Protein AF-A0A2M6R843-F1 (afdb_monomer)

Organism: NCBI:txid1974515

InterPro domains:
  IPR003961 Fibronectin type III [PS50853] (514-624)
  IPR011050 Pectin lyase fold/virulence factor [SSF51126] (32-382)
  IPR012334 Pectin lyase fold [G3DSA:2.160.20.10] (43-457)
  IPR013783 Immunoglobulin-like fold [G3DSA:2.60.40.10] (522-625)
  IPR013783 Immunoglobulin-like fold [G3DSA:2.60.40.10] (627-706)
  IPR013783 Immunoglobulin-like fold [G3DSA:2.60.40.10] (821-898)
  IPR022038 Ig-like domain, bacterial type [PF12245] (737-819)
  IPR035986 PKD domain superfamily [SSF49299] (623-701)
  IPR036116 Fibronectin type III superfamily [SSF49265] (529-624)
  IPR041498 Bacterial Ig domain [PF17936] (832-904)

pLDDT: mean 85.32, std 16.09, range [24.16, 98.75]

Foldseek 3Di:
DDDDDDDDDDDDDDDDDDDDDDDDDDDDDDDDDDDPPPDDAAEFEEECPADLVPAPRDPVHHHDAQQSSLVPGDAAHEYEYEFDEHADAHENQHAYEYEYPAQVGAEQEHPAPEERYEYNEANYEYERYEQEYEYPDQDEHESYEYFQYEQYEYARHEFEYEDEAYERYEYDAVVNVTHAYENYEYFNYEFEYHYQYEHYYYDAYVQAYEHYEAHPDLNREYEFEDAHYESEAAERYAHYENENYEFHEEEEEHYEHEYAPYAHENYEYYQYEQDEYQYEPEEYEYNPPHVDDDTYAYAYYEAANYEDPEYNAEPYHYYQRYYNAAAAHYAPQAYPHHAPYEYNNPPAAYEHELYHQNALQWADDPQSPSHPGGHYDPSYHHFQYANDRNSPDTPPDAKEKAKWKDWPPDDIHRAAAEAEQQIKIKIKIFIPAFWDPPDAWWKDKDDPDDDTDHWDDPDRGMTMDIDNDHHDWFQKIFIFIDFIGHSRGHTHPDTHPRGIYIYDPDAWAAKAKDKDFPDDPDPAQAAEDFGKIKIFTDATDDDHQAFWWKWKKKFFAAPVGHTPDIDGTDTPTPDRMDIDGPPPPDHQDDWGKMKMWMWIAGRNGHIHPGTNIDPIGTYDHDAKDWFQAEAEEAQDKDKTAIDIDDQPQAWDWKAKDWDDWDFDWDWQDRTDRMTIIDTPDFDKTKMKMKTAHSNGHIDMDIYIYGHDPDAKDKAWDDAEEAEQVRDPFKTKIFIDDDTQTWPWKFKWKAAPVGFTDQLDATHHPHPGDIFDDTGITIRGDHNVRNVRSDFFKIKMWMKIAGPNGHIDDIYIYMYGYDHDAWDEKDWDDDDAQDADQKDKTKTFIHAQWKKWKDQAPDIWIDGHHPGMDITIGGHDAQDKGWMKMKTAHPNGHIHIYHTDIHGYDDPDDDDDDD

Mean predicted aligned error: 19.73 Å

Structure (mmCIF, N/CA/C/O backbone):
data_AF-A0A2M6R843-F1
#
_entry.id   AF-A0A2M6R843-F1
#
loop_
_atom_site.group_PDB
_atom_site.id
_atom_site.type_symbol
_atom_site.label_atom_id
_atom_site.label_alt_id
_atom_site.label_comp_id
_atom_site.label_asym_id
_atom_site.label_entity_id
_atom_site.label_seq_id
_atom_site.pdbx_PDB_ins_code
_atom_site.Cartn_x
_atom_site.Cartn_y
_atom_site.Cartn_z
_atom_site.occupancy
_atom_site.B_iso_or_equiv
_atom_site.auth_seq_id
_atom_site.auth_comp_id
_atom_site.auth_asym_id
_atom_site.auth_atom_id
_atom_site.pdbx_PDB_model_num
ATOM 1 N N . MET A 1 1 ? -23.085 -28.351 -4.927 1.00 37.22 1 MET A N 1
ATOM 2 C CA . MET A 1 1 ? -23.001 -29.405 -5.959 1.00 37.22 1 MET A CA 1
ATOM 3 C C . MET A 1 1 ? -21.591 -29.369 -6.534 1.00 37.22 1 MET A C 1
ATOM 5 O O . MET A 1 1 ? -21.244 -28.424 -7.224 1.00 37.22 1 MET A O 1
ATOM 9 N N . GLN A 1 2 ? -20.747 -30.306 -6.096 1.00 32.47 2 GLN A N 1
ATOM 10 C CA . GLN A 1 2 ? -19.385 -30.533 -6.591 1.00 32.47 2 GLN A CA 1
ATOM 11 C C . GLN A 1 2 ? -19.439 -31.268 -7.939 1.00 32.47 2 GLN A C 1
ATOM 13 O O . GLN A 1 2 ? -20.278 -32.154 -8.073 1.00 32.47 2 GLN A O 1
ATOM 18 N N . LEU A 1 3 ? -18.491 -31.014 -8.850 1.00 25.17 3 LEU A N 1
ATOM 19 C CA . LEU A 1 3 ? -17.598 -32.080 -9.327 1.00 25.17 3 LEU A CA 1
ATOM 20 C C . LEU A 1 3 ? -16.352 -31.513 -10.031 1.00 25.17 3 LEU A C 1
ATOM 22 O O . LEU A 1 3 ? -16.427 -30.793 -11.021 1.00 25.17 3 LEU A O 1
ATOM 26 N N . THR A 1 4 ? -15.205 -31.891 -9.480 1.00 30.61 4 THR A N 1
ATOM 27 C CA . THR A 1 4 ? -13.830 -31.707 -9.955 1.00 30.61 4 THR A CA 1
ATOM 28 C C . THR A 1 4 ? -13.468 -32.782 -10.979 1.00 30.61 4 THR A C 1
ATOM 30 O O . THR A 1 4 ? -13.761 -33.943 -10.711 1.00 30.61 4 THR A O 1
ATOM 33 N N . ILE A 1 5 ? -12.691 -32.467 -12.029 1.00 29.41 5 ILE A N 1
ATOM 34 C CA . ILE A 1 5 ? -11.745 -33.431 -12.633 1.00 29.41 5 ILE A CA 1
ATOM 35 C C . ILE A 1 5 ? -10.405 -32.737 -12.950 1.00 29.41 5 ILE A C 1
ATOM 37 O O . ILE A 1 5 ? -10.347 -31.739 -13.661 1.00 29.41 5 ILE A O 1
ATOM 41 N N . LYS A 1 6 ? -9.325 -33.296 -12.384 1.00 33.28 6 LYS A N 1
ATOM 42 C CA . LYS A 1 6 ? -7.897 -33.008 -12.623 1.00 33.28 6 LYS A CA 1
ATOM 43 C C . LYS A 1 6 ? -7.332 -33.912 -13.732 1.00 33.28 6 LYS A C 1
ATOM 45 O O . LYS A 1 6 ? -7.694 -35.082 -13.758 1.00 33.28 6 LYS A O 1
ATOM 50 N N . ASN A 1 7 ? -6.339 -33.409 -14.483 1.00 25.94 7 ASN A N 1
ATOM 51 C CA . ASN A 1 7 ? -5.009 -34.004 -14.808 1.00 25.94 7 ASN A CA 1
ATOM 52 C C . ASN A 1 7 ? -4.525 -33.526 -16.195 1.00 25.94 7 ASN A C 1
ATOM 54 O O . ASN A 1 7 ? -5.241 -33.667 -17.172 1.00 25.94 7 ASN A O 1
ATOM 58 N N . ARG A 1 8 ? -3.434 -32.750 -16.304 1.00 30.11 8 ARG A N 1
ATOM 59 C CA . ARG A 1 8 ? -1.980 -33.073 -16.270 1.00 30.11 8 ARG A CA 1
ATOM 60 C C . ARG A 1 8 ? -1.401 -33.638 -17.589 1.00 30.11 8 ARG A C 1
ATOM 62 O O . ARG A 1 8 ? -1.610 -34.799 -17.896 1.00 30.11 8 ARG A O 1
ATOM 69 N N . LYS A 1 9 ? -0.546 -32.791 -18.200 1.00 28.92 9 LYS A N 1
ATOM 70 C CA . LYS A 1 9 ? 0.705 -33.013 -18.972 1.00 28.92 9 LYS A CA 1
ATOM 71 C C . LYS A 1 9 ? 0.697 -33.971 -20.174 1.00 28.92 9 LYS A C 1
ATOM 73 O O . LYS A 1 9 ? 0.591 -35.161 -19.955 1.00 28.92 9 LYS A O 1
ATOM 78 N N . TYR A 1 10 ? 1.068 -33.463 -21.360 1.00 27.81 10 TYR A N 1
ATOM 79 C CA . TYR A 1 10 ? 2.076 -34.070 -22.253 1.00 27.81 10 TYR A CA 1
ATOM 80 C C . TYR A 1 10 ? 2.754 -33.004 -23.134 1.00 27.81 10 TYR A C 1
ATOM 82 O O . TYR A 1 10 ? 2.195 -31.951 -23.427 1.00 27.81 10 TYR A O 1
ATOM 90 N N . THR A 1 11 ? 4.002 -33.298 -23.474 1.00 28.75 11 THR A N 1
ATOM 91 C CA . THR A 1 11 ? 5.069 -32.435 -23.985 1.00 28.75 11 THR A CA 1
ATOM 92 C C . THR A 1 11 ? 5.324 -32.760 -25.469 1.00 28.75 11 THR A C 1
ATOM 94 O O . THR A 1 11 ? 5.350 -33.936 -25.803 1.00 28.75 11 THR A O 1
ATOM 97 N N . HIS A 1 12 ? 5.619 -31.740 -26.292 1.00 27.06 12 HIS A N 1
ATOM 98 C CA . HIS A 1 12 ? 6.557 -31.754 -27.440 1.00 27.06 12 HIS A CA 1
ATOM 99 C C . HIS A 1 12 ? 6.310 -32.670 -28.682 1.00 27.06 12 HIS A C 1
ATOM 101 O O . HIS A 1 12 ? 6.455 -33.882 -28.589 1.00 27.06 12 HIS A O 1
ATOM 107 N N . TRP A 1 13 ? 6.089 -32.057 -29.868 1.00 24.16 13 TRP A N 1
ATOM 108 C CA . TRP A 1 13 ? 6.821 -32.200 -31.167 1.00 24.16 13 TRP A CA 1
ATOM 109 C C . TRP A 1 13 ? 5.950 -31.899 -32.418 1.00 24.16 13 TRP A C 1
ATOM 111 O O . TRP A 1 13 ? 4.919 -32.521 -32.627 1.00 24.16 13 TRP A O 1
ATOM 121 N N . ILE A 1 14 ? 6.460 -30.971 -33.250 1.00 27.72 14 ILE A N 1
ATOM 122 C CA . ILE A 1 14 ? 6.353 -30.792 -34.721 1.00 27.72 14 ILE A CA 1
ATOM 123 C C . ILE A 1 14 ? 4.977 -30.892 -35.406 1.00 27.72 14 ILE A C 1
ATOM 125 O O . ILE A 1 14 ? 4.425 -31.978 -35.516 1.00 27.72 14 ILE A O 1
ATOM 129 N N . GLN A 1 15 ? 4.570 -29.819 -36.110 1.00 24.97 15 GLN A N 1
ATOM 130 C CA . GLN A 1 15 ? 4.068 -29.944 -37.490 1.00 24.97 15 GLN A CA 1
ATOM 131 C C . GLN A 1 15 ? 4.076 -28.630 -38.292 1.00 24.97 15 GLN A C 1
ATOM 133 O O . GLN A 1 15 ? 3.675 -27.570 -37.823 1.00 24.97 15 GLN A O 1
ATOM 138 N N . LYS A 1 16 ? 4.554 -28.772 -39.535 1.00 27.94 16 LYS A N 1
ATOM 139 C CA . LYS A 1 16 ? 4.475 -27.839 -40.663 1.00 27.94 16 LYS A CA 1
ATOM 140 C C . LYS A 1 16 ? 3.026 -27.416 -40.917 1.00 27.94 16 LYS A C 1
ATOM 142 O O . LYS A 1 16 ? 2.154 -28.278 -40.981 1.00 27.94 16 LYS A O 1
ATOM 147 N N . THR A 1 17 ? 2.794 -26.140 -41.204 1.00 28.48 17 THR A N 1
ATOM 148 C CA . THR A 1 17 ? 1.533 -25.667 -41.784 1.00 28.48 17 THR A CA 1
ATOM 149 C C . THR A 1 17 ? 1.761 -25.214 -43.223 1.00 28.48 17 THR A C 1
ATOM 151 O O . THR A 1 17 ? 2.364 -24.185 -43.499 1.00 28.48 17 THR A O 1
ATOM 154 N N . ALA A 1 18 ? 1.264 -26.026 -44.154 1.00 26.70 18 ALA A N 1
ATOM 155 C CA . ALA A 1 18 ? 0.793 -25.565 -45.448 1.00 26.70 18 ALA A CA 1
ATOM 156 C C . ALA A 1 18 ? -0.735 -25.512 -45.353 1.00 26.70 18 ALA A C 1
ATOM 158 O O . ALA A 1 18 ? -1.350 -26.465 -44.870 1.00 26.70 18 ALA A O 1
ATOM 159 N N . THR A 1 19 ? -1.368 -24.432 -45.799 1.00 26.95 19 THR A N 1
ATOM 160 C CA . THR A 1 19 ? -2.806 -24.460 -46.086 1.00 26.95 19 THR A CA 1
ATOM 161 C C . THR A 1 19 ? -3.127 -23.566 -47.269 1.00 26.95 19 THR A C 1
ATOM 163 O O . THR A 1 19 ? -2.550 -22.501 -47.458 1.00 26.95 19 THR A O 1
ATOM 166 N N . TRP A 1 20 ? -3.997 -24.116 -48.103 1.00 26.67 20 TRP A N 1
ATOM 167 C CA . TRP A 1 20 ? -4.343 -23.710 -49.451 1.00 26.67 20 TRP A CA 1
ATOM 168 C C . TRP A 1 20 ? -5.241 -22.470 -49.480 1.00 26.67 20 TRP A C 1
ATOM 170 O O . TRP A 1 20 ? -6.106 -22.314 -48.620 1.00 26.67 20 TRP A O 1
ATOM 180 N N . LEU A 1 21 ? -5.089 -21.651 -50.526 1.00 27.98 21 LEU A N 1
ATOM 181 C CA . LEU A 1 21 ? -6.009 -20.571 -50.882 1.00 27.98 21 LEU A CA 1
ATOM 182 C C . LEU A 1 21 ? -6.851 -20.970 -52.101 1.00 27.98 21 LEU A C 1
ATOM 184 O O . LEU A 1 21 ? -6.370 -21.608 -53.037 1.00 27.98 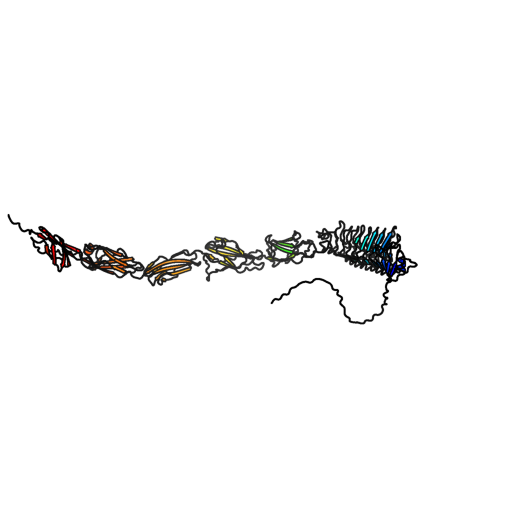21 LEU A O 1
ATOM 188 N N . ALA A 1 22 ? -8.130 -20.615 -52.023 1.00 29.06 22 ALA A N 1
ATOM 189 C CA . ALA A 1 22 ? -9.203 -21.012 -52.917 1.00 29.06 22 ALA A CA 1
ATOM 190 C C . ALA A 1 22 ? -9.186 -20.298 -54.280 1.00 29.06 22 ALA A C 1
ATOM 192 O O . ALA A 1 22 ? -8.751 -19.158 -54.422 1.00 29.06 22 ALA A O 1
ATOM 193 N N . ILE A 1 23 ? -9.741 -21.006 -55.263 1.00 32.09 23 ILE A N 1
ATOM 194 C CA . ILE A 1 23 ? -10.008 -20.603 -56.645 1.00 32.09 23 ILE A CA 1
ATOM 195 C C . ILE A 1 23 ? -11.228 -19.671 -56.693 1.00 32.09 23 ILE A C 1
ATOM 197 O O . ILE A 1 23 ? -12.324 -20.109 -56.355 1.00 32.09 23 ILE A O 1
ATOM 201 N N . ILE A 1 24 ? -11.067 -18.451 -57.218 1.00 32.25 24 ILE A N 1
ATOM 202 C CA . ILE A 1 24 ? -12.103 -17.727 -57.978 1.00 32.25 24 ILE A CA 1
ATOM 203 C C . ILE A 1 24 ? -11.408 -17.063 -59.169 1.00 32.25 24 ILE A C 1
ATOM 205 O O . ILE A 1 24 ? -10.473 -16.283 -59.008 1.00 32.25 24 ILE A O 1
ATOM 209 N N . GLY A 1 25 ? -11.857 -17.424 -60.371 1.00 31.05 25 GLY A N 1
ATOM 210 C CA . GLY A 1 25 ? -11.368 -16.874 -61.625 1.00 31.05 25 GLY A CA 1
ATOM 211 C C . GLY A 1 25 ? -11.874 -15.457 -61.875 1.00 31.05 25 GLY A C 1
ATOM 212 O O . GLY A 1 25 ? -13.056 -15.166 -61.706 1.00 31.05 25 GLY A O 1
ATOM 213 N N . LEU A 1 26 ? -10.979 -14.607 -62.372 1.00 29.91 26 LEU A N 1
ATOM 214 C CA . LEU A 1 26 ? -11.343 -13.440 -63.159 1.00 29.91 26 LEU A CA 1
ATOM 215 C C . LEU A 1 26 ? -10.354 -13.318 -64.322 1.00 29.91 26 LEU A C 1
ATOM 217 O O . LEU A 1 26 ? -9.142 -13.247 -64.136 1.00 29.91 26 LEU A O 1
ATOM 221 N N . VAL A 1 27 ? -10.905 -13.369 -65.528 1.00 34.25 27 VAL A N 1
ATOM 222 C CA . VAL A 1 27 ? -10.211 -13.300 -66.813 1.00 34.25 27 VAL A CA 1
ATOM 223 C C . VAL A 1 27 ? -9.855 -11.842 -67.108 1.00 34.25 27 VAL A C 1
ATOM 225 O O . VAL A 1 27 ? -10.752 -11.009 -67.208 1.00 34.25 27 VAL A O 1
ATOM 228 N N . ILE A 1 28 ? -8.569 -11.541 -67.301 1.00 33.56 28 ILE A N 1
ATOM 229 C CA . ILE A 1 28 ? -8.083 -10.308 -67.945 1.00 33.56 28 ILE A CA 1
ATOM 230 C C . ILE A 1 28 ? -6.987 -10.734 -68.944 1.00 33.56 28 ILE A C 1
ATOM 232 O O . ILE A 1 28 ? -6.122 -11.528 -68.566 1.00 33.56 28 ILE A O 1
ATOM 236 N N . PRO A 1 29 ? -7.017 -10.300 -70.219 1.00 37.12 29 PRO A N 1
ATOM 237 C CA . PRO A 1 29 ? -6.108 -10.813 -71.239 1.00 37.12 29 PRO A CA 1
ATOM 238 C C . PRO A 1 29 ? -4.693 -10.245 -71.065 1.00 37.12 29 PRO A C 1
ATOM 240 O O . PRO A 1 29 ? -4.477 -9.035 -71.089 1.00 37.12 29 PRO A O 1
ATOM 243 N N . LEU A 1 30 ? -3.732 -11.156 -70.913 1.00 28.28 30 LEU A N 1
ATOM 244 C CA . LEU A 1 30 ? -2.297 -10.899 -70.868 1.00 28.28 30 LEU A CA 1
ATOM 245 C C . LEU A 1 30 ? -1.783 -10.723 -72.308 1.00 28.28 30 LEU A C 1
ATOM 247 O O . LEU A 1 30 ? -1.703 -11.693 -73.060 1.00 28.28 30 LEU A O 1
ATOM 251 N N . ASN A 1 31 ? -1.451 -9.493 -72.704 1.00 32.69 31 ASN A N 1
ATOM 252 C CA . ASN A 1 31 ? -0.726 -9.227 -73.946 1.00 32.69 31 ASN A CA 1
ATOM 253 C C . ASN A 1 31 ? 0.784 -9.173 -73.670 1.00 32.69 31 ASN A C 1
ATOM 255 O O . ASN A 1 31 ? 1.237 -8.376 -72.857 1.00 32.69 31 ASN A O 1
ATOM 259 N N . LEU A 1 32 ? 1.511 -10.028 -74.397 1.00 37.00 32 LEU A N 1
ATOM 260 C CA . LEU A 1 32 ? 2.934 -9.980 -74.761 1.00 37.00 32 LEU A CA 1
ATOM 261 C C . LEU A 1 32 ? 3.950 -9.564 -73.677 1.00 37.00 32 LEU A C 1
ATOM 263 O O . LEU A 1 32 ? 4.367 -8.413 -73.595 1.00 37.00 32 LEU A O 1
ATOM 267 N N . PHE A 1 33 ? 4.515 -10.567 -73.005 1.00 31.77 33 PHE A N 1
ATOM 268 C CA . PHE A 1 33 ? 5.943 -10.571 -72.674 1.00 31.77 33 PHE A CA 1
ATOM 269 C C . PHE A 1 33 ? 6.575 -11.780 -73.379 1.00 31.77 33 PHE A C 1
ATOM 271 O O . PHE A 1 33 ? 5.988 -12.865 -73.325 1.00 31.77 33 PHE A O 1
ATOM 278 N N . PRO A 1 34 ? 7.715 -11.642 -74.079 1.00 38.22 34 PRO A N 1
ATOM 279 C CA . PRO A 1 34 ? 8.384 -12.800 -74.652 1.00 38.22 34 PRO A CA 1
ATOM 280 C C . PRO A 1 34 ? 8.857 -13.708 -73.509 1.00 38.22 34 PRO A C 1
ATOM 282 O O . PRO A 1 34 ? 9.546 -13.263 -72.594 1.00 38.22 34 PRO A O 1
ATOM 285 N N . GLN A 1 35 ? 8.468 -14.984 -73.551 1.00 35.09 35 GLN A N 1
ATOM 286 C CA . GLN A 1 35 ? 9.078 -16.016 -72.720 1.00 35.09 35 GLN A CA 1
ATOM 287 C C . GLN A 1 35 ? 10.547 -16.150 -73.125 1.00 35.09 35 GLN A C 1
ATOM 289 O O . GLN A 1 35 ? 10.861 -16.730 -74.164 1.00 35.09 35 GLN A O 1
ATOM 294 N N . SER A 1 36 ? 11.454 -15.649 -72.291 1.00 40.22 36 SER A N 1
ATOM 295 C CA . SER A 1 36 ? 12.807 -16.189 -72.240 1.00 40.22 36 SER A CA 1
ATOM 296 C C . SER A 1 36 ? 12.680 -17.633 -71.765 1.00 40.22 36 SER A C 1
ATOM 298 O O . SER A 1 36 ? 12.276 -17.886 -70.629 1.00 40.22 36 SER A O 1
ATOM 300 N N . ALA A 1 37 ? 12.946 -18.587 -72.654 1.00 40.59 37 ALA A N 1
ATOM 301 C CA . ALA A 1 37 ? 13.071 -19.986 -72.284 1.00 40.59 37 ALA A CA 1
ATOM 302 C C . ALA A 1 37 ? 14.081 -20.107 -71.129 1.00 40.59 37 ALA A C 1
ATOM 304 O O . ALA A 1 37 ? 15.183 -19.567 -71.216 1.00 40.59 37 ALA A O 1
ATOM 305 N N . LEU A 1 38 ? 13.705 -20.799 -70.051 1.00 40.53 38 LEU A N 1
ATOM 306 C CA . LEU A 1 38 ? 14.638 -21.250 -69.019 1.00 40.53 38 LEU A CA 1
ATOM 307 C C . LEU A 1 38 ? 15.682 -22.149 -69.698 1.00 40.53 38 LEU A C 1
ATOM 309 O O . LEU A 1 38 ? 15.415 -23.319 -69.971 1.00 40.53 38 LEU A O 1
ATOM 313 N N . ALA A 1 39 ? 16.843 -21.584 -70.027 1.00 47.53 39 ALA A N 1
ATOM 314 C CA . ALA A 1 39 ? 17.997 -22.352 -70.460 1.00 47.53 39 ALA A CA 1
ATOM 315 C C . ALA A 1 39 ? 18.452 -23.232 -69.288 1.00 47.53 39 ALA A C 1
ATOM 317 O O . ALA A 1 39 ? 18.615 -22.752 -68.166 1.00 47.53 39 ALA A O 1
ATOM 318 N N . VAL A 1 40 ? 18.634 -24.529 -69.533 1.00 52.59 40 VAL A N 1
ATOM 319 C CA . VAL A 1 40 ? 19.345 -25.399 -68.592 1.00 52.59 40 VAL A CA 1
ATOM 320 C C . VAL A 1 40 ? 20.797 -24.920 -68.574 1.00 52.59 40 VAL A C 1
ATOM 322 O O . VAL A 1 40 ? 21.467 -25.006 -69.599 1.00 52.59 40 VAL A O 1
ATOM 325 N N . SER A 1 41 ? 21.245 -24.378 -67.440 1.00 68.88 41 SER A N 1
ATOM 326 C CA . SER A 1 41 ? 22.633 -23.948 -67.217 1.00 68.88 41 SER A CA 1
ATOM 327 C C . SER A 1 41 ? 23.595 -25.118 -67.460 1.00 68.88 41 SER A C 1
ATOM 329 O O . SER A 1 41 ? 23.439 -26.188 -66.865 1.00 68.88 41 SER A O 1
ATOM 331 N N . GLY A 1 42 ? 24.552 -24.939 -68.371 1.00 89.38 42 GLY A N 1
ATOM 332 C CA . GLY A 1 42 ? 25.624 -25.891 -68.657 1.00 89.38 42 GLY A CA 1
ATOM 333 C C . GLY A 1 42 ? 26.773 -25.786 -67.651 1.00 89.38 42 GLY A C 1
ATOM 334 O O . GLY A 1 42 ? 26.863 -24.838 -66.875 1.00 89.38 42 GLY A O 1
ATOM 335 N N . THR A 1 43 ? 27.678 -26.769 -67.638 1.00 96.56 43 THR A N 1
ATOM 336 C CA . THR A 1 43 ? 28.891 -26.730 -66.800 1.00 96.56 43 THR A CA 1
ATOM 337 C C . THR A 1 43 ? 30.142 -26.909 -67.649 1.00 96.56 43 THR A C 1
ATOM 339 O O . THR A 1 43 ? 30.266 -27.905 -68.362 1.00 96.56 43 THR A O 1
ATOM 342 N N . GLN A 1 44 ? 31.087 -25.976 -67.526 1.00 97.69 44 GLN A N 1
ATOM 343 C CA . GLN A 1 44 ? 32.419 -26.055 -68.114 1.00 97.69 44 GLN A CA 1
ATOM 344 C C . GLN A 1 44 ? 33.460 -26.373 -67.036 1.00 97.69 44 GLN A C 1
ATOM 346 O O . GLN A 1 44 ? 33.576 -25.654 -66.047 1.00 97.69 44 GLN A O 1
ATOM 351 N N . TYR A 1 45 ? 34.232 -27.439 -67.235 1.00 98.25 45 TYR A N 1
ATOM 352 C CA . TYR A 1 45 ? 35.253 -27.892 -66.287 1.00 98.25 45 TYR A CA 1
ATOM 353 C C . TYR A 1 45 ? 36.649 -27.366 -66.644 1.00 98.25 45 TYR A C 1
ATOM 355 O O . TYR A 1 45 ? 37.052 -27.408 -67.811 1.00 98.25 45 TYR A O 1
ATOM 363 N N . VAL A 1 46 ? 37.391 -26.928 -65.623 1.00 98.50 46 VAL A N 1
ATOM 364 C CA . VAL A 1 46 ? 38.768 -26.412 -65.702 1.00 98.50 46 VAL A CA 1
ATOM 365 C C . VAL A 1 46 ? 39.674 -27.214 -64.766 1.00 98.50 46 VAL A C 1
ATOM 367 O O . VAL A 1 46 ? 39.302 -27.474 -63.621 1.00 98.50 46 VAL A O 1
ATOM 370 N N . ALA A 1 47 ? 40.860 -27.608 -65.235 1.00 97.94 47 ALA A N 1
ATOM 371 C CA . ALA A 1 47 ? 41.872 -28.279 -64.419 1.00 97.94 47 ALA A CA 1
ATOM 372 C C . ALA A 1 47 ? 43.292 -27.915 -64.873 1.00 97.94 47 ALA A C 1
ATOM 374 O O . ALA A 1 47 ? 43.543 -27.759 -66.064 1.00 97.94 47 ALA A O 1
ATOM 375 N N . THR A 1 48 ? 44.258 -27.898 -63.949 1.00 96.69 48 THR A N 1
ATOM 376 C CA . THR A 1 48 ? 45.688 -27.664 -64.259 1.00 96.69 48 THR A CA 1
ATOM 377 C C . THR A 1 48 ? 46.308 -28.723 -65.184 1.00 96.69 48 THR A C 1
ATOM 379 O O . THR A 1 48 ? 47.374 -28.503 -65.752 1.00 96.69 48 THR A O 1
ATOM 382 N N . THR A 1 49 ? 45.643 -29.869 -65.353 1.00 96.38 49 THR A N 1
ATOM 383 C CA . THR A 1 49 ? 45.996 -30.947 -66.291 1.00 96.38 49 THR A CA 1
ATOM 384 C C . THR A 1 49 ? 45.210 -30.898 -67.609 1.00 96.38 49 THR A C 1
ATOM 386 O O . THR A 1 49 ? 45.375 -31.789 -68.443 1.00 96.38 49 THR A O 1
ATOM 389 N N . GLY A 1 50 ? 44.332 -29.904 -67.791 1.00 96.38 50 GLY A N 1
ATOM 390 C CA . GLY A 1 50 ? 43.486 -29.737 -68.972 1.00 96.38 50 GLY A CA 1
ATOM 391 C C . GLY A 1 50 ? 44.240 -29.269 -70.220 1.00 96.38 50 GLY A C 1
ATOM 392 O O . GLY A 1 50 ? 45.468 -29.157 -70.237 1.00 96.38 50 GLY A O 1
ATOM 393 N N . ASN A 1 51 ? 43.501 -28.984 -71.297 1.00 97.06 51 ASN A N 1
ATOM 394 C CA . ASN A 1 51 ? 44.078 -28.495 -72.554 1.00 97.06 51 ASN A CA 1
ATOM 395 C C . ASN A 1 51 ? 43.129 -27.524 -73.278 1.00 97.06 51 ASN A C 1
ATOM 397 O O . ASN A 1 51 ? 42.008 -27.891 -73.606 1.00 97.06 51 ASN A O 1
ATOM 401 N N . ASP A 1 52 ? 43.576 -26.311 -73.605 1.00 97.50 52 ASP A N 1
ATOM 402 C CA . ASP A 1 52 ? 42.715 -25.305 -74.260 1.00 97.50 52 ASP A CA 1
ATOM 403 C C . ASP A 1 52 ? 42.527 -25.508 -75.772 1.00 97.50 52 ASP A C 1
ATOM 405 O O . ASP A 1 52 ? 41.648 -24.891 -76.378 1.00 97.50 52 ASP A O 1
ATOM 409 N N . THR A 1 53 ? 43.344 -26.366 -76.390 1.00 96.00 53 THR A N 1
ATOM 410 C CA . THR A 1 53 ? 43.261 -26.708 -77.819 1.00 96.00 53 THR A CA 1
ATOM 411 C C . THR A 1 53 ? 42.386 -27.937 -78.058 1.00 96.00 53 THR A C 1
ATOM 413 O O . THR A 1 53 ? 41.610 -27.955 -79.010 1.00 96.00 53 THR A O 1
ATOM 416 N N . THR A 1 54 ? 42.508 -28.970 -77.216 1.00 94.12 54 THR A N 1
ATOM 417 C CA . THR A 1 54 ? 41.807 -30.259 -77.391 1.00 94.12 54 THR A CA 1
ATOM 418 C C . THR A 1 54 ? 40.769 -30.566 -76.311 1.00 94.12 54 THR A C 1
ATOM 420 O O . THR A 1 54 ? 40.007 -31.524 -76.460 1.00 94.12 54 THR A O 1
ATOM 423 N N . GLY A 1 55 ? 40.734 -29.798 -75.221 1.00 93.44 55 GLY A N 1
ATOM 424 C CA . GLY A 1 55 ? 39.698 -29.882 -74.194 1.00 93.44 55 GLY A CA 1
ATOM 425 C C . GLY A 1 55 ? 38.335 -29.500 -74.760 1.00 93.44 55 GLY A C 1
ATOM 426 O O . GLY A 1 55 ? 38.234 -28.635 -75.628 1.00 93.44 55 GLY A O 1
ATOM 427 N N . ASN A 1 56 ? 37.278 -30.152 -74.279 1.00 93.56 56 ASN A N 1
ATOM 428 C CA . ASN A 1 56 ? 35.894 -29.826 -74.649 1.00 93.56 56 ASN A CA 1
ATOM 429 C C . ASN A 1 56 ? 35.071 -29.312 -73.457 1.00 93.56 56 ASN A C 1
ATOM 431 O O . ASN A 1 56 ? 33.864 -29.113 -73.576 1.00 93.56 56 ASN A O 1
ATOM 435 N N . GLY A 1 57 ? 35.719 -29.110 -72.306 1.00 93.12 57 GLY A N 1
ATOM 436 C CA . GLY A 1 57 ? 35.107 -28.552 -71.109 1.00 93.12 57 GLY A CA 1
ATOM 437 C C . GLY A 1 57 ? 34.190 -29.509 -70.356 1.00 93.12 57 GLY A C 1
ATOM 438 O O . GLY A 1 57 ? 33.443 -29.046 -69.504 1.00 93.12 57 GLY A O 1
ATOM 439 N N . THR A 1 58 ? 34.243 -30.815 -70.638 1.00 95.25 58 THR A N 1
ATOM 440 C CA . THR A 1 58 ? 33.615 -31.858 -69.805 1.00 95.25 58 THR A CA 1
ATOM 441 C C . THR A 1 58 ? 34.545 -32.272 -68.663 1.00 95.25 58 THR A C 1
ATOM 443 O O . THR A 1 58 ? 35.755 -32.074 -68.745 1.00 95.25 58 THR A O 1
ATOM 446 N N . SER A 1 59 ? 34.018 -32.909 -67.614 1.00 94.00 59 SER A N 1
ATOM 447 C CA . SER A 1 59 ? 34.832 -33.356 -66.470 1.00 94.00 59 SER A CA 1
ATOM 448 C C . SER A 1 59 ? 35.938 -34.350 -66.851 1.00 94.00 59 SER A C 1
ATOM 450 O O . SER A 1 59 ? 36.978 -34.385 -66.201 1.00 94.00 59 SER A O 1
ATOM 452 N N . GLY A 1 60 ? 35.739 -35.138 -67.915 1.00 94.19 60 GLY A N 1
ATOM 453 C CA . GLY A 1 60 ? 36.736 -36.075 -68.442 1.00 94.19 60 GLY A CA 1
ATOM 454 C C . GLY A 1 60 ? 37.752 -35.457 -69.411 1.00 94.19 60 GLY A C 1
ATOM 455 O O . GLY A 1 60 ? 38.760 -36.095 -69.701 1.00 94.19 60 GLY A O 1
ATOM 456 N N . ASN A 1 61 ? 37.502 -34.248 -69.923 1.00 96.00 61 ASN A N 1
ATOM 457 C CA . ASN A 1 61 ? 38.400 -33.535 -70.838 1.00 96.00 61 ASN A CA 1
ATOM 458 C C . ASN A 1 61 ? 38.287 -32.002 -70.635 1.00 96.00 61 ASN A C 1
ATOM 460 O O . ASN A 1 61 ? 37.718 -31.300 -71.487 1.00 96.00 61 ASN A O 1
ATOM 464 N N . PRO A 1 62 ? 38.766 -31.493 -69.482 1.00 97.81 62 PRO A N 1
ATOM 465 C CA . PRO A 1 62 ? 38.592 -30.102 -69.070 1.00 97.81 62 PRO A CA 1
ATOM 466 C C . PRO A 1 62 ? 39.487 -29.130 -69.855 1.00 97.81 62 PRO A C 1
ATOM 468 O O . PRO A 1 62 ? 40.494 -29.519 -70.455 1.00 97.81 62 PRO A O 1
ATOM 471 N N . TYR A 1 63 ? 39.138 -27.843 -69.814 1.00 98.50 63 TYR A N 1
ATOM 472 C CA . TYR A 1 63 ? 40.023 -26.766 -70.272 1.00 98.50 63 TYR A CA 1
ATOM 473 C C . TYR A 1 63 ? 41.191 -26.560 -69.296 1.00 98.50 63 TYR A C 1
ATOM 475 O O . TYR A 1 63 ? 41.096 -26.923 -68.121 1.00 98.50 63 TYR A O 1
ATOM 483 N N . LEU A 1 64 ? 42.301 -26.008 -69.792 1.00 97.94 64 LEU A N 1
ATOM 484 C CA . LEU A 1 64 ? 43.487 -25.696 -68.991 1.00 97.94 64 LEU A CA 1
ATOM 485 C C . LEU A 1 64 ? 43.325 -24.368 -68.241 1.00 97.94 64 LEU A C 1
ATOM 487 O O . LEU A 1 64 ? 43.720 -24.279 -67.081 1.00 97.94 64 LEU A O 1
ATOM 491 N N . THR A 1 65 ? 42.757 -23.351 -68.895 1.00 98.19 65 THR A N 1
ATOM 492 C CA . THR A 1 65 ? 42.593 -22.002 -68.325 1.00 98.19 65 THR A CA 1
ATOM 493 C C . THR A 1 65 ? 41.140 -21.692 -67.978 1.00 98.19 65 THR A C 1
ATOM 495 O O . THR A 1 65 ? 40.205 -22.137 -68.656 1.00 98.19 65 THR A O 1
ATOM 498 N N . ILE A 1 66 ? 40.933 -20.887 -66.930 1.00 98.44 66 ILE A N 1
ATOM 499 C CA . ILE A 1 66 ? 39.608 -20.379 -66.556 1.00 98.44 66 ILE A CA 1
ATOM 500 C C . ILE A 1 66 ? 39.072 -19.471 -67.667 1.00 98.44 66 ILE A C 1
ATOM 502 O O . ILE A 1 66 ? 37.896 -19.578 -68.023 1.00 98.44 66 ILE A O 1
ATOM 506 N N . GLN A 1 67 ? 39.923 -18.634 -68.277 1.00 98.12 67 GLN A N 1
ATOM 507 C CA . GLN A 1 67 ? 39.491 -17.752 -69.369 1.00 98.12 67 GLN A CA 1
ATOM 508 C C . GLN A 1 67 ? 38.905 -18.532 -70.552 1.00 98.12 67 GLN A C 1
ATOM 510 O O . GLN A 1 67 ? 37.844 -18.166 -71.058 1.00 98.12 67 GLN A O 1
ATOM 515 N N . LYS A 1 68 ? 39.533 -19.644 -70.961 1.00 97.94 68 LYS A N 1
ATOM 516 C CA . LYS A 1 68 ? 39.009 -20.462 -72.059 1.00 97.94 68 LYS A CA 1
ATOM 517 C C . LYS A 1 68 ? 37.606 -20.984 -71.758 1.00 97.94 68 LYS A C 1
ATOM 519 O O . LYS A 1 68 ? 36.752 -20.977 -72.646 1.00 97.94 68 LYS A O 1
ATOM 524 N N . ALA A 1 69 ? 37.361 -21.419 -70.522 1.00 97.81 69 ALA A N 1
ATOM 525 C CA . ALA A 1 69 ? 36.049 -21.890 -70.094 1.00 97.81 69 ALA A CA 1
ATOM 526 C C . ALA A 1 69 ? 35.002 -20.766 -70.086 1.00 97.81 69 ALA A C 1
ATOM 528 O O . ALA A 1 69 ? 33.885 -20.986 -70.551 1.00 97.81 69 ALA A O 1
ATOM 529 N N . ILE A 1 70 ? 35.368 -19.560 -69.639 1.00 98.00 70 ILE A N 1
ATOM 530 C CA . ILE A 1 70 ? 34.502 -18.371 -69.700 1.00 98.00 70 ILE A CA 1
ATOM 531 C C . ILE A 1 70 ? 34.136 -18.035 -71.152 1.00 98.00 70 ILE A C 1
ATOM 533 O O . ILE A 1 70 ? 32.966 -17.783 -71.452 1.00 98.00 70 ILE A O 1
ATOM 537 N N . ASP A 1 71 ? 35.109 -18.050 -72.066 1.00 97.44 71 ASP A N 1
ATOM 538 C CA . ASP A 1 71 ? 34.897 -17.679 -73.467 1.00 97.44 71 ASP A CA 1
ATOM 539 C C . ASP A 1 71 ? 33.866 -18.589 -74.144 1.00 97.44 71 ASP A C 1
ATOM 541 O O . ASP A 1 71 ? 32.980 -18.093 -74.846 1.00 97.44 71 ASP A O 1
ATOM 545 N N . VAL A 1 72 ? 33.939 -19.903 -73.893 1.00 95.62 72 VAL A N 1
ATOM 546 C CA . VAL A 1 72 ? 33.042 -20.893 -74.513 1.00 95.62 72 VAL A CA 1
ATOM 547 C C . VAL A 1 72 ? 31.689 -21.044 -73.818 1.00 95.62 72 VAL A C 1
ATOM 549 O O . VAL A 1 72 ? 30.740 -21.489 -74.457 1.00 95.62 72 VAL A O 1
ATOM 552 N N . ALA A 1 73 ? 31.596 -20.701 -72.532 1.00 96.25 73 ALA A N 1
ATOM 553 C CA . ALA A 1 73 ? 30.378 -20.865 -71.747 1.00 96.25 73 ALA A CA 1
ATOM 554 C C . ALA A 1 73 ? 29.230 -19.995 -72.279 1.00 96.25 73 ALA A C 1
ATOM 556 O O . ALA A 1 73 ? 29.446 -18.905 -72.820 1.00 96.25 73 ALA A O 1
ATOM 557 N N . SER A 1 74 ? 27.999 -20.457 -72.090 1.00 95.44 74 SER A N 1
ATOM 558 C CA . SER A 1 74 ? 26.785 -19.674 -72.316 1.00 95.44 74 SER A CA 1
ATOM 559 C C . SER A 1 74 ? 26.440 -18.828 -71.089 1.00 95.44 74 SER A C 1
ATOM 561 O O . SER A 1 74 ? 26.882 -19.090 -69.974 1.00 95.44 74 SER A O 1
ATOM 563 N N . SER A 1 75 ? 25.637 -17.782 -71.289 1.00 94.94 75 SER A N 1
ATOM 564 C CA . SER A 1 75 ? 25.098 -16.995 -70.176 1.00 94.94 75 SER A CA 1
ATOM 565 C C . SER A 1 75 ? 24.273 -17.888 -69.242 1.00 94.94 75 SER A C 1
ATOM 567 O O . SER A 1 75 ? 23.348 -18.559 -69.692 1.00 94.94 75 SER A O 1
ATOM 569 N N . GLY A 1 76 ? 24.568 -17.832 -67.948 1.00 93.75 76 GLY A N 1
ATOM 570 C CA . GLY A 1 76 ? 23.955 -18.636 -66.895 1.00 93.75 76 GLY A CA 1
ATOM 571 C C . GLY A 1 76 ? 24.707 -19.928 -66.572 1.00 93.75 76 GLY A C 1
ATOM 572 O O . GLY A 1 76 ? 24.311 -20.606 -65.629 1.00 93.75 76 GLY A O 1
ATOM 573 N N . ASP A 1 77 ? 25.765 -20.278 -67.309 1.00 97.00 77 ASP A N 1
ATOM 574 C CA . ASP A 1 77 ? 26.538 -21.504 -67.086 1.00 97.00 77 ASP A CA 1
ATOM 575 C C . ASP A 1 77 ? 27.403 -21.453 -65.815 1.00 97.00 77 ASP A C 1
ATOM 577 O O . ASP A 1 77 ? 27.722 -20.395 -65.266 1.00 97.00 77 ASP A O 1
ATOM 581 N N . THR A 1 78 ? 27.824 -22.637 -65.370 1.00 97.81 78 THR A N 1
ATOM 582 C CA . THR A 1 78 ? 28.790 -22.823 -64.285 1.00 97.81 78 THR A CA 1
ATOM 583 C C . THR A 1 78 ? 30.188 -23.129 -64.831 1.00 97.81 78 THR A C 1
ATOM 585 O O . THR A 1 78 ? 30.363 -24.048 -65.626 1.00 97.81 78 THR A O 1
ATOM 588 N N . ILE A 1 79 ? 31.210 -22.424 -64.353 1.00 98.44 79 ILE A N 1
ATOM 589 C CA . ILE A 1 79 ? 32.625 -22.757 -64.518 1.00 98.44 79 ILE A CA 1
ATOM 590 C C . ILE A 1 79 ? 33.090 -23.486 -63.254 1.00 98.44 79 ILE A C 1
ATOM 592 O O . ILE A 1 79 ? 33.193 -22.877 -62.191 1.00 98.44 79 ILE A O 1
ATOM 596 N N . SER A 1 80 ? 33.356 -24.788 -63.356 1.00 98.06 80 SER A N 1
ATOM 597 C CA . SER A 1 80 ? 33.813 -25.628 -62.243 1.00 98.06 80 SER A CA 1
ATOM 598 C C . SER A 1 80 ? 35.326 -25.834 -62.312 1.00 98.06 80 SER A C 1
ATOM 600 O O . SER A 1 80 ? 35.835 -26.454 -63.247 1.00 98.06 80 SER A O 1
ATOM 602 N N . ILE A 1 81 ? 36.045 -25.303 -61.324 1.00 98.56 81 ILE A N 1
ATOM 603 C CA . ILE A 1 81 ? 37.507 -25.244 -61.292 1.00 98.56 81 ILE A CA 1
ATOM 604 C C . ILE A 1 81 ? 38.035 -26.278 -60.294 1.00 98.56 81 ILE A C 1
ATOM 606 O O . ILE A 1 81 ? 37.754 -26.220 -59.095 1.00 98.56 81 ILE A O 1
ATOM 610 N N . ALA A 1 82 ? 38.815 -27.238 -60.789 1.00 98.19 82 ALA A N 1
ATOM 611 C CA . ALA A 1 82 ? 39.452 -28.250 -59.958 1.00 98.19 82 ALA A CA 1
ATOM 612 C C . ALA A 1 82 ? 40.542 -27.645 -59.056 1.00 98.19 82 ALA A C 1
ATOM 614 O O . ALA A 1 82 ? 41.108 -26.594 -59.361 1.00 98.19 82 ALA A O 1
ATOM 615 N N . ALA A 1 83 ? 40.885 -28.352 -57.976 1.00 98.12 83 ALA A N 1
ATOM 616 C CA . ALA A 1 83 ? 41.962 -27.957 -57.074 1.00 98.12 83 ALA A CA 1
ATOM 617 C C . ALA A 1 83 ? 43.284 -27.722 -57.831 1.00 98.12 83 ALA A C 1
ATOM 619 O O . ALA A 1 83 ? 43.677 -28.509 -58.695 1.00 98.12 83 ALA A O 1
ATOM 620 N N . GLY A 1 84 ? 43.979 -26.641 -57.490 1.00 97.50 84 GLY A N 1
ATOM 621 C CA . GLY A 1 84 ? 45.206 -26.220 -58.152 1.00 97.50 84 GLY A CA 1
ATOM 622 C C . GLY A 1 84 ? 45.464 -24.723 -58.025 1.00 97.50 84 GLY A C 1
ATOM 623 O O . GLY A 1 84 ? 44.637 -23.971 -57.506 1.00 97.50 84 GLY A O 1
ATOM 624 N N . THR A 1 85 ? 46.626 -24.304 -58.520 1.00 97.62 85 THR A N 1
ATOM 625 C CA . THR A 1 85 ? 46.994 -22.892 -58.655 1.00 97.62 85 THR A CA 1
ATOM 626 C C . THR A 1 85 ? 46.964 -22.511 -60.126 1.00 97.62 85 THR A C 1
ATOM 628 O O . THR A 1 85 ? 47.656 -23.124 -60.938 1.00 97.62 85 THR A O 1
ATOM 631 N N . TYR A 1 86 ? 46.191 -21.484 -60.444 1.00 97.75 86 TYR A N 1
ATOM 632 C CA . TYR A 1 86 ? 45.977 -20.972 -61.786 1.00 97.75 86 TYR A CA 1
ATOM 633 C C . TYR A 1 86 ? 46.631 -19.598 -61.893 1.00 97.75 86 TYR A C 1
ATOM 635 O O . TYR A 1 86 ? 46.239 -18.656 -61.202 1.00 97.75 86 TYR A O 1
ATOM 643 N N . VAL A 1 87 ? 47.674 -19.507 -62.722 1.00 96.25 87 VAL A N 1
ATOM 644 C CA . VAL A 1 87 ? 48.414 -18.261 -62.956 1.00 96.25 87 VAL A CA 1
ATOM 645 C C . VAL A 1 87 ? 47.778 -17.521 -64.122 1.00 96.25 87 VAL A C 1
ATOM 647 O O . VAL A 1 87 ? 48.224 -17.620 -65.261 1.00 96.25 87 VAL A O 1
ATOM 650 N N . GLU A 1 88 ? 46.688 -16.822 -63.834 1.00 95.38 88 GLU A N 1
ATOM 651 C CA . GLU A 1 88 ? 45.890 -16.102 -64.823 1.00 95.38 88 GLU A CA 1
ATOM 652 C C . GLU A 1 88 ? 45.137 -14.930 -64.190 1.00 95.38 88 GLU A C 1
ATOM 654 O O . GLU A 1 88 ? 44.985 -14.876 -62.968 1.00 95.38 88 GLU A O 1
ATOM 659 N N . SER A 1 89 ? 44.651 -14.023 -65.042 1.00 95.31 89 SER A N 1
ATOM 660 C CA . SER A 1 89 ? 43.778 -12.903 -64.674 1.00 95.31 89 SER A CA 1
ATOM 661 C C . SER A 1 89 ? 42.439 -13.008 -65.421 1.00 95.31 89 SER A C 1
ATOM 663 O O . SER A 1 89 ? 42.282 -12.369 -66.466 1.00 95.31 89 SER A O 1
ATOM 665 N N . PRO A 1 90 ? 41.488 -13.849 -64.967 1.00 97.81 90 PRO A N 1
ATOM 666 C CA . PRO A 1 90 ? 40.258 -14.106 -65.709 1.00 97.81 90 PRO A CA 1
ATOM 667 C C . PRO A 1 90 ? 39.378 -12.859 -65.833 1.00 97.81 90 PRO A C 1
ATOM 669 O O . PRO A 1 90 ? 39.237 -12.078 -64.889 1.00 97.81 90 PRO A O 1
ATOM 672 N N . ASN A 1 91 ? 38.735 -12.710 -66.988 1.00 97.81 91 ASN A N 1
ATOM 673 C CA . ASN A 1 91 ? 37.758 -11.673 -67.289 1.00 97.81 91 ASN A CA 1
ATOM 674 C C . ASN A 1 91 ? 36.376 -12.294 -67.548 1.00 97.81 91 ASN A C 1
ATOM 676 O O . ASN A 1 91 ? 36.128 -12.870 -68.611 1.00 97.81 91 ASN A O 1
ATOM 680 N N . VAL A 1 92 ? 35.468 -12.151 -66.583 1.00 98.06 92 VAL A N 1
ATOM 681 C CA . VAL A 1 92 ? 34.088 -12.643 -66.641 1.00 98.06 92 VAL A CA 1
ATOM 682 C C . VAL A 1 92 ? 33.220 -11.646 -67.411 1.00 98.06 92 VAL A C 1
ATOM 684 O O . VAL A 1 92 ? 32.861 -10.589 -66.898 1.00 98.06 92 VAL A O 1
ATOM 687 N N . THR A 1 93 ? 32.879 -11.979 -68.656 1.00 96.75 93 THR A N 1
ATOM 688 C CA . THR A 1 93 ? 32.188 -11.080 -69.606 1.00 96.75 93 THR A CA 1
ATOM 689 C C . THR A 1 93 ? 30.708 -11.399 -69.823 1.00 96.75 93 THR A C 1
ATOM 691 O O . THR A 1 93 ? 30.050 -10.746 -70.630 1.00 96.75 93 THR A O 1
ATOM 694 N N . LYS A 1 94 ? 30.173 -12.407 -69.128 1.00 95.06 94 LYS A N 1
ATOM 695 C CA . LYS A 1 94 ? 28.773 -12.844 -69.224 1.00 95.06 94 LYS A CA 1
ATOM 696 C C . LYS A 1 94 ? 28.281 -13.393 -67.871 1.00 95.06 94 LYS A C 1
ATOM 698 O O . LYS A 1 94 ? 29.130 -13.740 -67.047 1.00 95.06 94 LYS A O 1
ATOM 703 N N . PRO A 1 95 ? 26.957 -13.480 -67.625 1.00 97.50 95 PRO A N 1
ATOM 704 C CA . PRO A 1 95 ? 26.414 -14.023 -66.379 1.00 97.50 95 PRO A CA 1
ATOM 705 C C . PRO A 1 95 ? 26.889 -15.459 -66.169 1.00 97.50 95 PRO A C 1
ATOM 707 O O . PRO A 1 95 ? 26.667 -16.289 -67.049 1.00 97.50 95 PRO A O 1
ATOM 710 N N . LEU A 1 96 ? 27.561 -15.753 -65.055 1.00 97.25 96 LEU A N 1
ATOM 711 C CA . LEU A 1 96 ? 28.179 -17.060 -64.795 1.00 97.25 96 LEU A CA 1
ATOM 712 C C . LEU A 1 96 ? 28.261 -17.362 -63.295 1.00 97.25 96 LEU A C 1
ATOM 714 O O . LEU A 1 96 ? 28.426 -16.461 -62.474 1.00 97.25 96 LEU A O 1
ATOM 718 N N . THR A 1 97 ? 28.259 -18.648 -62.950 1.00 98.19 97 THR A N 1
ATOM 719 C CA . THR A 1 97 ? 28.721 -19.132 -61.642 1.00 98.19 97 THR A CA 1
ATOM 720 C C . THR A 1 97 ? 30.137 -19.684 -61.783 1.00 98.19 97 THR A C 1
ATOM 722 O O . THR A 1 97 ? 30.344 -20.661 -62.484 1.00 98.19 97 THR A O 1
ATOM 725 N N . VAL A 1 98 ? 31.127 -19.097 -61.122 1.00 98.25 98 VAL A N 1
ATOM 726 C CA . VAL A 1 98 ? 32.521 -19.554 -61.095 1.00 98.25 98 VAL A CA 1
ATOM 727 C C . VAL A 1 98 ? 32.798 -20.178 -59.730 1.00 98.25 98 VAL A C 1
ATOM 729 O O . VAL A 1 98 ? 32.793 -19.489 -58.715 1.00 98.25 98 VAL A O 1
ATOM 732 N N . THR A 1 99 ? 33.015 -21.491 -59.688 1.00 98.19 99 THR A N 1
ATOM 733 C CA . THR A 1 99 ? 33.147 -22.251 -58.437 1.00 98.19 99 THR A CA 1
ATOM 734 C C . THR A 1 99 ? 34.444 -23.047 -58.391 1.00 98.19 99 THR A C 1
ATOM 736 O O . THR A 1 99 ? 34.772 -23.775 -59.331 1.00 98.19 99 THR A O 1
ATOM 739 N N . GLY A 1 100 ? 35.196 -22.902 -57.300 1.00 97.94 100 GLY A N 1
ATOM 740 C CA . GLY A 1 100 ? 36.380 -23.708 -57.015 1.00 97.94 100 GLY A CA 1
ATOM 741 C C . GLY A 1 100 ? 36.067 -24.982 -56.230 1.00 97.94 100 GLY A C 1
ATOM 742 O O . GLY A 1 100 ? 35.005 -25.145 -55.641 1.00 97.94 100 GLY A O 1
ATOM 743 N N . ALA A 1 101 ? 37.043 -25.884 -56.137 1.00 96.31 101 ALA A N 1
ATOM 744 C CA . ALA A 1 101 ? 36.979 -27.060 -55.263 1.00 96.31 101 ALA A CA 1
ATOM 745 C C . ALA A 1 101 ? 37.052 -26.724 -53.751 1.00 96.31 101 ALA A C 1
ATOM 747 O O . ALA A 1 101 ? 37.021 -27.630 -52.916 1.00 96.31 101 ALA A O 1
ATOM 748 N N . GLY A 1 102 ? 37.212 -25.447 -53.380 1.00 94.56 102 GLY A N 1
ATOM 749 C CA . GLY A 1 102 ? 37.348 -24.976 -52.001 1.00 94.56 102 GLY A CA 1
ATOM 750 C C . GLY A 1 102 ? 38.388 -23.864 -51.854 1.00 94.56 102 GLY A C 1
ATOM 751 O O . GLY A 1 102 ? 39.445 -23.908 -52.490 1.00 94.56 102 GLY A O 1
ATOM 752 N N . GLN A 1 103 ? 38.149 -22.930 -50.928 1.00 91.25 103 GLN A N 1
ATOM 753 C CA . GLN A 1 103 ? 39.004 -21.758 -50.662 1.00 91.25 103 GLN A CA 1
ATOM 754 C C . GLN A 1 103 ? 40.450 -22.068 -50.218 1.00 91.25 103 GLN A C 1
ATOM 756 O O . GLN A 1 103 ? 41.299 -21.187 -50.187 1.00 91.25 103 GLN A O 1
ATOM 761 N N . SER A 1 104 ? 40.765 -23.310 -49.843 1.00 93.12 104 SER A N 1
ATOM 762 C CA . SER A 1 104 ? 42.145 -23.749 -49.548 1.00 93.12 104 SER A CA 1
ATOM 763 C C . SER A 1 104 ? 42.729 -24.656 -50.633 1.00 93.12 104 SER A C 1
ATOM 765 O O . SER A 1 104 ? 43.870 -25.093 -50.518 1.00 93.12 104 SER A O 1
ATOM 767 N N . GLN A 1 105 ? 41.943 -24.962 -51.667 1.00 96.62 105 GLN A N 1
ATOM 768 C CA . GLN A 1 105 ? 42.262 -25.942 -52.705 1.00 96.62 105 GLN A CA 1
ATOM 769 C C . GLN A 1 105 ? 42.405 -25.306 -54.088 1.00 96.62 105 GLN A C 1
ATOM 771 O O . GLN A 1 105 ? 43.195 -25.791 -54.892 1.00 96.62 105 GLN A O 1
ATOM 776 N N . THR A 1 106 ? 41.667 -24.232 -54.371 1.00 98.19 106 THR A N 1
ATOM 777 C CA . THR A 1 106 ? 41.662 -23.564 -55.680 1.00 98.19 106 THR A CA 1
ATOM 778 C C . THR A 1 106 ? 42.189 -22.152 -55.526 1.00 98.19 106 THR A C 1
ATOM 780 O O . THR A 1 106 ? 41.562 -21.344 -54.852 1.00 98.19 106 THR A O 1
ATOM 783 N N . THR A 1 107 ? 43.342 -21.856 -56.122 1.00 98.06 107 THR A N 1
ATOM 784 C CA . THR A 1 107 ? 43.973 -20.534 -56.045 1.00 98.06 107 THR A CA 1
ATOM 785 C C . THR A 1 107 ? 44.075 -19.901 -57.426 1.00 98.06 107 THR A C 1
ATOM 787 O O . THR A 1 107 ? 44.721 -20.461 -58.304 1.00 98.06 107 THR A O 1
ATOM 790 N N . ILE A 1 108 ? 43.501 -18.714 -57.599 1.00 97.94 108 ILE A N 1
ATOM 791 C CA . ILE A 1 108 ? 43.773 -17.810 -58.720 1.00 97.94 108 ILE A CA 1
ATOM 792 C C . ILE A 1 108 ? 44.882 -16.863 -58.258 1.00 97.94 108 ILE A C 1
ATOM 794 O O . ILE A 1 108 ? 44.695 -16.099 -57.308 1.00 97.94 108 ILE A O 1
ATOM 798 N N . ALA A 1 109 ? 46.053 -16.965 -58.882 1.00 95.06 109 ALA A N 1
ATOM 799 C CA . ALA A 1 109 ? 47.253 -16.222 -58.514 1.00 95.06 109 ALA A CA 1
ATOM 800 C C . ALA A 1 109 ? 47.910 -15.631 -59.766 1.00 95.06 109 ALA A C 1
ATOM 802 O O . ALA A 1 109 ? 48.809 -16.263 -60.329 1.00 95.06 109 ALA A O 1
ATOM 803 N N . PRO A 1 110 ? 47.473 -14.450 -60.234 1.00 93.19 110 PRO A N 1
ATOM 804 C CA . PRO A 1 110 ? 48.060 -13.834 -61.415 1.00 93.19 110 PRO A CA 1
ATOM 805 C C . PRO A 1 110 ? 49.535 -13.479 -61.185 1.00 93.19 110 PRO A C 1
ATOM 807 O O . PRO A 1 110 ? 50.044 -13.472 -60.059 1.00 93.19 110 PRO A O 1
ATOM 810 N N . THR A 1 111 ? 50.238 -13.142 -62.266 1.00 90.25 111 THR A N 1
ATOM 811 C CA . THR A 1 111 ? 51.587 -12.576 -62.163 1.00 90.25 111 THR A CA 1
ATOM 812 C C . THR A 1 111 ? 51.589 -11.307 -61.311 1.00 90.25 111 THR A C 1
ATOM 814 O O . THR A 1 111 ? 50.610 -10.561 -61.292 1.00 90.25 111 THR A O 1
ATOM 817 N N . ALA A 1 112 ? 52.700 -11.040 -60.619 1.00 87.12 112 ALA A N 1
ATOM 818 C CA . ALA A 1 112 ? 52.830 -9.850 -59.781 1.00 87.12 112 ALA A CA 1
ATOM 819 C C . ALA A 1 112 ? 52.457 -8.566 -60.547 1.00 87.12 112 ALA A C 1
ATOM 821 O O . ALA A 1 112 ? 52.772 -8.423 -61.732 1.00 87.12 112 ALA A O 1
ATOM 822 N N . ASN A 1 113 ? 51.829 -7.621 -59.846 1.00 85.75 113 ASN A N 1
ATOM 823 C CA . ASN A 1 113 ? 51.326 -6.350 -60.384 1.00 85.75 113 ASN A CA 1
ATOM 824 C C . ASN A 1 113 ? 50.171 -6.496 -61.398 1.00 85.75 113 ASN A C 1
ATOM 826 O O . ASN A 1 113 ? 49.976 -5.620 -62.237 1.00 85.75 113 ASN A O 1
ATOM 830 N N . SER A 1 114 ? 49.425 -7.602 -61.350 1.00 88.69 114 SER A N 1
ATOM 831 C CA . SER A 1 114 ? 48.218 -7.820 -62.161 1.00 88.69 114 SER A CA 1
ATOM 832 C C . SER A 1 114 ? 46.981 -7.969 -61.272 1.00 88.69 114 SER A C 1
ATOM 834 O O . SER A 1 114 ? 47.079 -8.437 -60.132 1.00 88.69 114 SER A O 1
ATOM 836 N N . ASP A 1 115 ? 45.820 -7.587 -61.807 1.00 92.06 115 ASP A N 1
ATOM 837 C CA . ASP A 1 115 ? 44.525 -7.822 -61.164 1.00 92.06 115 ASP A CA 1
ATOM 838 C C . ASP A 1 115 ? 44.215 -9.333 -61.124 1.00 92.06 115 ASP A C 1
ATOM 840 O O . ASP A 1 115 ? 44.650 -10.093 -61.994 1.00 92.06 115 ASP A O 1
ATOM 844 N N . GLY A 1 116 ? 43.476 -9.778 -60.106 1.00 94.81 116 GLY A N 1
ATOM 845 C CA . GLY A 1 116 ? 43.095 -11.179 -59.910 1.00 94.81 116 GLY A CA 1
ATOM 846 C C . GLY A 1 116 ? 41.987 -11.600 -60.864 1.00 94.81 116 GLY A C 1
ATOM 847 O O . GLY A 1 116 ? 42.248 -12.221 -61.885 1.00 94.81 116 GLY A O 1
ATOM 848 N N . VAL A 1 117 ? 40.743 -11.254 -60.546 1.00 97.50 117 VAL A N 1
ATOM 849 C CA . VAL A 1 117 ? 39.585 -11.509 -61.411 1.00 97.50 117 VAL A CA 1
ATOM 850 C C . VAL A 1 117 ? 38.923 -10.188 -61.770 1.00 97.50 117 VAL A C 1
ATOM 852 O O . VAL A 1 117 ? 38.663 -9.371 -60.890 1.00 97.50 117 VAL A O 1
ATOM 855 N N . THR A 1 118 ? 38.619 -9.986 -63.052 1.00 97.69 118 THR A N 1
ATOM 856 C CA . THR A 1 118 ? 37.806 -8.860 -63.527 1.00 97.69 118 THR A CA 1
ATOM 857 C C . THR A 1 118 ? 36.401 -9.334 -63.879 1.00 97.69 118 THR A C 1
ATOM 859 O O . THR A 1 118 ? 36.236 -10.303 -64.615 1.00 97.69 118 THR A O 1
ATOM 862 N N . ILE A 1 119 ? 35.382 -8.635 -63.386 1.00 98.44 119 ILE A N 1
ATOM 863 C CA . ILE A 1 119 ? 33.967 -8.894 -63.649 1.00 98.44 119 ILE A CA 1
ATOM 864 C C . ILE A 1 119 ? 33.404 -7.728 -64.463 1.00 98.44 119 ILE A C 1
ATOM 866 O O . ILE A 1 119 ? 33.387 -6.585 -64.007 1.00 98.44 119 ILE A O 1
ATOM 870 N N . ASN A 1 120 ? 32.965 -8.035 -65.682 1.00 97.12 120 ASN A N 1
ATOM 871 C CA . ASN A 1 120 ? 32.373 -7.121 -66.662 1.00 97.12 120 ASN A CA 1
ATOM 872 C C . ASN A 1 120 ? 30.937 -7.538 -67.031 1.00 97.12 120 ASN A C 1
ATOM 874 O O . ASN A 1 120 ? 30.471 -7.259 -68.134 1.00 97.12 120 ASN A O 1
ATOM 878 N N . SER A 1 121 ? 30.256 -8.268 -66.147 1.00 96.06 121 SER A N 1
ATOM 879 C CA . SER A 1 121 ? 28.893 -8.735 -66.369 1.00 96.06 121 SER A CA 1
ATOM 880 C C . SER A 1 121 ? 28.105 -8.811 -65.075 1.00 96.06 121 SER A C 1
ATOM 882 O O . SER A 1 121 ? 28.601 -9.290 -64.057 1.00 96.06 121 SER A O 1
ATOM 884 N N . SER A 1 122 ? 26.830 -8.444 -65.166 1.00 96.81 122 SER A N 1
ATOM 885 C CA . SER A 1 122 ? 25.843 -8.671 -64.117 1.00 96.81 122 SER A CA 1
ATOM 886 C C . SER A 1 122 ? 25.566 -10.165 -63.896 1.00 96.81 122 SER A C 1
ATOM 888 O O . SER A 1 122 ? 25.787 -10.992 -64.784 1.00 96.81 122 SER A O 1
ATOM 890 N N . THR A 1 123 ? 25.032 -10.488 -62.717 1.00 96.25 123 THR A N 1
ATOM 891 C CA . THR A 1 123 ? 24.595 -11.823 -62.285 1.00 96.25 123 THR A CA 1
ATOM 892 C C . THR A 1 123 ? 25.735 -12.839 -62.334 1.00 96.25 123 THR A C 1
ATOM 894 O O . THR A 1 123 ? 25.661 -13.873 -62.998 1.00 96.25 123 THR A O 1
ATOM 897 N N . VAL A 1 124 ? 26.819 -12.510 -61.631 1.00 98.38 124 VAL A N 1
ATOM 898 C CA . VAL A 1 124 ? 28.004 -13.362 -61.496 1.00 98.38 124 VAL A CA 1
ATOM 899 C C . VAL A 1 124 ? 28.107 -13.863 -60.066 1.00 98.38 124 VAL A C 1
ATOM 901 O O . VAL A 1 124 ? 28.073 -13.076 -59.126 1.00 98.38 124 VAL A O 1
ATOM 904 N N . THR A 1 125 ? 28.261 -15.169 -59.884 1.00 98.50 125 THR A N 1
ATOM 905 C CA . THR A 1 125 ? 28.582 -15.765 -58.583 1.00 98.50 125 THR A CA 1
ATOM 906 C C . THR A 1 125 ? 30.005 -16.287 -58.620 1.00 98.50 125 THR A C 1
ATOM 908 O O . THR A 1 125 ? 30.336 -17.055 -59.512 1.00 98.50 125 THR A O 1
ATOM 911 N N . MET A 1 126 ? 30.834 -15.906 -57.658 1.00 98.19 126 MET A N 1
ATOM 912 C CA . MET A 1 126 ? 32.117 -16.535 -57.381 1.00 98.19 126 MET A CA 1
ATOM 913 C C . MET A 1 126 ? 32.041 -17.211 -56.021 1.00 98.19 126 MET A C 1
ATOM 915 O O . MET A 1 126 ? 31.484 -16.641 -55.080 1.00 98.19 126 MET A O 1
ATOM 919 N N . GLN A 1 127 ? 32.516 -18.451 -55.950 1.00 98.25 127 GLN A N 1
ATOM 920 C CA . GLN A 1 127 ? 32.486 -19.197 -54.703 1.00 98.25 127 GLN A CA 1
ATOM 921 C C . GLN A 1 127 ? 33.603 -20.220 -54.579 1.00 98.25 127 GLN A C 1
ATOM 923 O O . GLN A 1 127 ? 34.012 -20.834 -55.567 1.00 98.25 127 GLN A O 1
ATOM 928 N N . ASP A 1 128 ? 34.003 -20.493 -53.339 1.00 98.31 128 ASP A N 1
ATOM 929 C CA . ASP A 1 128 ? 34.948 -21.554 -52.995 1.00 98.31 128 ASP A CA 1
ATOM 930 C C . ASP A 1 128 ? 36.346 -21.352 -53.618 1.00 98.31 128 ASP A C 1
ATOM 932 O O . ASP A 1 128 ? 37.032 -22.321 -53.967 1.00 98.31 128 ASP A O 1
ATOM 936 N N . LEU A 1 129 ? 36.784 -20.095 -53.755 1.00 98.19 129 LEU A N 1
ATOM 937 C CA . LEU A 1 129 ? 38.052 -19.712 -54.380 1.00 98.19 129 LEU A CA 1
ATOM 938 C C . LEU A 1 129 ? 39.001 -19.028 -53.394 1.00 98.19 129 LEU A C 1
ATOM 940 O O . LEU A 1 129 ? 38.598 -18.309 -52.485 1.00 98.19 129 LEU A O 1
ATOM 944 N N . LYS A 1 130 ? 40.305 -19.197 -53.620 1.00 98.38 130 LYS A N 1
ATOM 945 C CA . LYS A 1 130 ? 41.331 -18.285 -53.120 1.00 98.38 130 LYS A CA 1
ATOM 946 C C . LYS A 1 130 ? 41.769 -17.367 -54.246 1.00 98.38 130 LYS A C 1
ATOM 948 O O . LYS A 1 130 ? 42.256 -17.849 -55.263 1.00 98.38 130 LYS A O 1
ATOM 953 N N . ILE A 1 131 ? 41.662 -16.060 -54.060 1.00 97.50 131 ILE A N 1
ATOM 954 C CA . ILE A 1 131 ? 42.134 -15.071 -55.029 1.00 97.50 131 ILE A CA 1
ATOM 955 C C . ILE A 1 131 ? 43.289 -14.332 -54.376 1.00 97.50 131 ILE A C 1
ATOM 957 O O . ILE A 1 131 ? 43.095 -13.601 -53.406 1.00 97.50 131 ILE A O 1
ATOM 961 N N . GLN A 1 132 ? 44.502 -14.594 -54.858 1.00 94.00 132 GLN A N 1
ATOM 962 C CA . GLN A 1 132 ? 45.726 -14.108 -54.241 1.00 94.00 132 GLN A CA 1
ATOM 963 C C . GLN A 1 132 ? 46.525 -13.255 -55.220 1.00 94.00 132 GLN A C 1
ATOM 965 O O . GLN A 1 132 ? 47.142 -13.781 -56.141 1.00 94.00 132 GLN A O 1
ATOM 970 N N . THR A 1 133 ? 46.579 -11.949 -54.981 1.00 91.94 133 THR A N 1
ATOM 971 C CA . THR A 1 133 ? 47.388 -11.021 -55.778 1.00 91.94 133 THR A CA 1
ATOM 972 C C . THR A 1 133 ? 48.582 -10.511 -54.978 1.00 91.94 133 THR A C 1
ATOM 974 O O . THR A 1 133 ? 48.603 -10.546 -53.746 1.00 91.94 133 THR A O 1
ATOM 977 N N . SER A 1 134 ? 49.626 -10.070 -55.675 1.00 87.62 134 SER A N 1
ATOM 978 C CA . SER A 1 134 ? 50.802 -9.470 -55.048 1.00 87.62 134 SER A CA 1
ATOM 979 C C . SER A 1 134 ? 51.318 -8.300 -55.875 1.00 87.62 134 SER A C 1
ATOM 981 O O . SER A 1 134 ? 51.293 -8.330 -57.108 1.00 87.62 134 SER A O 1
ATOM 983 N N . ASN A 1 135 ? 51.773 -7.259 -55.185 1.00 73.62 135 ASN A N 1
ATOM 984 C CA . ASN A 1 135 ? 52.266 -6.031 -55.783 1.00 73.62 135 ASN A CA 1
ATOM 985 C C . ASN A 1 135 ? 53.652 -5.670 -55.241 1.00 73.62 135 ASN A C 1
ATOM 987 O O . ASN A 1 135 ? 53.902 -5.736 -54.037 1.00 73.62 135 ASN A O 1
ATOM 991 N N . ALA A 1 136 ? 54.539 -5.283 -56.154 1.00 67.38 136 ALA A N 1
ATOM 992 C CA . ALA A 1 136 ? 55.879 -4.773 -55.877 1.00 67.38 136 ALA A CA 1
ATOM 993 C C . ALA A 1 136 ? 56.074 -3.323 -56.375 1.00 67.38 136 ALA A C 1
ATOM 995 O O . ALA A 1 136 ? 57.167 -2.775 -56.233 1.00 67.38 136 ALA A O 1
ATOM 996 N N . LEU A 1 137 ? 55.047 -2.710 -56.978 1.00 63.50 137 LEU A N 1
ATOM 997 C CA . LEU A 1 137 ? 55.063 -1.390 -57.618 1.00 63.50 137 LEU A CA 1
ATOM 998 C C . LEU A 1 137 ? 54.045 -0.430 -56.968 1.00 63.50 137 LEU A C 1
ATOM 1000 O O . LEU A 1 137 ? 53.161 -0.837 -56.228 1.00 63.50 137 LEU A O 1
ATOM 1004 N N . ALA A 1 138 ? 54.141 0.870 -57.266 1.00 62.97 138 ALA A N 1
ATOM 1005 C CA . ALA A 1 138 ? 53.261 1.906 -56.698 1.00 62.97 138 ALA A CA 1
ATOM 1006 C C . ALA A 1 138 ? 51.851 1.998 -57.338 1.00 62.97 138 ALA A C 1
ATOM 1008 O O . ALA A 1 138 ? 51.093 2.928 -57.049 1.00 62.97 138 ALA A O 1
ATOM 1009 N N . THR A 1 139 ? 51.514 1.091 -58.259 1.00 66.00 139 THR A N 1
ATOM 1010 C CA . THR A 1 139 ? 50.212 1.012 -58.946 1.00 66.00 139 THR A CA 1
ATOM 1011 C C . THR A 1 139 ? 49.264 0.071 -58.198 1.00 66.00 139 THR A C 1
ATOM 1013 O O . THR A 1 139 ? 49.724 -0.997 -57.802 1.00 66.00 139 THR A O 1
ATOM 1016 N N . PRO A 1 140 ? 47.969 0.401 -58.030 1.00 70.56 140 PRO A N 1
ATOM 1017 C CA . PRO A 1 140 ? 47.027 -0.448 -57.299 1.00 70.56 140 PRO A CA 1
ATOM 1018 C C . PRO A 1 140 ? 46.815 -1.793 -58.008 1.00 70.56 140 PRO A C 1
ATOM 1020 O O . PRO A 1 140 ? 46.623 -1.825 -59.223 1.00 70.56 140 PRO A O 1
ATOM 1023 N N . ASN A 1 141 ? 46.830 -2.892 -57.251 1.00 80.38 141 ASN A N 1
ATOM 1024 C CA . ASN A 1 141 ? 46.429 -4.222 -57.709 1.00 80.38 141 ASN A CA 1
ATOM 1025 C C . ASN A 1 141 ? 45.128 -4.640 -57.016 1.00 80.38 141 ASN A C 1
ATOM 1027 O O . ASN A 1 141 ? 45.003 -4.561 -55.791 1.00 80.38 141 ASN A O 1
ATOM 1031 N N . ILE A 1 142 ? 44.171 -5.122 -57.799 1.00 91.88 142 ILE A N 1
ATOM 1032 C CA . ILE A 1 142 ? 42.841 -5.470 -57.311 1.00 91.88 142 ILE A CA 1
ATOM 1033 C C . ILE A 1 142 ? 42.684 -6.989 -57.366 1.00 91.88 142 ILE A C 1
ATOM 1035 O O . ILE A 1 142 ? 42.821 -7.588 -58.431 1.00 91.88 142 ILE A O 1
ATOM 1039 N N . ALA A 1 143 ? 42.387 -7.644 -56.241 1.00 95.12 143 ALA A N 1
ATOM 1040 C CA . ALA A 1 143 ? 42.135 -9.086 -56.261 1.00 95.12 143 ALA A CA 1
ATOM 1041 C C . ALA A 1 143 ? 40.813 -9.421 -56.971 1.00 95.12 143 ALA A C 1
ATOM 1043 O O . ALA A 1 143 ? 40.802 -10.273 -57.856 1.00 95.12 143 ALA A O 1
ATOM 1044 N N . VAL A 1 144 ? 39.727 -8.709 -56.672 1.00 97.75 144 VAL A N 1
ATOM 1045 C CA . VAL A 1 144 ? 38.451 -8.812 -57.395 1.00 97.75 144 VAL A CA 1
ATOM 1046 C C . VAL A 1 144 ? 38.010 -7.438 -57.871 1.00 97.75 144 VAL A C 1
ATOM 1048 O O . VAL A 1 144 ? 37.652 -6.577 -57.070 1.00 97.75 144 VAL A O 1
ATOM 1051 N N . LYS A 1 145 ? 38.039 -7.236 -59.185 1.00 96.81 145 LYS A N 1
ATOM 1052 C CA . LYS A 1 145 ? 37.664 -5.990 -59.845 1.00 96.81 145 LYS A CA 1
ATOM 1053 C C . LYS A 1 145 ? 36.270 -6.110 -60.429 1.00 96.81 145 LYS A C 1
ATOM 1055 O O . LYS A 1 145 ? 36.058 -6.875 -61.364 1.00 96.81 145 LYS A O 1
ATOM 1060 N N . ILE A 1 146 ? 35.336 -5.333 -59.905 1.00 97.88 146 ILE A N 1
ATOM 1061 C CA . ILE A 1 146 ? 33.949 -5.294 -60.355 1.00 97.88 146 ILE A CA 1
ATOM 1062 C C . ILE A 1 146 ? 33.747 -3.991 -61.127 1.00 97.88 146 ILE A C 1
ATOM 1064 O O . ILE A 1 146 ? 33.713 -2.908 -60.547 1.00 97.88 146 ILE A O 1
ATOM 1068 N N . ASN A 1 147 ? 33.639 -4.096 -62.450 1.00 94.19 147 ASN A N 1
ATOM 1069 C CA . ASN A 1 147 ? 33.158 -2.998 -63.291 1.00 94.19 147 ASN A CA 1
ATOM 1070 C C . ASN A 1 147 ? 31.619 -3.032 -63.324 1.00 94.19 147 ASN A C 1
ATOM 1072 O O . ASN A 1 147 ? 31.037 -3.865 -62.644 1.00 94.19 147 ASN A O 1
ATOM 1076 N N . ALA A 1 148 ? 30.966 -2.181 -64.124 1.00 86.44 148 ALA A N 1
ATOM 1077 C CA . ALA A 1 148 ? 29.505 -2.011 -64.225 1.00 86.44 148 ALA A CA 1
ATOM 1078 C C . ALA A 1 148 ? 28.697 -3.334 -64.267 1.00 86.44 148 ALA A C 1
ATOM 1080 O O . ALA A 1 148 ? 28.362 -3.827 -65.344 1.00 86.44 148 ALA A O 1
ATOM 1081 N N . SER A 1 149 ? 28.407 -3.912 -63.095 1.00 94.00 149 SER A N 1
ATOM 1082 C CA . SER A 1 149 ? 27.913 -5.285 -62.942 1.00 94.00 149 SER A CA 1
ATOM 1083 C C . SER A 1 149 ? 26.989 -5.383 -61.733 1.00 94.00 149 SER A C 1
ATOM 1085 O O . SER A 1 149 ? 27.423 -5.284 -60.587 1.00 94.00 149 SER A O 1
ATOM 1087 N N . ASP A 1 150 ? 25.711 -5.646 -61.982 1.00 96.56 150 ASP A N 1
ATOM 1088 C CA . ASP A 1 150 ? 24.708 -5.811 -60.930 1.00 96.56 150 ASP A CA 1
ATOM 1089 C C . ASP A 1 150 ? 24.590 -7.271 -60.482 1.00 96.56 150 ASP A C 1
ATOM 1091 O O . ASP A 1 150 ? 24.734 -8.189 -61.282 1.00 96.56 150 ASP A O 1
ATOM 1095 N N . GLY A 1 151 ? 24.247 -7.528 -59.222 1.00 97.06 151 GLY A N 1
ATOM 1096 C CA . GLY A 1 151 ? 23.962 -8.880 -58.734 1.00 97.06 151 GLY A CA 1
ATOM 1097 C C . GLY A 1 151 ? 25.195 -9.782 -58.670 1.00 97.06 151 GLY A C 1
ATOM 1098 O O . GLY A 1 151 ? 25.092 -10.983 -58.922 1.00 97.06 151 GLY A O 1
ATOM 1099 N N . VAL A 1 152 ? 26.366 -9.210 -58.381 1.00 98.62 152 VAL A N 1
ATOM 1100 C CA . VAL A 1 152 ? 27.590 -9.980 -58.132 1.00 98.62 152 VAL A CA 1
ATOM 1101 C C . VAL A 1 152 ? 27.527 -10.602 -56.737 1.00 98.62 152 VAL A C 1
ATOM 1103 O O . VAL A 1 152 ? 27.204 -9.928 -55.766 1.00 98.62 152 VAL A O 1
ATOM 1106 N N . THR A 1 153 ? 27.849 -11.887 -56.619 1.00 98.69 153 THR A N 1
ATOM 1107 C CA . THR A 1 153 ? 27.928 -12.615 -55.346 1.00 98.69 153 THR A CA 1
ATOM 1108 C C . THR A 1 153 ? 29.322 -13.202 -55.176 1.00 98.69 153 THR A C 1
ATOM 1110 O O . THR A 1 153 ? 29.755 -13.958 -56.036 1.00 98.69 153 THR A O 1
ATOM 1113 N N . LEU A 1 154 ? 30.001 -12.889 -54.076 1.00 98.62 154 LEU A N 1
ATOM 1114 C CA . LEU A 1 154 ? 31.250 -13.517 -53.637 1.00 98.62 154 LEU A CA 1
ATOM 1115 C C . LEU A 1 154 ? 30.945 -14.302 -52.363 1.00 98.62 154 LEU A C 1
ATOM 1117 O O . LEU A 1 154 ? 30.436 -13.727 -51.393 1.00 98.62 154 LEU A O 1
ATOM 1121 N N . THR A 1 155 ? 31.180 -15.610 -52.346 1.00 98.38 155 THR A N 1
ATOM 1122 C CA . THR A 1 155 ? 30.812 -16.415 -51.181 1.00 98.38 155 THR A CA 1
ATOM 1123 C C . THR A 1 155 ? 31.779 -17.537 -50.868 1.00 98.38 155 THR A C 1
ATOM 1125 O O . THR A 1 155 ? 32.104 -18.357 -51.714 1.00 98.38 155 THR A O 1
ATOM 1128 N N . ASN A 1 156 ? 32.139 -17.656 -49.589 1.00 98.00 156 ASN A N 1
ATOM 1129 C CA . ASN A 1 156 ? 33.094 -18.662 -49.124 1.00 98.00 156 ASN A CA 1
ATOM 1130 C C . ASN A 1 156 ? 34.446 -18.556 -49.854 1.00 98.00 156 ASN A C 1
ATOM 1132 O O . ASN A 1 156 ? 35.049 -19.567 -50.215 1.00 98.00 156 ASN A O 1
ATOM 1136 N N . ASP A 1 157 ? 34.885 -17.319 -50.099 1.00 98.50 157 ASP A N 1
ATOM 1137 C CA . ASP A 1 157 ? 36.135 -17.016 -50.783 1.00 98.50 157 ASP A CA 1
ATOM 1138 C C . ASP A 1 157 ? 37.206 -16.532 -49.797 1.00 98.50 157 ASP A C 1
ATOM 1140 O O . ASP A 1 157 ? 36.932 -15.857 -48.801 1.00 98.50 157 ASP A O 1
ATOM 1144 N N . THR A 1 158 ? 38.468 -16.831 -50.099 1.00 98.44 158 THR A N 1
ATOM 1145 C CA . THR A 1 158 ? 39.634 -16.232 -49.442 1.00 98.44 158 THR A CA 1
ATOM 1146 C C . THR A 1 158 ? 40.298 -15.240 -50.392 1.00 98.44 158 THR A C 1
ATOM 1148 O O . THR A 1 158 ? 40.974 -15.631 -51.340 1.00 98.44 158 THR A O 1
ATOM 1151 N N . ILE A 1 159 ? 40.142 -13.947 -50.131 1.00 97.44 159 ILE A N 1
ATOM 1152 C CA . ILE A 1 159 ? 40.722 -12.871 -50.937 1.00 97.44 159 ILE A CA 1
ATOM 1153 C C . ILE A 1 159 ? 41.938 -12.324 -50.196 1.00 97.44 159 ILE A C 1
ATOM 1155 O O . ILE A 1 159 ? 41.827 -11.833 -49.074 1.00 97.44 159 ILE A O 1
ATOM 1159 N N . ALA A 1 160 ? 43.111 -12.421 -50.810 1.00 93.31 160 ALA A N 1
ATOM 1160 C CA . ALA A 1 160 ? 44.361 -11.983 -50.213 1.00 93.31 160 ALA A CA 1
ATOM 1161 C C . ALA A 1 160 ? 45.137 -11.092 -51.180 1.00 93.31 160 ALA A C 1
ATOM 1163 O O . ALA A 1 160 ? 45.370 -11.470 -52.326 1.00 93.31 160 ALA A O 1
ATOM 1164 N N . THR A 1 161 ? 45.590 -9.934 -50.712 1.00 89.25 161 THR A N 1
ATOM 1165 C CA . THR A 1 161 ? 46.474 -9.073 -51.505 1.00 89.25 161 THR A CA 1
ATOM 1166 C C . THR A 1 161 ? 47.571 -8.450 -50.650 1.00 89.25 161 THR A C 1
ATOM 1168 O O . THR A 1 161 ? 47.407 -8.252 -49.442 1.00 89.25 161 THR A O 1
ATOM 1171 N N . THR A 1 162 ? 48.719 -8.188 -51.273 1.00 87.19 162 THR A N 1
ATOM 1172 C CA . THR A 1 162 ? 49.894 -7.594 -50.629 1.00 87.19 162 THR A CA 1
ATOM 1173 C C . THR A 1 162 ? 50.426 -6.412 -51.433 1.00 87.19 162 THR A C 1
ATOM 1175 O O . THR A 1 162 ? 50.563 -6.545 -52.650 1.00 87.19 162 THR A O 1
ATOM 1178 N N . GLY A 1 163 ? 50.835 -5.332 -50.765 1.00 80.88 163 GLY A N 1
ATOM 1179 C CA . GLY A 1 163 ? 51.511 -4.174 -51.366 1.00 80.88 163 GLY A CA 1
ATOM 1180 C C . GLY A 1 163 ? 50.828 -2.835 -51.070 1.00 80.88 163 GLY A C 1
ATOM 1181 O O . GLY A 1 163 ? 49.802 -2.784 -50.397 1.00 80.88 163 GLY A O 1
ATOM 1182 N N . ASP A 1 164 ? 51.433 -1.744 -51.544 1.00 80.06 164 ASP A N 1
ATOM 1183 C CA . ASP A 1 164 ? 50.886 -0.386 -51.410 1.00 80.06 164 ASP A CA 1
ATOM 1184 C C . ASP A 1 164 ? 49.697 -0.185 -52.365 1.00 80.06 164 ASP A C 1
ATOM 1186 O O . ASP A 1 164 ? 49.734 -0.639 -53.512 1.00 80.06 164 ASP A O 1
ATOM 1190 N N . LYS A 1 165 ? 48.635 0.474 -51.887 1.00 79.19 165 LYS A N 1
ATOM 1191 C CA . LYS A 1 165 ? 47.363 0.724 -52.598 1.00 79.19 165 LYS A CA 1
ATOM 1192 C C . LYS A 1 165 ? 46.658 -0.532 -53.117 1.00 79.19 165 LYS A C 1
ATOM 1194 O O . LYS A 1 165 ? 45.881 -0.468 -54.069 1.00 79.19 165 LYS A O 1
ATOM 1199 N N . ALA A 1 166 ? 46.946 -1.679 -52.516 1.00 85.25 166 ALA A N 1
ATOM 1200 C CA . ALA A 1 166 ? 46.277 -2.926 -52.838 1.00 85.25 166 ALA A CA 1
ATOM 1201 C C . ALA A 1 166 ? 44.780 -2.864 -52.485 1.00 85.25 166 ALA A C 1
ATOM 1203 O O . ALA A 1 166 ? 44.370 -2.167 -51.557 1.00 85.25 166 ALA A O 1
ATOM 1204 N N . MET A 1 167 ? 43.952 -3.609 -53.214 1.00 91.00 167 MET A N 1
ATOM 1205 C CA . MET A 1 167 ? 42.527 -3.729 -52.910 1.00 91.00 167 MET A CA 1
ATOM 1206 C C . MET A 1 167 ? 42.083 -5.181 -52.962 1.00 91.00 167 MET A C 1
ATOM 1208 O O . MET A 1 167 ? 42.423 -5.911 -53.895 1.00 91.00 167 MET A O 1
ATOM 1212 N N . GLY A 1 168 ? 41.324 -5.614 -51.956 1.00 94.69 168 GLY A N 1
ATOM 1213 C CA . GLY A 1 168 ? 40.713 -6.941 -51.963 1.00 94.69 168 GLY A CA 1
ATOM 1214 C C . GLY A 1 168 ? 39.610 -6.999 -53.012 1.00 94.69 168 GLY A C 1
ATOM 1215 O O . GLY A 1 168 ? 39.747 -7.649 -54.045 1.00 94.69 168 GLY A O 1
ATOM 1216 N N . VAL A 1 169 ? 38.532 -6.266 -52.767 1.00 97.38 169 VAL A N 1
ATOM 1217 C CA . VAL A 1 169 ? 37.431 -6.087 -53.712 1.00 97.38 169 VAL A CA 1
ATOM 1218 C C . VAL A 1 169 ? 37.339 -4.612 -54.055 1.00 97.38 169 VAL A C 1
ATOM 1220 O O . VAL A 1 169 ? 37.216 -3.781 -53.160 1.00 97.38 169 VAL A O 1
ATOM 1223 N N . TRP A 1 170 ? 37.380 -4.289 -55.339 1.00 96.69 170 TRP A N 1
ATOM 1224 C CA . TRP A 1 170 ? 37.142 -2.940 -55.832 1.00 96.69 170 TRP A CA 1
ATOM 1225 C C . TRP A 1 170 ? 35.909 -2.931 -56.719 1.00 96.69 170 TRP A C 1
ATOM 1227 O O . TRP A 1 170 ? 35.775 -3.779 -57.605 1.00 96.69 170 TRP A O 1
ATOM 1237 N N . VAL A 1 171 ? 35.039 -1.954 -56.500 1.00 97.81 171 VAL A N 1
ATOM 1238 C CA . VAL A 1 171 ? 33.855 -1.712 -57.318 1.00 97.81 171 VAL A CA 1
ATOM 1239 C C . VAL A 1 171 ? 33.969 -0.335 -57.951 1.00 97.81 171 VAL A C 1
ATOM 1241 O O . VAL A 1 171 ? 34.100 0.667 -57.249 1.00 97.81 171 VAL A O 1
ATOM 1244 N N . GLY A 1 172 ? 33.943 -0.300 -59.281 1.00 95.56 172 GLY A N 1
ATOM 1245 C CA . GLY A 1 172 ? 34.058 0.935 -60.046 1.00 95.56 172 GLY A CA 1
ATOM 1246 C C . GLY A 1 172 ? 32.776 1.760 -60.019 1.00 95.56 172 GLY A C 1
ATOM 1247 O O . GLY A 1 172 ? 31.679 1.206 -60.092 1.00 95.56 172 GLY A O 1
ATOM 1248 N N . GLY A 1 173 ? 32.937 3.080 -59.975 1.00 95.00 173 GLY A N 1
ATOM 1249 C CA . GLY A 1 173 ? 31.860 4.068 -59.924 1.00 95.00 173 GLY A CA 1
ATOM 1250 C C . GLY A 1 173 ? 31.980 5.109 -61.036 1.00 95.00 173 GLY A C 1
ATOM 1251 O O . GLY A 1 173 ? 32.906 5.074 -61.861 1.00 95.00 173 GLY A O 1
ATOM 1252 N N . SER A 1 174 ? 31.042 6.061 -61.080 1.00 93.25 174 SER A N 1
ATOM 1253 C CA . SER A 1 174 ? 31.011 7.069 -62.148 1.00 93.25 174 SER A CA 1
ATOM 1254 C C . SER A 1 174 ? 32.261 7.951 -62.175 1.00 93.25 174 SER A C 1
ATOM 1256 O O . SER A 1 174 ? 32.623 8.434 -63.249 1.00 93.25 174 SER A O 1
ATOM 1258 N N . SER A 1 175 ? 32.951 8.134 -61.039 1.00 91.69 175 SER A N 1
ATOM 1259 C CA . SER A 1 175 ? 34.236 8.850 -60.976 1.00 91.69 175 SER A CA 1
ATOM 1260 C C . SER A 1 175 ? 35.329 8.177 -61.818 1.00 91.69 175 SER A C 1
ATOM 1262 O O . SER A 1 175 ? 36.261 8.833 -62.282 1.00 91.69 175 SER A O 1
ATOM 1264 N N . ASN A 1 176 ? 35.182 6.880 -62.098 1.00 93.19 176 ASN A N 1
ATOM 1265 C CA . ASN A 1 176 ? 36.067 6.108 -62.968 1.00 93.19 176 ASN A CA 1
ATOM 1266 C C . ASN A 1 176 ? 35.515 5.932 -64.394 1.00 93.19 176 ASN A C 1
ATOM 1268 O O . ASN A 1 176 ? 36.093 5.184 -65.181 1.00 93.19 176 ASN A O 1
ATOM 1272 N N . GLY A 1 177 ? 34.394 6.576 -64.735 1.00 95.00 177 GLY A N 1
ATOM 1273 C CA . GLY A 1 177 ? 33.688 6.354 -66.000 1.00 95.00 177 GLY A CA 1
ATOM 1274 C C . GLY A 1 177 ? 32.948 5.012 -66.070 1.00 95.00 177 GLY A C 1
ATOM 1275 O O . GLY A 1 177 ? 32.670 4.529 -67.166 1.00 95.00 177 GLY A O 1
ATOM 1276 N N . ILE A 1 178 ? 32.643 4.401 -64.920 1.00 95.81 178 ILE A N 1
ATOM 1277 C CA . ILE A 1 178 ? 31.974 3.099 -64.804 1.00 95.81 178 ILE A CA 1
ATOM 1278 C C . ILE A 1 178 ? 30.572 3.304 -64.215 1.00 95.81 178 ILE A C 1
ATOM 1280 O O . ILE A 1 178 ? 30.387 4.101 -63.303 1.00 95.81 178 ILE A O 1
ATOM 1284 N N . SER A 1 179 ? 29.553 2.617 -64.740 1.00 94.25 179 SER A N 1
ATOM 1285 C CA . SER A 1 179 ? 28.199 2.691 -64.169 1.00 94.25 179 SER A CA 1
ATOM 1286 C C . SER A 1 179 ? 28.143 2.054 -62.771 1.00 94.25 179 SER A C 1
ATOM 1288 O O . SER A 1 179 ? 28.807 1.037 -62.553 1.00 94.25 179 SER A O 1
ATOM 1290 N N . PRO A 1 180 ? 27.339 2.597 -61.836 1.00 95.75 180 PRO A N 1
ATOM 1291 C CA . PRO A 1 180 ? 27.211 2.038 -60.495 1.00 95.75 180 PRO A CA 1
ATOM 1292 C C . PRO A 1 180 ? 26.714 0.597 -60.530 1.00 95.75 180 PRO A C 1
ATOM 1294 O O . PRO A 1 180 ? 25.831 0.247 -61.307 1.00 95.75 180 PRO A O 1
ATOM 1297 N N . SER A 1 181 ? 27.260 -0.211 -59.629 1.00 96.50 181 SER A N 1
ATOM 1298 C CA . SER A 1 181 ? 26.832 -1.591 -59.394 1.00 96.50 181 SER A CA 1
ATOM 1299 C C . SER A 1 181 ? 25.811 -1.691 -58.259 1.00 96.50 181 SER A C 1
ATOM 1301 O O . SER A 1 181 ? 25.977 -1.074 -57.199 1.00 96.50 181 SER A O 1
ATOM 1303 N N . SER A 1 182 ? 24.790 -2.519 -58.456 1.00 97.50 182 SER A N 1
ATOM 1304 C CA . SER A 1 182 ? 23.737 -2.816 -57.487 1.00 97.50 182 SER A CA 1
ATOM 1305 C C . SER A 1 182 ? 23.737 -4.285 -57.057 1.00 97.50 182 SER A C 1
ATOM 1307 O O . SER A 1 182 ? 24.210 -5.154 -57.780 1.00 97.50 182 SER A O 1
ATOM 1309 N N . ASN A 1 183 ? 23.163 -4.597 -55.895 1.00 97.56 183 ASN A N 1
ATOM 1310 C CA . ASN A 1 183 ? 22.966 -5.965 -55.398 1.00 97.56 183 ASN A CA 1
ATOM 1311 C C . ASN A 1 183 ? 24.260 -6.794 -55.228 1.00 97.56 183 ASN A C 1
ATOM 1313 O O . ASN A 1 183 ? 24.246 -8.008 -55.441 1.00 97.56 183 ASN A O 1
ATOM 1317 N N . LEU A 1 184 ? 25.379 -6.165 -54.843 1.00 98.50 184 LEU A N 1
ATOM 1318 C CA . LEU A 1 184 ? 26.601 -6.887 -54.469 1.00 98.50 184 LEU A CA 1
ATOM 1319 C C . LEU A 1 184 ? 26.382 -7.667 -53.168 1.00 98.50 184 LEU A C 1
ATOM 1321 O O . LEU A 1 184 ? 25.990 -7.096 -52.155 1.00 98.50 184 LEU A O 1
ATOM 1325 N N . THR A 1 185 ? 26.694 -8.957 -53.169 1.00 98.69 185 THR A N 1
ATOM 1326 C CA . THR A 1 185 ? 26.637 -9.818 -51.984 1.00 98.69 185 THR A CA 1
ATOM 1327 C C . THR A 1 185 ? 28.019 -10.385 -51.687 1.00 98.69 185 THR A C 1
ATOM 1329 O O . THR A 1 185 ? 28.624 -10.999 -52.558 1.00 98.69 185 THR A O 1
ATOM 1332 N N . ILE A 1 186 ? 28.525 -10.206 -50.465 1.00 98.69 186 ILE A N 1
ATOM 1333 C CA . ILE A 1 186 ? 29.787 -10.808 -50.006 1.00 98.69 186 ILE A CA 1
ATOM 1334 C C . ILE A 1 186 ? 29.522 -11.549 -48.701 1.00 98.69 186 ILE A C 1
ATOM 1336 O O . ILE A 1 186 ? 29.185 -10.917 -47.700 1.00 98.69 186 ILE A O 1
ATOM 1340 N N . THR A 1 187 ? 29.663 -12.875 -48.689 1.00 98.50 187 THR A N 1
ATOM 1341 C CA . THR A 1 187 ? 29.324 -13.709 -47.521 1.00 98.50 187 THR A CA 1
ATOM 1342 C C . THR A 1 187 ? 30.352 -14.791 -47.237 1.00 98.50 187 THR A C 1
ATOM 1344 O O . THR A 1 187 ? 30.985 -15.303 -48.155 1.00 98.50 187 THR A O 1
ATOM 1347 N N . LYS A 1 188 ? 30.495 -15.202 -45.972 1.00 97.88 188 LYS A N 1
ATOM 1348 C CA . LYS A 1 188 ? 31.373 -16.315 -45.545 1.00 97.88 188 LYS A CA 1
ATOM 1349 C C . LYS A 1 188 ? 32.836 -16.174 -45.981 1.00 97.88 188 LYS A C 1
ATOM 1351 O O . LYS A 1 188 ? 33.560 -17.161 -46.018 1.00 97.88 188 LYS A O 1
ATOM 1356 N N . SER A 1 189 ? 33.258 -14.974 -46.360 1.00 98.25 189 SER A N 1
ATO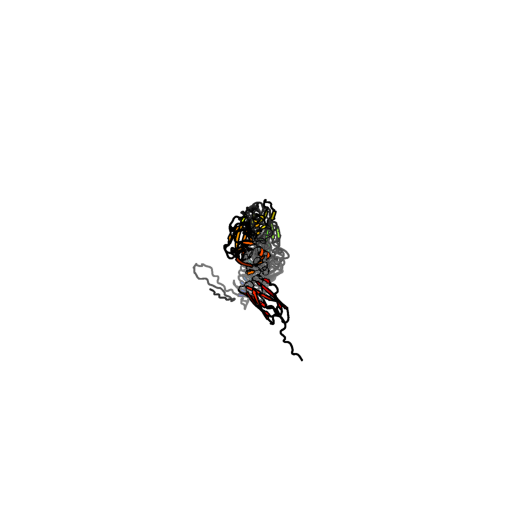M 1357 C CA . SER A 1 189 ? 34.537 -14.751 -47.020 1.00 98.25 189 SER A CA 1
ATOM 1358 C C . SER A 1 189 ? 35.563 -14.188 -46.045 1.00 98.25 189 SER A C 1
ATOM 1360 O O . SER A 1 189 ? 35.233 -13.490 -45.082 1.00 98.25 189 SER A O 1
ATOM 1362 N N . THR A 1 190 ? 36.830 -14.500 -46.295 1.00 98.38 190 THR A N 1
ATOM 1363 C CA . THR A 1 190 ? 37.967 -13.947 -45.556 1.00 98.38 190 THR A CA 1
ATOM 1364 C C . THR A 1 190 ? 38.756 -13.038 -46.484 1.00 98.38 190 THR A C 1
ATOM 1366 O O . THR A 1 190 ? 39.310 -13.504 -47.475 1.00 98.38 190 THR A O 1
ATOM 1369 N N . ILE A 1 191 ? 38.822 -11.747 -46.164 1.00 97.50 191 ILE A N 1
ATOM 1370 C CA . ILE A 1 191 ? 39.539 -10.739 -46.948 1.00 97.50 191 ILE A CA 1
ATOM 1371 C C . ILE A 1 191 ? 40.716 -10.249 -46.111 1.00 97.50 191 ILE A C 1
ATOM 1373 O O . ILE A 1 191 ? 40.527 -9.699 -45.029 1.00 97.50 191 ILE A O 1
ATOM 1377 N N . THR A 1 192 ? 41.939 -10.484 -46.575 1.00 94.19 192 THR A N 1
ATOM 1378 C CA . THR A 1 192 ? 43.162 -10.105 -45.857 1.00 94.19 192 THR A CA 1
ATOM 1379 C C . THR A 1 192 ? 44.063 -9.263 -46.736 1.00 94.19 192 THR A C 1
ATOM 1381 O O . THR A 1 192 ? 44.476 -9.681 -47.816 1.00 94.19 192 THR A O 1
ATOM 1384 N N . ILE A 1 193 ? 44.406 -8.087 -46.230 1.00 89.69 193 ILE A N 1
ATOM 1385 C CA . ILE A 1 193 ? 45.187 -7.089 -46.941 1.00 89.69 193 ILE A CA 1
ATOM 1386 C C . ILE A 1 193 ? 46.453 -6.786 -46.142 1.00 89.69 193 ILE A C 1
ATOM 1388 O O . ILE A 1 193 ? 46.372 -6.380 -44.979 1.00 89.69 193 ILE A O 1
ATOM 1392 N N . ALA A 1 194 ? 47.617 -6.988 -46.764 1.00 84.25 194 ALA A N 1
ATOM 1393 C CA . ALA A 1 194 ? 48.921 -6.734 -46.155 1.00 84.25 194 ALA A CA 1
ATOM 1394 C C . ALA A 1 194 ? 49.665 -5.590 -46.872 1.00 84.25 194 ALA A C 1
ATOM 1396 O O . ALA A 1 194 ? 50.163 -5.762 -47.982 1.00 84.25 194 ALA A O 1
ATOM 1397 N N . GLY A 1 195 ? 49.763 -4.425 -46.232 1.00 78.44 195 GLY A N 1
ATOM 1398 C CA . GLY A 1 195 ? 50.271 -3.175 -46.828 1.00 78.44 195 GLY A CA 1
ATOM 1399 C C . GLY A 1 195 ? 49.308 -2.018 -46.561 1.00 78.44 195 GLY A C 1
ATOM 1400 O O . GLY A 1 195 ? 48.343 -2.243 -45.844 1.00 78.44 195 GLY A O 1
ATOM 1401 N N . VAL A 1 196 ? 49.576 -0.814 -47.088 1.00 77.94 196 VAL A N 1
ATOM 1402 C CA . VAL A 1 196 ? 48.684 0.368 -46.994 1.00 77.94 196 VAL A CA 1
ATOM 1403 C C . VAL A 1 196 ? 47.580 0.223 -48.037 1.00 77.94 196 VAL A C 1
ATOM 1405 O O . VAL A 1 196 ? 47.842 0.417 -49.223 1.00 77.94 196 VAL A O 1
ATOM 1408 N N . ALA A 1 197 ? 46.384 -0.203 -47.634 1.00 81.69 197 ALA A N 1
ATOM 1409 C CA . ALA A 1 197 ? 45.423 -0.741 -48.595 1.00 81.69 197 ALA A CA 1
ATOM 1410 C C . ALA A 1 197 ? 43.998 -0.917 -48.027 1.00 81.69 197 ALA A C 1
ATOM 1412 O O . ALA A 1 197 ? 43.787 -0.814 -46.816 1.00 81.69 197 ALA A O 1
ATOM 1413 N N . THR A 1 198 ? 43.034 -1.219 -48.909 1.00 91.44 198 THR A N 1
ATOM 1414 C CA . THR A 1 198 ? 41.603 -1.336 -48.566 1.00 91.44 198 THR A CA 1
ATOM 1415 C C . THR A 1 198 ? 41.078 -2.758 -48.785 1.00 91.44 198 THR A C 1
ATOM 1417 O O . THR A 1 198 ? 41.352 -3.389 -49.808 1.00 91.44 198 THR A O 1
ATOM 1420 N N . GLY A 1 199 ? 40.294 -3.291 -47.845 1.00 94.88 199 GLY A N 1
ATOM 1421 C CA . GLY A 1 199 ? 39.660 -4.609 -47.991 1.00 94.88 199 GLY A CA 1
ATOM 1422 C C . GLY A 1 199 ? 38.587 -4.622 -49.072 1.00 94.88 199 GLY A C 1
ATOM 1423 O O . GLY A 1 199 ? 38.733 -5.309 -50.083 1.00 94.88 199 GLY A O 1
ATOM 1424 N N . ILE A 1 200 ? 37.526 -3.848 -48.864 1.00 97.44 200 ILE A N 1
ATOM 1425 C CA . ILE A 1 200 ? 36.455 -3.632 -49.839 1.00 97.44 200 ILE A CA 1
ATOM 1426 C C . ILE A 1 200 ? 36.354 -2.134 -50.102 1.00 97.44 200 ILE A C 1
ATOM 1428 O O . ILE A 1 200 ? 36.155 -1.361 -49.168 1.00 97.44 200 ILE A O 1
ATOM 1432 N N . TYR A 1 201 ? 36.469 -1.749 -51.366 1.00 95.81 201 TYR A N 1
ATOM 1433 C CA . TYR A 1 201 ? 36.401 -0.369 -51.811 1.00 95.81 201 TYR A CA 1
ATOM 1434 C C . TYR A 1 201 ? 35.289 -0.180 -52.841 1.00 95.81 201 TYR A C 1
ATOM 1436 O O . TYR A 1 201 ? 35.227 -0.915 -53.831 1.00 95.81 201 TYR A O 1
ATOM 1444 N N . ALA A 1 202 ? 34.449 0.829 -52.634 1.00 96.44 202 ALA A N 1
ATOM 1445 C CA . ALA A 1 202 ? 33.495 1.320 -53.625 1.00 96.44 202 ALA A CA 1
ATOM 1446 C C . ALA A 1 202 ? 33.912 2.721 -54.059 1.00 96.44 202 ALA A C 1
ATOM 1448 O O . ALA A 1 202 ? 34.043 3.581 -53.197 1.00 96.44 202 ALA A O 1
ATOM 1449 N N . ALA A 1 203 ? 34.128 2.942 -55.353 1.00 94.50 203 ALA A N 1
ATOM 1450 C CA . ALA A 1 203 ? 34.456 4.267 -55.864 1.00 94.50 203 ALA A CA 1
ATOM 1451 C C . ALA A 1 203 ? 33.244 5.210 -55.849 1.00 94.50 203 ALA A C 1
ATOM 1453 O O . ALA A 1 203 ? 32.096 4.772 -55.821 1.00 94.50 203 ALA A O 1
ATOM 1454 N N . GLU A 1 204 ? 33.506 6.512 -55.921 1.00 93.94 204 GLU A N 1
ATOM 1455 C CA . GLU A 1 204 ? 32.460 7.530 -55.930 1.00 93.94 204 GLU A CA 1
ATOM 1456 C C . GLU A 1 204 ? 31.576 7.393 -57.179 1.00 93.94 204 GLU A C 1
ATOM 1458 O O . GLU A 1 204 ? 32.049 7.183 -58.307 1.00 93.94 204 GLU A O 1
ATOM 1463 N N . SER A 1 205 ? 30.265 7.532 -57.002 1.00 93.81 205 SER A N 1
ATOM 1464 C CA . SER A 1 205 ? 29.305 7.286 -58.067 1.00 93.81 205 SER A CA 1
ATOM 1465 C C . SER A 1 205 ? 28.054 8.158 -58.002 1.00 93.81 205 SER A C 1
ATOM 1467 O O . SER A 1 205 ? 27.428 8.337 -56.959 1.00 93.81 205 SER A O 1
ATOM 1469 N N . THR A 1 206 ? 27.629 8.636 -59.172 1.00 92.81 206 THR A N 1
ATOM 1470 C CA . THR A 1 206 ? 26.328 9.255 -59.422 1.00 92.81 206 THR A CA 1
ATOM 1471 C C . THR A 1 206 ? 25.654 8.623 -60.651 1.00 92.81 206 THR A C 1
ATOM 1473 O O . THR A 1 206 ? 26.169 8.735 -61.767 1.00 92.81 206 THR A O 1
ATOM 1476 N N . PRO A 1 207 ? 24.521 7.904 -60.486 1.00 94.75 207 PRO A N 1
ATOM 1477 C CA . PRO A 1 207 ? 23.840 7.609 -59.219 1.00 94.75 207 PRO A CA 1
ATOM 1478 C C . PRO A 1 207 ? 24.655 6.681 -58.292 1.00 94.75 207 PRO A C 1
ATOM 1480 O O . PRO A 1 207 ? 25.631 6.062 -58.717 1.00 94.75 207 PRO A O 1
ATOM 1483 N N . ALA A 1 208 ? 24.250 6.605 -57.021 1.00 96.69 208 ALA A N 1
ATOM 1484 C CA . ALA A 1 208 ? 24.867 5.761 -55.998 1.00 96.69 208 ALA A CA 1
ATOM 1485 C C . ALA A 1 208 ? 24.809 4.261 -56.344 1.00 96.69 208 ALA A C 1
ATOM 1487 O O . ALA A 1 208 ? 23.844 3.779 -56.944 1.00 96.69 208 ALA A O 1
ATOM 1488 N N . HIS A 1 209 ? 25.804 3.511 -55.873 1.00 97.94 209 HIS A N 1
ATOM 1489 C CA . HIS A 1 209 ? 25.731 2.060 -55.709 1.00 97.94 209 HIS A CA 1
ATOM 1490 C C . HIS A 1 209 ? 24.575 1.683 -54.781 1.00 97.94 209 HIS A C 1
ATOM 1492 O O . HIS A 1 209 ? 24.280 2.428 -53.848 1.00 97.94 209 HIS A O 1
ATOM 1498 N N . SER A 1 210 ? 23.916 0.536 -54.987 1.00 97.88 210 SER A N 1
ATOM 1499 C CA . SER A 1 210 ? 22.720 0.220 -54.190 1.00 97.88 210 SER A CA 1
ATOM 1500 C C . SER A 1 210 ? 22.495 -1.256 -53.862 1.00 97.88 210 SER A C 1
ATOM 1502 O O . SER A 1 210 ? 22.892 -2.136 -54.616 1.00 97.88 210 SER A O 1
ATOM 1504 N N . GLY A 1 211 ? 21.822 -1.558 -52.749 1.00 97.69 211 GLY A N 1
ATOM 1505 C CA . GLY A 1 211 ? 21.334 -2.915 -52.457 1.00 97.69 211 GLY A CA 1
ATOM 1506 C C . GLY A 1 211 ? 22.403 -3.924 -52.025 1.00 97.69 211 GLY A C 1
ATOM 1507 O O . GLY A 1 211 ? 22.228 -5.123 -52.226 1.00 97.69 211 GLY A O 1
ATOM 1508 N N . TRP A 1 212 ? 23.537 -3.480 -51.486 1.00 98.50 212 TRP A N 1
ATOM 1509 C CA . TRP A 1 212 ? 24.642 -4.368 -51.129 1.00 98.50 212 TRP A CA 1
ATOM 1510 C C . TRP A 1 212 ? 24.407 -5.086 -49.800 1.00 98.50 212 TRP A C 1
ATOM 1512 O O . TRP A 1 212 ? 23.900 -4.509 -48.838 1.00 98.50 212 TRP A O 1
ATOM 1522 N N . THR A 1 213 ? 24.845 -6.342 -49.728 1.00 98.56 213 THR A N 1
ATOM 1523 C CA . THR A 1 213 ? 24.840 -7.174 -48.523 1.00 98.56 213 THR A CA 1
ATOM 1524 C C . THR A 1 213 ? 26.244 -7.688 -48.238 1.00 98.56 213 THR A C 1
ATOM 1526 O O . THR A 1 213 ? 26.710 -8.651 -48.846 1.00 98.56 213 THR A O 1
ATOM 1529 N N . ILE A 1 214 ? 26.915 -7.074 -47.268 1.00 98.62 214 ILE A N 1
ATOM 1530 C CA . ILE A 1 214 ? 28.210 -7.537 -46.767 1.00 98.62 214 ILE A CA 1
ATOM 1531 C C . ILE A 1 214 ? 27.963 -8.305 -45.472 1.00 98.62 214 ILE A C 1
ATOM 1533 O O . ILE A 1 214 ? 27.726 -7.719 -44.412 1.00 98.62 214 ILE A O 1
ATOM 1537 N N . GLY A 1 215 ? 27.957 -9.629 -45.591 1.00 96.75 215 GLY A N 1
ATOM 1538 C CA . GLY A 1 215 ? 27.663 -10.602 -44.545 1.00 96.75 215 GLY A CA 1
ATOM 1539 C C . GLY A 1 215 ? 26.177 -10.953 -44.502 1.00 96.75 215 GLY A C 1
ATOM 1540 O O . GLY A 1 215 ? 25.717 -11.884 -45.158 1.00 96.75 215 GLY A O 1
ATOM 1541 N N . GLY A 1 216 ? 25.390 -10.222 -43.721 1.00 94.62 216 GLY A N 1
ATOM 1542 C CA . GLY A 1 216 ? 23.925 -10.346 -43.723 1.00 94.62 216 GLY A CA 1
ATOM 1543 C C . GLY A 1 216 ? 23.338 -11.230 -42.626 1.00 94.62 216 GLY A C 1
ATOM 1544 O O . GLY A 1 216 ? 22.206 -11.014 -42.201 1.00 94.62 216 GLY A O 1
ATOM 1545 N N . SER A 1 217 ? 24.100 -12.199 -42.123 1.00 96.56 217 SER A N 1
ATOM 1546 C CA . SER A 1 217 ? 23.719 -13.026 -40.972 1.00 96.56 217 SER A CA 1
ATOM 1547 C C . SER A 1 217 ? 24.954 -13.621 -40.298 1.00 96.56 217 SER A C 1
ATOM 1549 O O . SER A 1 217 ? 26.015 -13.701 -40.914 1.00 96.56 217 SER A O 1
ATOM 1551 N N . ALA A 1 218 ? 24.813 -14.110 -39.063 1.00 94.19 218 ALA A N 1
ATOM 1552 C CA . ALA A 1 218 ? 25.916 -14.736 -38.330 1.00 94.19 218 ALA A CA 1
ATOM 1553 C C . ALA A 1 218 ? 26.535 -15.942 -39.068 1.00 94.19 218 ALA A C 1
ATOM 1555 O O . ALA A 1 218 ? 27.744 -16.136 -39.025 1.00 94.19 218 ALA A O 1
ATOM 1556 N N . ILE A 1 219 ? 25.731 -16.732 -39.795 1.00 95.44 219 ILE A N 1
ATOM 1557 C CA . ILE A 1 219 ? 26.233 -17.863 -40.602 1.00 95.44 219 ILE A CA 1
ATOM 1558 C C . ILE A 1 219 ? 26.927 -17.419 -41.895 1.00 95.44 219 ILE A C 1
ATOM 1560 O O . ILE A 1 219 ? 27.617 -18.218 -42.524 1.00 95.44 219 ILE A O 1
ATOM 1564 N N . ASN A 1 220 ? 26.715 -16.167 -42.301 1.00 96.75 220 ASN A N 1
ATOM 1565 C CA . ASN A 1 220 ? 27.280 -15.552 -43.497 1.00 96.75 220 ASN A CA 1
ATOM 1566 C C . ASN A 1 220 ? 28.400 -14.557 -43.163 1.00 96.75 220 ASN A C 1
ATOM 1568 O O . ASN A 1 220 ? 28.825 -13.809 -44.043 1.00 96.75 220 ASN A O 1
ATOM 1572 N N . ALA A 1 221 ? 28.865 -14.545 -41.914 1.00 96.75 221 ALA A N 1
ATOM 1573 C CA . ALA A 1 221 ? 29.863 -13.616 -41.413 1.00 96.75 221 ALA A CA 1
ATOM 1574 C C . ALA A 1 221 ? 31.134 -13.607 -42.273 1.00 96.75 221 ALA A C 1
ATOM 1576 O O . ALA A 1 221 ? 31.658 -14.665 -42.627 1.00 96.75 221 ALA A O 1
ATOM 1577 N N . ASN A 1 222 ? 31.644 -12.412 -42.573 1.00 98.56 222 ASN A N 1
ATOM 1578 C CA . ASN A 1 222 ? 32.964 -12.250 -43.175 1.00 98.56 222 ASN A CA 1
ATOM 1579 C C . ASN A 1 222 ? 33.996 -11.884 -42.108 1.00 98.56 222 ASN A C 1
ATOM 1581 O O . ASN A 1 222 ? 33.667 -11.289 -41.080 1.00 98.56 222 ASN A O 1
ATOM 1585 N N . THR A 1 223 ? 35.261 -12.183 -42.387 1.00 98.31 223 THR A N 1
ATOM 1586 C CA . THR A 1 223 ? 36.399 -11.623 -41.647 1.00 98.31 223 THR A CA 1
ATOM 1587 C C . THR A 1 223 ? 37.200 -10.744 -42.591 1.00 98.31 223 THR A C 1
ATOM 1589 O O . THR A 1 223 ? 37.695 -11.231 -43.605 1.00 98.31 223 THR A O 1
ATOM 1592 N N . ILE A 1 224 ? 37.318 -9.456 -42.276 1.00 97.88 224 ILE A N 1
ATOM 1593 C CA . ILE A 1 224 ? 38.004 -8.476 -43.121 1.00 97.88 224 ILE 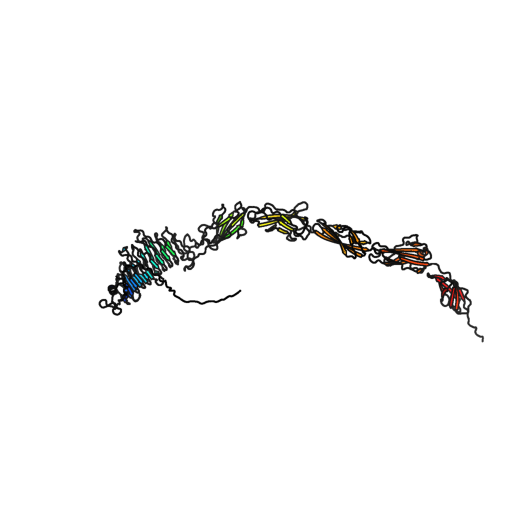A CA 1
ATOM 1594 C C . ILE A 1 224 ? 39.103 -7.828 -42.291 1.00 97.88 224 ILE A C 1
ATOM 1596 O O . ILE A 1 224 ? 38.844 -7.197 -41.265 1.00 97.88 224 ILE A O 1
ATOM 1600 N N . THR A 1 225 ? 40.338 -8.011 -42.735 1.00 95.00 225 THR A N 1
ATOM 1601 C CA . THR A 1 225 ? 41.535 -7.587 -42.016 1.00 95.00 225 THR A CA 1
ATOM 1602 C C . THR A 1 225 ? 42.391 -6.714 -42.917 1.00 95.00 225 THR A C 1
ATOM 1604 O O . THR A 1 225 ? 42.849 -7.174 -43.965 1.00 95.00 225 THR A O 1
ATOM 1607 N N . ALA A 1 226 ? 42.652 -5.483 -42.479 1.00 90.94 226 ALA A N 1
ATOM 1608 C CA . ALA A 1 226 ? 43.608 -4.578 -43.106 1.00 90.94 226 ALA A CA 1
ATOM 1609 C C . ALA A 1 226 ? 44.710 -4.237 -42.097 1.00 90.94 226 ALA A C 1
ATOM 1611 O O . ALA A 1 226 ? 44.454 -3.623 -41.062 1.00 90.94 226 ALA A O 1
ATOM 1612 N N . SER A 1 227 ? 45.944 -4.675 -42.372 1.00 84.06 227 SER A N 1
ATOM 1613 C CA . SER A 1 227 ? 47.067 -4.473 -41.445 1.00 84.06 227 SER A CA 1
ATOM 1614 C C . SER A 1 227 ? 47.603 -3.043 -41.434 1.00 84.06 227 SER A C 1
ATOM 1616 O O . SER A 1 227 ? 48.288 -2.678 -40.483 1.00 84.06 227 SER A O 1
ATOM 1618 N N . VAL A 1 228 ? 47.365 -2.280 -42.506 1.00 84.25 228 VAL A N 1
ATOM 1619 C CA . VAL A 1 228 ? 47.572 -0.831 -42.619 1.00 84.25 228 VAL A CA 1
ATOM 1620 C C . VAL A 1 228 ? 46.504 -0.312 -43.597 1.00 84.25 228 VAL A C 1
ATOM 1622 O O . VAL A 1 228 ? 46.371 -0.838 -44.695 1.00 84.25 228 VAL A O 1
ATOM 1625 N N . GLY A 1 229 ? 45.706 0.681 -43.213 1.00 86.88 229 GLY A N 1
ATOM 1626 C CA . GLY A 1 229 ? 44.543 1.120 -44.004 1.00 86.88 229 GLY A CA 1
ATOM 1627 C C . GLY A 1 229 ? 43.210 0.570 -43.486 1.00 86.88 229 GLY A C 1
ATOM 1628 O O . GLY A 1 229 ? 43.087 0.241 -42.303 1.00 86.88 229 GLY A O 1
ATOM 1629 N N . ASN A 1 230 ? 42.203 0.516 -44.358 1.00 91.69 230 ASN A N 1
ATOM 1630 C CA . ASN A 1 230 ? 40.802 0.355 -43.974 1.00 91.69 230 ASN A CA 1
ATOM 1631 C C . ASN A 1 230 ? 40.233 -1.004 -44.429 1.00 91.69 230 ASN A C 1
ATOM 1633 O O . ASN A 1 230 ? 40.284 -1.341 -45.611 1.00 91.69 230 ASN A O 1
ATOM 1637 N N . PRO A 1 231 ? 39.620 -1.801 -43.539 1.00 96.06 231 PRO A N 1
ATOM 1638 C CA . PRO A 1 231 ? 38.865 -2.986 -43.937 1.00 96.06 231 PRO A CA 1
ATOM 1639 C C . PRO A 1 231 ? 37.774 -2.676 -44.974 1.00 96.06 231 PRO A C 1
ATOM 1641 O O . PRO A 1 231 ? 37.646 -3.409 -45.954 1.00 96.06 231 PRO A O 1
ATOM 1644 N N . ILE A 1 232 ? 37.008 -1.597 -44.791 1.00 97.38 232 ILE A N 1
ATOM 1645 C CA . ILE A 1 232 ? 35.963 -1.183 -45.735 1.00 97.38 232 ILE A CA 1
ATOM 1646 C C . ILE A 1 232 ? 35.984 0.336 -45.936 1.00 97.38 232 ILE A C 1
ATOM 1648 O O . ILE A 1 232 ? 35.959 1.092 -44.962 1.00 97.38 232 ILE A O 1
ATOM 1652 N N . GLU A 1 233 ? 35.940 0.759 -47.198 1.00 95.56 233 GLU A N 1
ATOM 1653 C CA . GLU A 1 233 ? 35.682 2.138 -47.617 1.00 95.56 233 GLU A CA 1
ATOM 1654 C C . GLU A 1 233 ? 34.590 2.167 -48.682 1.00 95.56 233 GLU A C 1
ATOM 1656 O O . GLU A 1 233 ? 34.769 1.682 -49.799 1.00 95.56 233 GLU A O 1
ATOM 1661 N N . PHE A 1 234 ? 33.448 2.744 -48.333 1.00 97.44 234 PHE A N 1
ATOM 1662 C CA . PHE A 1 234 ? 32.314 2.900 -49.227 1.00 97.44 234 PHE A CA 1
ATOM 1663 C C . PHE A 1 234 ? 32.075 4.364 -49.534 1.00 97.44 234 PHE A C 1
ATOM 1665 O O . PHE A 1 234 ? 31.709 5.119 -48.637 1.00 97.44 234 PHE A O 1
ATOM 1672 N N . TYR A 1 235 ? 32.211 4.723 -50.808 1.00 95.44 235 TYR A N 1
ATOM 1673 C CA . TYR A 1 235 ? 31.762 5.997 -51.345 1.00 95.44 235 TYR A CA 1
ATOM 1674 C C . TYR A 1 235 ? 30.482 5.774 -52.160 1.00 95.44 235 TYR A C 1
ATOM 1676 O O . TYR A 1 235 ? 30.398 4.855 -52.972 1.00 95.44 235 TYR A O 1
ATOM 1684 N N . ASP A 1 236 ? 29.452 6.578 -51.893 1.00 95.75 236 ASP A N 1
ATOM 1685 C CA . ASP A 1 236 ? 28.171 6.569 -52.611 1.00 95.75 236 ASP A CA 1
ATOM 1686 C C . ASP A 1 236 ? 27.458 5.204 -52.652 1.00 95.75 236 ASP A C 1
ATOM 1688 O O . ASP A 1 236 ? 26.938 4.787 -53.686 1.00 95.75 236 ASP A O 1
ATOM 1692 N N . VAL A 1 237 ? 27.391 4.501 -51.517 1.00 98.00 237 VAL A N 1
ATOM 1693 C CA . VAL A 1 237 ? 26.639 3.239 -51.379 1.00 98.00 237 VAL A CA 1
ATOM 1694 C C . VAL A 1 237 ? 25.361 3.465 -50.564 1.00 98.00 237 VAL A C 1
ATOM 1696 O O . VAL A 1 237 ? 25.425 3.796 -49.383 1.00 98.00 237 VAL A O 1
ATOM 1699 N N . THR A 1 238 ? 24.191 3.264 -51.175 1.00 98.44 238 THR A N 1
ATOM 1700 C CA . THR A 1 238 ? 22.855 3.483 -50.586 1.00 98.44 238 THR A CA 1
ATOM 1701 C C . THR A 1 238 ? 22.075 2.173 -50.418 1.00 98.44 238 THR A C 1
ATOM 1703 O O . THR A 1 238 ? 22.389 1.167 -51.050 1.00 98.44 238 THR A O 1
ATOM 1706 N N . GLY A 1 239 ? 21.051 2.143 -49.563 1.00 98.31 239 GLY A N 1
ATOM 1707 C CA . GLY A 1 239 ? 20.138 1.001 -49.406 1.00 98.31 239 GLY A CA 1
ATOM 1708 C C . GLY A 1 239 ? 20.840 -0.327 -49.140 1.00 98.31 239 GLY A C 1
ATOM 1709 O O . GLY A 1 239 ? 20.481 -1.334 -49.741 1.00 98.31 239 GLY A O 1
ATOM 1710 N N . SER A 1 240 ? 21.889 -0.308 -48.319 1.00 98.62 240 SER A N 1
ATOM 1711 C CA . SER A 1 240 ? 22.834 -1.419 -48.182 1.00 98.62 240 SER A CA 1
ATOM 1712 C C . SER A 1 240 ? 23.109 -1.757 -46.718 1.00 98.62 240 SER A C 1
ATOM 1714 O O . SER A 1 240 ? 22.879 -0.948 -45.814 1.00 98.62 240 SER A O 1
ATOM 1716 N N . GLN A 1 241 ? 23.633 -2.96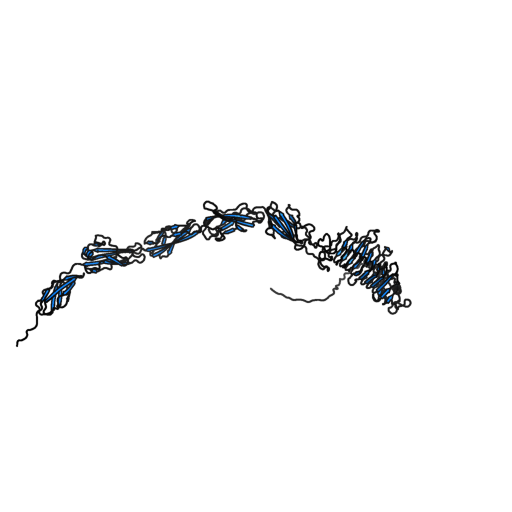1 -46.481 1.00 98.38 241 GLN A N 1
ATOM 1717 C CA . GLN A 1 241 ? 23.976 -3.451 -45.151 1.00 98.38 241 GLN A CA 1
ATOM 1718 C C . GLN A 1 241 ? 25.409 -3.982 -45.054 1.00 98.38 241 GLN A C 1
ATOM 1720 O O . GLN A 1 241 ? 25.852 -4.798 -45.862 1.00 98.38 241 GLN A O 1
ATOM 1725 N N . VAL A 1 242 ? 26.096 -3.587 -43.983 1.00 98.75 242 VAL A N 1
ATOM 1726 C CA . VAL A 1 242 ? 27.328 -4.208 -43.490 1.00 98.75 242 VAL A CA 1
ATOM 1727 C C . VAL A 1 242 ? 26.983 -4.874 -42.174 1.00 98.75 242 VAL A C 1
ATOM 1729 O O . VAL A 1 242 ? 26.742 -4.207 -41.171 1.00 98.75 242 VAL A O 1
ATOM 1732 N N . SER A 1 243 ? 26.877 -6.198 -42.164 1.00 98.19 243 SER A N 1
ATOM 1733 C CA . SER A 1 243 ? 26.367 -6.898 -40.988 1.00 98.19 243 SER A CA 1
ATOM 1734 C C . SER A 1 243 ? 27.016 -8.243 -40.717 1.00 98.19 243 SER A C 1
ATOM 1736 O O . SER A 1 243 ? 27.293 -8.998 -41.644 1.00 98.19 243 SER A O 1
ATOM 1738 N N . TYR A 1 244 ? 27.196 -8.550 -39.432 1.00 98.19 244 TYR A N 1
ATOM 1739 C CA . TYR A 1 244 ? 27.821 -9.773 -38.927 1.00 98.19 244 TYR A CA 1
ATOM 1740 C C . TYR A 1 244 ? 29.271 -9.976 -39.382 1.00 98.19 244 TYR A C 1
ATOM 1742 O O . TYR A 1 244 ? 29.742 -11.105 -39.468 1.00 98.19 244 TYR A O 1
ATOM 1750 N N . ASN A 1 245 ? 29.999 -8.899 -39.675 1.00 98.62 245 ASN A N 1
ATOM 1751 C CA . ASN A 1 245 ? 31.405 -8.978 -40.058 1.00 98.62 245 ASN A CA 1
ATOM 1752 C C . ASN A 1 245 ? 32.313 -8.839 -38.836 1.00 98.62 245 ASN A C 1
ATOM 1754 O O . ASN A 1 245 ? 32.003 -8.105 -37.899 1.00 98.62 245 ASN A O 1
ATOM 1758 N N . THR A 1 246 ? 33.464 -9.501 -38.874 1.00 98.38 246 THR A N 1
ATOM 1759 C CA . THR A 1 246 ? 34.588 -9.203 -37.982 1.00 98.38 246 THR A CA 1
ATOM 1760 C C . THR A 1 246 ? 35.561 -8.299 -38.723 1.00 98.38 246 THR A C 1
ATOM 1762 O O . THR A 1 246 ? 36.132 -8.714 -39.734 1.00 98.38 246 THR A O 1
ATOM 1765 N N . LEU A 1 247 ? 35.729 -7.071 -38.237 1.00 97.75 247 LEU A N 1
ATOM 1766 C CA . LEU A 1 247 ? 36.593 -6.057 -38.832 1.00 97.75 247 LEU A CA 1
ATOM 1767 C C . LEU A 1 247 ? 37.824 -5.857 -37.950 1.00 97.75 247 LEU A C 1
ATOM 1769 O O . LEU A 1 247 ? 37.715 -5.508 -36.771 1.00 97.75 247 LEU A O 1
ATOM 1773 N N . ASN A 1 248 ? 38.994 -6.101 -38.535 1.00 94.50 248 ASN A N 1
ATOM 1774 C CA . ASN A 1 248 ? 40.284 -5.943 -37.878 1.00 94.50 248 ASN A CA 1
ATOM 1775 C C . ASN A 1 248 ? 41.078 -4.847 -38.590 1.00 94.50 248 ASN A C 1
ATOM 1777 O O . ASN A 1 248 ? 41.531 -5.049 -39.721 1.00 94.50 248 ASN A O 1
ATOM 1781 N N . ALA A 1 249 ? 41.263 -3.717 -37.916 1.00 90.62 249 ALA A N 1
ATOM 1782 C CA . ALA A 1 249 ? 42.144 -2.642 -38.344 1.00 90.62 249 ALA A CA 1
ATOM 1783 C C . ALA A 1 249 ? 43.259 -2.440 -37.306 1.00 90.62 249 ALA A C 1
ATOM 1785 O O . ALA A 1 249 ? 43.261 -3.025 -36.225 1.00 90.62 249 ALA A O 1
ATOM 1786 N N . THR A 1 250 ? 44.258 -1.637 -37.647 1.00 82.19 250 THR A N 1
ATOM 1787 C CA . THR A 1 250 ? 45.393 -1.343 -36.752 1.00 82.19 250 THR A CA 1
ATOM 1788 C C . THR A 1 250 ? 45.723 0.145 -36.731 1.00 82.19 250 THR A C 1
ATOM 1790 O O . THR A 1 250 ? 46.000 0.682 -35.663 1.00 82.19 250 THR A O 1
ATOM 1793 N N . THR A 1 251 ? 45.681 0.822 -37.886 1.00 82.44 251 THR A N 1
ATOM 1794 C CA . THR A 1 251 ? 46.153 2.210 -38.033 1.00 82.44 251 THR A CA 1
ATOM 1795 C C . THR A 1 251 ? 45.066 3.203 -38.437 1.00 82.44 251 THR A C 1
ATOM 1797 O O . THR A 1 251 ? 45.044 4.300 -37.896 1.00 82.44 251 THR A O 1
ATOM 1800 N N . GLU A 1 252 ? 44.159 2.835 -39.343 1.00 88.69 252 GLU A N 1
ATOM 1801 C CA . GLU A 1 252 ? 43.108 3.731 -39.858 1.00 88.69 252 GLU A CA 1
ATOM 1802 C C . GLU A 1 252 ? 41.740 3.377 -39.266 1.00 88.69 252 GLU A C 1
ATOM 1804 O O . GLU A 1 252 ? 41.695 2.858 -38.159 1.00 88.69 252 GLU A O 1
ATOM 1809 N N . SER A 1 253 ? 40.636 3.703 -39.943 1.00 92.44 253 SER A N 1
ATOM 1810 C CA . SER A 1 253 ? 39.265 3.398 -39.505 1.00 92.44 253 SER A CA 1
ATOM 1811 C C . SER A 1 253 ? 38.810 2.009 -39.974 1.00 92.44 253 SER A C 1
ATOM 1813 O O . SER A 1 253 ? 39.169 1.591 -41.075 1.00 92.44 253 SER A O 1
ATOM 1815 N N . SER A 1 254 ? 37.988 1.299 -39.197 1.00 95.44 254 SER A N 1
ATOM 1816 C CA . SER A 1 254 ? 37.545 -0.059 -39.573 1.00 95.44 254 SER A CA 1
ATOM 1817 C C . SER A 1 254 ? 36.506 -0.057 -40.710 1.00 95.44 254 SER A C 1
ATOM 1819 O O . SER A 1 254 ? 36.569 -0.890 -41.615 1.00 95.44 254 SER A O 1
ATOM 1821 N N . LEU A 1 255 ? 35.570 0.893 -40.698 1.00 97.56 255 LEU A N 1
ATOM 1822 C CA . LEU A 1 255 ? 34.579 1.109 -41.755 1.00 97.56 255 LEU A CA 1
ATOM 1823 C C . LEU A 1 255 ? 34.382 2.610 -41.986 1.00 97.56 255 LEU A C 1
ATOM 1825 O O . LEU A 1 255 ? 33.947 3.326 -41.081 1.00 97.56 255 LEU A O 1
ATOM 1829 N N . ILE A 1 256 ? 34.659 3.064 -43.207 1.00 96.12 256 ILE A N 1
ATOM 1830 C CA . ILE A 1 256 ? 34.278 4.391 -43.698 1.00 96.12 256 ILE A CA 1
ATOM 1831 C C . ILE A 1 256 ? 33.106 4.219 -44.656 1.00 96.12 256 ILE A C 1
ATOM 1833 O O . ILE A 1 256 ? 33.182 3.436 -45.600 1.00 96.12 256 ILE A O 1
ATOM 1837 N N . TRP A 1 257 ? 32.029 4.957 -44.413 1.00 97.75 257 TRP A N 1
ATOM 1838 C CA . TRP A 1 257 ? 30.861 4.988 -45.279 1.00 97.75 257 TRP A CA 1
ATOM 1839 C C . TRP A 1 257 ? 30.483 6.442 -45.539 1.00 97.75 257 TRP A C 1
ATOM 1841 O O . TRP A 1 257 ? 29.901 7.109 -44.682 1.00 97.75 257 TRP A O 1
ATOM 1851 N N . SER A 1 258 ? 30.876 6.937 -46.707 1.00 95.25 258 SER A N 1
ATOM 1852 C CA . SER A 1 258 ? 30.748 8.335 -47.092 1.00 95.25 258 SER A CA 1
ATOM 1853 C C . SER A 1 258 ? 29.858 8.520 -48.316 1.00 95.25 258 SER A C 1
ATOM 1855 O O . SER A 1 258 ? 29.701 7.639 -49.163 1.00 95.25 258 SER A O 1
ATOM 1857 N N . SER A 1 259 ? 29.262 9.698 -48.373 1.00 94.12 259 SER A N 1
ATOM 1858 C CA . SER A 1 259 ? 28.496 10.244 -49.486 1.00 94.12 259 SER A CA 1
ATOM 1859 C C . SER A 1 259 ? 29.370 11.276 -50.194 1.00 94.12 259 SER A C 1
ATOM 1861 O O . SER A 1 259 ? 29.828 12.179 -49.510 1.00 94.12 259 SER A O 1
ATOM 1863 N N . GLU A 1 260 ? 29.599 11.174 -51.506 1.00 91.00 260 GLU A N 1
ATOM 1864 C CA . GLU A 1 260 ? 30.495 12.078 -52.260 1.00 91.00 260 GLU A CA 1
ATOM 1865 C C . GLU A 1 260 ? 29.812 12.708 -53.477 1.00 91.00 260 GLU A C 1
ATOM 1867 O O . GLU A 1 260 ? 29.760 13.928 -53.611 1.00 91.00 260 GLU A O 1
ATOM 1872 N N . LEU A 1 261 ? 29.277 11.890 -54.388 1.00 91.44 261 LEU A N 1
ATOM 1873 C CA . LEU A 1 261 ? 28.618 12.348 -55.616 1.00 91.44 261 LEU A CA 1
ATOM 1874 C C . LEU A 1 261 ? 27.101 12.135 -55.590 1.00 91.44 261 LEU A C 1
ATOM 1876 O O . LEU A 1 261 ? 26.385 12.661 -56.450 1.00 91.44 261 LEU A O 1
ATOM 1880 N N . SER A 1 262 ? 26.595 11.367 -54.623 1.00 92.38 262 SER A N 1
ATOM 1881 C CA . SER A 1 262 ? 25.181 11.033 -54.488 1.00 92.38 262 SER A CA 1
ATOM 1882 C C . SER A 1 262 ? 24.711 11.125 -53.049 1.00 92.38 262 SER A C 1
ATOM 1884 O O . SER A 1 262 ? 25.360 10.616 -52.152 1.00 92.38 262 SER A O 1
ATOM 1886 N N . ASN A 1 263 ? 23.501 11.645 -52.834 1.00 94.38 263 ASN A N 1
ATOM 1887 C CA . ASN A 1 263 ? 22.824 11.455 -51.550 1.00 94.38 263 ASN A CA 1
ATOM 1888 C C . ASN A 1 263 ? 22.584 9.961 -51.301 1.00 94.38 263 ASN A C 1
ATOM 1890 O O . ASN A 1 263 ? 21.998 9.276 -52.147 1.00 94.38 263 ASN A O 1
ATOM 1894 N N . ILE A 1 264 ? 22.964 9.477 -50.121 1.00 97.38 264 ILE A N 1
ATOM 1895 C CA . ILE A 1 264 ? 22.772 8.078 -49.724 1.00 97.38 264 ILE A CA 1
ATOM 1896 C C . ILE A 1 264 ? 21.835 7.965 -48.525 1.00 97.38 264 ILE A C 1
ATOM 1898 O O . ILE A 1 264 ? 21.691 8.871 -47.701 1.00 97.38 264 ILE A O 1
ATOM 1902 N N . SER A 1 265 ? 21.145 6.832 -48.435 1.00 98.06 265 SER A N 1
ATOM 1903 C CA . SER A 1 265 ? 20.229 6.569 -47.335 1.00 98.06 265 SER A CA 1
ATOM 1904 C C . SER A 1 265 ? 20.047 5.087 -47.053 1.00 98.06 265 SER A C 1
ATOM 1906 O O . SER A 1 265 ? 20.478 4.253 -47.843 1.00 98.06 265 SER A O 1
ATOM 1908 N N . ASN A 1 266 ? 19.365 4.754 -45.957 1.00 97.81 266 ASN A N 1
ATOM 1909 C CA . ASN A 1 266 ? 19.036 3.375 -45.578 1.00 97.81 266 ASN A CA 1
ATOM 1910 C C . ASN A 1 266 ? 20.294 2.515 -45.386 1.00 97.81 266 ASN A C 1
ATOM 1912 O O . ASN A 1 266 ? 20.424 1.429 -45.954 1.00 97.81 266 ASN A O 1
ATOM 1916 N N . LEU A 1 267 ? 21.235 3.033 -44.595 1.00 98.44 267 LEU A N 1
ATOM 1917 C CA . LEU A 1 267 ? 22.495 2.361 -44.289 1.00 98.44 267 LEU A CA 1
ATOM 1918 C C . LEU A 1 267 ? 22.315 1.525 -43.026 1.00 98.44 267 LEU A C 1
ATOM 1920 O O . LEU A 1 267 ? 21.887 2.047 -41.996 1.00 98.44 267 LEU A O 1
ATOM 1924 N N . THR A 1 268 ? 22.649 0.239 -43.082 1.00 98.50 268 THR A N 1
ATOM 1925 C CA . THR A 1 268 ? 22.557 -0.645 -41.913 1.00 98.50 268 THR A CA 1
ATOM 1926 C C . THR A 1 268 ? 23.928 -1.186 -41.539 1.00 98.50 268 THR A C 1
ATOM 1928 O O . THR A 1 268 ? 24.564 -1.873 -42.334 1.00 98.50 268 THR A O 1
ATOM 1931 N N . VAL A 1 269 ? 24.365 -0.933 -40.306 1.00 98.62 269 VAL A N 1
ATOM 1932 C CA . VAL A 1 269 ? 25.565 -1.541 -39.721 1.00 98.62 269 VAL A CA 1
ATOM 1933 C C . VAL A 1 269 ? 25.126 -2.363 -38.518 1.00 98.62 269 VAL A C 1
ATOM 1935 O O . VAL A 1 269 ? 24.767 -1.802 -37.482 1.00 98.62 269 VAL A O 1
ATOM 1938 N N . SER A 1 270 ? 25.093 -3.688 -38.662 1.00 97.94 270 SER A N 1
ATOM 1939 C CA . SER A 1 270 ? 24.441 -4.558 -37.676 1.00 97.94 270 SER A CA 1
ATOM 1940 C C . SER A 1 270 ? 25.252 -5.779 -37.268 1.00 97.94 270 SER A C 1
ATOM 1942 O O . SER A 1 270 ? 25.718 -6.518 -38.125 1.00 97.94 270 SER A O 1
ATOM 1944 N N . GLY A 1 271 ? 25.375 -6.070 -35.974 1.00 97.44 271 GLY A N 1
ATOM 1945 C CA . GLY A 1 271 ? 25.960 -7.341 -35.528 1.00 97.44 271 GLY A CA 1
ATOM 1946 C C . GLY A 1 271 ? 27.455 -7.497 -35.824 1.00 97.44 271 GLY A C 1
ATOM 1947 O O . GLY A 1 271 ? 27.969 -8.612 -35.761 1.00 97.44 271 GLY A O 1
ATOM 1948 N N . ASN A 1 272 ? 28.156 -6.424 -36.203 1.00 98.62 272 ASN A N 1
ATOM 1949 C CA . ASN A 1 272 ? 29.581 -6.490 -36.517 1.00 98.62 272 ASN A CA 1
ATOM 1950 C C . ASN A 1 272 ? 30.420 -6.477 -35.238 1.00 98.62 272 ASN A C 1
ATOM 1952 O O . ASN A 1 272 ? 30.033 -5.889 -34.229 1.00 98.62 272 ASN A O 1
ATOM 1956 N N . THR A 1 273 ? 31.597 -7.090 -35.304 1.00 97.88 273 THR A N 1
ATOM 1957 C CA . THR A 1 273 ? 32.620 -7.015 -34.260 1.00 97.88 273 THR A CA 1
ATOM 1958 C C . THR A 1 273 ? 33.782 -6.166 -34.759 1.00 97.88 273 THR A C 1
ATOM 1960 O O . THR A 1 273 ? 34.443 -6.530 -35.731 1.00 97.88 273 THR A O 1
ATOM 1963 N N . PHE A 1 274 ? 34.023 -5.045 -34.086 1.00 96.75 274 PHE A N 1
ATOM 1964 C CA . PHE A 1 274 ? 35.116 -4.114 -34.341 1.00 96.75 274 PHE A CA 1
ATOM 1965 C C . PHE A 1 274 ? 36.218 -4.342 -33.303 1.00 96.75 274 PHE A C 1
ATOM 1967 O O . PHE A 1 274 ? 35.992 -4.173 -32.100 1.00 96.75 274 PHE A O 1
ATOM 1974 N N . ASN A 1 275 ? 37.398 -4.768 -33.757 1.00 92.81 275 ASN A N 1
ATOM 1975 C CA . ASN A 1 275 ? 38.481 -5.228 -32.881 1.00 92.81 275 ASN A CA 1
ATOM 1976 C C . ASN A 1 275 ? 39.536 -4.169 -32.538 1.00 92.81 275 ASN A C 1
ATOM 1978 O O . ASN A 1 275 ? 40.509 -4.492 -31.856 1.00 92.81 275 ASN A O 1
ATOM 1982 N N . GLY A 1 276 ? 39.328 -2.920 -32.945 1.00 84.00 276 GLY A N 1
ATOM 1983 C CA . GLY A 1 276 ? 40.269 -1.833 -32.717 1.00 84.00 276 GLY A CA 1
ATOM 1984 C C . GLY A 1 276 ? 40.876 -1.323 -34.015 1.00 84.00 276 GLY A C 1
ATOM 1985 O O . GLY A 1 276 ? 40.995 -2.047 -35.000 1.00 84.00 276 GLY A O 1
ATOM 1986 N N . SER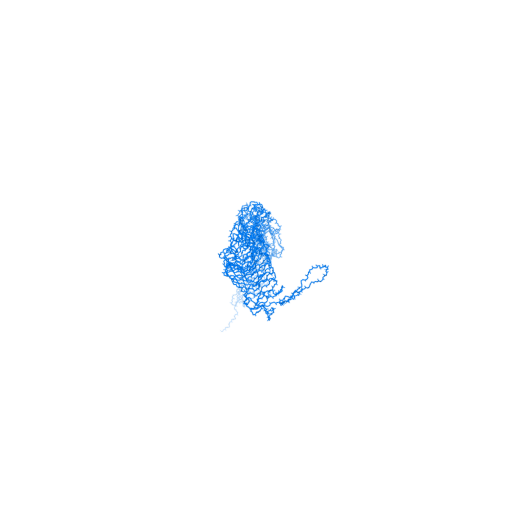 A 1 277 ? 41.240 -0.048 -33.990 1.00 86.44 277 SER A N 1
ATOM 1987 C CA . SER A 1 277 ? 41.695 0.748 -35.120 1.00 86.44 277 SER A CA 1
ATOM 1988 C C . SER A 1 277 ? 42.429 1.981 -34.567 1.00 86.44 277 SER A C 1
ATOM 1990 O O . SER A 1 277 ? 42.218 2.361 -33.409 1.00 86.44 277 SER A O 1
ATOM 1992 N N . GLY A 1 278 ? 43.307 2.613 -35.349 1.00 84.25 278 GLY A N 1
ATOM 1993 C CA . GLY A 1 278 ? 43.937 3.878 -34.936 1.00 84.25 278 GLY A CA 1
ATOM 1994 C C . GLY A 1 278 ? 43.021 5.090 -35.157 1.00 84.25 278 GLY A C 1
ATOM 1995 O O . GLY A 1 278 ? 43.152 6.106 -34.471 1.00 84.25 278 GLY A O 1
ATOM 1996 N N . GLY A 1 279 ? 42.058 4.960 -36.077 1.00 87.62 279 GLY A N 1
ATOM 1997 C CA . GLY A 1 279 ? 41.059 5.960 -36.437 1.00 87.62 279 GLY A CA 1
ATOM 1998 C C . GLY A 1 279 ? 39.742 5.801 -35.676 1.00 87.62 279 GLY A C 1
ATOM 1999 O O . GLY A 1 279 ? 39.722 5.717 -34.445 1.00 87.62 279 GLY A O 1
ATOM 2000 N N . SER A 1 280 ? 38.618 5.907 -36.389 1.00 93.25 280 SER A N 1
ATOM 2001 C CA . SER A 1 280 ? 37.290 5.593 -35.844 1.00 93.25 280 SER A CA 1
ATOM 2002 C C . SER A 1 280 ? 36.914 4.165 -36.233 1.00 93.25 280 SER A C 1
ATOM 2004 O O . SER A 1 280 ? 37.150 3.781 -37.372 1.00 93.25 280 SER A O 1
ATOM 2006 N N . GLU A 1 281 ? 36.297 3.370 -35.358 1.00 96.00 281 GLU A N 1
ATOM 2007 C CA . GLU A 1 281 ? 35.857 2.029 -35.791 1.00 96.00 281 GLU A CA 1
ATOM 2008 C C . GLU A 1 281 ? 34.815 2.139 -36.905 1.00 96.00 281 GLU A C 1
ATOM 2010 O O . GLU A 1 281 ? 34.899 1.474 -37.934 1.00 96.00 281 GLU A O 1
ATOM 2015 N N . LEU A 1 282 ? 33.870 3.055 -36.733 1.00 97.56 282 LEU A N 1
ATOM 2016 C CA . LEU A 1 282 ? 32.864 3.374 -37.724 1.00 97.56 282 LEU A CA 1
ATOM 2017 C C . LEU A 1 282 ? 32.824 4.879 -37.967 1.00 97.56 282 LEU A C 1
ATOM 2019 O O . LEU A 1 282 ? 32.596 5.652 -37.037 1.00 97.56 282 LEU A O 1
ATOM 2023 N N . ALA A 1 283 ? 32.976 5.292 -39.221 1.00 97.00 283 ALA A N 1
ATOM 2024 C CA . ALA A 1 283 ? 32.762 6.664 -39.655 1.00 97.00 283 ALA A CA 1
ATOM 2025 C C . ALA A 1 283 ? 31.679 6.712 -40.738 1.00 97.00 283 ALA A C 1
ATOM 2027 O O . ALA A 1 283 ? 31.864 6.169 -41.825 1.00 97.00 283 ALA A O 1
ATOM 2028 N N . ILE A 1 284 ? 30.565 7.381 -40.438 1.00 97.50 284 ILE A N 1
ATOM 2029 C CA . ILE A 1 284 ? 29.526 7.717 -41.417 1.00 97.50 284 ILE A CA 1
ATOM 2030 C C . ILE A 1 284 ? 29.680 9.194 -41.756 1.00 97.50 284 ILE A C 1
ATOM 2032 O O . ILE A 1 284 ? 29.544 10.039 -40.867 1.00 97.50 284 ILE A O 1
ATOM 2036 N N . LEU A 1 285 ? 30.005 9.503 -43.006 1.00 94.75 285 LEU A N 1
ATOM 2037 C CA . LEU A 1 285 ? 30.466 10.826 -43.426 1.00 94.75 285 LEU A CA 1
ATOM 2038 C C . LEU A 1 285 ? 29.724 11.324 -44.672 1.00 94.75 285 LEU A C 1
ATOM 2040 O O . LEU A 1 285 ? 28.994 10.587 -45.329 1.00 94.75 285 LEU A O 1
ATOM 2044 N N . ASN A 1 286 ? 29.917 12.602 -44.968 1.00 90.69 286 ASN A N 1
ATOM 2045 C CA . ASN A 1 286 ? 29.536 13.242 -46.217 1.00 90.69 286 ASN A CA 1
ATOM 2046 C C . ASN A 1 286 ? 30.709 14.115 -46.685 1.00 90.69 286 ASN A C 1
ATOM 2048 O O . ASN A 1 286 ? 31.374 14.731 -45.847 1.00 90.69 286 ASN A O 1
ATOM 2052 N N . ASP A 1 287 ? 30.923 14.170 -47.995 1.00 81.38 287 ASP A N 1
ATOM 2053 C CA . ASP A 1 287 ? 31.913 14.976 -48.713 1.00 81.38 287 ASP A CA 1
ATOM 2054 C C . ASP A 1 287 ? 33.362 14.783 -48.189 1.00 81.38 287 ASP A C 1
ATOM 2056 O O . ASP A 1 287 ? 34.110 15.741 -47.971 1.00 81.38 287 ASP A O 1
ATOM 2060 N N . PHE A 1 288 ? 33.753 13.532 -47.920 1.00 78.81 288 PHE A N 1
ATOM 2061 C CA . PHE A 1 288 ? 35.046 13.113 -47.376 1.00 78.81 288 PHE A CA 1
ATOM 2062 C C . PHE A 1 288 ? 35.805 12.162 -48.330 1.00 78.81 288 PHE A C 1
ATOM 2064 O O . PHE A 1 288 ? 35.337 11.058 -48.580 1.00 78.81 288 PHE A O 1
ATOM 2071 N N . PRO A 1 289 ? 37.058 12.461 -48.737 1.00 65.00 289 PRO A N 1
ATOM 2072 C CA . PRO A 1 289 ? 37.968 13.434 -48.128 1.00 65.00 289 PRO A CA 1
ATOM 2073 C C . PRO A 1 289 ? 37.980 14.825 -48.788 1.00 65.00 289 PRO A C 1
ATOM 2075 O O . PRO A 1 289 ? 38.702 15.704 -48.309 1.00 65.00 289 PRO A O 1
ATOM 2078 N N . THR A 1 290 ? 37.242 15.046 -49.882 1.00 62.22 290 THR A N 1
ATOM 2079 C CA . THR A 1 290 ? 37.308 16.292 -50.665 1.00 62.22 290 THR A CA 1
ATOM 2080 C C . THR A 1 290 ? 36.007 17.092 -50.620 1.00 62.22 290 THR A C 1
ATOM 2082 O O . THR A 1 290 ? 35.015 16.703 -51.217 1.00 62.22 290 THR A O 1
ATOM 2085 N N . ASN A 1 291 ? 36.063 18.294 -50.032 1.00 57.53 291 ASN A N 1
ATOM 2086 C CA . ASN A 1 291 ? 34.951 19.256 -49.926 1.00 57.53 291 ASN A CA 1
ATOM 2087 C C . ASN A 1 291 ? 34.568 19.938 -51.265 1.00 57.53 291 ASN A C 1
ATOM 2089 O O . ASN A 1 291 ? 34.232 21.128 -51.290 1.00 57.53 291 ASN A O 1
ATOM 2093 N N . THR A 1 292 ? 34.696 19.261 -52.405 1.00 57.25 292 THR A N 1
ATOM 2094 C CA . THR A 1 292 ? 34.315 19.827 -53.705 1.00 57.25 292 THR A CA 1
ATOM 2095 C C . THR A 1 292 ? 32.879 19.442 -54.038 1.00 57.25 292 THR A C 1
ATOM 2097 O O . THR A 1 292 ? 32.570 18.269 -54.172 1.00 57.25 292 THR A O 1
ATOM 2100 N N . ALA A 1 293 ? 32.031 20.465 -54.164 1.00 59.16 293 ALA A N 1
ATOM 2101 C CA . ALA A 1 293 ? 30.599 20.420 -54.462 1.00 59.16 293 ALA A CA 1
ATOM 2102 C C . ALA A 1 293 ? 30.181 19.430 -55.579 1.00 59.16 293 ALA A C 1
ATOM 2104 O O . ALA A 1 293 ? 30.952 19.226 -56.522 1.00 59.16 293 ALA A O 1
ATOM 2105 N N . PRO A 1 294 ? 28.917 18.947 -55.576 1.00 63.59 294 PRO A N 1
ATOM 2106 C CA . PRO A 1 294 ? 27.786 19.385 -54.739 1.00 63.59 294 PRO A CA 1
ATOM 2107 C C . PRO A 1 294 ? 27.772 18.774 -53.332 1.00 63.59 294 PRO A C 1
ATOM 2109 O O . PRO A 1 294 ? 28.143 17.627 -53.164 1.00 63.59 294 PRO A O 1
ATOM 2112 N N . ALA A 1 295 ? 27.306 19.541 -52.337 1.00 77.12 295 ALA A N 1
ATOM 2113 C CA . ALA A 1 295 ? 27.141 19.049 -50.968 1.00 77.12 295 ALA A CA 1
ATOM 2114 C C . ALA A 1 295 ? 26.132 17.896 -50.933 1.00 77.12 295 ALA A C 1
ATOM 2116 O O . ALA A 1 295 ? 24.995 18.052 -51.398 1.00 77.12 295 ALA A O 1
ATOM 2117 N N . THR A 1 296 ? 26.543 16.765 -50.373 1.00 90.56 296 THR A N 1
ATOM 2118 C CA . THR A 1 296 ? 25.713 15.568 -50.285 1.00 90.56 296 THR A CA 1
ATOM 2119 C C . THR A 1 296 ? 25.227 15.307 -48.859 1.00 90.56 296 THR A C 1
ATOM 2121 O O . THR A 1 296 ? 25.630 15.956 -47.890 1.00 90.56 296 THR A O 1
ATOM 2124 N N . THR A 1 297 ? 24.272 14.389 -48.718 1.00 91.88 297 THR A N 1
ATOM 2125 C CA . THR A 1 297 ? 23.628 14.066 -47.442 1.00 91.88 297 THR A CA 1
ATOM 2126 C C . THR A 1 297 ? 23.546 12.565 -47.222 1.00 91.88 297 THR A C 1
ATOM 2128 O O . THR A 1 297 ? 23.356 11.785 -48.158 1.00 91.88 297 THR A O 1
ATOM 2131 N N . VAL A 1 298 ? 23.613 12.182 -45.947 1.00 96.12 298 VAL A N 1
ATOM 2132 C CA . VAL A 1 298 ? 23.336 10.821 -45.487 1.00 96.12 298 VAL A CA 1
ATOM 2133 C C . VAL A 1 298 ? 22.105 10.850 -44.591 1.00 96.12 298 VAL A C 1
ATOM 2135 O O . VAL A 1 298 ? 22.061 11.600 -43.613 1.00 96.12 298 VAL A O 1
ATOM 2138 N N . THR A 1 299 ? 21.103 10.028 -44.902 1.00 95.81 299 THR A N 1
ATOM 2139 C CA . THR A 1 299 ? 19.863 9.941 -44.110 1.00 95.81 299 THR A CA 1
ATOM 2140 C C . THR A 1 299 ? 19.500 8.497 -43.774 1.00 95.81 299 THR A C 1
ATOM 2142 O O . THR A 1 299 ? 19.768 7.591 -44.549 1.00 95.81 299 THR A O 1
ATOM 2145 N N . THR A 1 300 ? 18.830 8.252 -42.648 1.00 96.50 300 THR A N 1
ATOM 2146 C CA . THR A 1 300 ? 18.374 6.901 -42.253 1.00 96.50 300 THR A CA 1
ATOM 2147 C C . THR A 1 300 ? 19.540 5.918 -42.093 1.00 96.50 300 THR A C 1
ATOM 2149 O O . THR A 1 300 ? 19.838 5.107 -42.973 1.00 96.50 300 THR A O 1
ATOM 2152 N N . VAL A 1 301 ? 20.209 6.000 -40.945 1.00 98.06 301 VAL A N 1
ATOM 2153 C CA . VAL A 1 301 ? 21.362 5.164 -40.593 1.00 98.06 301 VAL A CA 1
ATOM 2154 C C . VAL A 1 301 ? 21.011 4.343 -39.360 1.00 98.06 301 VAL A C 1
ATOM 2156 O O . VAL A 1 301 ? 20.701 4.901 -38.310 1.00 98.06 301 VAL A O 1
ATOM 2159 N N . ASN A 1 302 ? 21.077 3.020 -39.473 1.00 97.88 302 ASN A N 1
ATOM 2160 C CA . ASN A 1 302 ? 20.731 2.091 -38.403 1.00 97.88 302 ASN A CA 1
ATOM 2161 C C . ASN A 1 302 ? 21.977 1.339 -37.939 1.00 97.88 302 ASN A C 1
ATOM 2163 O O . ASN A 1 302 ? 22.512 0.500 -38.667 1.00 97.88 302 ASN A O 1
ATOM 2167 N N . LEU A 1 303 ? 22.430 1.628 -36.721 1.00 98.12 303 LEU A N 1
ATOM 2168 C CA . LEU A 1 303 ? 23.599 1.012 -36.102 1.00 98.12 303 LEU A CA 1
ATOM 2169 C C . LEU A 1 303 ? 23.138 0.156 -34.923 1.00 98.12 303 LEU A C 1
ATOM 2171 O O . LEU A 1 303 ? 22.788 0.687 -33.868 1.00 98.12 303 LEU A O 1
ATOM 2175 N N . ASN A 1 304 ? 23.109 -1.168 -35.067 1.00 96.06 304 ASN A N 1
ATOM 2176 C CA . ASN A 1 304 ? 22.591 -2.011 -33.992 1.00 96.06 304 ASN A CA 1
ATOM 2177 C C . ASN A 1 304 ? 23.357 -3.302 -33.732 1.00 96.06 304 ASN A C 1
ATOM 2179 O O . ASN A 1 304 ? 23.968 -3.889 -34.615 1.00 96.06 304 ASN A O 1
ATOM 2183 N N . SER A 1 305 ? 23.324 -3.764 -32.485 1.00 95.38 305 SER A N 1
ATOM 2184 C CA . SER A 1 305 ? 23.932 -5.041 -32.086 1.00 95.38 305 SER A CA 1
ATOM 2185 C C . SER A 1 305 ? 25.431 -5.168 -32.405 1.00 95.38 305 SER A C 1
ATOM 2187 O O . SER A 1 305 ? 25.945 -6.282 -32.461 1.00 95.38 305 SER A O 1
ATOM 2189 N N . ASN A 1 306 ? 26.145 -4.062 -32.637 1.00 97.81 306 ASN A N 1
ATOM 2190 C CA . ASN A 1 306 ? 27.580 -4.101 -32.907 1.00 97.81 306 ASN A CA 1
ATOM 2191 C C . ASN A 1 306 ? 28.369 -4.182 -31.599 1.00 97.81 306 ASN A C 1
ATOM 2193 O O . ASN A 1 306 ? 27.970 -3.620 -30.577 1.00 97.81 306 ASN A O 1
ATOM 2197 N N . ILE A 1 307 ? 29.520 -4.842 -31.652 1.00 97.06 307 ILE A N 1
ATOM 2198 C CA . ILE A 1 307 ? 30.464 -4.946 -30.544 1.00 97.06 307 ILE A CA 1
ATOM 2199 C C . ILE A 1 307 ? 31.695 -4.121 -30.901 1.00 97.06 307 ILE A C 1
ATOM 2201 O O . ILE A 1 307 ? 32.401 -4.433 -31.858 1.00 97.06 307 ILE A O 1
ATOM 2205 N N . PHE A 1 308 ? 31.957 -3.080 -30.117 1.00 96.56 308 PHE A N 1
ATOM 2206 C CA . PHE A 1 308 ? 33.155 -2.254 -30.201 1.00 96.56 308 PHE A CA 1
ATOM 2207 C C . PHE A 1 308 ? 34.083 -2.640 -29.048 1.00 96.56 308 PHE A C 1
ATOM 2209 O O . PHE A 1 308 ? 33.887 -2.214 -27.904 1.00 96.56 308 PHE A O 1
ATOM 2216 N N . ASN A 1 309 ? 35.071 -3.491 -29.341 1.00 93.38 309 ASN A N 1
ATOM 2217 C CA . ASN A 1 309 ? 35.977 -4.030 -28.324 1.00 93.38 309 ASN A CA 1
ATOM 2218 C C . ASN A 1 309 ? 36.937 -2.960 -27.793 1.00 93.38 309 ASN A C 1
ATOM 2220 O O . ASN A 1 309 ? 37.157 -2.867 -26.587 1.00 93.38 309 ASN A O 1
ATOM 2224 N N . THR A 1 310 ? 37.486 -2.145 -28.690 1.00 90.38 310 THR A N 1
ATOM 2225 C CA . THR A 1 310 ? 38.345 -0.995 -28.392 1.00 90.38 310 THR A CA 1
ATOM 2226 C C . THR A 1 310 ? 38.336 -0.036 -29.588 1.00 90.38 310 THR A C 1
ATOM 2228 O O . THR A 1 310 ? 37.816 -0.401 -30.641 1.00 90.38 310 THR A O 1
ATOM 2231 N N . TRP A 1 311 ? 38.863 1.181 -29.431 1.00 91.56 311 TRP A N 1
ATOM 2232 C CA . TRP A 1 311 ? 38.989 2.165 -30.513 1.00 91.56 311 TRP A CA 1
ATOM 2233 C C . TRP A 1 311 ? 40.100 3.174 -30.236 1.00 91.56 311 TRP A C 1
ATOM 2235 O O . TRP A 1 311 ? 40.388 3.478 -29.080 1.00 91.56 311 TRP A O 1
ATOM 2245 N N . GLY A 1 312 ? 40.698 3.722 -31.295 1.00 86.31 312 GLY A N 1
ATOM 2246 C CA . GLY A 1 312 ? 41.731 4.753 -31.192 1.00 86.31 312 GLY A CA 1
ATOM 2247 C C . GLY A 1 312 ? 41.155 6.136 -30.893 1.00 86.31 312 GLY A C 1
ATOM 2248 O O . GLY A 1 312 ? 41.369 6.695 -29.820 1.00 86.31 312 GLY A O 1
ATOM 2249 N N . SER A 1 313 ? 40.415 6.706 -31.848 1.00 88.06 313 SER A N 1
ATOM 2250 C CA . SER A 1 313 ? 39.868 8.069 -31.730 1.00 88.06 313 SER A CA 1
ATOM 2251 C C . SER A 1 313 ? 38.399 8.103 -31.318 1.00 88.06 313 SER A C 1
ATOM 2253 O O . SER A 1 313 ? 38.043 8.877 -30.433 1.00 88.06 313 SER A O 1
ATOM 2255 N N . ARG A 1 314 ? 37.548 7.287 -31.954 1.00 93.94 314 ARG A N 1
ATOM 2256 C CA . ARG A 1 314 ? 36.126 7.125 -31.620 1.00 93.94 314 ARG A CA 1
ATOM 2257 C C . ARG A 1 314 ? 35.655 5.710 -31.926 1.00 93.94 314 ARG A C 1
ATOM 2259 O O . ARG A 1 314 ? 36.150 5.111 -32.879 1.00 93.94 314 ARG A O 1
ATOM 2266 N N . ALA A 1 315 ? 34.643 5.213 -31.221 1.00 96.50 315 ALA A N 1
ATOM 2267 C CA . ALA A 1 315 ? 33.950 4.012 -31.692 1.00 96.50 315 ALA A CA 1
ATOM 2268 C C . ALA A 1 315 ? 33.080 4.357 -32.914 1.00 96.50 315 ALA A C 1
ATOM 2270 O O . ALA A 1 315 ? 33.224 3.762 -33.977 1.00 96.50 315 ALA A O 1
ATOM 2271 N N . VAL A 1 316 ? 32.231 5.380 -32.794 1.00 97.81 316 VAL A N 1
ATOM 2272 C CA . VAL A 1 316 ? 31.367 5.858 -33.878 1.00 97.81 316 VAL A CA 1
ATOM 2273 C C . VAL A 1 316 ? 31.554 7.356 -34.091 1.00 97.81 316 VAL A C 1
ATOM 2275 O O . VAL A 1 316 ? 31.432 8.151 -33.158 1.00 97.81 316 VAL A O 1
ATOM 2278 N N . ARG A 1 317 ? 31.801 7.745 -35.342 1.00 96.50 317 ARG A N 1
ATOM 2279 C CA . ARG A 1 317 ? 31.851 9.129 -35.816 1.00 96.50 317 ARG A CA 1
ATOM 2280 C C . ARG A 1 317 ? 30.727 9.372 -36.821 1.00 96.50 317 ARG A C 1
ATOM 2282 O O . ARG A 1 317 ? 30.640 8.673 -37.827 1.00 96.50 317 ARG A O 1
ATOM 2289 N N . ILE A 1 318 ? 29.910 10.385 -36.558 1.00 97.00 318 ILE A N 1
ATOM 2290 C CA . ILE A 1 318 ? 28.818 10.836 -37.426 1.00 97.00 318 ILE A CA 1
ATOM 2291 C C . ILE A 1 318 ? 29.163 12.228 -37.962 1.00 97.00 318 ILE A C 1
ATOM 2293 O O . ILE A 1 318 ? 29.417 13.137 -37.173 1.00 97.00 318 ILE A O 1
ATOM 2297 N N . GLY A 1 319 ? 29.206 12.375 -39.288 1.00 93.62 319 GLY A N 1
ATOM 2298 C CA . GLY A 1 319 ? 29.547 13.621 -39.980 1.00 93.62 319 GLY A CA 1
ATOM 2299 C C . GLY A 1 319 ? 28.483 14.720 -39.867 1.00 93.62 319 GLY A C 1
ATOM 2300 O O . GLY A 1 319 ? 27.331 14.471 -39.512 1.00 93.62 319 GLY A O 1
ATOM 2301 N N . GLY A 1 320 ? 28.874 15.955 -40.191 1.00 90.25 320 GLY A N 1
ATOM 2302 C CA . GLY A 1 320 ? 28.069 17.162 -39.966 1.00 90.25 320 GLY A CA 1
ATOM 2303 C C . GLY A 1 320 ? 26.747 17.247 -40.742 1.00 90.25 320 GLY A C 1
ATOM 2304 O O . GLY A 1 320 ? 25.813 17.867 -40.240 1.00 90.25 320 GLY A O 1
ATOM 2305 N N . SER A 1 321 ? 26.631 16.604 -41.910 1.00 89.12 321 SER A N 1
ATOM 2306 C CA . SER A 1 321 ? 25.389 16.569 -42.710 1.00 89.12 321 SER A CA 1
ATOM 2307 C C . SER A 1 321 ? 24.693 15.202 -42.676 1.00 89.12 321 SER A C 1
ATOM 2309 O O . SER A 1 321 ? 23.854 14.897 -43.527 1.00 89.12 321 SER A O 1
ATOM 2311 N N . VAL A 1 322 ? 25.036 14.359 -41.699 1.00 94.00 322 VAL A N 1
ATOM 2312 C CA . VAL A 1 322 ? 24.416 13.045 -41.493 1.00 94.00 322 VAL A CA 1
ATOM 2313 C C . VAL A 1 322 ? 23.228 13.186 -40.540 1.00 94.00 322 VAL A C 1
ATOM 2315 O O . VAL A 1 322 ? 23.329 13.832 -39.498 1.00 94.00 322 VAL A O 1
ATOM 2318 N N . SER A 1 323 ? 22.083 12.591 -40.880 1.00 93.38 323 SER A N 1
ATOM 2319 C CA . SER A 1 323 ? 20.853 12.677 -40.079 1.00 93.38 323 SER A CA 1
ATOM 2320 C C . SER A 1 323 ? 20.053 11.369 -40.067 1.00 93.38 323 SER A C 1
ATOM 2322 O O . SER A 1 323 ? 20.335 10.433 -40.814 1.00 93.38 323 SER A O 1
ATOM 2324 N N . GLY A 1 324 ? 19.053 11.277 -39.182 1.00 94.25 324 GLY A N 1
ATOM 2325 C CA . GLY A 1 324 ? 18.246 10.060 -39.025 1.00 94.25 324 GLY A CA 1
ATOM 2326 C C . GLY A 1 324 ? 19.064 8.859 -38.540 1.00 94.25 324 GLY A C 1
ATOM 2327 O O . GLY A 1 324 ? 18.843 7.743 -39.002 1.00 94.25 324 GLY A O 1
ATOM 2328 N N . VAL A 1 325 ? 20.044 9.100 -37.662 1.00 97.31 325 VAL A N 1
ATOM 2329 C CA . VAL A 1 325 ? 20.922 8.060 -37.112 1.00 97.31 325 VAL A CA 1
ATOM 2330 C C . VAL A 1 325 ? 20.310 7.474 -35.845 1.00 97.31 325 VAL A C 1
ATOM 2332 O O . VAL A 1 325 ? 20.019 8.200 -34.890 1.00 97.31 325 VAL A O 1
ATOM 2335 N N . THR A 1 326 ? 20.169 6.153 -35.825 1.00 96.69 326 THR A N 1
ATOM 2336 C CA . THR A 1 326 ? 19.777 5.384 -34.646 1.00 96.69 326 THR A CA 1
ATOM 2337 C C . THR A 1 326 ? 20.893 4.424 -34.246 1.00 96.69 326 THR A C 1
ATOM 2339 O O . THR A 1 326 ? 21.471 3.728 -35.080 1.00 96.69 326 THR A O 1
ATOM 2342 N N . LEU A 1 327 ? 21.215 4.406 -32.955 1.00 95.88 327 LEU A N 1
ATOM 2343 C CA . LEU A 1 327 ? 22.147 3.484 -32.328 1.00 95.88 327 LEU A CA 1
ATOM 2344 C C . LEU A 1 327 ? 21.417 2.762 -31.202 1.00 95.88 327 LEU A C 1
ATOM 2346 O O . LEU A 1 327 ? 20.997 3.394 -30.234 1.00 95.88 327 LEU A O 1
ATOM 2350 N N . SER A 1 328 ? 21.296 1.444 -31.287 1.00 93.56 328 SER A N 1
ATOM 2351 C CA . SER A 1 328 ? 20.673 0.635 -30.235 1.00 93.56 328 SER A CA 1
ATOM 2352 C C . SER A 1 328 ? 21.348 -0.715 -30.100 1.00 93.56 328 SER A C 1
ATOM 2354 O O . SER A 1 328 ? 21.900 -1.216 -31.068 1.00 93.56 328 SER A O 1
ATOM 2356 N N . THR A 1 329 ? 21.277 -1.331 -28.924 1.00 93.38 329 THR A N 1
ATOM 2357 C CA . THR A 1 329 ? 21.807 -2.676 -28.637 1.00 93.38 329 THR A CA 1
ATOM 2358 C C . THR A 1 329 ? 23.304 -2.858 -28.910 1.00 93.38 329 THR A C 1
ATOM 2360 O O . THR A 1 329 ? 23.786 -3.988 -28.941 1.00 93.38 329 THR A O 1
ATOM 2363 N N . ASN A 1 330 ? 24.069 -1.775 -29.079 1.00 96.31 330 ASN A N 1
ATOM 2364 C CA . ASN A 1 330 ? 25.515 -1.845 -29.280 1.00 96.31 330 ASN A CA 1
ATOM 2365 C C . ASN A 1 330 ? 26.252 -1.991 -27.940 1.00 96.31 330 ASN A C 1
ATOM 2367 O O . ASN A 1 330 ? 25.797 -1.506 -26.898 1.00 96.31 330 ASN A O 1
ATOM 2371 N N . GLN A 1 331 ? 27.422 -2.628 -27.984 1.00 95.81 331 GLN A N 1
ATOM 2372 C CA . GLN A 1 331 ? 28.301 -2.830 -26.837 1.00 95.81 331 GLN A CA 1
ATOM 2373 C C . GLN A 1 331 ? 29.599 -2.038 -27.004 1.00 95.81 331 GLN A C 1
ATOM 2375 O O . GLN A 1 331 ? 30.462 -2.412 -27.793 1.00 95.81 331 GLN A O 1
ATOM 2380 N N . PHE A 1 332 ? 29.759 -0.971 -26.222 1.00 95.56 332 PHE A N 1
ATOM 2381 C CA . PHE A 1 332 ? 30.991 -0.188 -26.126 1.00 95.56 332 PHE A CA 1
ATOM 2382 C C . PHE A 1 332 ? 31.780 -0.661 -24.899 1.00 95.56 332 PHE A C 1
ATOM 2384 O O . PHE A 1 332 ? 31.555 -0.175 -23.791 1.00 95.56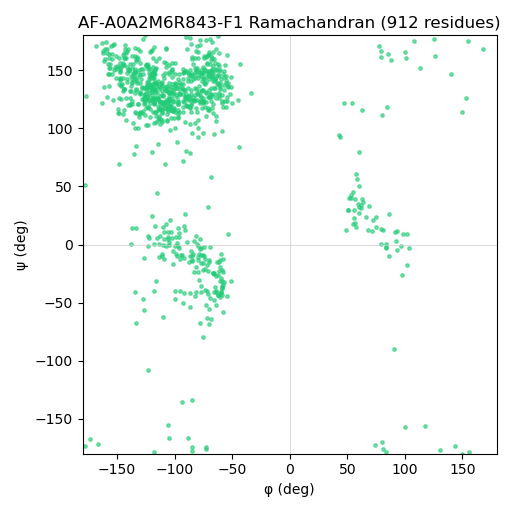 332 PHE A O 1
ATOM 2391 N N . LEU A 1 333 ? 32.644 -1.673 -25.053 1.00 91.12 333 LEU A N 1
ATOM 2392 C CA . LEU A 1 333 ? 33.126 -2.450 -23.903 1.00 91.12 333 LEU A CA 1
ATOM 2393 C C . LEU A 1 333 ? 34.065 -1.671 -22.974 1.00 91.12 333 LEU A C 1
ATOM 2395 O O . LEU A 1 333 ? 33.745 -1.583 -21.791 1.00 91.12 333 LEU A O 1
ATOM 2399 N N . LYS A 1 334 ? 35.167 -1.086 -23.464 1.00 72.75 334 LYS A N 1
ATOM 2400 C CA . LYS A 1 334 ? 35.957 -0.048 -22.764 1.00 72.75 334 LYS A CA 1
ATOM 2401 C C . LYS A 1 334 ? 37.103 0.427 -23.657 1.00 72.75 334 LYS A C 1
ATOM 2403 O O . LYS A 1 334 ? 37.915 -0.396 -24.070 1.00 72.75 334 LYS A O 1
ATOM 2408 N N . SER A 1 335 ? 37.235 1.734 -23.872 1.00 75.25 335 SER A N 1
ATOM 2409 C CA . SER A 1 335 ? 38.454 2.310 -24.453 1.00 75.25 335 SER A CA 1
ATOM 2410 C C . SER A 1 335 ? 39.147 3.246 -23.459 1.00 75.25 335 SER A C 1
ATOM 2412 O O . SER A 1 335 ? 38.464 3.991 -22.756 1.00 75.25 335 SER A O 1
ATOM 2414 N N . PRO A 1 336 ? 40.490 3.225 -23.354 1.00 67.56 336 PRO A N 1
ATOM 2415 C CA . PRO A 1 336 ? 41.228 4.188 -22.538 1.00 67.56 336 PRO A CA 1
ATOM 2416 C C . PRO A 1 336 ? 41.321 5.581 -23.188 1.00 67.56 336 PRO A C 1
ATOM 2418 O O . PRO A 1 336 ? 41.800 6.511 -22.542 1.00 67.56 336 PRO A O 1
ATOM 2421 N N . VAL A 1 337 ? 40.908 5.726 -24.452 1.00 77.00 337 VAL A N 1
ATOM 2422 C CA . VAL A 1 337 ? 41.056 6.944 -25.259 1.00 77.00 337 VAL A CA 1
ATOM 2423 C C . VAL A 1 337 ? 39.817 7.187 -26.131 1.00 77.00 337 VAL A C 1
ATOM 2425 O O . VAL A 1 337 ? 39.180 6.247 -26.602 1.00 77.00 337 VAL A O 1
ATOM 2428 N N . GLY A 1 338 ? 39.488 8.460 -26.368 1.00 82.62 338 GLY A N 1
ATOM 2429 C CA . GLY A 1 338 ? 38.449 8.855 -27.325 1.00 82.62 338 GLY A CA 1
ATOM 2430 C C . GLY A 1 338 ? 36.996 8.693 -26.855 1.00 82.62 338 GLY A C 1
ATOM 2431 O O . GLY A 1 338 ? 36.710 8.103 -25.815 1.00 82.62 338 GLY A O 1
ATOM 2432 N N . GLU A 1 339 ? 36.060 9.231 -27.640 1.00 92.38 339 GLU A N 1
ATOM 2433 C CA . GLU A 1 339 ? 34.615 9.156 -27.371 1.00 92.38 339 GLU A CA 1
ATOM 2434 C C . GLU A 1 339 ? 34.013 7.850 -27.921 1.00 92.38 339 GLU A C 1
ATOM 2436 O O . GLU A 1 339 ? 34.404 7.376 -28.986 1.00 92.38 339 GLU A O 1
ATOM 2441 N N . ALA A 1 340 ? 33.012 7.271 -27.254 1.00 95.81 340 ALA A N 1
ATOM 2442 C CA . ALA A 1 340 ? 32.245 6.173 -27.847 1.00 95.81 340 ALA A CA 1
ATOM 2443 C C . ALA A 1 340 ? 31.447 6.666 -29.058 1.00 95.81 340 ALA A C 1
ATOM 2445 O O . ALA A 1 340 ? 31.497 6.062 -30.125 1.00 95.81 340 ALA A O 1
ATOM 2446 N N . VAL A 1 341 ? 30.736 7.784 -28.913 1.00 97.12 341 VAL A N 1
ATOM 2447 C CA . VAL A 1 341 ? 29.936 8.357 -29.998 1.00 97.12 341 VAL A CA 1
ATOM 2448 C C . VAL A 1 341 ? 30.229 9.842 -30.112 1.00 97.12 341 VAL A C 1
ATOM 2450 O O . VAL A 1 341 ? 29.999 10.602 -29.170 1.00 97.12 341 VAL A O 1
ATOM 2453 N N . LYS A 1 342 ? 30.704 10.240 -31.292 1.00 95.94 342 LYS A N 1
ATOM 2454 C CA . LYS A 1 342 ? 30.897 11.632 -31.678 1.00 95.94 342 LYS A CA 1
ATOM 2455 C C . LYS A 1 342 ? 29.902 12.010 -32.765 1.00 95.94 342 LYS A C 1
ATOM 2457 O O . LYS A 1 342 ? 30.003 11.521 -33.892 1.00 95.94 342 LYS A O 1
ATOM 2462 N N . ASN A 1 343 ? 28.980 12.903 -32.422 1.00 96.31 343 ASN A N 1
ATOM 2463 C CA . ASN A 1 343 ? 28.079 13.538 -33.373 1.00 96.31 343 ASN A CA 1
ATOM 2464 C C . ASN A 1 343 ? 28.631 14.914 -33.773 1.00 96.31 343 ASN A C 1
ATOM 2466 O O . ASN A 1 343 ? 28.709 15.819 -32.947 1.00 96.31 343 ASN A O 1
ATOM 2470 N N . GLU A 1 344 ? 29.039 15.069 -35.033 1.00 95.00 344 GLU A N 1
ATOM 2471 C CA . GLU A 1 344 ? 29.517 16.350 -35.573 1.00 95.00 344 GLU A CA 1
ATOM 2472 C C . GLU A 1 344 ? 28.361 17.220 -36.103 1.00 95.00 344 GLU A C 1
ATOM 2474 O O . GLU A 1 344 ? 28.564 18.403 -36.376 1.00 95.00 344 GLU A O 1
ATOM 2479 N N . ASN A 1 345 ? 27.143 16.671 -36.214 1.00 92.06 345 ASN A N 1
ATOM 2480 C CA . ASN A 1 345 ? 25.950 17.414 -36.608 1.00 92.06 345 ASN A CA 1
ATOM 2481 C C . ASN A 1 345 ? 25.305 18.100 -35.395 1.00 92.06 345 ASN A C 1
ATOM 2483 O O . ASN A 1 345 ? 24.486 17.523 -34.682 1.00 92.06 345 ASN A O 1
ATOM 2487 N N . THR A 1 346 ? 25.634 19.372 -35.189 1.00 88.88 346 THR A N 1
ATOM 2488 C CA . THR A 1 346 ? 25.084 20.188 -34.093 1.00 88.88 346 THR A CA 1
ATOM 2489 C C . THR A 1 346 ? 23.657 20.685 -34.342 1.00 88.88 346 THR A C 1
ATOM 2491 O O . THR A 1 346 ? 23.073 21.335 -33.479 1.00 88.88 346 THR A O 1
ATOM 2494 N N . SER A 1 347 ? 23.080 20.400 -35.514 1.00 87.88 347 SER A N 1
ATOM 2495 C CA . SER A 1 347 ? 21.701 20.769 -35.865 1.00 87.88 347 SER A CA 1
ATOM 2496 C C . SER A 1 347 ? 20.707 19.617 -35.685 1.00 87.88 347 SER A C 1
ATOM 2498 O O . SER A 1 347 ? 19.501 19.836 -35.803 1.00 87.88 347 SER A O 1
ATOM 2500 N N . ALA A 1 348 ? 21.179 18.397 -35.404 1.00 88.00 348 ALA A N 1
ATOM 2501 C CA . ALA A 1 348 ? 20.330 17.225 -35.227 1.00 88.00 348 ALA A CA 1
ATOM 2502 C C . ALA A 1 348 ? 20.843 16.310 -34.109 1.00 88.00 348 ALA A C 1
ATOM 2504 O O . ALA A 1 348 ? 21.978 15.838 -34.134 1.00 88.00 348 ALA A O 1
ATOM 2505 N N . THR A 1 349 ? 19.964 16.000 -33.157 1.00 91.94 349 THR A N 1
ATOM 2506 C CA . THR A 1 349 ? 20.235 15.012 -32.110 1.00 91.94 349 THR A CA 1
ATOM 2507 C C . THR A 1 349 ? 20.055 13.598 -32.650 1.00 91.94 349 THR A C 1
ATOM 2509 O O . THR A 1 349 ? 19.026 13.293 -33.256 1.00 91.94 349 THR A O 1
ATOM 2512 N N . ILE A 1 350 ? 21.025 12.718 -32.399 1.00 93.88 350 ILE A N 1
ATOM 2513 C CA . ILE A 1 350 ? 20.932 11.297 -32.762 1.00 93.88 350 ILE A CA 1
ATOM 2514 C C . ILE A 1 350 ? 20.381 10.462 -31.605 1.00 93.88 350 ILE A C 1
ATOM 2516 O O . ILE A 1 350 ? 20.636 10.742 -30.431 1.00 93.88 350 ILE A O 1
ATOM 2520 N N . THR A 1 351 ? 19.646 9.400 -31.929 1.00 93.62 351 THR A N 1
ATOM 2521 C CA . THR A 1 351 ? 19.057 8.500 -30.932 1.00 93.62 351 THR A CA 1
ATOM 2522 C C . THR A 1 351 ? 20.024 7.359 -30.641 1.00 93.62 351 THR A C 1
ATOM 2524 O O . THR A 1 351 ? 20.155 6.452 -31.450 1.00 93.62 351 THR A O 1
ATOM 2527 N N . ALA A 1 352 ? 20.686 7.378 -29.487 1.00 93.94 352 ALA A N 1
ATOM 2528 C CA . ALA A 1 352 ? 21.639 6.365 -29.032 1.00 93.94 352 ALA A CA 1
ATOM 2529 C C . ALA A 1 352 ? 21.161 5.622 -27.772 1.00 93.94 352 ALA A C 1
ATOM 2531 O O . ALA A 1 352 ? 21.915 5.393 -26.824 1.00 93.94 352 ALA A O 1
ATOM 2532 N N . THR A 1 353 ? 19.892 5.234 -27.742 1.00 89.38 353 THR A N 1
ATOM 2533 C CA . THR A 1 353 ? 19.272 4.572 -26.586 1.00 89.38 353 THR A CA 1
ATOM 2534 C C . THR A 1 353 ? 19.530 3.066 -26.586 1.00 89.38 353 THR A C 1
ATOM 2536 O O . THR A 1 353 ? 19.690 2.465 -27.643 1.00 89.38 353 THR A O 1
ATOM 2539 N N . GLN A 1 354 ? 19.477 2.431 -25.419 1.00 90.44 354 GLN A N 1
ATOM 2540 C CA . GLN A 1 354 ? 19.625 0.984 -25.231 1.00 90.44 354 GLN A CA 1
ATOM 2541 C C . GLN A 1 354 ? 21.001 0.463 -25.664 1.00 90.44 354 GLN A C 1
ATOM 2543 O O . GLN A 1 354 ? 21.106 -0.604 -26.256 1.00 90.44 354 GLN A O 1
ATOM 2548 N N . ASN A 1 355 ? 22.064 1.219 -25.395 1.00 93.75 355 ASN A N 1
ATOM 2549 C CA . ASN A 1 355 ? 23.440 0.773 -25.619 1.00 93.75 355 ASN A CA 1
ATOM 2550 C C . ASN A 1 355 ? 24.129 0.486 -24.282 1.00 93.75 355 ASN A C 1
ATOM 2552 O O . ASN A 1 355 ? 23.783 1.072 -23.252 1.00 93.75 355 ASN A O 1
ATOM 2556 N N . TRP A 1 356 ? 25.108 -0.416 -24.295 1.00 94.19 356 TRP A N 1
ATOM 2557 C CA . TRP A 1 356 ? 26.020 -0.613 -23.173 1.00 94.19 356 TRP A CA 1
ATOM 2558 C C . TRP A 1 356 ? 27.221 0.315 -23.326 1.00 94.19 356 TRP A C 1
ATOM 2560 O O . TRP A 1 356 ? 27.983 0.191 -24.282 1.00 94.19 356 TRP A O 1
ATOM 2570 N N . TRP A 1 357 ? 27.415 1.212 -22.361 1.00 93.44 357 TRP A N 1
ATOM 2571 C CA . TRP A 1 357 ? 28.435 2.262 -22.421 1.00 93.44 357 TRP A CA 1
ATOM 2572 C C . TRP A 1 357 ? 29.734 1.911 -21.691 1.00 93.44 357 TRP A C 1
ATOM 2574 O O . TRP A 1 357 ? 30.541 2.796 -21.428 1.00 93.44 357 TRP A O 1
ATOM 2584 N N . GLY A 1 358 ? 29.957 0.647 -21.329 1.00 91.12 358 GLY A N 1
ATOM 2585 C CA . GLY A 1 358 ? 31.142 0.224 -20.568 1.00 91.12 358 GLY A CA 1
ATOM 2586 C C . GLY A 1 358 ? 31.013 0.400 -19.052 1.00 91.12 358 GLY A C 1
ATOM 2587 O O . GLY A 1 358 ? 31.909 -0.002 -18.311 1.00 91.12 358 GLY A O 1
ATOM 2588 N N . SER A 1 359 ? 29.900 0.967 -18.582 1.00 89.12 359 SER A N 1
ATOM 2589 C CA . SER A 1 359 ? 29.565 1.131 -17.167 1.00 89.12 359 SER A CA 1
ATOM 2590 C C . SER A 1 359 ? 28.057 1.034 -16.962 1.00 89.12 359 SER A C 1
ATOM 2592 O O . SER A 1 359 ? 27.276 1.448 -17.821 1.00 89.12 359 SER A O 1
ATOM 2594 N N . THR A 1 360 ? 27.651 0.529 -15.797 1.00 87.06 360 THR A N 1
ATOM 2595 C CA . THR A 1 360 ? 26.242 0.470 -15.390 1.00 87.06 360 THR A CA 1
ATOM 2596 C C . THR A 1 360 ? 25.650 1.859 -15.160 1.00 87.06 360 THR A C 1
ATOM 2598 O O . THR A 1 360 ? 24.447 2.027 -15.338 1.00 87.06 360 THR A O 1
ATOM 2601 N N . SER A 1 361 ? 26.477 2.867 -14.847 1.00 85.44 361 SER A N 1
ATOM 2602 C CA . SER A 1 361 ? 26.030 4.259 -14.693 1.00 85.44 361 SER A CA 1
ATOM 2603 C C . SER A 1 361 ? 25.880 5.020 -16.016 1.00 85.44 361 SER A C 1
ATOM 2605 O O . SER A 1 361 ? 25.629 6.221 -16.011 1.00 85.44 361 SER A O 1
ATOM 2607 N N . GLY A 1 362 ? 26.011 4.340 -17.161 1.00 88.12 362 GLY A N 1
ATOM 2608 C CA . GLY A 1 362 ? 25.830 4.950 -18.477 1.00 88.12 362 GLY A CA 1
ATOM 2609 C C . GLY A 1 362 ? 27.058 5.733 -18.955 1.00 88.12 362 GLY A C 1
ATOM 2610 O O . GLY A 1 362 ? 28.138 5.612 -18.367 1.00 88.12 362 GLY A O 1
ATOM 2611 N N . PRO A 1 363 ? 26.933 6.500 -20.050 1.00 92.38 363 PRO A N 1
ATOM 2612 C CA . PRO A 1 363 ? 28.057 7.206 -20.648 1.00 92.38 363 PRO A CA 1
ATOM 2613 C C . PRO A 1 363 ? 28.442 8.422 -19.810 1.00 92.38 363 PRO A C 1
ATOM 2615 O O . PRO A 1 363 ? 27.590 9.034 -19.164 1.00 92.38 363 PRO A O 1
ATOM 2618 N N . ASN A 1 364 ? 29.715 8.803 -19.853 1.00 91.25 364 ASN A N 1
ATOM 2619 C CA . ASN A 1 364 ? 30.160 10.072 -19.291 1.00 91.25 364 ASN A CA 1
ATOM 2620 C C . ASN A 1 364 ? 29.657 11.234 -20.171 1.00 91.25 364 ASN A C 1
ATOM 2622 O O . ASN A 1 364 ? 29.996 11.316 -21.354 1.00 91.25 364 ASN A O 1
ATOM 2626 N N . HIS A 1 365 ? 28.818 12.101 -19.601 1.00 91.19 365 HIS A N 1
ATOM 2627 C CA . HIS A 1 365 ? 28.255 13.275 -20.266 1.00 91.19 365 HIS A CA 1
ATOM 2628 C C . HIS A 1 365 ? 27.835 14.334 -19.236 1.00 91.19 365 HIS A C 1
ATOM 2630 O O . HIS A 1 365 ? 27.498 13.999 -18.102 1.00 91.19 365 HIS A O 1
ATOM 2636 N N . SER A 1 366 ? 27.780 15.609 -19.631 1.00 84.19 366 SER A N 1
ATOM 2637 C CA . SER A 1 366 ? 27.365 16.723 -18.756 1.00 84.19 366 SER A CA 1
ATOM 2638 C C . SER A 1 366 ? 25.943 16.556 -18.194 1.00 84.19 366 SER A C 1
ATOM 2640 O O . SER A 1 366 ? 25.675 16.948 -17.064 1.00 84.19 366 SER A O 1
ATOM 2642 N N . THR A 1 367 ? 25.050 15.912 -18.953 1.00 81.75 367 THR A N 1
ATOM 2643 C CA . THR A 1 367 ? 23.678 15.548 -18.542 1.00 81.75 367 THR A CA 1
ATOM 2644 C C . THR A 1 367 ? 23.575 14.151 -17.912 1.00 81.75 367 THR A C 1
ATOM 2646 O O . THR A 1 367 ? 22.484 13.606 -17.775 1.00 81.75 367 THR A O 1
ATOM 2649 N N . ASN A 1 368 ? 24.700 13.522 -17.565 1.00 80.62 368 ASN A N 1
ATOM 2650 C CA . ASN A 1 368 ? 24.756 12.294 -16.774 1.00 80.62 368 ASN A CA 1
ATOM 2651 C C . ASN A 1 368 ? 25.852 12.418 -15.707 1.00 80.62 368 ASN A C 1
ATOM 2653 O O . ASN A 1 368 ? 26.947 11.874 -15.845 1.00 80.62 368 ASN A O 1
ATOM 2657 N N . LEU A 1 369 ? 25.545 13.137 -14.625 1.00 78.19 369 LEU A N 1
ATOM 2658 C CA . LEU A 1 369 ? 26.513 13.525 -13.588 1.00 78.19 369 LEU A CA 1
ATOM 2659 C C . LEU A 1 369 ? 27.180 12.343 -12.862 1.00 78.19 369 LEU A C 1
ATOM 2661 O O . LEU A 1 369 ? 28.228 12.512 -12.244 1.00 78.19 369 LEU A O 1
ATOM 2665 N N . THR A 1 370 ? 26.582 11.151 -12.924 1.00 80.19 370 THR A N 1
ATOM 2666 C CA . THR A 1 370 ? 27.119 9.921 -12.311 1.00 80.19 370 THR A CA 1
ATOM 2667 C C . THR A 1 370 ? 27.721 8.954 -13.340 1.00 80.19 370 THR A C 1
ATOM 2669 O O . THR A 1 370 ? 28.232 7.884 -12.987 1.00 80.19 370 THR A O 1
ATOM 2672 N N . GLY A 1 371 ? 27.682 9.321 -14.622 1.00 85.25 371 GLY A N 1
ATOM 2673 C CA . GLY A 1 371 ? 28.147 8.514 -15.738 1.00 85.25 371 GLY A CA 1
ATOM 2674 C C . GLY A 1 371 ? 29.655 8.320 -15.727 1.00 85.25 371 GLY A C 1
ATOM 2675 O O . GLY A 1 371 ? 30.420 9.270 -15.863 1.00 85.25 371 GLY A O 1
ATOM 2676 N N . THR A 1 372 ? 30.092 7.069 -15.598 1.00 89.31 372 THR A N 1
ATOM 2677 C CA . THR A 1 372 ? 31.517 6.687 -15.617 1.00 89.31 372 THR A CA 1
ATOM 2678 C C . THR A 1 372 ? 31.888 5.838 -16.833 1.00 89.31 372 THR A C 1
ATOM 2680 O O . THR A 1 372 ? 33.035 5.412 -16.964 1.00 89.31 372 THR A O 1
ATOM 2683 N N . GLY A 1 373 ? 30.924 5.559 -17.714 1.00 91.62 373 GLY A N 1
ATOM 2684 C CA . GLY A 1 373 ? 31.151 4.861 -18.973 1.00 91.62 373 GLY A CA 1
ATOM 2685 C C . GLY A 1 373 ? 31.870 5.724 -20.007 1.00 91.62 373 GLY A C 1
ATOM 2686 O O . GLY A 1 373 ? 32.273 6.856 -19.748 1.00 91.62 373 GLY A O 1
ATOM 2687 N N . ASN A 1 374 ? 32.023 5.173 -21.206 1.00 93.94 374 ASN A N 1
ATOM 2688 C CA . ASN A 1 374 ? 32.672 5.853 -22.320 1.00 93.94 374 ASN A CA 1
ATOM 2689 C C . ASN A 1 374 ? 31.919 7.143 -22.683 1.00 93.94 374 ASN A C 1
ATOM 2691 O O . ASN A 1 374 ? 30.687 7.166 -22.697 1.00 93.94 374 ASN A O 1
ATOM 2695 N N . SER A 1 375 ? 32.666 8.207 -22.973 1.00 93.88 375 SER A N 1
ATOM 2696 C CA . SER A 1 375 ? 32.090 9.531 -23.204 1.00 93.88 375 SER A CA 1
ATOM 2697 C C . SER A 1 375 ? 31.304 9.615 -24.510 1.00 93.88 375 SER A C 1
ATOM 2699 O O . SER A 1 375 ? 31.648 8.962 -25.498 1.00 93.88 375 SER A O 1
ATOM 2701 N N . VAL A 1 376 ? 30.284 10.468 -24.526 1.00 94.88 376 VAL A N 1
ATOM 2702 C CA . VAL A 1 376 ? 29.543 10.869 -25.732 1.00 94.88 376 VAL A CA 1
ATOM 2703 C C . VAL A 1 376 ? 29.572 12.389 -25.866 1.00 94.88 376 VAL A C 1
ATOM 2705 O O . VAL A 1 376 ? 29.760 13.085 -24.872 1.00 94.88 376 VAL A O 1
ATOM 2708 N N . THR A 1 377 ? 29.418 12.912 -27.080 1.00 94.19 377 THR A N 1
ATOM 2709 C CA . THR A 1 377 ? 29.282 14.362 -27.297 1.00 94.19 377 THR A CA 1
ATOM 2710 C C . THR A 1 377 ? 27.861 14.856 -27.027 1.00 94.19 377 THR A C 1
ATOM 2712 O O . THR A 1 377 ? 26.926 14.057 -26.928 1.00 94.19 377 THR A O 1
ATOM 2715 N N . ASP A 1 378 ? 27.689 16.181 -27.015 1.00 92.38 378 ASP A N 1
ATOM 2716 C CA . ASP A 1 378 ? 26.371 16.811 -27.116 1.00 92.38 378 ASP A CA 1
ATOM 2717 C C . ASP A 1 378 ? 25.613 16.319 -28.368 1.00 92.38 378 ASP A C 1
ATOM 2719 O O . ASP A 1 378 ? 26.196 15.765 -29.309 1.00 92.38 378 ASP A O 1
ATOM 2723 N N . PHE A 1 379 ? 24.293 16.536 -28.384 1.00 93.44 379 PHE A N 1
ATOM 2724 C CA . PHE A 1 379 ? 23.389 16.094 -29.458 1.00 93.44 379 PHE A CA 1
ATOM 2725 C C . PHE A 1 379 ? 23.345 14.563 -29.638 1.00 93.44 379 PHE A C 1
ATOM 2727 O O . PHE A 1 379 ? 23.111 14.057 -30.737 1.00 93.44 379 PHE A O 1
ATOM 2734 N N . VAL A 1 380 ? 23.523 13.815 -28.544 1.00 94.12 380 VAL A N 1
ATOM 2735 C CA . VAL A 1 380 ? 23.347 12.357 -28.476 1.00 94.12 380 VAL A CA 1
ATOM 2736 C C . VAL A 1 380 ? 22.346 12.016 -27.369 1.00 94.12 380 VAL A C 1
ATOM 2738 O O . VAL A 1 380 ? 22.596 12.269 -26.193 1.00 94.12 380 VAL A O 1
ATOM 2741 N N . THR A 1 381 ? 21.210 11.406 -27.712 1.00 91.19 381 THR A N 1
ATOM 2742 C CA . THR A 1 381 ? 20.247 10.901 -26.719 1.00 91.19 381 THR A CA 1
ATOM 2743 C C . THR A 1 381 ? 20.628 9.487 -26.306 1.00 91.19 381 THR A C 1
ATOM 2745 O O . THR A 1 381 ? 20.374 8.541 -27.040 1.00 91.19 381 THR A O 1
ATOM 2748 N N . PHE A 1 382 ? 21.210 9.319 -25.123 1.00 89.12 382 PHE A N 1
ATOM 2749 C CA . PHE A 1 382 ? 21.730 8.026 -24.656 1.00 89.12 382 PHE A CA 1
ATOM 2750 C C . PHE A 1 382 ? 20.835 7.299 -23.636 1.00 89.12 382 PHE A C 1
ATOM 2752 O O . PHE A 1 382 ? 21.240 6.267 -23.099 1.00 89.12 382 PHE A O 1
ATOM 2759 N N . ARG A 1 383 ? 19.635 7.827 -23.356 1.00 84.00 383 ARG A N 1
ATOM 2760 C CA . ARG A 1 383 ? 18.691 7.301 -22.355 1.00 84.00 383 ARG A CA 1
ATOM 2761 C C . ARG A 1 383 ? 17.437 6.687 -22.990 1.00 84.00 383 ARG A C 1
ATOM 2763 O O . ARG A 1 383 ? 16.915 7.301 -23.918 1.00 84.00 383 ARG A O 1
ATOM 2770 N N . PRO A 1 384 ? 16.920 5.549 -22.488 1.00 81.25 384 PRO A N 1
ATOM 2771 C CA . PRO A 1 384 ? 17.521 4.697 -21.450 1.00 81.25 384 PRO A CA 1
ATOM 2772 C C . PRO A 1 384 ? 18.794 4.008 -21.970 1.00 81.25 384 PRO A C 1
ATOM 2774 O O . PRO A 1 384 ? 18.987 3.918 -23.182 1.00 81.25 384 PRO A O 1
ATOM 2777 N N . TRP A 1 385 ? 19.658 3.502 -21.086 1.00 87.81 385 TRP A N 1
ATOM 2778 C CA . TRP A 1 385 ? 20.824 2.684 -21.455 1.00 87.81 385 TRP A CA 1
ATOM 2779 C C . TRP A 1 385 ? 20.767 1.287 -20.829 1.00 87.81 385 TRP A C 1
ATOM 2781 O O . TRP A 1 385 ? 19.947 1.005 -19.958 1.00 87.81 385 TRP A O 1
ATOM 2791 N N . CYS A 1 386 ? 21.634 0.388 -21.295 1.00 86.94 386 CYS A N 1
ATOM 2792 C CA . CYS A 1 386 ? 21.722 -0.968 -20.761 1.00 86.94 386 CYS A CA 1
ATOM 2793 C C . CYS A 1 386 ? 22.576 -1.010 -19.492 1.00 86.94 386 CYS A C 1
ATOM 2795 O O . CYS A 1 386 ? 23.672 -0.458 -19.456 1.00 86.94 386 CYS A O 1
ATOM 2797 N N . ASN A 1 387 ? 22.100 -1.709 -18.460 1.00 83.31 387 ASN A N 1
ATOM 2798 C CA . ASN A 1 387 ? 22.806 -1.869 -17.181 1.00 83.31 387 ASN A CA 1
ATOM 2799 C C . ASN A 1 387 ? 23.741 -3.094 -17.148 1.00 83.31 387 ASN A C 1
ATOM 2801 O O . ASN A 1 387 ? 24.371 -3.373 -16.132 1.00 83.31 387 ASN A O 1
ATOM 2805 N N . SER A 1 388 ? 23.848 -3.829 -18.255 1.00 86.75 388 SER A N 1
ATOM 2806 C CA . SER A 1 388 ? 24.793 -4.929 -18.439 1.00 86.75 388 SER A CA 1
ATOM 2807 C C . SER A 1 388 ? 25.300 -4.966 -19.878 1.00 86.75 388 SER A C 1
ATOM 2809 O O . SER A 1 388 ? 24.602 -4.540 -20.802 1.00 86.75 388 SER A O 1
ATOM 2811 N N . SER A 1 389 ? 26.501 -5.516 -20.083 1.00 83.56 389 SER A N 1
ATOM 2812 C CA . SER A 1 389 ? 27.102 -5.658 -21.417 1.00 83.56 389 SER A CA 1
ATOM 2813 C C . SER A 1 389 ? 26.271 -6.518 -22.361 1.00 83.56 389 SER A C 1
ATOM 2815 O O . SER A 1 389 ? 26.218 -6.236 -23.550 1.00 83.56 389 SER A O 1
ATOM 2817 N N . ALA A 1 390 ? 25.554 -7.512 -21.836 1.00 80.56 390 ALA A N 1
ATOM 2818 C CA . ALA A 1 390 ? 24.648 -8.339 -22.625 1.00 80.56 390 ALA A CA 1
ATOM 2819 C C . ALA A 1 390 ? 23.393 -7.583 -23.099 1.00 80.56 390 ALA A C 1
ATOM 2821 O O . ALA A 1 390 ? 22.681 -8.095 -23.958 1.00 80.56 390 ALA A O 1
ATOM 2822 N N . CYS A 1 391 ? 23.115 -6.396 -22.543 1.00 77.62 391 CYS A N 1
ATOM 2823 C CA . CYS A 1 391 ? 21.964 -5.561 -22.885 1.00 77.62 391 CYS A CA 1
ATOM 2824 C C . CYS A 1 391 ? 20.635 -6.343 -22.822 1.00 77.62 391 CYS A C 1
ATOM 2826 O O . CYS A 1 391 ? 19.762 -6.212 -23.674 1.00 77.62 391 CYS A O 1
ATOM 2828 N N . THR A 1 392 ? 20.511 -7.209 -21.808 1.00 71.69 392 THR A N 1
ATOM 2829 C CA . THR A 1 392 ? 19.346 -8.087 -21.580 1.00 71.69 392 THR A CA 1
ATOM 2830 C C . THR A 1 392 ? 18.287 -7.459 -20.674 1.00 71.69 392 THR A C 1
ATOM 2832 O O . THR A 1 392 ? 17.171 -7.967 -20.595 1.00 71.69 392 THR A O 1
ATOM 2835 N N . SER A 1 393 ? 18.621 -6.350 -20.013 1.00 63.22 393 SER A N 1
ATOM 2836 C CA . SER A 1 393 ? 17.734 -5.568 -19.154 1.00 63.22 393 SER A CA 1
ATOM 2837 C C . SER A 1 393 ? 18.047 -4.078 -19.286 1.00 63.22 393 SER A C 1
ATOM 2839 O O . SER A 1 393 ? 19.213 -3.673 -19.240 1.00 63.22 393 SER A O 1
ATOM 2841 N N . ASN A 1 394 ? 17.000 -3.268 -19.437 1.00 67.50 394 ASN A N 1
ATOM 2842 C CA . ASN A 1 394 ? 17.025 -1.826 -19.221 1.00 67.50 394 ASN A CA 1
ATOM 2843 C C . ASN A 1 394 ? 16.265 -1.509 -17.926 1.00 67.50 394 ASN A C 1
ATOM 2845 O O . ASN A 1 394 ? 15.435 -2.297 -17.469 1.00 67.50 394 ASN A O 1
ATOM 2849 N N . ASP A 1 395 ? 16.576 -0.372 -17.320 1.00 66.31 395 ASP A N 1
ATOM 2850 C CA . ASP A 1 395 ? 15.731 0.183 -16.273 1.00 66.31 395 ASP A CA 1
ATOM 2851 C C . ASP A 1 395 ? 14.559 0.919 -16.937 1.00 66.31 395 ASP A C 1
ATOM 2853 O O . ASP A 1 395 ? 14.753 1.880 -17.682 1.00 66.31 395 ASP A O 1
ATOM 2857 N N . SER A 1 396 ? 13.356 0.392 -16.732 1.00 69.38 396 SER A N 1
ATOM 2858 C CA . SER A 1 396 ? 12.096 0.906 -17.284 1.00 69.38 396 SER A CA 1
ATOM 2859 C C . SER A 1 396 ? 11.079 1.220 -16.188 1.00 69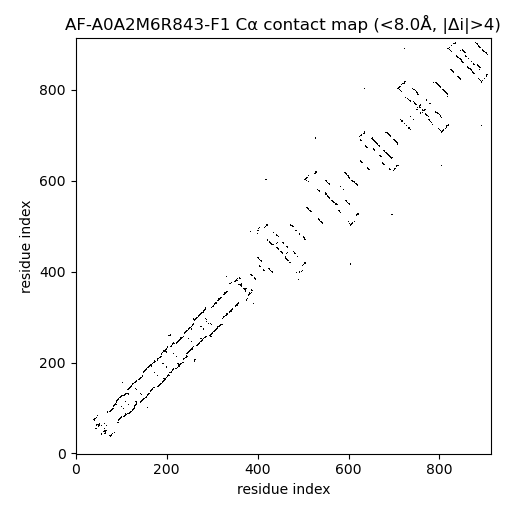.38 396 SER A C 1
ATOM 2861 O O . SER A 1 396 ? 9.911 1.488 -16.481 1.00 69.38 396 SER A O 1
ATOM 2863 N N . THR A 1 397 ? 11.490 1.136 -14.920 1.00 76.25 397 THR A N 1
ATOM 2864 C CA . THR A 1 397 ? 10.605 1.400 -13.792 1.00 76.25 397 THR A CA 1
ATOM 2865 C C . THR A 1 397 ? 10.595 2.885 -13.501 1.00 76.25 397 THR A C 1
ATOM 2867 O O . THR A 1 397 ? 11.623 3.471 -13.221 1.00 76.25 397 THR A O 1
ATOM 2870 N N . ALA A 1 398 ? 9.417 3.497 -13.573 1.00 81.00 398 ALA A N 1
ATOM 2871 C CA . ALA A 1 398 ? 9.230 4.868 -13.129 1.00 81.00 398 ALA A CA 1
ATOM 2872 C C . ALA A 1 398 ? 9.416 4.981 -11.605 1.00 81.00 398 ALA A C 1
ATOM 2874 O O . ALA A 1 398 ? 8.871 4.137 -10.879 1.00 81.00 398 ALA A O 1
ATOM 2875 N N . PRO A 1 399 ? 10.061 6.051 -11.103 1.00 87.12 399 PRO A N 1
ATOM 2876 C CA . PRO A 1 399 ? 10.143 6.285 -9.674 1.00 87.12 399 PRO A CA 1
ATOM 2877 C C . PRO A 1 399 ? 8.747 6.550 -9.099 1.00 87.12 399 PRO A C 1
ATOM 2879 O O . PRO A 1 399 ? 7.820 7.005 -9.776 1.00 87.12 399 PRO A O 1
ATOM 2882 N N . THR A 1 400 ? 8.597 6.294 -7.808 1.00 89.50 400 THR A N 1
ATOM 2883 C CA . THR A 1 400 ? 7.408 6.558 -6.994 1.00 89.50 400 THR A CA 1
ATOM 2884 C C . THR A 1 400 ? 7.791 7.446 -5.818 1.00 89.50 400 THR A C 1
ATOM 2886 O O . THR A 1 400 ? 8.929 7.415 -5.349 1.00 89.50 400 THR A O 1
ATOM 2889 N N . ALA A 1 401 ? 6.843 8.250 -5.338 1.00 89.12 401 ALA A N 1
ATOM 2890 C CA . ALA A 1 401 ? 7.067 9.184 -4.243 1.00 89.12 401 ALA A CA 1
ATOM 2891 C C . ALA A 1 401 ? 5.993 9.050 -3.161 1.00 89.12 401 ALA A C 1
ATOM 2893 O O . ALA A 1 401 ? 4.816 8.828 -3.452 1.00 89.12 401 ALA A O 1
ATOM 2894 N N . THR A 1 402 ? 6.395 9.262 -1.911 1.00 90.75 402 THR A N 1
ATOM 2895 C CA . THR A 1 402 ? 5.489 9.438 -0.768 1.00 90.75 402 THR A CA 1
ATOM 2896 C C . THR A 1 402 ? 5.727 10.791 -0.115 1.00 90.75 402 THR A C 1
ATOM 2898 O O . THR A 1 402 ? 6.885 11.164 0.105 1.00 90.75 402 THR A O 1
ATOM 2901 N N . LEU A 1 403 ? 4.642 11.490 0.232 1.00 90.06 403 LEU A N 1
ATOM 2902 C CA . LEU A 1 403 ? 4.682 12.720 1.019 1.00 90.06 403 LEU A CA 1
ATOM 2903 C C . LEU A 1 403 ? 4.342 12.441 2.484 1.00 90.06 403 LEU A C 1
ATOM 2905 O O . LEU A 1 403 ? 3.439 11.667 2.798 1.00 90.06 403 LEU A O 1
ATOM 2909 N N . THR A 1 404 ? 5.073 13.097 3.378 1.00 91.50 404 THR A N 1
ATOM 2910 C CA . THR A 1 404 ? 4.768 13.141 4.812 1.00 91.50 404 THR A CA 1
ATOM 2911 C C . THR A 1 404 ? 4.884 14.563 5.325 1.00 91.50 404 THR A C 1
ATOM 2913 O O . THR A 1 404 ? 5.710 15.334 4.827 1.00 91.50 404 THR A O 1
ATOM 2916 N N . TYR A 1 405 ? 4.108 14.874 6.357 1.00 90.56 405 TYR A N 1
ATOM 2917 C CA . TYR A 1 405 ? 4.036 16.202 6.953 1.00 90.56 405 TYR A CA 1
ATOM 2918 C C . TYR A 1 405 ? 4.475 16.172 8.416 1.00 90.56 405 TYR A C 1
ATOM 2920 O O . TYR A 1 405 ? 4.229 15.188 9.106 1.00 90.56 405 TYR A O 1
ATOM 2928 N N . SER A 1 406 ? 5.079 17.239 8.929 1.00 89.94 406 SER A N 1
ATOM 2929 C CA . SER A 1 406 ? 5.282 17.402 10.375 1.00 89.94 406 SER A CA 1
ATOM 2930 C C . SER A 1 406 ? 5.143 18.861 10.783 1.00 89.94 406 SER A C 1
ATOM 2932 O O . SER A 1 406 ? 5.740 19.730 10.148 1.00 89.94 406 SER A O 1
ATOM 2934 N N . LYS A 1 407 ? 4.395 19.109 11.856 1.00 88.00 407 LYS A N 1
ATOM 2935 C CA . LYS A 1 407 ? 4.171 20.434 12.446 1.00 88.00 407 LYS A CA 1
ATOM 2936 C C . LYS A 1 407 ? 5.242 20.725 13.499 1.00 88.00 407 LYS A C 1
ATOM 2938 O O . LYS A 1 407 ? 5.481 19.880 14.360 1.00 88.00 407 LYS A O 1
ATOM 2943 N N . ASP A 1 408 ? 5.924 21.863 13.380 1.00 84.06 408 ASP A N 1
ATOM 2944 C CA . ASP A 1 408 ? 6.960 22.367 14.301 1.00 84.06 408 ASP A CA 1
ATOM 2945 C C . ASP A 1 408 ? 8.074 21.355 14.636 1.00 84.06 408 ASP A C 1
ATOM 2947 O O . ASP A 1 408 ? 8.651 21.350 15.722 1.00 84.06 408 ASP A O 1
ATOM 2951 N N . GLY A 1 409 ? 8.375 20.453 13.694 1.00 76.69 409 GLY A N 1
ATOM 2952 C CA . GLY A 1 409 ? 9.362 19.382 13.879 1.00 76.69 409 GLY A CA 1
ATOM 2953 C C . GLY A 1 409 ? 8.932 18.252 14.827 1.00 76.69 409 GLY A C 1
ATOM 2954 O O . GLY A 1 409 ? 9.773 17.436 15.200 1.00 76.69 409 GLY A O 1
ATOM 2955 N N . GLY A 1 410 ? 7.652 18.199 15.210 1.00 80.19 410 GLY A N 1
ATOM 2956 C CA . GLY A 1 410 ? 7.068 17.170 16.067 1.00 80.19 410 GLY A CA 1
ATOM 2957 C C . GLY A 1 410 ? 6.619 15.915 15.308 1.00 80.19 410 GLY A C 1
ATOM 2958 O O . GLY A 1 410 ? 7.342 15.358 14.481 1.00 80.19 410 GLY A O 1
ATOM 2959 N N . THR A 1 411 ? 5.410 15.438 15.616 1.00 83.69 411 THR A N 1
ATOM 2960 C CA . THR A 1 411 ? 4.843 14.198 15.062 1.00 83.69 411 THR A CA 1
ATOM 2961 C C . THR A 1 411 ? 4.793 14.220 13.532 1.00 83.69 411 THR A C 1
ATOM 2963 O O . THR A 1 411 ? 4.425 15.222 12.918 1.00 83.69 411 THR A O 1
ATOM 2966 N N . THR A 1 412 ? 5.160 13.094 12.914 1.00 86.38 412 THR A N 1
ATOM 2967 C CA . THR A 1 412 ? 5.064 12.894 11.463 1.00 86.38 412 THR A CA 1
ATOM 2968 C C . THR A 1 412 ? 3.704 12.310 11.092 1.00 86.38 412 THR A C 1
ATOM 2970 O O . THR A 1 412 ? 3.296 11.285 11.636 1.00 86.38 412 THR A O 1
ATOM 2973 N N . TYR A 1 413 ? 3.040 12.931 10.125 1.00 84.31 413 TYR A N 1
ATOM 2974 C CA . TYR A 1 413 ? 1.743 12.549 9.590 1.00 84.31 413 TYR A CA 1
ATOM 2975 C C . TYR A 1 413 ? 1.901 11.945 8.197 1.00 84.31 413 TYR A C 1
ATOM 2977 O O . TYR A 1 413 ? 2.587 12.489 7.327 1.00 84.31 413 TYR A O 1
ATOM 2985 N N . THR A 1 414 ? 1.245 10.806 7.999 1.00 81.56 414 THR A N 1
ATOM 2986 C CA . THR A 1 414 ? 1.200 10.061 6.735 1.00 81.56 414 THR A CA 1
ATOM 2987 C C . THR A 1 414 ? -0.144 10.210 6.018 1.00 81.56 414 THR A C 1
ATOM 2989 O O . THR A 1 414 ? -0.345 9.576 4.992 1.00 81.56 414 THR A O 1
ATOM 2992 N N . SER A 1 415 ? -1.048 11.047 6.537 1.00 77.56 415 SER A N 1
ATOM 2993 C CA . SER A 1 415 ? -2.345 11.437 5.965 1.00 77.56 415 SER A CA 1
ATOM 2994 C C . SER A 1 415 ? -2.465 12.968 5.922 1.00 77.56 415 SER A C 1
ATOM 2996 O O . SER A 1 415 ? -1.572 13.661 6.413 1.00 77.56 415 SER A O 1
ATOM 2998 N N . SER A 1 416 ? -3.566 13.498 5.370 1.00 76.69 416 SER A N 1
ATOM 2999 C CA . SER A 1 416 ? -3.861 14.942 5.416 1.00 76.69 416 SER A CA 1
ATOM 3000 C C . SER A 1 416 ? -3.761 15.478 6.848 1.00 76.69 416 SER A C 1
ATOM 3002 O O . SER A 1 416 ? -4.260 14.843 7.779 1.00 76.69 416 SER A O 1
ATOM 3004 N N . VAL A 1 417 ? -3.119 16.636 7.009 1.00 85.81 417 VAL A N 1
ATOM 3005 C CA . VAL A 1 417 ? -2.903 17.322 8.293 1.00 85.81 417 VAL A CA 1
ATOM 3006 C C . VAL A 1 417 ? -3.566 18.698 8.268 1.00 85.81 417 VAL A C 1
ATOM 3008 O O . VAL A 1 417 ? -3.637 19.321 7.209 1.00 85.81 417 VAL A O 1
ATOM 3011 N N . ALA A 1 418 ? -4.042 19.168 9.419 1.00 88.06 418 ALA A N 1
ATOM 3012 C CA . ALA A 1 418 ? -4.525 20.531 9.602 1.00 88.06 418 ALA A CA 1
ATOM 3013 C C . ALA A 1 418 ? -3.471 21.364 10.348 1.00 88.06 418 ALA A C 1
ATOM 3015 O O . ALA A 1 418 ? -2.878 20.887 11.317 1.00 88.06 418 ALA A O 1
ATOM 3016 N N . ALA A 1 419 ? -3.220 22.589 9.892 1.00 87.62 419 ALA A N 1
ATOM 3017 C CA . ALA A 1 419 ? -2.267 23.514 10.505 1.00 87.62 419 ALA A CA 1
ATOM 3018 C C . ALA A 1 419 ? -2.869 24.920 10.655 1.00 87.62 419 ALA A C 1
ATOM 3020 O O . ALA A 1 419 ? -3.822 25.265 9.960 1.00 87.62 419 ALA A O 1
ATOM 3021 N N . LYS A 1 420 ? -2.297 25.733 11.541 1.00 88.31 420 LYS A N 1
ATOM 3022 C CA . LYS A 1 420 ? -2.664 27.132 11.800 1.00 88.31 420 LYS A CA 1
ATOM 3023 C C . LYS A 1 420 ? -1.472 28.062 11.573 1.00 88.31 420 LYS A C 1
ATOM 3025 O O . LYS A 1 420 ? -0.338 27.611 11.472 1.00 88.31 420 LYS A O 1
ATOM 3030 N N . ASP A 1 421 ? -1.726 29.357 11.489 1.00 84.88 421 ASP A N 1
ATOM 3031 C CA . ASP A 1 421 ? -0.781 30.418 11.119 1.00 84.88 421 ASP A CA 1
ATOM 3032 C C . ASP A 1 421 ? 0.463 30.543 12.020 1.00 84.88 421 ASP A C 1
ATOM 3034 O O . ASP A 1 421 ? 1.498 31.052 11.593 1.00 84.88 421 ASP A O 1
ATOM 3038 N N . ALA A 1 422 ? 0.394 30.052 13.256 1.00 82.94 422 ALA A N 1
ATOM 3039 C CA . ALA A 1 422 ? 1.532 29.986 14.171 1.00 82.94 422 ALA A CA 1
ATOM 3040 C C . ALA A 1 422 ? 2.499 28.817 13.888 1.00 82.94 422 ALA A C 1
ATOM 3042 O O . ALA A 1 422 ? 3.563 28.754 14.506 1.00 82.94 422 ALA A O 1
ATOM 3043 N N . ASP A 1 423 ? 2.140 27.899 12.989 1.00 88.25 423 ASP A N 1
ATOM 3044 C CA . ASP A 1 423 ? 2.875 26.660 12.759 1.00 88.25 423 ASP A CA 1
ATOM 3045 C C . ASP A 1 423 ? 3.913 26.782 11.632 1.00 88.25 423 ASP A C 1
ATOM 3047 O O . ASP A 1 423 ? 3.728 27.478 10.628 1.00 88.25 423 ASP A O 1
ATOM 3051 N N . THR A 1 424 ? 4.977 25.984 11.736 1.00 89.81 424 THR A N 1
ATOM 3052 C CA . THR A 1 424 ? 5.841 25.622 10.606 1.00 89.81 424 THR A CA 1
ATOM 3053 C C . THR A 1 424 ? 5.520 24.201 10.144 1.00 89.81 424 THR A C 1
ATOM 3055 O O . THR A 1 424 ? 5.735 23.228 10.872 1.00 89.81 424 THR A O 1
ATOM 3058 N N . LEU A 1 425 ? 5.030 24.056 8.912 1.00 88.88 425 LEU A N 1
ATOM 3059 C CA . LEU A 1 425 ? 4.702 22.769 8.305 1.00 88.88 425 LEU A CA 1
ATOM 3060 C C . LEU A 1 425 ? 5.853 22.271 7.423 1.00 88.88 425 LEU A C 1
ATOM 3062 O O . LEU A 1 425 ? 6.079 22.771 6.323 1.00 88.88 425 LEU A O 1
ATOM 3066 N N . ARG A 1 426 ? 6.556 21.229 7.868 1.00 90.38 426 ARG A N 1
ATOM 3067 C CA . ARG A 1 426 ? 7.579 20.553 7.061 1.00 90.38 426 ARG A CA 1
ATOM 3068 C C . ARG A 1 426 ? 6.944 19.523 6.135 1.00 90.38 426 ARG A C 1
ATOM 3070 O O . ARG A 1 426 ? 6.303 18.582 6.599 1.00 90.38 426 ARG A O 1
ATOM 3077 N N . ILE A 1 427 ? 7.191 19.669 4.839 1.00 90.12 427 ILE A N 1
ATOM 3078 C CA . ILE A 1 427 ? 6.811 18.746 3.769 1.00 90.12 427 ILE A CA 1
ATOM 3079 C C . ILE A 1 427 ? 8.043 17.921 3.397 1.00 90.12 427 ILE A C 1
ATOM 3081 O O . ILE A 1 427 ? 9.078 18.473 3.022 1.00 90.12 427 ILE A O 1
ATOM 3085 N N . LYS A 1 428 ? 7.947 16.594 3.474 1.00 91.12 428 LYS A N 1
ATOM 3086 C CA . LYS A 1 428 ? 9.027 15.671 3.101 1.00 91.12 428 LYS A CA 1
ATOM 3087 C C . LYS A 1 428 ? 8.580 14.758 1.966 1.00 91.12 428 LYS A C 1
ATOM 3089 O O . LYS A 1 428 ? 7.594 14.043 2.116 1.00 91.12 428 LYS A O 1
ATOM 3094 N N . ALA A 1 429 ? 9.349 14.738 0.881 1.00 90.38 429 ALA A N 1
ATOM 3095 C CA . ALA A 1 429 ? 9.211 13.798 -0.224 1.00 90.38 429 ALA A CA 1
ATOM 3096 C C . ALA A 1 429 ? 10.272 12.697 -0.109 1.00 90.38 429 ALA A C 1
ATOM 3098 O O . ALA A 1 429 ? 11.457 12.983 0.078 1.00 90.38 429 ALA A O 1
ATOM 3099 N N . THR A 1 430 ? 9.841 11.439 -0.195 1.00 91.56 430 THR A N 1
ATOM 3100 C CA . THR A 1 430 ? 10.726 10.264 -0.211 1.00 91.56 430 THR A CA 1
ATOM 3101 C C . THR A 1 430 ? 10.459 9.447 -1.467 1.00 91.56 430 THR A C 1
ATOM 3103 O O . THR A 1 430 ? 9.305 9.107 -1.727 1.00 91.56 430 THR A O 1
ATOM 3106 N N . PHE A 1 431 ? 11.514 9.142 -2.218 1.00 89.62 431 PHE A N 1
ATOM 3107 C CA . PHE A 1 431 ? 11.472 8.351 -3.444 1.00 89.62 431 PHE A CA 1
ATOM 3108 C C . PHE A 1 431 ? 11.947 6.915 -3.179 1.00 89.62 431 PHE A C 1
ATOM 3110 O O . PHE A 1 431 ? 12.795 6.688 -2.313 1.00 89.62 431 PHE A O 1
ATOM 3117 N N . ASN A 1 432 ? 11.406 5.936 -3.910 1.00 87.88 432 ASN A N 1
ATOM 3118 C CA . ASN A 1 432 ? 11.834 4.527 -3.823 1.00 87.88 432 ASN A CA 1
ATOM 3119 C C . ASN A 1 432 ? 13.233 4.278 -4.414 1.00 87.88 432 ASN A C 1
ATOM 3121 O O . ASN A 1 432 ? 13.814 3.221 -4.175 1.00 87.88 432 ASN A O 1
ATOM 3125 N N . GLU A 1 433 ? 13.754 5.230 -5.183 1.00 82.75 433 GLU A N 1
ATOM 3126 C CA . GLU A 1 433 ? 15.035 5.163 -5.878 1.00 82.75 433 GLU A CA 1
ATOM 3127 C C . GLU A 1 433 ? 15.625 6.561 -6.093 1.00 82.75 433 GLU A C 1
ATOM 3129 O O . GLU A 1 433 ? 14.993 7.573 -5.774 1.00 82.75 433 GLU A O 1
ATOM 3134 N N . ASN A 1 434 ? 16.864 6.618 -6.587 1.00 81.38 434 ASN A N 1
ATOM 3135 C CA . ASN A 1 434 ? 17.563 7.873 -6.834 1.00 81.38 434 ASN A CA 1
ATOM 3136 C C . ASN A 1 434 ? 16.917 8.644 -7.989 1.00 81.38 434 ASN A C 1
ATOM 3138 O O . ASN A 1 434 ? 16.768 8.117 -9.090 1.00 81.38 434 ASN A O 1
ATOM 3142 N N . VAL A 1 435 ? 16.619 9.920 -7.753 1.00 80.75 435 VAL A N 1
ATOM 3143 C CA . VAL A 1 435 ? 16.068 10.816 -8.775 1.00 80.75 435 VAL A CA 1
ATOM 3144 C C . VAL A 1 435 ? 17.115 11.800 -9.287 1.00 80.75 435 VAL A C 1
ATOM 3146 O O . VAL A 1 435 ? 18.031 12.199 -8.566 1.00 80.75 435 VAL A O 1
ATOM 3149 N N . GLU A 1 436 ? 17.011 12.153 -10.565 1.00 70.88 436 GLU A N 1
ATOM 3150 C CA . GLU A 1 436 ? 17.900 13.096 -11.225 1.00 70.88 436 GLU A CA 1
ATOM 3151 C C . GLU A 1 436 ? 17.478 14.538 -10.922 1.00 70.88 436 GLU A C 1
ATOM 3153 O O . GLU A 1 436 ? 16.400 14.993 -11.305 1.00 70.88 436 GLU A O 1
ATOM 3158 N N . ASP A 1 437 ? 18.363 15.281 -10.260 1.00 61.94 437 ASP A N 1
ATOM 3159 C CA . ASP A 1 437 ? 18.126 16.676 -9.902 1.00 61.94 437 ASP A CA 1
ATOM 3160 C C . ASP A 1 437 ? 18.664 17.639 -10.973 1.00 61.94 437 ASP A C 1
ATOM 3162 O O . ASP A 1 437 ? 19.693 18.289 -10.795 1.00 61.94 437 ASP A O 1
ATOM 3166 N N . THR A 1 438 ? 18.003 17.701 -12.131 1.00 51.22 438 THR A N 1
ATOM 3167 C CA . THR A 1 438 ? 18.404 18.627 -13.213 1.00 51.22 438 THR A CA 1
ATOM 3168 C C . THR A 1 438 ? 17.781 20.020 -13.090 1.00 51.22 438 THR A C 1
ATOM 3170 O O . THR A 1 438 ? 18.277 20.955 -13.718 1.00 51.22 438 THR A O 1
ATOM 3173 N N . THR A 1 439 ? 16.737 20.200 -12.267 1.00 53.09 439 THR A N 1
ATOM 3174 C CA . THR A 1 439 ? 16.027 21.490 -12.104 1.00 53.09 439 THR A CA 1
ATOM 3175 C C . THR A 1 439 ? 15.655 21.857 -10.660 1.00 53.09 439 THR A C 1
ATOM 3177 O O . THR A 1 439 ? 15.029 22.896 -10.455 1.00 53.09 439 THR A O 1
ATOM 3180 N N . GLY A 1 440 ? 15.991 21.039 -9.659 1.00 62.75 440 GLY A N 1
ATOM 3181 C CA . GLY A 1 440 ? 15.422 21.116 -8.313 1.00 62.75 440 GLY A CA 1
ATOM 3182 C C . GLY A 1 440 ? 14.098 20.355 -8.239 1.00 62.75 440 GLY A C 1
ATOM 3183 O O . GLY A 1 440 ? 13.126 20.733 -8.906 1.00 62.75 440 GLY A O 1
ATOM 3184 N N . VAL A 1 441 ? 14.010 19.312 -7.401 1.00 66.75 441 VAL A N 1
ATOM 3185 C CA . VAL A 1 441 ? 12.698 18.814 -6.946 1.00 66.75 441 VAL A CA 1
ATOM 3186 C C . VAL A 1 441 ? 12.012 19.989 -6.263 1.00 66.75 441 VAL A C 1
ATOM 3188 O O . VAL A 1 441 ? 12.529 20.546 -5.295 1.00 66.75 441 VAL A O 1
ATOM 3191 N N . SER A 1 442 ? 10.875 20.412 -6.799 1.00 73.19 442 SER A N 1
ATOM 3192 C CA . SER A 1 442 ? 10.143 21.560 -6.282 1.00 73.19 442 SER A CA 1
ATOM 3193 C C . SER A 1 442 ? 8.718 21.188 -5.941 1.00 73.19 442 SER A C 1
ATOM 3195 O O . SER A 1 442 ? 8.154 20.229 -6.470 1.00 73.19 442 SER A O 1
ATOM 3197 N N . VAL A 1 443 ? 8.162 21.955 -5.014 1.00 74.19 443 VAL A N 1
ATOM 3198 C CA . VAL A 1 443 ? 6.795 21.806 -4.548 1.00 74.19 443 VAL A CA 1
ATOM 3199 C C . VAL A 1 443 ? 5.964 22.985 -5.041 1.00 74.19 443 VAL A C 1
ATOM 3201 O O . VAL A 1 443 ? 6.414 24.133 -4.996 1.00 74.19 443 VAL A O 1
ATOM 3204 N N . ALA A 1 444 ? 4.759 22.704 -5.526 1.00 72.94 444 ALA A N 1
ATOM 3205 C CA . ALA A 1 444 ? 3.725 23.710 -5.733 1.00 72.94 444 ALA A CA 1
ATOM 3206 C C . ALA A 1 444 ? 2.558 23.431 -4.786 1.00 72.94 444 ALA A C 1
ATOM 3208 O O . ALA A 1 444 ? 2.220 22.272 -4.539 1.00 72.94 444 ALA A O 1
ATOM 3209 N N . ILE A 1 445 ? 1.988 24.504 -4.239 1.00 72.88 445 ILE A N 1
ATOM 3210 C CA . ILE A 1 445 ? 0.884 24.453 -3.283 1.00 72.88 445 ILE A CA 1
ATOM 3211 C C . ILE A 1 445 ? -0.261 25.272 -3.872 1.00 72.88 445 ILE A C 1
ATOM 3213 O O . ILE A 1 445 ? -0.204 26.502 -3.888 1.00 72.88 445 ILE A O 1
ATOM 3217 N N . ASP A 1 446 ? -1.273 24.597 -4.410 1.00 68.12 446 ASP A N 1
ATOM 3218 C CA . ASP A 1 446 ? -2.359 25.271 -5.122 1.00 68.12 446 ASP A CA 1
ATOM 3219 C C . ASP A 1 446 ? -3.460 25.741 -4.156 1.00 68.12 446 ASP A C 1
ATOM 3221 O O . ASP A 1 446 ? -4.095 24.906 -3.508 1.00 68.12 446 ASP A O 1
ATOM 3225 N N . ASN A 1 447 ? -3.604 27.075 -4.042 1.00 58.19 447 ASN A N 1
ATOM 3226 C CA . ASN A 1 447 ? -4.820 27.858 -3.740 1.00 58.19 447 ASN A CA 1
ATOM 3227 C C . ASN A 1 447 ? -4.513 29.387 -3.753 1.00 58.19 447 ASN A C 1
ATOM 3229 O O . ASN A 1 447 ? -4.813 30.114 -2.807 1.00 58.19 447 ASN A O 1
ATOM 3233 N N . SER A 1 448 ? -3.885 29.884 -4.831 1.00 51.78 448 SER A N 1
ATOM 3234 C CA . SER A 1 448 ? -3.552 31.303 -5.131 1.00 51.78 448 SER A CA 1
ATOM 3235 C C . SER A 1 448 ? -2.334 32.004 -4.480 1.00 51.78 448 SER A C 1
ATOM 3237 O O . SER A 1 448 ? -2.099 33.157 -4.838 1.00 51.78 448 SER A O 1
ATOM 3239 N N . VAL A 1 449 ? -1.507 31.382 -3.615 1.00 51.12 449 VAL A N 1
ATOM 3240 C CA . VAL A 1 449 ? -0.441 32.145 -2.895 1.00 51.12 449 VAL A CA 1
ATOM 3241 C C . VAL A 1 449 ? 1.006 31.623 -2.992 1.00 51.12 449 VAL A C 1
ATOM 3243 O O . VAL A 1 449 ? 1.914 32.380 -2.665 1.00 51.12 449 VAL A O 1
ATOM 3246 N N . LEU A 1 450 ? 1.318 30.424 -3.495 1.00 54.78 450 LEU A N 1
ATOM 3247 C CA . LEU A 1 450 ? 2.713 29.940 -3.457 1.00 54.78 450 LEU A CA 1
ATOM 3248 C C . LEU A 1 450 ? 3.192 29.413 -4.814 1.00 54.78 450 LEU A C 1
ATOM 3250 O O . LEU A 1 450 ? 2.724 28.395 -5.317 1.00 54.78 450 LEU A O 1
ATOM 3254 N N . SER A 1 451 ? 4.140 30.142 -5.410 1.00 59.66 451 SER A N 1
ATOM 3255 C CA . SER A 1 451 ? 4.877 29.745 -6.614 1.00 59.66 451 SER A CA 1
ATOM 3256 C C . SER A 1 451 ? 5.684 28.465 -6.380 1.00 59.66 451 SER A C 1
ATOM 3258 O O . SER A 1 451 ? 5.948 28.099 -5.239 1.00 59.66 451 SER A O 1
ATOM 3260 N N . THR A 1 452 ? 6.151 27.823 -7.449 1.00 65.44 452 THR A N 1
ATOM 3261 C CA . THR A 1 452 ? 7.099 26.701 -7.389 1.00 65.44 452 THR A CA 1
ATOM 3262 C C . THR A 1 452 ? 8.314 27.039 -6.514 1.00 65.44 452 THR A C 1
ATOM 3264 O O . THR A 1 452 ? 9.016 28.013 -6.785 1.00 65.44 452 THR A O 1
ATOM 3267 N N . MET A 1 453 ? 8.567 26.245 -5.469 1.00 77.38 453 MET A N 1
ATOM 3268 C CA . MET A 1 453 ? 9.690 26.437 -4.538 1.00 77.38 453 MET A CA 1
ATOM 3269 C C . MET A 1 453 ? 10.601 25.216 -4.524 1.00 77.38 453 MET A C 1
ATOM 3271 O O . MET A 1 453 ? 10.121 24.085 -4.468 1.00 77.38 453 MET A O 1
ATOM 3275 N N . GLY A 1 454 ? 11.916 25.439 -4.569 1.00 80.94 454 GLY A N 1
ATOM 3276 C CA . GLY A 1 454 ? 12.904 24.364 -4.484 1.00 80.94 454 GLY A CA 1
ATOM 3277 C C . GLY A 1 454 ? 12.883 23.684 -3.115 1.00 80.94 454 GLY A C 1
ATOM 3278 O O . GLY A 1 454 ? 12.843 24.358 -2.086 1.00 80.94 454 GLY A O 1
ATOM 3279 N N . MET A 1 455 ? 12.914 22.352 -3.103 1.00 86.69 455 MET A N 1
ATOM 3280 C CA . MET A 1 455 ? 13.096 21.564 -1.885 1.00 86.69 455 MET A CA 1
ATOM 3281 C C . MET A 1 455 ? 14.591 21.408 -1.570 1.00 86.69 455 MET A C 1
ATOM 3283 O O . MET A 1 455 ? 15.426 21.296 -2.466 1.00 86.69 455 MET A O 1
ATOM 3287 N N . THR A 1 456 ? 14.935 21.351 -0.286 1.00 87.44 456 THR A N 1
ATOM 3288 C CA . THR A 1 456 ? 16.296 21.079 0.190 1.00 87.44 456 THR A CA 1
ATOM 3289 C C . THR A 1 456 ? 16.616 19.591 0.059 1.00 87.44 456 THR A C 1
ATOM 3291 O O . THR A 1 456 ? 15.838 18.742 0.504 1.00 87.44 456 THR A O 1
ATOM 3294 N N . ILE A 1 457 ? 17.781 19.271 -0.507 1.00 86.06 457 ILE A N 1
ATOM 3295 C CA . ILE A 1 457 ? 18.267 17.896 -0.668 1.00 86.06 457 ILE A CA 1
ATOM 3296 C C . ILE A 1 457 ? 18.807 17.383 0.667 1.00 86.06 457 ILE A C 1
ATOM 3298 O O . ILE A 1 457 ? 19.726 17.969 1.238 1.00 86.06 457 ILE A O 1
ATOM 3302 N N . VAL A 1 458 ? 18.272 16.259 1.142 1.00 85.88 458 VAL A N 1
ATOM 3303 C CA . VAL A 1 458 ? 18.816 15.528 2.298 1.00 85.88 458 VAL A CA 1
ATOM 3304 C C . VAL A 1 458 ? 19.653 14.340 1.821 1.00 85.88 458 VAL A C 1
ATOM 3306 O O . VAL A 1 458 ? 20.711 14.052 2.376 1.00 85.88 458 VAL A O 1
ATOM 3309 N N . SER A 1 459 ? 19.190 13.650 0.775 1.00 81.31 459 SER A N 1
ATOM 3310 C CA . SER A 1 459 ? 19.911 12.588 0.062 1.00 81.31 459 SER A CA 1
ATOM 3311 C C . SER A 1 459 ? 19.312 12.400 -1.339 1.00 81.31 459 SER A C 1
ATOM 3313 O O . SER A 1 459 ? 18.263 12.970 -1.624 1.00 81.31 459 SER A O 1
ATOM 3315 N N . GLY A 1 460 ? 19.912 11.558 -2.190 1.00 75.94 460 GLY A N 1
ATOM 3316 C CA . GLY A 1 460 ? 19.394 11.273 -3.542 1.00 75.94 460 GLY A CA 1
ATOM 3317 C C . GLY A 1 460 ? 17.976 10.679 -3.603 1.00 75.94 460 GLY A C 1
ATOM 3318 O O . GLY A 1 460 ? 17.418 10.572 -4.689 1.00 75.94 460 GLY A O 1
ATOM 3319 N N . THR A 1 461 ? 17.388 10.307 -2.460 1.00 85.81 461 THR A N 1
ATOM 3320 C CA . THR A 1 461 ? 16.021 9.774 -2.347 1.00 85.81 461 THR A CA 1
ATOM 3321 C C . THR A 1 461 ? 15.125 10.577 -1.394 1.00 85.81 461 THR A C 1
ATOM 3323 O O . THR A 1 461 ? 13.957 10.231 -1.227 1.00 85.81 461 THR A O 1
ATOM 3326 N N . VAL A 1 462 ? 15.626 11.643 -0.748 1.00 88.69 462 VAL A N 1
ATOM 3327 C CA . VAL A 1 462 ? 14.887 12.387 0.295 1.00 88.69 462 VAL A CA 1
ATOM 3328 C C . VAL A 1 462 ? 15.068 13.895 0.152 1.00 88.69 462 VAL A C 1
ATOM 3330 O O . VAL A 1 462 ? 16.193 14.398 0.202 1.00 88.69 462 VAL A O 1
ATOM 3333 N N . TYR A 1 463 ? 13.942 14.609 0.083 1.00 90.81 463 TYR A N 1
ATOM 3334 C CA . TYR A 1 463 ? 13.863 16.060 -0.101 1.00 90.81 463 TYR A CA 1
ATOM 3335 C C . TYR A 1 463 ? 12.878 16.680 0.900 1.00 90.81 463 TYR A C 1
ATOM 3337 O O . TYR A 1 463 ? 11.850 16.076 1.217 1.00 90.81 463 TYR A O 1
ATOM 3345 N N . THR A 1 464 ? 13.167 17.883 1.402 1.00 90.75 464 THR A N 1
ATOM 3346 C CA . THR A 1 464 ? 12.334 18.565 2.416 1.00 90.75 464 THR A CA 1
ATOM 3347 C C . THR A 1 464 ? 12.093 20.040 2.107 1.00 90.75 464 THR A C 1
ATOM 3349 O O . THR A 1 464 ? 12.983 20.710 1.592 1.00 90.75 464 THR A O 1
ATOM 3352 N N . TYR A 1 465 ? 10.929 20.564 2.490 1.00 89.88 465 TYR A N 1
ATOM 3353 C CA . TYR A 1 465 ? 10.582 21.985 2.418 1.00 89.88 465 TYR A CA 1
ATOM 3354 C C . TYR A 1 465 ? 9.817 22.415 3.680 1.00 89.88 465 TYR A C 1
ATOM 3356 O O . TYR A 1 465 ? 8.873 21.733 4.070 1.00 89.88 465 TYR A O 1
ATOM 3364 N N . ASP A 1 466 ? 10.207 23.531 4.298 1.00 89.12 466 ASP A N 1
ATOM 3365 C CA . ASP A 1 466 ? 9.540 24.089 5.481 1.00 89.12 466 ASP A CA 1
ATOM 3366 C C . ASP A 1 466 ? 8.636 25.256 5.066 1.00 89.12 466 ASP A C 1
ATOM 3368 O O . ASP A 1 466 ? 9.114 26.280 4.577 1.00 89.12 466 ASP A O 1
ATOM 3372 N N . LEU A 1 467 ? 7.325 25.087 5.253 1.00 87.19 467 LEU A N 1
ATOM 3373 C CA . LEU A 1 467 ? 6.307 26.095 4.984 1.00 87.19 467 LEU A CA 1
ATOM 3374 C C . LEU A 1 467 ? 5.941 26.835 6.274 1.00 87.19 467 LEU A C 1
ATOM 3376 O O . LEU A 1 467 ? 5.404 26.228 7.198 1.00 87.19 467 LEU A O 1
ATOM 3380 N N . ASN A 1 468 ? 6.124 28.154 6.301 1.00 86.88 468 ASN A N 1
ATOM 3381 C CA . ASN A 1 468 ? 5.491 28.998 7.316 1.00 86.88 468 ASN A CA 1
ATOM 3382 C C . ASN A 1 468 ? 4.015 29.170 6.949 1.00 86.88 468 ASN A C 1
ATOM 3384 O O . ASN A 1 468 ? 3.709 29.688 5.870 1.00 86.88 468 ASN A O 1
ATOM 3388 N N . VAL A 1 469 ? 3.109 28.700 7.806 1.00 85.06 469 VAL A N 1
ATOM 3389 C CA . VAL A 1 469 ? 1.679 28.665 7.489 1.00 85.06 469 VAL A CA 1
ATOM 3390 C C . VAL A 1 469 ? 1.117 30.097 7.457 1.00 85.06 469 VAL A C 1
ATOM 3392 O O . VAL A 1 469 ? 1.325 30.860 8.396 1.00 85.06 469 VAL A O 1
ATOM 3395 N N . PRO A 1 470 ? 0.442 30.518 6.372 1.00 81.62 470 PRO A N 1
ATOM 3396 C CA . PRO A 1 470 ? -0.084 31.875 6.262 1.00 81.62 470 PRO A CA 1
ATOM 3397 C C . PRO A 1 470 ? -1.329 32.104 7.131 1.00 81.62 470 PRO A C 1
ATOM 3399 O O . PRO A 1 470 ? -2.055 31.173 7.480 1.00 81.62 470 PRO A O 1
ATOM 3402 N N . VAL A 1 471 ? -1.616 33.382 7.403 1.00 79.00 471 VAL A N 1
ATOM 3403 C CA . VAL A 1 471 ? -2.878 33.823 8.017 1.00 79.00 471 VAL A CA 1
ATOM 3404 C C . VAL A 1 471 ? -4.077 33.543 7.095 1.00 79.00 471 VAL A C 1
ATOM 3406 O O . VAL A 1 471 ? -3.991 33.736 5.881 1.00 79.00 471 VAL A O 1
ATOM 3409 N N . GLY A 1 472 ? -5.216 33.152 7.678 1.00 80.44 472 GLY A N 1
ATOM 3410 C CA . GLY A 1 472 ? -6.471 32.872 6.960 1.00 80.44 472 GLY A CA 1
ATOM 3411 C C . GLY A 1 472 ? -6.747 31.380 6.731 1.00 80.44 472 GLY A C 1
ATOM 3412 O O . GLY A 1 472 ? -5.853 30.549 6.826 1.00 80.44 472 GLY A O 1
ATOM 3413 N N . ASN A 1 473 ? -8.006 31.022 6.468 1.00 80.44 473 ASN A N 1
ATOM 3414 C CA . ASN A 1 473 ? -8.418 29.620 6.323 1.00 80.44 473 ASN A CA 1
ATOM 3415 C C . ASN A 1 473 ? -8.267 29.120 4.885 1.00 80.44 473 ASN A C 1
ATOM 3417 O O . ASN A 1 473 ? -8.636 29.811 3.934 1.00 80.44 473 ASN A O 1
ATOM 3421 N N . ILE A 1 474 ? -7.815 27.877 4.736 1.00 76.12 474 ILE A N 1
ATOM 3422 C CA . ILE A 1 474 ? -7.768 27.139 3.477 1.00 76.12 474 ILE A CA 1
ATOM 3423 C C . ILE A 1 474 ? -8.384 25.757 3.689 1.00 76.12 474 ILE A C 1
ATOM 3425 O O . ILE A 1 474 ? -7.788 24.885 4.321 1.00 76.12 474 ILE A O 1
ATOM 3429 N N . ALA A 1 475 ? -9.562 25.552 3.094 1.00 71.88 475 ALA A N 1
ATOM 3430 C CA . ALA A 1 475 ? -10.316 24.306 3.215 1.00 71.88 475 ALA A CA 1
ATOM 3431 C C . ALA A 1 475 ? -9.528 23.081 2.725 1.00 71.88 475 ALA A C 1
ATOM 3433 O O . ALA A 1 475 ? -9.629 22.013 3.316 1.00 71.88 475 ALA A O 1
ATOM 3434 N N . THR A 1 476 ? -8.743 23.209 1.650 1.00 79.94 476 THR A N 1
ATOM 3435 C CA . THR A 1 476 ? -7.807 22.175 1.181 1.00 79.94 476 THR A CA 1
ATOM 3436 C C . THR A 1 476 ? -6.731 22.823 0.313 1.00 79.94 476 THR A C 1
ATOM 3438 O O . THR A 1 476 ? -7.052 23.521 -0.644 1.00 79.94 476 THR A O 1
ATOM 3441 N N . ALA A 1 477 ? -5.463 22.590 0.639 1.00 80.31 477 ALA A N 1
ATOM 3442 C CA . ALA A 1 477 ? -4.305 22.932 -0.177 1.00 80.31 477 ALA A CA 1
ATOM 3443 C C . ALA A 1 477 ? -3.714 21.646 -0.760 1.00 80.31 477 ALA A C 1
ATOM 3445 O O . ALA A 1 477 ? -3.564 20.660 -0.038 1.00 80.31 477 ALA A O 1
ATOM 3446 N N . THR A 1 478 ? -3.374 21.652 -2.051 1.00 82.31 478 THR A N 1
ATOM 3447 C CA . THR A 1 478 ? -2.794 20.482 -2.733 1.00 82.31 478 THR A CA 1
ATOM 3448 C C . THR A 1 478 ? -1.315 20.700 -3.013 1.00 82.31 478 THR A C 1
ATOM 3450 O O . THR A 1 478 ? -0.930 21.740 -3.532 1.00 82.31 478 THR A O 1
ATOM 3453 N N . VAL A 1 479 ? -0.502 19.703 -2.693 1.00 83.69 479 VAL A N 1
ATOM 3454 C CA . VAL A 1 479 ? 0.947 19.638 -2.844 1.00 83.69 479 VAL A CA 1
ATOM 3455 C C . VAL A 1 479 ? 1.274 18.822 -4.090 1.00 83.69 479 VAL A C 1
ATOM 3457 O O . VAL A 1 479 ? 0.985 17.633 -4.157 1.00 83.69 479 VAL A O 1
ATOM 3460 N N . SER A 1 480 ? 1.915 19.420 -5.084 1.00 82.12 480 SER A N 1
ATOM 3461 C CA . SER A 1 480 ? 2.418 18.686 -6.251 1.00 82.12 480 SER A CA 1
ATOM 3462 C C . SER A 1 480 ? 3.933 18.781 -6.339 1.00 82.12 480 SER A C 1
ATOM 3464 O O . SER A 1 480 ? 4.495 19.853 -6.113 1.00 82.12 480 SER A O 1
ATOM 3466 N N . LEU A 1 481 ? 4.580 17.672 -6.701 1.00 83.44 481 LEU A N 1
ATOM 3467 C CA . LEU A 1 481 ? 5.992 17.660 -7.077 1.00 83.44 481 LEU A CA 1
ATOM 3468 C C . LEU A 1 481 ? 6.146 18.103 -8.540 1.00 83.44 481 LEU A C 1
ATOM 3470 O O . LEU A 1 481 ? 5.252 17.868 -9.356 1.00 83.44 481 LEU A O 1
ATOM 3474 N N . SER A 1 482 ? 7.275 18.730 -8.870 1.00 75.44 482 SER A N 1
ATOM 3475 C CA . SER A 1 482 ? 7.667 19.031 -10.252 1.00 75.44 482 SER A CA 1
ATOM 3476 C C . SER A 1 482 ? 7.869 17.764 -11.100 1.00 75.44 482 SER A C 1
ATOM 3478 O O . SER A 1 482 ? 7.703 16.641 -10.626 1.00 75.44 482 SER A O 1
ATOM 3480 N N . SER A 1 483 ? 8.218 17.921 -12.382 1.00 76.12 483 SER A N 1
ATOM 3481 C CA . SER A 1 483 ? 8.577 16.788 -13.244 1.00 76.12 483 SER A CA 1
ATOM 3482 C C . SER A 1 483 ? 9.870 16.133 -12.749 1.00 76.12 483 SER A C 1
ATOM 3484 O O . SER A 1 483 ? 10.964 16.592 -13.064 1.00 76.12 483 SER A O 1
ATOM 3486 N N . VAL A 1 484 ? 9.727 15.078 -11.947 1.00 79.44 484 VAL A N 1
ATOM 3487 C CA . VAL A 1 484 ? 10.836 14.282 -11.414 1.00 79.44 484 VAL A CA 1
ATOM 3488 C C . VAL A 1 484 ? 11.096 13.093 -12.333 1.00 79.44 484 VAL A C 1
ATOM 3490 O O . VAL A 1 484 ? 10.155 12.405 -12.735 1.00 79.44 484 VAL A O 1
ATOM 3493 N N . TYR A 1 485 ? 12.370 12.851 -12.632 1.00 80.50 485 TYR A N 1
ATOM 3494 C CA . TYR A 1 485 ? 12.841 11.710 -13.412 1.00 80.50 485 TYR A CA 1
ATOM 3495 C C . TYR A 1 485 ? 13.844 10.910 -12.584 1.00 80.50 485 TYR A C 1
ATOM 3497 O O . TYR A 1 485 ? 14.571 11.489 -11.775 1.00 80.50 485 TYR A O 1
ATOM 3505 N N . ASP A 1 486 ? 13.893 9.594 -12.759 1.00 78.12 486 ASP A N 1
ATOM 3506 C CA . ASP A 1 486 ? 14.991 8.794 -12.212 1.00 78.12 486 ASP A CA 1
ATOM 3507 C C . ASP A 1 486 ? 16.295 9.015 -13.002 1.00 78.12 486 ASP A C 1
ATOM 3509 O O . ASP A 1 486 ? 16.341 9.691 -14.037 1.00 78.12 486 ASP A O 1
ATOM 3513 N N . THR A 1 487 ? 17.382 8.403 -12.533 1.00 69.06 487 THR A N 1
ATOM 3514 C CA . THR A 1 487 ? 18.668 8.424 -13.244 1.00 69.06 487 THR A CA 1
ATOM 3515 C C . THR A 1 487 ? 18.626 7.751 -14.617 1.00 69.06 487 THR A C 1
ATOM 3517 O O . THR A 1 487 ? 19.527 7.962 -15.418 1.00 69.06 487 THR A O 1
ATOM 3520 N N . SER A 1 488 ? 17.598 6.967 -14.922 1.00 70.50 488 SER A N 1
ATOM 3521 C CA . SER A 1 488 ? 17.409 6.258 -16.190 1.00 70.50 488 SER A CA 1
ATOM 3522 C C . SER A 1 488 ? 16.538 7.046 -17.186 1.00 70.50 488 SER A C 1
ATOM 3524 O O . SER A 1 488 ? 16.506 6.719 -18.375 1.00 70.50 488 SER A O 1
ATOM 3526 N N . GLY A 1 489 ? 15.927 8.152 -16.743 1.00 69.94 489 GLY A N 1
ATOM 3527 C CA . GLY A 1 489 ? 15.050 9.029 -17.517 1.00 69.94 489 GLY A CA 1
ATOM 3528 C C . GLY A 1 489 ? 13.560 8.669 -17.454 1.00 69.94 489 GLY A C 1
ATOM 3529 O O . GLY A 1 489 ? 12.785 9.230 -18.231 1.00 69.94 489 GLY A O 1
ATOM 3530 N N . ASN A 1 490 ? 13.132 7.766 -16.567 1.00 76.50 490 ASN A N 1
ATOM 3531 C CA . ASN A 1 490 ? 11.716 7.459 -16.384 1.00 76.50 490 ASN A CA 1
ATOM 3532 C C . ASN A 1 490 ? 11.056 8.544 -15.519 1.00 76.50 490 ASN A C 1
ATOM 3534 O O . ASN A 1 490 ? 11.557 8.899 -14.452 1.00 76.50 490 ASN A O 1
ATOM 3538 N N . ALA A 1 491 ? 9.927 9.087 -15.979 1.00 82.06 491 ALA A N 1
ATOM 3539 C CA . ALA A 1 491 ? 9.163 10.092 -15.240 1.00 82.06 491 ALA A CA 1
ATOM 3540 C C . ALA A 1 491 ? 8.445 9.469 -14.036 1.00 82.06 491 ALA A C 1
ATOM 3542 O O . ALA A 1 491 ? 8.015 8.321 -14.116 1.00 82.06 491 ALA A O 1
ATOM 3543 N N . LEU A 1 492 ? 8.250 10.241 -12.962 1.00 84.88 492 LEU A N 1
ATOM 3544 C CA . LEU A 1 492 ? 7.468 9.844 -11.785 1.00 84.88 492 LEU A CA 1
ATOM 3545 C C . LEU A 1 492 ? 6.135 9.184 -12.184 1.00 84.88 492 LEU A C 1
ATOM 3547 O O . LEU A 1 492 ? 5.328 9.780 -12.898 1.00 84.88 492 LEU A O 1
ATOM 3551 N N . ALA A 1 493 ? 5.902 7.964 -11.694 1.00 82.44 493 ALA A N 1
ATOM 3552 C CA . ALA A 1 493 ? 4.818 7.092 -12.150 1.00 82.44 493 ALA A CA 1
ATOM 3553 C C . ALA A 1 493 ? 3.420 7.711 -11.975 1.00 82.44 493 ALA A C 1
ATOM 3555 O O . ALA A 1 493 ? 2.529 7.510 -12.801 1.00 82.44 493 ALA A O 1
ATOM 3556 N N . SER A 1 494 ? 3.220 8.448 -10.881 1.00 79.62 494 SER A N 1
ATOM 3557 C CA . SER A 1 494 ? 1.973 9.133 -10.547 1.00 79.62 494 SER A CA 1
ATOM 3558 C C . SER A 1 494 ? 2.210 10.206 -9.486 1.00 79.62 494 SER A C 1
ATOM 3560 O O . SER A 1 494 ? 3.233 10.200 -8.799 1.00 79.62 494 SER A O 1
ATOM 3562 N N . ALA A 1 495 ? 1.230 11.094 -9.291 1.00 74.81 495 ALA A N 1
ATOM 3563 C CA . ALA A 1 495 ? 1.235 11.990 -8.139 1.00 74.81 495 ALA A CA 1
ATOM 3564 C C . ALA A 1 495 ? 1.338 11.181 -6.824 1.00 74.81 495 ALA A C 1
ATOM 3566 O O . ALA A 1 495 ? 0.736 10.104 -6.727 1.00 74.81 495 ALA A O 1
ATOM 3567 N N . PRO A 1 496 ? 2.094 11.670 -5.825 1.00 81.62 496 PRO A N 1
ATOM 3568 C CA . PRO A 1 496 ? 2.194 11.009 -4.532 1.00 81.62 496 PRO A CA 1
ATOM 3569 C C . PRO A 1 496 ? 0.826 10.928 -3.844 1.00 81.62 496 PRO A C 1
ATOM 3571 O O . PRO A 1 496 ? 0.011 11.846 -3.940 1.00 81.62 496 PRO A O 1
ATOM 3574 N N . ALA A 1 497 ? 0.591 9.841 -3.111 1.00 69.56 497 ALA A N 1
ATOM 3575 C CA . ALA A 1 497 ? -0.540 9.753 -2.191 1.00 69.56 497 ALA A CA 1
ATOM 3576 C C . ALA A 1 497 ? -0.364 10.742 -1.020 1.00 69.56 497 ALA A C 1
ATOM 3578 O O . ALA A 1 497 ? 0.767 11.062 -0.652 1.00 69.56 497 ALA A O 1
ATOM 3579 N N . ASN A 1 498 ? -1.478 11.180 -0.417 1.00 76.69 498 ASN A N 1
ATOM 3580 C CA . ASN A 1 498 ? -1.512 12.150 0.691 1.00 76.69 498 ASN A CA 1
ATOM 3581 C C . ASN A 1 498 ? -0.836 13.469 0.328 1.00 76.69 498 ASN A C 1
ATOM 3583 O O . ASN A 1 498 ? 0.148 13.883 0.929 1.00 76.69 498 ASN A O 1
ATOM 3587 N N . ASN A 1 499 ? -1.383 14.108 -0.696 1.00 80.56 499 ASN A N 1
ATOM 3588 C CA . ASN A 1 499 ? -0.871 15.337 -1.263 1.00 80.56 499 ASN A CA 1
ATOM 3589 C C . ASN A 1 499 ? -1.695 16.557 -0.845 1.00 80.56 499 ASN A C 1
ATOM 3591 O O . ASN A 1 499 ? -1.670 17.564 -1.538 1.00 80.56 499 ASN A O 1
ATOM 3595 N N . THR A 1 500 ? -2.451 16.480 0.246 1.00 85.31 500 THR A N 1
ATOM 3596 C CA . THR A 1 500 ? -3.279 17.590 0.713 1.00 85.31 500 THR A CA 1
ATOM 3597 C C . THR A 1 500 ? -3.040 17.886 2.180 1.00 85.31 500 THR A C 1
ATOM 3599 O O . THR A 1 500 ? -2.731 16.993 2.965 1.00 85.31 500 THR A O 1
ATOM 3602 N N . PHE A 1 501 ? -3.235 19.143 2.552 1.00 86.50 501 PHE A N 1
ATOM 3603 C CA . PHE A 1 501 ? -3.337 19.587 3.937 1.00 86.50 501 PHE A CA 1
ATOM 3604 C C . PHE A 1 501 ? -4.372 20.713 4.023 1.00 86.50 501 PHE A C 1
ATOM 3606 O O . PHE A 1 501 ? -4.771 21.276 3.002 1.00 86.50 501 PHE A O 1
ATOM 3613 N N . THR A 1 502 ? -4.830 21.040 5.223 1.00 86.00 502 THR A N 1
ATOM 3614 C CA . THR A 1 502 ? -5.788 22.127 5.455 1.00 86.00 502 THR A CA 1
ATOM 3615 C C . THR A 1 502 ? -5.149 23.195 6.327 1.00 86.00 502 THR A C 1
ATOM 3617 O O . THR A 1 502 ? -4.325 22.886 7.188 1.00 86.00 502 THR A O 1
ATOM 3620 N N . ILE A 1 503 ? -5.518 24.455 6.108 1.00 86.38 503 ILE A N 1
ATOM 3621 C CA . ILE A 1 503 ? -5.159 25.542 7.020 1.00 86.38 503 ILE A CA 1
ATOM 3622 C C . ILE A 1 503 ? -6.432 25.994 7.705 1.00 86.38 503 ILE A C 1
ATOM 3624 O O . ILE A 1 503 ? -7.379 26.417 7.044 1.00 86.38 503 ILE A O 1
ATOM 3628 N N . ASP A 1 504 ? -6.458 25.887 9.020 1.00 88.62 504 ASP A N 1
ATOM 3629 C CA . ASP A 1 504 ? -7.605 26.260 9.823 1.00 88.62 504 ASP A CA 1
ATOM 3630 C C . ASP A 1 504 ? -7.149 27.079 11.022 1.00 88.62 504 ASP A C 1
ATOM 3632 O O . ASP A 1 504 ? -6.431 26.607 11.899 1.00 88.62 504 ASP A O 1
ATOM 3636 N N . ASN A 1 505 ? -7.566 28.335 11.020 1.00 85.81 505 ASN A N 1
ATOM 3637 C CA . ASN A 1 505 ? -7.324 29.326 12.057 1.00 85.81 505 ASN A CA 1
ATOM 3638 C C . ASN A 1 505 ? -8.619 29.646 12.826 1.00 85.81 505 ASN A C 1
ATOM 3640 O O . ASN A 1 505 ? -8.688 30.642 13.550 1.00 85.81 505 ASN A O 1
ATOM 3644 N N . THR A 1 506 ? -9.682 28.860 12.627 1.00 87.00 506 THR A N 1
ATOM 3645 C CA . THR A 1 506 ? -10.987 29.093 13.248 1.00 87.00 506 THR A CA 1
ATOM 3646 C C . THR A 1 506 ? -11.032 28.438 14.614 1.00 87.00 506 THR A C 1
ATOM 3648 O O . THR A 1 506 ? -10.847 27.238 14.741 1.00 87.00 506 THR A O 1
ATOM 3651 N N . ASN A 1 507 ? -11.357 29.197 15.658 1.00 87.56 507 ASN A N 1
ATOM 3652 C CA . ASN A 1 507 ? -11.626 28.577 16.951 1.00 87.56 507 ASN A CA 1
ATOM 3653 C C . ASN A 1 507 ? -12.958 27.802 16.899 1.00 87.56 507 ASN A C 1
ATOM 3655 O O . ASN A 1 507 ? -13.968 28.386 16.489 1.00 87.56 507 ASN A O 1
ATOM 3659 N N . PRO A 1 508 ? -13.016 26.552 17.390 1.00 88.81 508 PRO A N 1
ATOM 3660 C CA . PRO A 1 508 ? -14.271 25.815 17.491 1.00 88.81 508 PRO A CA 1
ATOM 3661 C C . PRO A 1 508 ? -15.278 26.502 18.429 1.00 88.81 508 PRO A C 1
ATOM 3663 O O . PRO A 1 508 ? -14.915 27.110 19.443 1.00 88.81 508 PRO A O 1
ATOM 3666 N N . GLY A 1 509 ? -16.567 26.389 18.101 1.00 82.81 509 GLY A N 1
ATOM 3667 C CA . GLY A 1 509 ? -17.673 27.000 18.840 1.00 82.81 509 GLY A CA 1
ATOM 3668 C C . GLY A 1 509 ? -17.892 26.416 20.240 1.00 82.81 509 GLY A C 1
ATOM 3669 O O . GLY A 1 509 ? -17.454 25.308 20.558 1.00 82.81 509 GLY A O 1
ATOM 3670 N N . LEU A 1 510 ? -18.596 27.173 21.087 1.00 73.38 510 LEU A N 1
ATOM 3671 C CA . LEU A 1 510 ? -18.912 26.770 22.461 1.00 73.38 510 LEU A CA 1
ATOM 3672 C C . LEU A 1 510 ? -19.985 25.672 22.467 1.00 73.38 510 LEU A C 1
ATOM 3674 O O . LEU A 1 510 ? -21.086 25.880 21.959 1.00 73.38 510 LEU A O 1
ATOM 3678 N N . ALA A 1 511 ? -19.668 24.523 23.062 1.00 72.25 511 ALA A N 1
ATOM 3679 C CA . ALA A 1 511 ? -20.651 23.486 23.363 1.00 72.25 511 ALA A CA 1
ATOM 3680 C C . ALA A 1 511 ? -21.530 23.904 24.554 1.00 72.25 511 ALA A C 1
ATOM 3682 O O . ALA A 1 511 ? -21.071 24.604 25.455 1.00 72.25 511 ALA A O 1
ATOM 3683 N N . THR A 1 512 ? -22.783 23.452 24.591 1.00 76.88 512 THR A N 1
ATOM 3684 C CA . THR A 1 512 ? -23.616 23.531 25.802 1.00 76.88 512 THR A CA 1
ATOM 3685 C C . THR A 1 512 ? -23.347 22.292 26.647 1.00 76.88 512 THR A C 1
ATOM 3687 O O . THR A 1 512 ? -23.584 21.183 26.167 1.00 76.88 512 THR A O 1
ATOM 3690 N N . LEU A 1 513 ? -22.842 22.483 27.867 1.00 80.38 513 LEU A N 1
ATOM 3691 C CA . LEU A 1 513 ? -22.582 21.413 28.828 1.00 80.38 513 LEU A CA 1
ATOM 3692 C C . LEU A 1 513 ? -23.834 21.162 29.674 1.00 80.38 513 LEU A C 1
ATOM 3694 O O . LEU A 1 513 ? -24.387 22.098 30.244 1.00 80.38 513 LEU A O 1
ATOM 3698 N N . ILE A 1 514 ? -24.260 19.906 29.747 1.00 75.19 514 ILE A N 1
ATOM 3699 C CA . ILE A 1 514 ? -25.418 19.437 30.505 1.00 75.19 514 ILE A CA 1
ATOM 3700 C C . ILE A 1 514 ? -24.926 18.389 31.509 1.00 75.19 514 ILE A C 1
ATOM 3702 O O . ILE A 1 514 ? -24.085 17.545 31.186 1.00 75.19 514 ILE A O 1
ATOM 3706 N N . ILE A 1 515 ? -25.439 18.453 32.737 1.00 69.75 515 ILE A N 1
ATOM 3707 C CA . ILE A 1 515 ? -25.264 17.394 33.733 1.00 69.75 515 ILE A CA 1
ATOM 3708 C C . ILE A 1 515 ? -26.515 16.519 33.682 1.00 69.75 515 ILE A C 1
ATOM 3710 O O . ILE A 1 515 ? -27.624 17.018 33.844 1.00 69.75 515 ILE A O 1
ATOM 3714 N N . GLU A 1 516 ? -26.338 15.224 33.444 1.00 65.25 516 GLU A N 1
ATOM 3715 C CA . GLU A 1 516 ? -27.405 14.234 33.571 1.00 65.25 516 GLU A CA 1
ATOM 3716 C C . GLU A 1 516 ? -27.149 13.408 34.837 1.00 65.25 516 GLU A C 1
ATOM 3718 O O . GLU A 1 516 ? -26.149 12.681 34.916 1.00 65.25 516 GLU A O 1
ATOM 3723 N N . ASP A 1 517 ? -28.055 13.490 35.818 1.00 57.91 517 ASP A N 1
ATOM 3724 C CA . ASP A 1 517 ? -28.143 12.461 36.855 1.00 57.91 517 ASP A CA 1
ATOM 3725 C C . ASP A 1 517 ? -28.700 11.191 36.205 1.00 57.91 517 ASP A C 1
ATOM 3727 O O . ASP A 1 517 ? -29.828 11.149 35.717 1.00 57.91 517 ASP A O 1
ATOM 3731 N N . LEU A 1 518 ? -27.893 10.134 36.171 1.00 52.81 518 LEU A N 1
ATOM 3732 C CA . LEU A 1 518 ? -28.300 8.860 35.586 1.00 52.81 518 LEU A CA 1
ATOM 3733 C C . LEU A 1 518 ? -29.280 8.070 36.474 1.00 52.81 518 LEU A C 1
ATOM 3735 O O . LEU A 1 518 ? -29.710 6.996 36.053 1.00 52.81 518 LEU A O 1
ATOM 3739 N N . ASN A 1 519 ? -29.630 8.558 37.674 1.00 49.97 519 ASN A N 1
ATOM 3740 C CA . ASN A 1 519 ? -30.349 7.781 38.688 1.00 49.97 519 ASN A CA 1
ATOM 3741 C C . ASN A 1 519 ? -31.554 8.472 39.375 1.00 49.97 519 ASN A C 1
ATOM 3743 O O . ASN A 1 519 ? -32.020 7.925 40.380 1.00 49.97 519 ASN A O 1
ATOM 3747 N N . SER A 1 520 ? -32.110 9.591 38.890 1.00 44.81 520 SER A N 1
ATOM 3748 C CA . SER A 1 520 ? -33.350 10.159 39.464 1.00 44.81 520 SER A CA 1
ATOM 3749 C C . SER A 1 520 ? -34.370 10.644 38.418 1.00 44.81 520 SER A C 1
ATOM 3751 O O . SER A 1 520 ? -34.034 11.238 37.400 1.00 44.81 520 SER A O 1
ATOM 3753 N N . ASP A 1 521 ? -35.651 10.354 38.682 1.00 42.53 521 ASP A N 1
ATOM 3754 C CA . ASP A 1 521 ? -36.837 10.861 37.958 1.00 42.53 521 ASP A CA 1
ATOM 3755 C C . ASP A 1 521 ? -37.359 12.164 38.604 1.00 42.53 521 ASP A C 1
ATOM 3757 O O . ASP A 1 521 ? -38.545 12.488 38.567 1.00 42.53 521 ASP A O 1
ATOM 3761 N N . SER A 1 522 ? -36.487 12.916 39.278 1.00 42.91 522 SER A N 1
ATOM 3762 C CA . SER A 1 522 ? -36.857 14.165 39.940 1.00 42.91 522 SER A CA 1
ATOM 3763 C C . SER A 1 522 ? -35.705 15.154 39.895 1.00 42.91 522 SER A C 1
ATOM 3765 O O . SER A 1 522 ? -34.566 14.786 40.136 1.00 42.91 522 SER A O 1
ATOM 3767 N N . ALA A 1 523 ? -36.038 16.404 39.585 1.00 40.56 523 ALA A N 1
ATOM 3768 C CA . ALA A 1 523 ? -35.140 17.544 39.422 1.00 40.56 523 ALA A CA 1
ATOM 3769 C C . ALA A 1 523 ? -34.477 18.006 40.741 1.00 40.56 523 ALA A C 1
ATOM 3771 O O . ALA A 1 523 ? -34.689 19.144 41.154 1.00 40.56 523 ALA A O 1
ATOM 3772 N N . ASP A 1 524 ? -33.747 17.117 41.414 1.00 48.62 524 ASP A N 1
ATOM 3773 C CA . ASP A 1 524 ? -33.038 17.391 42.667 1.00 48.62 524 ASP A CA 1
ATOM 3774 C C . ASP A 1 524 ? -31.516 17.265 42.467 1.00 48.62 524 ASP A C 1
ATOM 3776 O O . ASP A 1 524 ? -31.047 16.285 41.888 1.00 48.62 524 ASP A O 1
ATOM 3780 N N . ASP A 1 525 ? -30.760 18.275 42.905 1.00 49.19 525 ASP A N 1
ATOM 3781 C CA . ASP A 1 525 ? -29.354 18.540 42.530 1.00 49.19 525 ASP A CA 1
ATOM 3782 C C . ASP A 1 525 ? -28.306 17.898 43.487 1.00 49.19 525 ASP A C 1
ATOM 3784 O O . ASP A 1 525 ? -27.117 18.244 43.441 1.00 49.19 525 ASP A O 1
ATOM 3788 N N . ASP A 1 526 ? -28.708 16.938 44.335 1.00 53.81 526 ASP A N 1
ATOM 3789 C CA . ASP A 1 526 ? -27.876 16.374 45.417 1.00 53.81 526 ASP A CA 1
ATOM 3790 C C . ASP A 1 526 ? -27.638 14.839 45.282 1.00 53.81 526 ASP A C 1
ATOM 3792 O O . ASP A 1 526 ? -28.556 14.064 45.005 1.00 53.81 526 ASP A O 1
ATOM 3796 N N . MET A 1 527 ? -26.392 14.354 45.477 1.00 55.44 527 MET A N 1
ATOM 3797 C CA . MET A 1 527 ? -26.003 12.939 45.245 1.00 55.44 527 MET A CA 1
ATOM 3798 C C . MET A 1 527 ? -25.346 12.201 46.433 1.00 55.44 527 MET A C 1
ATOM 3800 O O . MET A 1 527 ? -24.354 12.674 46.984 1.00 55.44 527 MET A O 1
ATOM 3804 N N . ALA A 1 528 ? -25.795 10.960 46.707 1.00 50.84 528 ALA A N 1
ATOM 3805 C CA . ALA A 1 528 ? -25.173 9.982 47.625 1.00 50.84 528 ALA A CA 1
ATOM 3806 C C . ALA A 1 528 ? -23.963 9.190 47.067 1.00 50.84 528 ALA A C 1
ATOM 3808 O O . ALA A 1 528 ? -23.801 8.995 45.858 1.00 50.84 528 ALA A O 1
ATOM 3809 N N . SER A 1 529 ? -23.177 8.624 48.000 1.00 46.00 529 SER A N 1
ATOM 3810 C CA . SER A 1 529 ? -21.840 7.980 47.904 1.00 46.00 529 SER A CA 1
ATOM 3811 C C . SER A 1 529 ? -21.583 6.840 46.898 1.00 46.00 529 SER A C 1
ATOM 3813 O O . SER A 1 529 ? -20.510 6.235 46.925 1.00 46.00 529 SER A O 1
ATOM 3815 N N . SER A 1 530 ? -22.499 6.528 45.980 1.00 49.94 530 SER A N 1
ATOM 3816 C CA . SER A 1 530 ? -22.309 5.444 44.995 1.00 49.94 530 SER A CA 1
ATOM 3817 C C . SER A 1 530 ? -22.744 5.776 43.565 1.00 49.94 530 SER A C 1
ATOM 3819 O O . SER A 1 530 ? -22.863 4.873 42.733 1.00 49.94 530 SER A O 1
ATOM 3821 N N . LYS A 1 531 ? -22.973 7.053 43.241 1.00 58.28 531 LYS A N 1
ATOM 3822 C CA . LYS A 1 531 ? -23.558 7.443 41.951 1.00 58.28 531 LYS A CA 1
ATOM 3823 C C . LYS A 1 531 ? -22.531 7.991 40.944 1.00 58.28 531 LYS A C 1
ATOM 3825 O O . LYS A 1 531 ? -21.552 8.638 41.303 1.00 58.28 531 LYS A O 1
ATOM 3830 N N . LEU A 1 532 ? -22.759 7.678 39.664 1.00 59.78 532 LEU A N 1
ATOM 3831 C CA . LEU A 1 532 ? -21.966 8.112 38.508 1.00 59.78 532 LEU A CA 1
ATOM 3832 C C . LEU A 1 532 ? -22.524 9.437 37.972 1.00 59.78 532 LEU A C 1
ATOM 3834 O O . LEU A 1 532 ? -23.703 9.488 37.633 1.00 59.78 532 LEU A O 1
ATOM 3838 N N . VAL A 1 533 ? -21.687 10.469 37.830 1.00 68.06 533 VAL A N 1
ATOM 3839 C CA . VAL A 1 533 ? -22.078 11.714 37.142 1.00 68.06 533 VAL A CA 1
ATOM 3840 C C . VAL A 1 533 ? -21.775 11.560 35.660 1.00 68.06 533 VAL A C 1
ATOM 3842 O O . VAL A 1 533 ? -20.626 11.292 35.293 1.00 68.06 533 VAL A O 1
ATOM 3845 N N . ARG A 1 534 ? -22.775 11.754 34.794 1.00 76.12 534 ARG A N 1
ATOM 3846 C CA . ARG A 1 534 ? -22.553 11.833 33.351 1.00 76.12 534 ARG A CA 1
ATOM 3847 C C . ARG A 1 534 ? -22.671 13.276 32.894 1.00 76.12 534 ARG A C 1
ATOM 3849 O O . ARG A 1 534 ? -23.730 13.887 32.934 1.00 76.12 534 ARG A O 1
ATOM 3856 N N . LEU A 1 535 ? -21.552 13.795 32.416 1.00 82.12 535 LEU A N 1
ATOM 3857 C CA . LEU A 1 535 ? -21.495 15.063 31.712 1.00 82.12 535 LEU A CA 1
ATOM 3858 C C . LEU A 1 535 ? -21.796 14.777 30.243 1.00 82.12 535 LEU A C 1
ATOM 3860 O O . LEU A 1 535 ? -21.117 13.941 29.644 1.00 82.12 535 LEU A O 1
ATOM 3864 N N . SER A 1 536 ? -22.794 15.433 29.661 1.00 81.81 536 SER A N 1
ATOM 3865 C CA . SER A 1 536 ? -23.119 15.345 28.234 1.00 81.81 536 SER A CA 1
ATOM 3866 C C . SER A 1 536 ? -23.088 16.733 27.602 1.00 81.81 536 SER A C 1
ATOM 3868 O O . SER A 1 536 ? -23.243 17.753 28.272 1.00 81.81 536 SER A O 1
ATOM 3870 N N . TRP A 1 537 ? -22.807 16.807 26.306 1.00 85.88 537 TRP A N 1
ATOM 3871 C CA . TRP A 1 537 ? -22.821 18.080 25.592 1.00 85.88 537 TRP A CA 1
ATOM 3872 C C . TRP A 1 537 ? -23.193 17.900 24.130 1.00 85.88 537 TRP A C 1
ATOM 3874 O O . TRP A 1 537 ? -22.963 16.853 23.519 1.00 85.88 537 TRP A O 1
ATOM 3884 N N . ASN A 1 538 ? -23.752 18.961 23.552 1.00 79.44 538 ASN A N 1
ATOM 3885 C CA . ASN A 1 538 ? -23.953 19.032 22.110 1.00 79.44 538 ASN A CA 1
ATOM 3886 C C . ASN A 1 538 ? -22.603 19.155 21.402 1.00 79.44 538 ASN A C 1
ATOM 3888 O O . ASN A 1 538 ? -21.686 19.802 21.910 1.00 79.44 538 ASN A O 1
ATOM 3892 N N . ALA A 1 539 ? -22.497 18.575 20.205 1.00 73.62 539 ALA A N 1
ATOM 3893 C CA . ALA A 1 539 ? -21.304 18.723 19.383 1.00 73.62 539 ALA A CA 1
ATOM 3894 C C . ALA A 1 539 ? -20.992 20.213 19.164 1.00 73.62 539 ALA A C 1
ATOM 3896 O O . ALA A 1 539 ? -21.859 20.974 18.724 1.00 73.62 539 ALA A O 1
ATOM 3897 N N . SER A 1 540 ? -19.758 20.623 19.471 1.00 79.69 540 SER A N 1
ATOM 3898 C CA . SER A 1 540 ? -19.279 21.969 19.159 1.00 79.69 540 SER A CA 1
ATOM 3899 C C . SER A 1 540 ? -19.407 22.233 17.660 1.00 79.69 540 SER A C 1
ATOM 3901 O O . SER A 1 540 ? -18.995 21.414 16.838 1.00 79.69 540 SER A O 1
ATOM 3903 N N . SER A 1 541 ? -19.961 23.391 17.297 1.00 77.19 541 SER A N 1
ATOM 3904 C CA . SER A 1 541 ? -19.996 23.827 15.903 1.00 77.19 541 SER A CA 1
ATOM 3905 C C . SER A 1 541 ? -18.585 24.173 15.437 1.00 77.19 541 SER A C 1
ATOM 3907 O O . SER A 1 541 ? -17.911 24.992 16.062 1.00 77.19 541 SER A O 1
ATOM 3909 N N . GLU A 1 542 ? -18.162 23.591 14.327 1.00 80.25 542 GLU A N 1
ATOM 3910 C CA . GLU A 1 542 ? -16.846 23.789 13.728 1.00 80.25 542 GLU A CA 1
ATOM 3911 C C . GLU A 1 542 ? -17.048 23.832 12.198 1.00 80.25 542 GLU A C 1
ATOM 3913 O O . GLU A 1 542 ? -17.919 23.131 11.675 1.00 80.25 542 GLU A O 1
ATOM 3918 N N . SER A 1 543 ? -16.346 24.727 11.497 1.00 70.62 543 SER A N 1
ATOM 3919 C CA . SER A 1 543 ? -16.529 24.992 10.056 1.00 70.62 543 SER A CA 1
ATOM 3920 C C . SER A 1 543 ? -15.265 24.781 9.206 1.00 70.62 543 SER A C 1
ATOM 3922 O O . SER A 1 543 ? -15.268 25.104 8.019 1.00 70.62 543 SER A O 1
ATOM 3924 N N . GLY A 1 544 ? -14.193 24.286 9.810 1.00 80.00 544 GLY A N 1
ATOM 3925 C CA . GLY A 1 544 ? -12.858 24.076 9.276 1.00 80.00 544 GLY A CA 1
ATOM 3926 C C . GLY A 1 544 ? -12.424 22.615 9.422 1.00 80.00 544 GLY A C 1
ATOM 3927 O O . GLY A 1 544 ? -12.863 21.755 8.658 1.00 80.00 544 GLY A O 1
ATOM 3928 N N . SER A 1 545 ? -11.491 22.341 10.334 1.00 84.19 545 SER A N 1
ATOM 3929 C CA . SER A 1 545 ? -10.746 21.078 10.427 1.00 84.19 545 SER A CA 1
ATOM 3930 C C . SER A 1 545 ? -11.435 19.968 11.231 1.00 84.19 545 SER A C 1
ATOM 3932 O O . SER A 1 545 ? -10.959 18.831 11.239 1.00 84.19 545 SER A O 1
ATOM 3934 N N . GLY A 1 546 ? -12.569 20.252 11.868 1.00 86.00 546 GLY A N 1
ATOM 3935 C CA . GLY A 1 546 ? -13.289 19.365 12.776 1.00 86.00 546 GLY A CA 1
ATOM 3936 C C . GLY A 1 546 ? -12.688 19.306 14.185 1.00 86.00 546 GLY A C 1
ATOM 3937 O O . GLY A 1 546 ? -11.528 19.640 14.414 1.00 86.00 546 GLY A O 1
ATOM 3938 N N . ILE A 1 547 ? -13.487 18.844 15.151 1.00 88.25 547 ILE A N 1
ATOM 3939 C CA . ILE A 1 547 ? -13.066 18.713 16.554 1.00 88.25 547 ILE A CA 1
ATOM 3940 C C . ILE A 1 547 ? -12.096 17.536 16.730 1.00 88.25 547 ILE A C 1
ATOM 3942 O O . ILE A 1 547 ? -12.395 16.417 16.309 1.00 88.25 547 ILE A O 1
ATOM 3946 N N . SER A 1 548 ? -10.968 17.788 17.399 1.00 89.25 548 SER A N 1
ATOM 3947 C CA . SER A 1 548 ? -9.962 16.794 17.781 1.00 89.25 548 SER A CA 1
ATOM 3948 C C . SER A 1 548 ? -10.293 16.128 19.112 1.00 89.25 548 SER A C 1
ATOM 3950 O O . SER A 1 548 ? -10.341 14.905 19.176 1.00 89.25 548 SER A O 1
ATOM 3952 N N . HIS A 1 549 ? -10.508 16.916 20.167 1.00 90.56 549 HIS A N 1
ATOM 3953 C CA . HIS A 1 549 ? -10.781 16.439 21.526 1.00 90.56 549 HIS A CA 1
ATOM 3954 C C . HIS A 1 549 ? -11.384 17.558 22.388 1.00 90.56 549 HIS A C 1
ATOM 3956 O O . HIS A 1 549 ? -11.479 18.714 21.962 1.00 90.56 549 HIS A O 1
ATOM 3962 N N . TYR A 1 550 ? -11.793 17.211 23.607 1.00 90.25 550 TYR A N 1
ATOM 3963 C CA . TYR A 1 550 ? -12.275 18.159 24.605 1.00 90.25 550 TYR A CA 1
ATOM 3964 C C . TYR A 1 550 ? -11.373 18.152 25.842 1.00 90.25 550 TYR A C 1
ATOM 3966 O O . TYR A 1 550 ? -10.838 17.116 26.235 1.00 90.25 550 TYR A O 1
ATOM 3974 N N . LEU A 1 551 ? -11.242 19.319 26.469 1.00 90.12 551 LEU A N 1
ATOM 3975 C CA . LEU A 1 551 ? -10.598 19.498 27.766 1.00 90.12 551 LEU A CA 1
ATOM 3976 C C . LEU A 1 551 ? -11.666 19.721 28.840 1.00 90.12 551 LEU A C 1
ATOM 3978 O O . LEU A 1 551 ? -12.553 20.568 28.674 1.00 90.12 551 LEU A O 1
ATOM 3982 N N . LEU A 1 552 ? -11.557 18.974 29.939 1.00 87.88 552 LEU A N 1
ATOM 3983 C CA . LEU A 1 552 ? -12.409 19.076 31.117 1.00 87.88 552 LEU A CA 1
ATOM 3984 C C . LEU A 1 552 ? -11.676 19.768 32.263 1.00 87.88 552 LEU A C 1
ATOM 3986 O O . LEU A 1 552 ? -10.586 19.365 32.665 1.00 87.88 552 LEU A O 1
ATOM 3990 N N . ARG A 1 553 ? -12.341 20.760 32.844 1.00 86.56 553 ARG A N 1
ATOM 3991 C CA . ARG A 1 553 ? -11.931 21.480 34.045 1.00 86.56 553 ARG A CA 1
ATOM 3992 C C . ARG A 1 553 ? -12.904 21.187 35.176 1.00 86.56 553 ARG A C 1
ATOM 3994 O O . ARG A 1 553 ? -14.113 21.252 34.969 1.00 86.56 553 ARG A O 1
ATOM 4001 N N . VAL A 1 554 ? -12.392 20.937 36.379 1.00 83.00 554 VAL A N 1
ATOM 4002 C CA . VAL A 1 554 ? -13.219 20.672 37.570 1.00 83.00 554 VAL A CA 1
ATOM 4003 C C . VAL A 1 554 ? -12.844 21.651 38.668 1.00 83.00 554 VAL A C 1
ATOM 4005 O O . VAL A 1 554 ? -11.667 21.780 39.006 1.00 83.00 554 VAL A O 1
ATOM 4008 N N . ARG A 1 555 ? -13.831 22.356 39.223 1.00 81.38 555 ARG A N 1
ATOM 4009 C CA . ARG A 1 555 ? -13.643 23.290 40.337 1.00 81.38 555 ARG A CA 1
ATOM 4010 C C . ARG A 1 555 ? -14.576 22.909 41.481 1.00 81.38 555 ARG A C 1
ATOM 4012 O O . ARG A 1 555 ? -15.783 22.849 41.284 1.00 81.38 555 ARG A O 1
ATOM 4019 N N . GLN A 1 556 ? -14.021 22.700 42.670 1.00 78.62 556 GLN A N 1
ATOM 4020 C CA . GLN A 1 556 ? -14.792 22.640 43.907 1.00 78.62 556 GLN A CA 1
ATOM 4021 C C . GLN A 1 556 ? -14.975 24.062 44.431 1.00 78.62 556 GLN A C 1
ATOM 4023 O O . GLN A 1 556 ? -14.003 24.821 44.520 1.00 78.62 556 GLN A O 1
ATOM 4028 N N . THR A 1 557 ? -16.193 24.423 44.807 1.00 68.88 557 THR A N 1
ATOM 4029 C CA . THR A 1 557 ? -16.507 25.745 45.356 1.00 68.88 557 THR A CA 1
ATOM 4030 C C . THR A 1 557 ? -17.102 25.642 46.752 1.00 68.88 557 THR A C 1
ATOM 4032 O O . THR A 1 557 ? -17.849 24.718 47.059 1.00 68.88 557 THR A O 1
ATOM 4035 N N . SER A 1 558 ? -16.776 26.607 47.609 1.00 63.28 558 SER A N 1
ATOM 4036 C CA . SER A 1 558 ? -17.418 26.760 48.912 1.00 63.28 558 SER A CA 1
ATOM 4037 C C . SER A 1 558 ? -18.870 27.229 48.751 1.00 63.28 558 SER A C 1
ATOM 4039 O O . SER A 1 558 ? -19.244 27.749 47.700 1.00 63.28 558 SER A O 1
ATOM 4041 N N . SER A 1 559 ? -19.678 27.140 49.812 1.00 56.22 559 SER A N 1
ATOM 4042 C CA . SER A 1 559 ? -21.086 27.598 49.841 1.00 56.22 559 SER A CA 1
ATOM 4043 C C . SER A 1 559 ? -21.293 29.086 49.501 1.00 56.22 559 SER A C 1
ATOM 4045 O O . SER A 1 559 ? -22.405 29.537 49.256 1.00 56.22 559 SER A O 1
ATOM 4047 N N . ASN A 1 560 ? -20.211 29.859 49.470 1.00 54.88 560 ASN A N 1
ATOM 4048 C CA . ASN A 1 560 ? -20.124 31.271 49.111 1.00 54.88 560 ASN A CA 1
ATOM 4049 C C . ASN A 1 560 ? -19.404 31.516 47.763 1.00 54.88 560 ASN A C 1
ATOM 4051 O O . ASN A 1 560 ? -19.024 32.647 47.467 1.00 54.88 560 ASN A O 1
ATOM 4055 N N . GLY A 1 561 ? -19.229 30.476 46.938 1.00 58.31 561 GLY A N 1
ATOM 4056 C CA . GLY A 1 561 ? -18.778 30.569 45.543 1.00 58.31 561 GLY A CA 1
ATOM 4057 C C . GLY A 1 561 ? -17.267 30.721 45.338 1.00 58.31 561 GLY A C 1
ATOM 4058 O O . GLY A 1 561 ? -16.828 31.035 44.233 1.00 58.31 561 GLY A O 1
ATOM 4059 N N . THR A 1 562 ? -16.448 30.514 46.375 1.00 63.75 562 THR A N 1
ATOM 4060 C CA . THR A 1 562 ? -14.981 30.639 46.267 1.00 63.75 562 THR A CA 1
ATOM 4061 C C . THR A 1 562 ? -14.388 29.304 45.830 1.00 63.75 562 THR A C 1
ATOM 4063 O O . THR A 1 562 ? -14.758 28.277 46.391 1.00 63.75 562 THR A O 1
ATOM 4066 N N . ILE A 1 563 ? -13.463 29.289 44.864 1.00 64.56 563 ILE A N 1
ATOM 4067 C CA . ILE A 1 563 ? -12.784 28.050 44.445 1.00 64.56 563 ILE A CA 1
ATOM 4068 C C . ILE A 1 563 ? -11.905 27.547 45.599 1.00 64.56 563 ILE A C 1
ATOM 4070 O O . ILE A 1 563 ? -11.006 28.257 46.046 1.00 64.56 563 ILE A O 1
ATOM 4074 N N . VAL A 1 564 ? -12.172 26.327 46.067 1.00 62.91 564 VAL A N 1
ATOM 4075 C CA . VAL A 1 564 ? -11.468 25.670 47.182 1.00 62.91 564 VAL A CA 1
ATOM 4076 C C . VAL A 1 564 ? -10.353 24.760 46.664 1.00 62.91 564 VAL A C 1
ATOM 4078 O O . VAL A 1 564 ? -9.259 24.741 47.223 1.00 62.91 564 VAL A O 1
ATOM 4081 N N . SER A 1 565 ? -10.610 24.033 45.574 1.00 65.94 565 SER A N 1
ATOM 4082 C CA . SER A 1 565 ? -9.670 23.111 44.926 1.00 65.94 565 SER A CA 1
ATOM 4083 C C . SER A 1 565 ? -10.108 22.825 43.474 1.00 65.94 565 SER A C 1
ATOM 4085 O O . SER A 1 565 ? -11.211 23.208 43.071 1.00 65.94 565 SER A O 1
ATOM 4087 N N . GLY A 1 566 ? -9.260 22.204 42.645 1.00 65.56 566 GLY A N 1
ATOM 4088 C CA . GLY A 1 566 ? -9.665 21.792 41.295 1.00 65.56 566 GLY A CA 1
ATOM 4089 C C . GLY A 1 566 ? -8.527 21.364 40.369 1.00 65.56 566 GLY A C 1
ATOM 4090 O O . GLY A 1 566 ? -7.358 21.621 40.647 1.00 65.56 566 GLY A O 1
ATOM 4091 N N . LEU A 1 567 ? -8.895 20.756 39.241 1.00 68.94 567 LEU A N 1
ATOM 4092 C CA . LEU A 1 567 ? -7.992 20.375 38.153 1.00 68.94 567 LEU A CA 1
ATOM 4093 C C . LEU A 1 567 ? -8.164 21.332 36.977 1.00 68.94 567 LEU A C 1
ATOM 4095 O O . LEU A 1 567 ? -9.291 21.673 36.614 1.00 68.94 567 LEU A O 1
ATOM 4099 N N . ASP A 1 568 ? -7.040 21.780 36.413 1.00 75.25 568 ASP A N 1
ATOM 4100 C CA . ASP A 1 568 ? -7.047 22.821 35.388 1.00 75.25 568 ASP A CA 1
ATOM 4101 C C . ASP A 1 568 ? -7.584 22.311 34.053 1.00 75.25 568 ASP A C 1
ATOM 4103 O O . ASP A 1 568 ? -8.624 22.807 33.639 1.00 75.25 568 ASP A O 1
ATOM 4107 N N . ASP A 1 569 ? -6.936 21.343 33.400 1.00 85.56 569 ASP A N 1
ATOM 4108 C CA . ASP A 1 569 ? -7.402 20.793 32.122 1.00 85.56 569 ASP A CA 1
ATOM 4109 C C . ASP A 1 569 ? -6.998 19.319 31.970 1.00 85.56 569 ASP A C 1
ATOM 4111 O O . ASP A 1 569 ? -5.814 18.986 31.920 1.00 85.56 569 ASP A O 1
ATOM 4115 N N . LEU A 1 570 ? -7.997 18.440 31.895 1.00 86.19 570 LEU A N 1
ATOM 4116 C CA . LEU A 1 570 ? -7.853 17.021 31.584 1.00 86.19 570 LEU A CA 1
ATOM 4117 C C . LEU A 1 570 ? -8.331 16.765 30.153 1.00 86.19 570 LEU A C 1
ATOM 4119 O O . LEU A 1 570 ? -9.477 17.071 29.829 1.00 86.19 570 LEU A O 1
ATOM 4123 N N . ASP A 1 571 ? -7.484 16.172 29.314 1.00 88.12 571 ASP A N 1
ATOM 4124 C CA . ASP A 1 571 ? -7.904 15.685 27.998 1.00 88.12 571 ASP A CA 1
ATOM 4125 C C . ASP A 1 571 ? -8.798 14.450 28.160 1.00 88.12 571 ASP A C 1
ATOM 4127 O O . ASP A 1 571 ? -8.373 13.413 28.676 1.00 88.12 571 ASP A O 1
ATOM 4131 N N . ILE A 1 572 ? -10.056 14.587 27.743 1.00 86.06 572 ILE A N 1
ATOM 4132 C CA . ILE A 1 572 ? -11.076 13.535 27.815 1.00 86.06 572 ILE A CA 1
ATOM 4133 C C . ILE A 1 572 ? -11.376 12.916 26.439 1.00 86.06 572 ILE A C 1
ATOM 4135 O O . ILE A 1 572 ? -12.287 12.095 26.312 1.00 86.06 572 ILE A O 1
ATOM 4139 N N . GLY A 1 573 ? -10.609 13.283 25.407 1.00 88.62 573 GLY A N 1
ATOM 4140 C CA . GLY A 1 573 ? -10.762 12.792 24.042 1.00 88.62 573 GLY A CA 1
ATOM 4141 C C . GLY A 1 573 ? -11.968 13.372 23.294 1.00 88.62 573 GLY A C 1
ATOM 4142 O O . GLY A 1 573 ? -12.648 14.293 23.751 1.00 88.62 573 GLY A O 1
ATOM 4143 N N . ASN A 1 574 ? -12.232 12.837 22.097 1.00 88.25 574 ASN A N 1
ATOM 4144 C CA . ASN A 1 574 ? -13.376 13.223 21.264 1.00 88.25 574 ASN A CA 1
ATOM 4145 C C . ASN A 1 574 ? -14.624 12.419 21.632 1.00 88.25 574 ASN A C 1
ATOM 4147 O O . ASN A 1 574 ? -14.971 11.432 20.980 1.00 88.25 574 ASN A O 1
ATOM 4151 N N . VAL A 1 575 ? -15.269 12.815 22.719 1.00 85.81 575 VAL A N 1
ATOM 4152 C CA . VAL A 1 575 ? -16.487 12.173 23.211 1.00 85.81 575 VAL A CA 1
ATOM 4153 C C . VAL A 1 575 ? -17.642 13.171 23.226 1.00 85.81 575 VAL A C 1
ATOM 4155 O O . VAL A 1 575 ? -17.437 14.379 23.195 1.00 85.81 575 VAL A O 1
ATOM 4158 N N . THR A 1 576 ? -18.873 12.664 23.250 1.00 81.88 576 THR A N 1
ATOM 4159 C CA . THR A 1 576 ? -20.094 13.475 23.438 1.00 81.88 576 THR A CA 1
ATOM 4160 C C . THR A 1 576 ? -20.627 13.397 24.868 1.00 81.88 576 THR A C 1
ATOM 4162 O O . THR A 1 576 ? -21.609 14.049 25.217 1.00 81.88 576 THR A O 1
ATOM 4165 N N . SER A 1 577 ? -20.014 12.549 25.694 1.00 83.88 577 SER A N 1
ATOM 4166 C CA . SER A 1 577 ? -20.263 12.491 27.126 1.00 83.88 577 SER A CA 1
ATOM 4167 C C . SER A 1 577 ? -19.077 11.881 27.856 1.00 83.88 577 SER A C 1
ATOM 4169 O O . SER A 1 577 ? -18.401 11.009 27.307 1.00 83.88 577 SER A O 1
ATOM 4171 N N . TYR A 1 578 ? -18.886 12.269 29.110 1.00 83.44 578 TYR A N 1
ATOM 4172 C CA . TYR A 1 578 ? -17.859 11.738 29.996 1.00 83.44 578 TYR A CA 1
ATOM 4173 C C . TYR A 1 578 ? -18.490 11.337 31.329 1.00 83.44 578 TYR A C 1
ATOM 4175 O O . TYR A 1 578 ? -19.276 12.092 31.897 1.00 83.44 578 TYR A O 1
ATOM 4183 N N . THR A 1 579 ? -18.192 10.124 31.799 1.00 75.88 579 THR A N 1
ATOM 4184 C CA . THR A 1 579 ? -18.727 9.605 33.066 1.00 75.88 579 THR A CA 1
ATOM 4185 C C . THR A 1 579 ? -17.646 9.660 34.130 1.00 75.88 579 THR A C 1
ATOM 4187 O O . THR A 1 579 ? -16.588 9.056 33.964 1.00 75.88 579 THR A O 1
ATOM 4190 N N . LEU A 1 580 ? -17.925 10.353 35.228 1.00 71.19 580 LEU A N 1
ATOM 4191 C CA . LEU A 1 580 ? -17.060 10.395 36.398 1.00 71.19 580 LEU A CA 1
ATOM 4192 C C . LEU A 1 580 ? -17.396 9.203 37.301 1.00 71.19 580 LEU A C 1
ATOM 4194 O O . LEU A 1 580 ? -18.516 9.080 37.797 1.00 71.19 580 LEU A O 1
ATOM 4198 N N . THR A 1 581 ? -16.425 8.310 37.498 1.00 58.47 581 THR A N 1
ATOM 4199 C CA . THR A 1 581 ? -16.526 7.182 38.437 1.00 58.47 581 THR A CA 1
ATOM 4200 C C . THR A 1 581 ? -15.808 7.512 39.740 1.00 58.47 581 THR A C 1
ATOM 4202 O O . THR A 1 581 ? -14.675 8.002 39.702 1.00 58.47 581 THR A O 1
ATOM 4205 N N . SER A 1 582 ? -16.396 7.158 40.885 1.00 51.09 582 SER A N 1
ATOM 4206 C CA . SER A 1 582 ? -15.706 7.216 42.178 1.00 51.09 582 SER A CA 1
ATOM 4207 C C . SER A 1 582 ? -14.402 6.406 42.114 1.00 51.09 582 SER A C 1
ATOM 4209 O O . SER A 1 582 ? -14.435 5.199 41.866 1.00 51.09 582 SER A O 1
ATOM 4211 N N . GLY A 1 583 ? -13.255 7.060 42.314 1.00 50.06 583 GLY A N 1
ATOM 4212 C CA . GLY A 1 583 ? -11.939 6.410 42.348 1.00 50.06 583 GLY A CA 1
ATOM 4213 C C . GLY A 1 583 ? -11.056 6.573 41.103 1.00 50.06 583 GLY A C 1
ATOM 4214 O O . GLY A 1 583 ? -9.903 6.146 41.144 1.00 50.06 583 GLY A O 1
ATOM 4215 N N . GLN A 1 584 ? -11.513 7.228 40.026 1.00 49.03 584 GLN A N 1
ATOM 4216 C CA . GLN A 1 584 ? -10.586 7.722 38.997 1.00 49.03 584 GLN A CA 1
ATOM 4217 C C . GLN A 1 584 ? -9.942 9.032 39.472 1.00 49.03 584 GLN A C 1
ATOM 4219 O O . GLN A 1 584 ? -10.512 10.099 39.302 1.00 49.03 584 GLN A O 1
ATOM 4224 N N . GLY A 1 585 ? -8.773 8.907 40.112 1.00 48.38 585 GLY A N 1
ATOM 4225 C CA . GLY A 1 585 ? -7.791 9.964 40.399 1.00 48.38 585 GLY A CA 1
ATOM 4226 C C . GLY A 1 585 ? -8.331 11.309 40.904 1.00 48.38 585 GLY A C 1
ATOM 4227 O O . GLY A 1 585 ? -8.589 12.182 40.091 1.00 48.38 585 GLY A O 1
ATOM 4228 N N . ASP A 1 586 ? -8.420 11.499 42.226 1.00 53.56 586 ASP A N 1
ATOM 4229 C CA . ASP A 1 586 ? -8.444 12.802 42.939 1.00 53.56 586 ASP A CA 1
ATOM 4230 C C . ASP A 1 586 ? -9.402 13.925 42.455 1.00 53.56 586 ASP A C 1
ATOM 4232 O O . ASP A 1 586 ? -9.297 15.063 42.910 1.00 53.56 586 ASP A O 1
ATOM 4236 N N . LEU A 1 587 ? -10.367 13.654 41.571 1.00 57.78 587 LEU A N 1
ATOM 4237 C CA . LEU A 1 587 ? -11.251 14.681 40.993 1.00 57.78 587 LEU A CA 1
ATOM 4238 C C . LEU A 1 587 ? -12.395 15.111 41.933 1.00 57.78 587 LEU A C 1
ATOM 4240 O O . LEU A 1 587 ? -12.827 16.262 41.884 1.00 57.78 587 LEU A O 1
ATOM 4244 N N . ILE A 1 588 ? -12.870 14.201 42.791 1.00 60.31 588 ILE A N 1
ATOM 4245 C CA . ILE A 1 588 ? -13.910 14.423 43.809 1.00 60.31 588 ILE A CA 1
ATOM 4246 C C . ILE A 1 588 ? -13.396 13.775 45.096 1.00 60.31 588 ILE A C 1
ATOM 4248 O O . ILE A 1 588 ? -13.392 12.551 45.223 1.00 60.31 588 ILE A O 1
ATOM 4252 N N . THR A 1 589 ? -12.859 14.584 46.005 1.00 56.47 589 THR A N 1
ATOM 4253 C CA . THR A 1 589 ? -12.066 14.116 47.158 1.00 56.47 589 THR A CA 1
ATOM 4254 C C . THR A 1 589 ? -12.758 14.321 48.501 1.00 56.47 589 THR A C 1
ATOM 4256 O O . THR A 1 589 ? -12.280 13.805 49.510 1.00 56.47 589 THR A O 1
ATOM 4259 N N . SER A 1 590 ? -13.875 15.051 48.533 1.00 65.06 590 SER A N 1
ATOM 4260 C CA . SER A 1 590 ? -14.652 15.314 49.743 1.00 65.06 590 SER A CA 1
ATOM 4261 C C . SER A 1 590 ? -16.089 15.698 49.402 1.00 65.06 590 SER A C 1
ATOM 4263 O O . SER A 1 590 ? -16.370 16.110 48.276 1.00 65.06 590 SER A O 1
ATOM 4265 N N . ASP A 1 591 ? -16.967 15.658 50.402 1.00 69.19 591 ASP A N 1
ATOM 4266 C CA . ASP A 1 591 ? -18.292 16.273 50.309 1.00 69.19 591 ASP A CA 1
ATOM 4267 C C . ASP A 1 591 ? -18.159 17.770 49.930 1.00 69.19 591 ASP A C 1
ATOM 4269 O O . ASP A 1 591 ? -17.186 18.441 50.313 1.00 69.19 591 ASP A O 1
ATOM 4273 N N . GLY A 1 592 ? -19.102 18.299 49.143 1.00 71.38 592 GLY A N 1
ATOM 4274 C CA . GLY A 1 592 ? -19.107 19.702 48.704 1.00 71.38 592 GLY A CA 1
ATOM 4275 C C . GLY A 1 592 ? -19.747 19.957 47.333 1.00 71.38 592 GLY A C 1
ATOM 4276 O O . GLY A 1 592 ? -20.206 19.033 46.666 1.00 71.38 592 GLY A O 1
ATOM 4277 N N . PHE A 1 593 ? -19.763 21.230 46.910 1.00 76.31 593 PHE A N 1
ATOM 4278 C CA . PHE A 1 593 ? -20.358 21.676 45.642 1.00 76.31 593 PHE A CA 1
ATOM 4279 C C . PHE A 1 593 ? -19.304 21.797 44.527 1.00 76.31 593 PHE A C 1
ATOM 4281 O O . PHE A 1 593 ? -18.258 22.431 44.718 1.00 76.31 593 PHE A O 1
ATOM 4288 N N . TYR A 1 594 ? -19.578 21.212 43.360 1.00 77.88 594 TYR A N 1
ATOM 4289 C CA . TYR A 1 594 ? -18.651 21.120 42.227 1.00 77.88 594 TYR A CA 1
ATOM 4290 C C . TYR A 1 594 ? -19.230 21.726 40.945 1.00 77.88 594 TYR A C 1
ATOM 4292 O O . TYR A 1 594 ? -20.390 21.501 40.619 1.00 77.88 594 TYR A O 1
ATOM 4300 N N . VAL A 1 595 ? -18.392 22.437 40.180 1.00 82.19 595 VAL A N 1
ATOM 4301 C CA . VAL A 1 595 ? -18.714 23.001 38.858 1.00 82.19 595 VAL A CA 1
ATOM 4302 C C . VAL A 1 595 ? -17.739 22.465 37.806 1.00 82.19 595 VAL A C 1
ATOM 4304 O O . VAL A 1 595 ? -16.521 22.431 38.020 1.00 82.19 595 VAL A O 1
ATOM 4307 N N . PHE A 1 596 ? -18.270 22.089 36.642 1.00 83.88 596 PHE A N 1
ATOM 4308 C CA . PHE A 1 596 ? -17.514 21.516 35.528 1.00 83.88 596 PHE A CA 1
ATOM 4309 C C . PHE A 1 596 ? -17.426 22.509 34.372 1.00 83.88 596 PHE A C 1
ATOM 4311 O O . PHE A 1 596 ? -18.423 23.126 34.015 1.00 83.88 596 PHE A O 1
ATOM 4318 N N . GLY A 1 597 ? -16.237 22.674 33.793 1.00 87.00 597 GLY A N 1
ATOM 4319 C CA . GLY A 1 597 ? -15.988 23.511 32.621 1.00 87.00 597 GLY A CA 1
ATOM 4320 C C . GLY A 1 597 ? -15.503 22.678 31.439 1.00 87.00 597 GLY A C 1
ATOM 4321 O O . GLY A 1 597 ? -14.559 21.909 31.586 1.00 87.00 597 GLY A O 1
ATOM 4322 N N . LEU A 1 598 ? -16.089 22.866 30.258 1.00 88.81 598 LEU A N 1
ATOM 4323 C CA . LEU A 1 598 ? -15.707 22.165 29.030 1.00 88.81 598 LEU A CA 1
ATOM 4324 C C . LEU A 1 598 ? -15.169 23.136 27.973 1.00 88.81 598 LEU A C 1
ATOM 4326 O O . LEU A 1 598 ? -15.733 24.215 27.769 1.00 88.81 598 LEU A O 1
ATOM 4330 N N . ARG A 1 599 ? -14.106 22.743 27.266 1.00 89.69 599 ARG A N 1
ATOM 4331 C CA . ARG A 1 599 ? -13.543 23.488 26.129 1.00 89.69 599 ARG A CA 1
ATOM 4332 C C . ARG A 1 599 ? -13.171 22.535 24.991 1.00 89.69 599 ARG A C 1
ATOM 4334 O O . ARG A 1 599 ? -12.576 21.494 25.243 1.00 89.69 599 ARG A O 1
ATOM 4341 N N . ALA A 1 600 ? -13.498 22.890 23.748 1.00 90.88 600 ALA A N 1
ATOM 4342 C CA . ALA A 1 600 ? -13.171 22.080 22.575 1.00 90.88 600 ALA A CA 1
ATOM 4343 C C . ALA A 1 600 ? -11.827 22.486 21.953 1.00 90.88 600 ALA A C 1
ATOM 4345 O O . ALA A 1 600 ? -11.454 23.666 21.988 1.00 90.88 600 ALA A O 1
ATOM 4346 N N . VAL A 1 601 ? -11.136 21.511 21.362 1.00 90.06 601 VAL A N 1
ATOM 4347 C CA . VAL A 1 601 ? -9.903 21.683 20.584 1.00 90.06 601 VAL A CA 1
ATOM 4348 C C . VAL A 1 601 ? -10.110 21.067 19.202 1.00 90.06 601 VAL A C 1
ATOM 4350 O O . VAL A 1 601 ? -10.583 19.935 19.105 1.00 90.06 601 VAL A O 1
ATOM 4353 N N . ASP A 1 602 ? -9.794 21.794 18.133 1.00 91.00 602 ASP A N 1
ATOM 4354 C CA . ASP A 1 602 ? -9.911 21.297 16.755 1.00 91.00 602 ASP A CA 1
ATOM 4355 C C . ASP A 1 602 ? -8.659 20.528 16.285 1.00 91.00 602 ASP A C 1
ATOM 4357 O O . ASP A 1 602 ? -7.672 20.397 17.015 1.00 91.00 602 ASP A O 1
ATOM 4361 N N . ASN A 1 603 ? -8.694 19.993 15.062 1.00 88.19 603 ASN A N 1
ATOM 4362 C CA . ASN A 1 603 ? -7.586 19.227 14.482 1.00 88.19 603 ASN A CA 1
ATOM 4363 C C . ASN A 1 603 ? -6.365 20.081 14.085 1.00 88.19 603 ASN A C 1
ATOM 4365 O O . ASN A 1 603 ? -5.279 19.523 13.926 1.00 88.19 603 ASN A O 1
ATOM 4369 N N . ALA A 1 604 ? -6.501 21.404 13.952 1.00 87.19 604 ALA A N 1
ATOM 4370 C CA . ALA A 1 604 ? -5.375 22.331 13.788 1.00 87.19 604 ALA A CA 1
ATOM 4371 C C . ALA A 1 604 ? -4.748 22.753 15.137 1.00 87.19 604 ALA A C 1
ATOM 4373 O O . ALA A 1 604 ? -3.630 23.284 15.186 1.00 87.19 604 ALA A O 1
ATOM 4374 N N . GLY A 1 605 ? -5.427 22.470 16.252 1.00 87.75 605 GLY A N 1
ATOM 4375 C CA . GLY A 1 605 ? -5.038 22.850 17.605 1.00 87.75 605 GLY A CA 1
ATOM 4376 C C . GLY A 1 605 ? -5.506 24.253 18.006 1.00 87.75 605 GLY A C 1
ATOM 4377 O O . GLY A 1 605 ? -4.846 24.901 18.827 1.00 87.75 605 GLY A O 1
ATOM 4378 N N . ASN A 1 606 ? -6.583 24.766 17.413 1.00 88.81 606 ASN A N 1
ATOM 4379 C CA . ASN A 1 606 ? -7.303 25.931 17.920 1.00 88.81 606 ASN A CA 1
ATOM 4380 C C . ASN A 1 606 ? -8.245 25.511 19.050 1.00 88.81 606 ASN A C 1
ATOM 4382 O O . ASN A 1 606 ? -8.757 24.394 19.079 1.00 88.81 606 ASN A O 1
ATOM 4386 N N . MET A 1 607 ? -8.478 26.416 19.998 1.00 90.00 607 MET A N 1
ATOM 4387 C CA . MET A 1 607 ? -9.280 26.146 21.193 1.00 90.00 607 MET A CA 1
ATOM 4388 C C . MET A 1 607 ? -10.477 27.090 21.240 1.00 90.00 607 MET A C 1
ATOM 4390 O O . MET A 1 607 ? -10.349 28.266 20.889 1.00 90.00 607 MET A O 1
ATOM 4394 N N . SER A 1 608 ? -11.625 26.624 21.737 1.00 90.00 608 SER A N 1
ATOM 4395 C CA . SER A 1 608 ? -12.765 27.517 21.971 1.00 90.00 608 SER A CA 1
ATOM 4396 C C . SER A 1 608 ? -12.366 28.688 22.873 1.00 90.00 608 SER A C 1
ATOM 4398 O O . SER A 1 608 ? -11.663 28.519 23.874 1.00 90.00 608 SER A O 1
ATOM 4400 N N . ALA A 1 609 ? -12.850 29.888 22.543 1.00 84.62 609 ALA A N 1
ATOM 4401 C CA . ALA A 1 609 ? -12.442 31.122 23.218 1.00 84.62 609 ALA A CA 1
ATOM 4402 C C . ALA A 1 609 ? -12.684 31.094 24.745 1.00 84.62 609 ALA A C 1
ATOM 4404 O O . ALA A 1 609 ? -11.877 31.623 25.509 1.00 84.62 609 ALA A O 1
ATOM 4405 N N . SER A 1 610 ? -13.726 30.394 25.205 1.00 85.12 610 SER A N 1
ATOM 4406 C CA . SER A 1 610 ? -14.124 30.282 26.619 1.00 85.12 610 SER A CA 1
ATOM 4407 C C . SER A 1 610 ? -14.451 28.835 27.010 1.00 85.12 610 SER A C 1
ATOM 4409 O O . SER A 1 610 ? -14.536 27.969 26.141 1.00 85.12 610 SER A O 1
ATOM 4411 N N . TYR A 1 611 ? -14.611 28.581 28.314 1.00 86.50 611 TYR A N 1
ATOM 4412 C CA . TYR A 1 611 ? -15.211 27.341 28.829 1.00 86.50 611 TYR A CA 1
ATOM 4413 C C . TYR A 1 611 ? -16.732 27.484 28.880 1.00 86.50 611 TYR A C 1
ATOM 4415 O O . TYR A 1 611 ? -17.235 28.559 29.212 1.00 86.50 611 TYR A O 1
ATOM 4423 N N . ALA A 1 612 ? -17.443 26.395 28.607 1.00 85.88 612 ALA A N 1
ATOM 4424 C CA . ALA A 1 612 ? -18.844 26.240 28.972 1.00 85.88 612 ALA A CA 1
ATOM 4425 C C . ALA A 1 612 ? -18.923 25.604 30.363 1.00 85.88 612 ALA A C 1
ATOM 4427 O O . ALA A 1 612 ? -18.387 24.514 30.552 1.00 85.88 612 ALA A O 1
ATOM 4428 N N . TYR A 1 613 ? -19.539 26.292 31.326 1.00 84.81 613 TYR A N 1
ATOM 4429 C CA . TYR A 1 613 ? -19.677 25.801 32.698 1.00 84.81 613 TYR A CA 1
ATOM 4430 C C . TYR A 1 613 ? -21.064 25.203 32.945 1.00 84.81 613 TYR A C 1
ATOM 4432 O O . TYR A 1 613 ? -22.041 25.670 32.365 1.00 84.81 613 TYR A O 1
ATOM 4440 N N . SER A 1 614 ? -21.128 24.180 33.797 1.00 81.62 614 SER A N 1
ATOM 4441 C CA . SER A 1 614 ? -22.371 23.591 34.301 1.00 81.62 614 SER A CA 1
ATOM 4442 C C . SER A 1 614 ? -22.989 24.408 35.443 1.00 81.62 614 SER A C 1
ATOM 4444 O O . SER A 1 614 ? -22.280 25.182 36.085 1.00 81.62 614 SER A O 1
ATOM 4446 N N . ASP A 1 615 ? -24.254 24.137 35.779 1.00 75.25 615 ASP A N 1
ATOM 4447 C CA . ASP A 1 615 ? -24.926 24.736 36.947 1.00 75.25 615 ASP A CA 1
ATOM 4448 C C . ASP A 1 615 ? -24.393 24.203 38.294 1.00 75.25 615 ASP A C 1
ATOM 4450 O O . ASP A 1 615 ? -24.424 24.922 39.288 1.00 75.25 615 ASP A O 1
ATOM 4454 N N . GLY A 1 616 ? -23.783 23.011 38.299 1.00 74.75 616 GLY A N 1
ATOM 4455 C CA . GLY A 1 616 ? -23.056 22.425 39.434 1.00 74.75 616 GLY A CA 1
ATOM 4456 C C . GLY A 1 616 ? -23.791 21.258 40.101 1.00 74.75 616 GLY A C 1
ATOM 4457 O O . GLY A 1 616 ? -24.885 20.911 39.678 1.00 74.75 616 GLY A O 1
ATOM 4458 N N . ILE A 1 617 ? -23.155 20.598 41.076 1.00 73.38 617 ILE A N 1
ATOM 4459 C CA . ILE A 1 617 ? -23.722 19.445 41.802 1.00 73.38 617 ILE A CA 1
ATOM 4460 C C . ILE A 1 617 ? -23.183 19.354 43.234 1.00 73.38 617 ILE A C 1
ATOM 4462 O O . ILE A 1 617 ? -21.994 19.625 43.456 1.00 73.38 617 ILE A O 1
ATOM 4466 N N . THR A 1 618 ? -24.021 18.949 44.192 1.00 72.81 618 THR A N 1
ATOM 4467 C CA . THR A 1 618 ? -23.589 18.658 45.570 1.00 72.81 618 THR A CA 1
ATOM 4468 C C . THR A 1 618 ? -23.314 17.168 45.743 1.00 72.81 618 THR A C 1
ATOM 4470 O O . THR A 1 618 ? -24.149 16.322 45.427 1.00 72.81 618 THR A O 1
ATOM 4473 N N . ILE A 1 619 ? -22.145 16.836 46.288 1.00 73.25 619 ILE A N 1
ATOM 4474 C CA . ILE A 1 619 ? -21.789 15.467 46.678 1.00 73.25 619 ILE A CA 1
ATOM 4475 C C . ILE A 1 619 ? -21.857 15.360 48.208 1.00 73.25 619 ILE A C 1
ATOM 4477 O O . ILE A 1 619 ? -21.164 16.120 48.889 1.00 73.25 619 ILE A O 1
ATOM 4481 N N . ASP A 1 620 ? -22.664 14.428 48.731 1.00 73.00 620 ASP A N 1
ATOM 4482 C CA . ASP A 1 620 ? -22.781 14.109 50.165 1.00 73.00 620 ASP A CA 1
ATOM 4483 C C . ASP A 1 620 ? -22.749 12.591 50.392 1.00 73.00 620 ASP A C 1
ATOM 4485 O O . ASP A 1 620 ? -23.646 11.838 50.003 1.00 73.00 620 ASP A O 1
ATOM 4489 N N . THR A 1 621 ? -21.686 12.122 51.037 1.00 71.00 621 THR A N 1
ATOM 4490 C CA . THR A 1 621 ? -21.454 10.697 51.282 1.00 71.00 621 THR A CA 1
ATOM 4491 C C . THR A 1 621 ? -21.822 10.221 52.689 1.00 71.00 621 THR A C 1
ATOM 4493 O O . THR A 1 621 ? -21.689 9.029 52.983 1.00 71.00 621 THR A O 1
ATOM 4496 N N . SER A 1 622 ? -22.290 11.115 53.560 1.00 74.19 622 SER A N 1
ATOM 4497 C CA . SER A 1 622 ? -22.478 10.848 54.986 1.00 74.19 622 SER A CA 1
ATOM 4498 C C . SER A 1 622 ? -23.873 10.287 55.296 1.00 74.19 622 SER A C 1
ATOM 4500 O O . SER A 1 622 ? -24.876 10.952 55.087 1.00 74.19 622 SER A O 1
ATOM 4502 N N . VAL A 1 623 ? -23.961 9.071 55.858 1.00 79.94 623 VAL A N 1
ATOM 4503 C CA . VAL A 1 623 ? -25.249 8.496 56.312 1.00 79.94 623 VAL A CA 1
ATOM 4504 C C . VAL A 1 623 ? -25.806 9.228 57.547 1.00 79.94 623 VAL A C 1
ATOM 4506 O O . VAL A 1 623 ? -25.032 9.589 58.441 1.00 79.94 623 VAL A O 1
ATOM 4509 N N . PRO A 1 624 ? -27.140 9.379 57.679 1.00 86.25 624 PRO A N 1
ATOM 4510 C CA . PRO A 1 624 ? -27.744 9.946 58.882 1.00 86.25 624 PRO A CA 1
ATOM 4511 C C . PRO A 1 624 ? -27.561 9.021 60.097 1.00 86.25 624 PRO A C 1
ATOM 4513 O O . PRO A 1 624 ? -27.510 7.799 59.975 1.00 86.25 624 PRO A O 1
ATOM 4516 N N . THR A 1 625 ? -27.496 9.588 61.302 1.00 89.25 625 THR A N 1
ATOM 4517 C CA . THR A 1 625 ? -27.486 8.828 62.565 1.00 89.25 625 THR A CA 1
ATOM 4518 C C . THR A 1 625 ? -28.898 8.782 63.145 1.00 89.25 625 THR A C 1
ATOM 4520 O O . THR A 1 625 ? -29.478 9.836 63.400 1.00 89.25 625 THR A O 1
ATOM 4523 N N . VAL A 1 626 ? -29.441 7.580 63.370 1.00 93.44 626 VAL A N 1
ATOM 4524 C CA . VAL A 1 626 ? -30.836 7.347 63.797 1.00 93.44 626 VAL A CA 1
ATOM 4525 C C . VAL A 1 626 ? -30.872 6.695 65.179 1.00 93.44 626 VAL A C 1
ATOM 4527 O O . VAL A 1 626 ? -30.089 5.788 65.445 1.00 93.44 626 VAL A O 1
ATOM 4530 N N . ASN A 1 627 ? -31.788 7.144 66.039 1.00 95.25 627 ASN A N 1
ATOM 4531 C CA . ASN A 1 627 ? -32.118 6.526 67.323 1.00 95.25 627 ASN A CA 1
ATOM 4532 C C . ASN A 1 627 ? -33.647 6.394 67.454 1.00 95.25 627 ASN A C 1
ATOM 4534 O O . ASN A 1 627 ? -34.352 7.401 67.395 1.00 95.25 627 ASN A O 1
ATOM 4538 N N . ALA A 1 628 ? -34.160 5.173 67.630 1.00 95.69 628 ALA A N 1
ATOM 4539 C CA . ALA A 1 628 ? -35.593 4.870 67.731 1.00 95.69 628 ALA A CA 1
ATOM 4540 C C . ALA A 1 628 ? -36.184 5.134 69.137 1.00 95.69 628 ALA A C 1
ATOM 4542 O O . ALA A 1 628 ? -37.376 4.919 69.369 1.00 95.69 628 ALA A O 1
ATOM 4543 N N . GLY A 1 629 ? -35.370 5.609 70.081 1.00 94.94 629 GLY A N 1
ATOM 4544 C CA . GLY A 1 629 ? -35.745 5.936 71.455 1.00 94.94 629 GLY A CA 1
ATOM 4545 C C . GLY A 1 629 ? -35.744 4.728 72.406 1.00 94.94 629 GLY A C 1
ATOM 4546 O O . GLY A 1 629 ? -35.404 3.608 72.040 1.00 94.94 629 GLY A O 1
ATOM 4547 N N . SER A 1 630 ? -36.116 4.948 73.672 1.00 95.19 630 SER A N 1
ATOM 4548 C CA . SER A 1 630 ? -36.043 3.921 74.730 1.00 95.19 630 SER A CA 1
ATOM 4549 C C . SER A 1 630 ? -37.076 2.795 74.581 1.00 95.19 630 SER A C 1
ATOM 4551 O O . SER A 1 630 ? -38.229 3.087 74.257 1.00 95.19 630 SER A O 1
ATOM 4553 N N . ASP A 1 631 ? -36.720 1.576 74.997 1.00 96.50 631 ASP A N 1
ATOM 4554 C CA . ASP A 1 631 ? -37.641 0.441 75.186 1.00 96.50 631 ASP A CA 1
ATOM 4555 C C . ASP A 1 631 ? -38.809 0.748 76.147 1.00 96.50 631 ASP A C 1
ATOM 4557 O O . ASP A 1 631 ? -38.702 1.594 77.047 1.00 96.50 631 ASP A O 1
ATOM 4561 N N . LYS A 1 632 ? -39.934 0.031 75.991 1.00 96.69 632 LYS A N 1
ATOM 4562 C CA . LYS A 1 632 ? -41.163 0.235 76.785 1.00 96.69 632 LYS A CA 1
ATOM 4563 C C . LYS A 1 632 ? -41.843 -1.065 77.226 1.00 96.69 632 LYS A C 1
ATOM 4565 O O . LYS A 1 632 ? -41.932 -2.021 76.465 1.00 96.69 632 LYS A O 1
ATOM 4570 N N . THR A 1 633 ? -42.431 -1.039 78.424 1.00 97.25 633 THR A N 1
ATOM 4571 C CA . THR A 1 633 ? -43.380 -2.047 78.935 1.00 97.25 633 THR A CA 1
ATOM 4572 C C . THR A 1 633 ? -44.642 -1.324 79.389 1.00 97.25 633 THR A C 1
ATOM 4574 O O . THR A 1 633 ? -44.551 -0.421 80.222 1.00 97.25 633 THR A O 1
ATOM 4577 N N . THR A 1 634 ? -45.807 -1.638 78.818 1.00 96.62 634 THR A N 1
ATOM 4578 C CA . THR A 1 634 ? -47.044 -0.887 79.096 1.00 96.62 634 THR A CA 1
ATOM 4579 C C . THR A 1 634 ? -48.312 -1.647 78.703 1.00 96.62 634 THR A C 1
ATOM 4581 O O . THR A 1 634 ? -48.268 -2.606 77.937 1.00 96.62 634 THR A O 1
ATOM 4584 N N . ASN A 1 635 ? -49.452 -1.172 79.203 1.00 94.88 635 ASN A N 1
ATOM 4585 C CA . ASN A 1 635 ? -50.798 -1.620 78.853 1.00 94.88 635 ASN A CA 1
ATOM 4586 C C . ASN A 1 635 ? -51.624 -0.546 78.108 1.00 94.88 635 ASN A C 1
ATOM 4588 O O . ASN A 1 635 ? -52.825 -0.726 77.896 1.00 94.88 635 ASN A O 1
ATOM 4592 N N . ALA A 1 636 ? -51.008 0.586 77.739 1.00 95.50 636 ALA A N 1
ATOM 4593 C CA . ALA A 1 636 ? -51.683 1.740 77.148 1.00 95.50 636 ALA A CA 1
ATOM 4594 C C . ALA A 1 636 ? -50.852 2.418 76.045 1.00 95.50 636 ALA A C 1
ATOM 4596 O O . ALA A 1 636 ? -49.638 2.251 75.951 1.00 95.50 636 ALA A O 1
ATOM 4597 N N . ILE A 1 637 ? -51.524 3.204 75.195 1.00 96.75 637 ILE A N 1
ATOM 4598 C CA . ILE A 1 637 ? -50.887 3.960 74.103 1.00 96.75 637 ILE A CA 1
ATOM 4599 C C . ILE A 1 637 ? -49.888 4.970 74.683 1.00 96.75 637 ILE A C 1
ATOM 4601 O O . ILE A 1 637 ? -50.197 5.651 75.661 1.00 96.75 637 ILE A O 1
ATOM 4605 N N . PHE A 1 638 ? -48.727 5.116 74.043 1.00 96.25 638 PHE A N 1
ATOM 4606 C CA . PHE A 1 638 ? -47.690 6.076 74.429 1.00 96.25 638 PHE A CA 1
ATOM 4607 C C . PHE A 1 638 ? -47.099 6.787 73.205 1.00 96.25 638 PHE A C 1
ATOM 4609 O O . PHE A 1 638 ? -47.250 6.318 72.078 1.00 96.25 638 PHE A O 1
ATOM 4616 N N . THR A 1 639 ? -46.426 7.916 73.433 1.00 96.56 639 THR A N 1
ATOM 4617 C CA . THR A 1 639 ? -45.608 8.605 72.422 1.00 96.56 639 THR A CA 1
ATOM 4618 C C . THR A 1 639 ? -44.164 8.131 72.532 1.00 96.56 639 THR A C 1
ATOM 4620 O O . THR A 1 639 ? -43.608 8.131 73.632 1.00 96.56 639 THR A O 1
ATOM 4623 N N . GLN A 1 640 ? -43.578 7.731 71.407 1.00 97.12 640 GLN A N 1
ATOM 4624 C CA . GLN A 1 640 ? -42.165 7.409 71.274 1.00 97.12 640 GLN A CA 1
ATOM 4625 C C . GLN A 1 640 ? -41.410 8.641 70.766 1.00 97.12 640 GLN A C 1
ATOM 4627 O O . GLN A 1 640 ? -41.830 9.251 69.784 1.00 97.12 640 GLN A O 1
ATOM 4632 N N . ASP A 1 641 ? -40.335 8.979 71.473 1.00 93.88 641 ASP A N 1
ATOM 4633 C CA . ASP A 1 641 ? -39.448 10.121 71.232 1.00 93.88 641 ASP A CA 1
ATOM 4634 C C . ASP A 1 641 ? -38.166 9.592 70.574 1.00 93.88 641 ASP A C 1
ATOM 4636 O O . ASP A 1 641 ? -37.416 8.836 71.204 1.00 93.88 641 ASP A O 1
ATOM 4640 N N . ALA A 1 642 ? -37.989 9.888 69.288 1.00 94.81 642 ALA A N 1
ATOM 4641 C CA . ALA A 1 642 ? -36.857 9.449 68.478 1.00 94.81 642 ALA A CA 1
ATOM 4642 C C . ALA A 1 642 ? -35.912 10.621 68.185 1.00 94.81 642 ALA A C 1
ATOM 4644 O O . ALA A 1 642 ? -36.200 11.777 68.472 1.00 94.81 642 ALA A O 1
ATOM 4645 N N . THR A 1 643 ? -34.721 10.340 67.655 1.00 92.81 643 THR A N 1
ATOM 4646 C CA . THR A 1 643 ? -33.776 11.411 67.307 1.00 92.81 643 THR A CA 1
ATOM 4647 C C . THR A 1 643 ? -32.975 11.071 66.061 1.00 92.81 643 THR A C 1
ATOM 4649 O O . THR A 1 643 ? -32.377 9.995 65.972 1.00 92.81 643 THR A O 1
ATOM 4652 N N . VAL A 1 644 ? -32.893 12.027 65.135 1.00 89.69 644 VAL A N 1
ATOM 4653 C CA . VAL A 1 644 ? -32.044 11.966 63.940 1.00 89.69 644 VAL A CA 1
ATOM 4654 C C . VAL A 1 644 ? -31.039 13.116 63.920 1.00 89.69 644 VAL A C 1
ATOM 4656 O O . VAL A 1 644 ? -31.400 14.281 64.044 1.00 89.69 644 VAL A O 1
ATOM 4659 N N . ASN A 1 645 ? -29.758 12.798 63.721 1.00 82.00 645 ASN A N 1
ATOM 4660 C CA . ASN A 1 645 ? -28.677 13.783 63.599 1.00 82.00 645 ASN A CA 1
ATOM 4661 C C . ASN A 1 645 ? -27.786 13.498 62.380 1.00 82.00 645 ASN A C 1
ATOM 4663 O O . ASN A 1 645 ? -27.707 12.367 61.905 1.00 82.00 645 ASN A O 1
ATOM 4667 N N . GLY A 1 646 ? -27.047 14.514 61.921 1.00 66.88 646 GLY A N 1
ATOM 4668 C CA . GLY A 1 646 ? -25.936 14.331 60.977 1.00 66.88 646 GLY A CA 1
ATOM 4669 C C . GLY A 1 646 ? -26.308 14.156 59.500 1.00 66.88 646 GLY A C 1
ATOM 4670 O O . GLY A 1 646 ? -25.435 13.788 58.728 1.00 66.88 646 GLY A O 1
ATOM 4671 N N . ALA A 1 647 ? -27.550 14.437 59.093 1.00 63.78 647 ALA A N 1
ATOM 4672 C CA . ALA A 1 647 ? -27.924 14.506 57.677 1.00 63.78 647 ALA A CA 1
ATOM 4673 C C . ALA A 1 647 ? -27.395 15.818 57.066 1.00 63.78 647 ALA A C 1
ATOM 4675 O O . ALA A 1 647 ? -28.022 16.866 57.230 1.00 63.78 647 ALA A O 1
ATOM 4676 N N . VAL A 1 648 ? -26.226 15.782 56.418 1.00 63.16 648 VAL A N 1
ATOM 4677 C CA . VAL A 1 648 ? -25.560 16.978 55.866 1.00 63.16 648 VAL A CA 1
ATOM 4678 C C . VAL A 1 648 ? -26.401 17.609 54.749 1.00 63.16 648 VAL A C 1
ATOM 4680 O O . VAL A 1 648 ? -26.583 18.827 54.758 1.00 63.16 648 VAL A O 1
ATOM 4683 N N . ALA A 1 649 ? -27.007 16.799 53.878 1.00 62.62 649 ALA A N 1
ATOM 4684 C CA . ALA A 1 649 ? -27.976 17.245 52.875 1.00 62.62 649 ALA A CA 1
ATOM 4685 C C . ALA A 1 649 ? -29.398 17.512 53.424 1.00 62.62 649 ALA A C 1
ATOM 4687 O O . ALA A 1 649 ? -30.260 17.995 52.694 1.00 62.62 649 ALA A O 1
ATOM 4688 N N . GLY A 1 650 ? -29.673 17.247 54.708 1.00 75.94 650 GLY A N 1
ATOM 4689 C CA . GLY A 1 650 ? -31.024 17.289 55.292 1.00 75.94 650 GLY A CA 1
ATOM 4690 C C . GLY A 1 650 ? -31.803 15.977 55.117 1.00 75.94 650 GLY A C 1
ATOM 4691 O O . GLY A 1 650 ? -31.4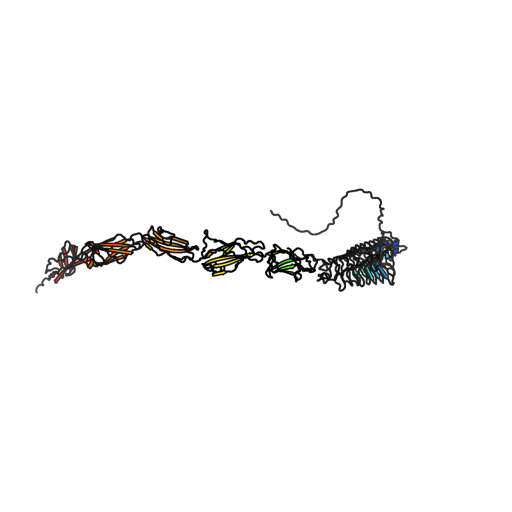11 15.111 54.346 1.00 75.94 650 GLY A O 1
ATOM 4692 N N . VAL A 1 651 ? -32.884 15.783 55.881 1.00 82.81 651 VAL A N 1
ATOM 4693 C CA . VAL A 1 651 ? -33.657 14.524 55.887 1.00 82.81 651 VAL A CA 1
ATOM 4694 C C . VAL A 1 651 ? -34.741 14.538 54.807 1.00 82.81 651 VAL A C 1
ATOM 4696 O O . VAL A 1 651 ? -35.584 15.434 54.803 1.00 82.81 651 VAL A O 1
ATOM 4699 N N . ALA A 1 652 ? -34.772 13.503 53.967 1.00 86.31 652 ALA A N 1
ATOM 4700 C CA . ALA A 1 652 ? -35.792 13.309 52.940 1.00 86.31 652 ALA A CA 1
ATOM 4701 C C . ALA A 1 652 ? -37.034 12.576 53.469 1.00 86.31 652 ALA A C 1
ATOM 4703 O O . ALA A 1 652 ? -38.160 12.924 53.114 1.00 86.31 652 ALA A O 1
ATOM 4704 N N . SER A 1 653 ? -36.869 11.534 54.299 1.00 90.88 653 SER A N 1
ATOM 4705 C CA . SER A 1 653 ? -38.014 10.752 54.801 1.00 90.88 653 SER A CA 1
ATOM 4706 C C . SER A 1 653 ? -37.754 9.979 56.099 1.00 90.88 653 SER A C 1
ATOM 4708 O O . SER A 1 653 ? -36.624 9.589 56.388 1.00 90.88 653 SER A O 1
ATOM 4710 N N . TYR A 1 654 ? -38.840 9.708 56.838 1.00 95.00 654 TYR A N 1
ATOM 4711 C CA . TYR A 1 654 ? -38.904 8.826 58.012 1.00 95.00 654 TYR A CA 1
ATOM 4712 C C . TYR A 1 654 ? -39.882 7.674 57.743 1.00 95.00 654 TYR A C 1
ATOM 4714 O O . TYR A 1 654 ? -40.901 7.876 57.080 1.00 95.00 654 TYR A O 1
ATOM 4722 N N . GLN A 1 655 ? -39.617 6.484 58.286 1.00 97.25 655 GLN A N 1
ATOM 4723 C CA . GLN A 1 655 ? -40.531 5.343 58.193 1.00 97.25 655 GLN A CA 1
ATOM 4724 C C . GLN A 1 655 ? -40.449 4.408 59.412 1.00 97.25 655 GLN A C 1
ATOM 4726 O O . GLN A 1 655 ? -39.476 3.673 59.593 1.00 97.25 655 GLN A O 1
ATOM 4731 N N . TRP A 1 656 ? -41.526 4.363 60.195 1.00 97.94 656 TRP A N 1
ATOM 4732 C CA . TRP A 1 656 ? -41.749 3.410 61.282 1.00 97.94 656 TRP A CA 1
ATOM 4733 C C . TRP A 1 656 ? -42.360 2.103 60.781 1.00 97.94 656 TRP A C 1
ATOM 4735 O O . TRP A 1 656 ? -43.245 2.100 59.919 1.00 97.94 656 TRP A O 1
ATOM 4745 N N . SER A 1 657 ? -41.914 0.975 61.333 1.00 96.81 657 SER A N 1
ATOM 4746 C CA . SER A 1 657 ? -42.425 -0.350 60.971 1.00 96.81 657 SER A CA 1
ATOM 4747 C C . SER A 1 657 ? -42.265 -1.380 62.091 1.00 96.81 657 SER A C 1
ATOM 4749 O O . SER A 1 657 ? -41.294 -1.370 62.845 1.00 96.81 657 SER A O 1
ATOM 4751 N N . LYS A 1 658 ? -43.214 -2.317 62.183 1.00 97.12 658 LYS A N 1
ATOM 4752 C CA . LYS A 1 658 ? -43.089 -3.505 63.037 1.00 97.12 658 LYS A CA 1
ATOM 4753 C C . LYS A 1 658 ? -42.173 -4.525 62.358 1.00 97.12 658 LYS A C 1
ATOM 4755 O O . LYS A 1 658 ? -42.444 -4.916 61.226 1.00 97.12 658 LYS A O 1
ATOM 4760 N N . GLN A 1 659 ? -41.173 -5.016 63.083 1.00 97.62 659 GLN A N 1
ATOM 4761 C CA . GLN A 1 659 ? -40.301 -6.105 62.635 1.00 97.62 659 GLN A CA 1
ATOM 4762 C C . GLN A 1 659 ? -40.823 -7.466 63.108 1.00 97.62 659 GLN A C 1
ATOM 4764 O O . GLN A 1 659 ? -41.007 -8.383 62.311 1.00 97.62 659 GLN A O 1
ATOM 4769 N N . THR A 1 660 ? -41.120 -7.598 64.405 1.00 95.69 660 THR A N 1
ATOM 4770 C CA . THR A 1 660 ? -41.541 -8.867 65.028 1.00 95.69 660 THR A CA 1
ATOM 4771 C C . THR A 1 660 ? -42.638 -8.649 66.079 1.00 95.69 660 THR A C 1
ATOM 4773 O O . THR A 1 660 ? -42.935 -7.516 66.458 1.00 95.69 660 THR A O 1
ATOM 4776 N N . GLY A 1 661 ? -43.296 -9.731 66.508 1.00 95.12 661 GLY A N 1
ATOM 4777 C CA . GLY A 1 661 ? -44.310 -9.741 67.574 1.00 95.12 661 GLY A CA 1
ATOM 4778 C C . GLY A 1 661 ? -45.648 -10.369 67.150 1.00 95.12 661 GLY A C 1
ATOM 4779 O O . GLY A 1 661 ? -45.893 -10.527 65.949 1.00 95.12 661 GLY A O 1
ATOM 4780 N N . PRO A 1 662 ? -46.516 -10.757 68.098 1.00 94.19 662 PRO A N 1
ATOM 4781 C CA . PRO A 1 662 ? -47.701 -11.576 67.813 1.00 94.19 662 PRO A CA 1
ATOM 4782 C C . PRO A 1 662 ? -48.880 -10.805 67.184 1.00 94.19 662 PRO A C 1
ATOM 4784 O O . PRO A 1 662 ? -49.540 -11.343 66.299 1.00 94.19 662 PRO A O 1
ATOM 4787 N N . GLY A 1 663 ? -49.104 -9.540 67.562 1.00 94.00 663 GLY A N 1
ATOM 4788 C CA . GLY A 1 663 ? -50.230 -8.714 67.096 1.00 94.00 663 GLY A CA 1
ATOM 4789 C C . GLY A 1 663 ? -49.868 -7.634 66.073 1.00 94.00 663 GLY A C 1
ATOM 4790 O O . GLY A 1 663 ? -48.785 -7.619 65.494 1.00 94.00 663 GLY A O 1
ATOM 4791 N N . THR A 1 664 ? -50.779 -6.699 65.827 1.00 95.44 664 THR A N 1
ATOM 4792 C CA . THR A 1 664 ? -50.572 -5.530 64.955 1.00 95.44 664 THR A CA 1
ATOM 4793 C C . THR A 1 664 ? -50.158 -4.319 65.784 1.00 95.44 664 THR A C 1
ATOM 4795 O O . THR A 1 664 ? -50.796 -4.028 66.794 1.00 95.44 664 THR A O 1
ATOM 4798 N N . ILE A 1 665 ? -49.126 -3.601 65.325 1.00 98.00 665 ILE A N 1
ATOM 4799 C CA . ILE A 1 665 ? -48.753 -2.284 65.853 1.00 98.00 665 ILE A CA 1
ATOM 4800 C C . ILE A 1 665 ? -49.461 -1.203 65.038 1.00 98.00 665 ILE A C 1
ATOM 4802 O O . ILE A 1 665 ? -49.434 -1.241 63.809 1.00 98.00 665 ILE A O 1
ATOM 4806 N N . THR A 1 666 ? -50.069 -0.239 65.724 1.00 97.31 666 THR A N 1
ATOM 4807 C CA . THR A 1 666 ? -50.647 0.962 65.108 1.00 97.31 666 THR A CA 1
ATOM 4808 C C . THR A 1 666 ? -49.793 2.172 65.467 1.00 97.31 666 THR A C 1
ATOM 4810 O O . THR A 1 666 ? -49.617 2.457 66.653 1.00 97.31 666 THR A O 1
ATOM 4813 N N . PHE A 1 667 ? -49.295 2.868 64.442 1.00 97.56 667 PHE A N 1
ATOM 4814 C CA . PHE A 1 667 ? -48.552 4.124 64.562 1.00 97.56 667 PHE A CA 1
ATOM 4815 C C . PHE A 1 667 ? -49.485 5.319 64.342 1.00 97.56 667 PHE A C 1
ATOM 4817 O O . PHE A 1 667 ? -50.347 5.256 63.464 1.00 97.56 667 PHE A O 1
ATOM 4824 N N . GLY A 1 668 ? -49.301 6.413 65.084 1.00 95.00 668 GLY A N 1
ATOM 4825 C CA . GLY A 1 668 ? -50.044 7.660 64.852 1.00 95.00 668 GLY A CA 1
ATOM 4826 C C . GLY A 1 668 ? -49.729 8.275 63.485 1.00 95.00 668 GLY A C 1
ATOM 4827 O O . GLY A 1 668 ? -50.627 8.531 62.687 1.00 95.00 668 GLY A O 1
ATOM 4828 N N . SER A 1 669 ? -48.438 8.448 63.200 1.00 95.38 669 SER A N 1
ATOM 4829 C CA . SER A 1 669 ? -47.905 8.723 61.863 1.00 95.38 669 SER A CA 1
ATOM 4830 C C . SER A 1 669 ? -46.664 7.869 61.659 1.00 95.38 669 SER A C 1
ATOM 4832 O O . SER A 1 669 ? -45.714 7.970 62.434 1.00 95.38 669 SER A O 1
ATOM 4834 N N . SER A 1 670 ? -46.649 7.010 60.641 1.00 95.69 670 SER A N 1
ATOM 4835 C CA . SER A 1 670 ? -45.463 6.194 60.375 1.00 95.69 670 SER A CA 1
ATOM 4836 C C . SER A 1 670 ? -44.341 6.979 59.700 1.00 95.69 670 SER A C 1
ATOM 4838 O O . SER A 1 670 ? -43.256 6.438 59.569 1.00 95.69 670 SER A O 1
ATOM 4840 N N . THR A 1 671 ? -44.584 8.213 59.257 1.00 95.31 671 THR A N 1
ATOM 4841 C CA . THR A 1 671 ? -43.622 9.022 58.489 1.00 95.31 671 THR A CA 1
ATOM 4842 C C . THR A 1 671 ? -43.186 10.298 59.207 1.00 95.31 671 THR A C 1
ATOM 4844 O O . THR A 1 671 ? -42.667 11.216 58.579 1.00 95.31 671 THR A O 1
ATOM 4847 N N . ALA A 1 672 ? -43.441 10.385 60.510 1.00 93.81 672 ALA A N 1
ATOM 4848 C CA . ALA A 1 672 ? -42.898 11.422 61.378 1.00 93.81 672 ALA A CA 1
ATOM 4849 C C . ALA A 1 672 ? -41.729 10.853 62.195 1.00 93.81 672 ALA A C 1
ATOM 4851 O O . ALA A 1 672 ? -41.672 9.641 62.411 1.00 93.81 672 ALA A O 1
ATOM 4852 N N . GLU A 1 673 ? -40.828 11.726 62.651 1.00 93.81 673 GLU A N 1
ATOM 4853 C CA . GLU A 1 673 ? -39.745 11.359 63.573 1.00 93.81 673 GLU A CA 1
ATOM 4854 C C . GLU A 1 673 ? -40.328 10.750 64.854 1.00 93.81 673 GLU A C 1
ATOM 4856 O O . GLU A 1 673 ? -40.132 9.563 65.113 1.00 93.81 673 GLU A O 1
ATOM 4861 N N . ASP A 1 674 ? -41.182 11.505 65.547 1.00 95.25 674 ASP A N 1
ATOM 4862 C CA . ASP A 1 674 ? -41.920 11.038 66.721 1.00 95.25 674 ASP A CA 1
ATOM 4863 C C . ASP A 1 674 ? -43.296 10.485 66.349 1.00 95.25 674 ASP A C 1
ATOM 4865 O O . ASP A 1 674 ? -44.016 11.030 65.503 1.00 95.25 674 ASP A O 1
ATOM 4869 N N . THR A 1 675 ? -43.716 9.415 67.026 1.00 96.75 675 THR A N 1
ATOM 4870 C CA . THR A 1 675 ? -45.008 8.775 66.755 1.00 96.75 675 THR A CA 1
ATOM 4871 C C . THR A 1 675 ? -45.640 8.179 68.004 1.00 96.75 675 THR A C 1
ATOM 4873 O O . THR A 1 675 ? -44.965 7.854 68.977 1.00 96.75 675 THR A O 1
ATOM 4876 N N . THR A 1 676 ? -46.962 8.014 67.997 1.00 97.31 676 THR A N 1
ATOM 4877 C CA . THR A 1 676 ? -47.656 7.238 69.032 1.00 97.31 676 THR A CA 1
ATOM 4878 C C . THR A 1 676 ? -47.724 5.767 68.645 1.00 97.31 676 THR A C 1
ATOM 4880 O O . THR A 1 676 ? -47.907 5.450 67.472 1.00 97.31 676 THR A O 1
ATOM 4883 N N . ILE A 1 677 ? -47.592 4.866 69.622 1.00 97.88 677 ILE A N 1
ATOM 4884 C CA . ILE A 1 677 ? -47.535 3.413 69.409 1.00 97.88 677 ILE A CA 1
ATOM 4885 C C . ILE A 1 677 ? -48.585 2.712 70.277 1.00 97.88 677 ILE A C 1
ATOM 4887 O O . ILE A 1 677 ? -48.739 3.001 71.466 1.00 97.88 677 ILE A O 1
ATOM 4891 N N . SER A 1 678 ? -49.306 1.762 69.679 1.00 96.69 678 SER A N 1
ATOM 4892 C CA . SER A 1 678 ? -50.225 0.854 70.376 1.00 96.69 678 SER A CA 1
ATOM 4893 C C . SER A 1 678 ? -50.225 -0.540 69.751 1.00 96.69 678 SER A C 1
ATOM 4895 O O . SER A 1 678 ? -49.912 -0.677 68.566 1.00 96.69 678 SER A O 1
ATOM 4897 N N . ALA A 1 679 ? -50.596 -1.565 70.524 1.00 96.81 679 ALA A N 1
ATOM 4898 C CA . ALA A 1 679 ? -50.760 -2.933 70.033 1.00 96.81 679 ALA A CA 1
ATOM 4899 C C . ALA A 1 679 ? -52.164 -3.476 70.332 1.00 96.81 679 ALA A C 1
ATOM 4901 O O . ALA A 1 679 ? -52.821 -3.062 71.285 1.00 96.81 679 ALA A O 1
ATOM 4902 N N . ASN A 1 680 ? -52.630 -4.422 69.517 1.00 95.62 680 ASN A N 1
ATOM 4903 C CA . ASN A 1 680 ? -53.937 -5.063 69.708 1.00 95.62 680 ASN A CA 1
ATOM 4904 C C . ASN A 1 680 ? -53.873 -6.415 70.441 1.00 95.62 680 ASN A C 1
ATOM 4906 O O . ASN A 1 680 ? -54.911 -7.049 70.630 1.00 95.62 680 ASN A O 1
ATOM 4910 N N . GLN A 1 681 ? -52.677 -6.883 70.795 1.00 96.75 681 GLN A N 1
ATOM 4911 C CA . GLN A 1 681 ? -52.465 -8.175 71.436 1.00 96.75 681 GLN A CA 1
ATOM 4912 C C . GLN A 1 681 ? -51.270 -8.111 72.382 1.00 96.75 681 GLN A C 1
ATOM 4914 O O . GLN A 1 681 ? -50.251 -7.497 72.051 1.00 96.75 681 GLN A O 1
ATOM 4919 N N . ASP A 1 682 ? -51.387 -8.804 73.511 1.00 96.88 682 ASP A N 1
ATOM 4920 C CA . ASP A 1 682 ? -50.300 -8.967 74.469 1.00 96.88 682 ASP A CA 1
ATOM 4921 C C . ASP A 1 682 ? -49.101 -9.698 73.838 1.00 96.88 682 ASP A C 1
ATOM 4923 O O . ASP A 1 682 ? -49.259 -10.678 73.101 1.00 96.88 682 ASP A O 1
ATOM 4927 N N . GLY A 1 683 ? -47.891 -9.215 74.115 1.00 96.06 683 GLY A N 1
ATOM 4928 C CA . GLY A 1 683 ? -46.638 -9.831 73.692 1.00 96.06 683 GLY A CA 1
ATOM 4929 C C . GLY A 1 683 ? -45.462 -8.862 73.594 1.00 96.06 683 GLY A C 1
ATOM 4930 O O . GLY A 1 683 ? -45.577 -7.668 73.864 1.00 96.06 683 GLY A O 1
ATOM 4931 N N . THR A 1 684 ? -44.317 -9.398 73.173 1.00 97.38 684 THR A N 1
ATOM 4932 C CA . THR A 1 684 ? -43.087 -8.635 72.917 1.00 97.38 684 THR A CA 1
ATOM 4933 C C . THR A 1 684 ? -42.940 -8.332 71.423 1.00 97.38 684 THR A C 1
ATOM 4935 O O . THR A 1 684 ? -43.129 -9.219 70.587 1.00 97.38 684 THR A O 1
ATOM 4938 N N . TYR A 1 685 ? -42.589 -7.092 71.089 1.00 97.44 685 TYR A N 1
ATOM 4939 C CA . TYR A 1 685 ? -42.454 -6.566 69.732 1.00 97.44 685 TYR A CA 1
ATOM 4940 C C . TYR A 1 685 ? -41.091 -5.902 69.532 1.00 97.44 685 TYR A C 1
ATOM 4942 O O . TYR A 1 685 ? -40.588 -5.244 70.438 1.00 97.44 685 TYR A O 1
ATOM 4950 N N . THR A 1 686 ? -40.552 -6.003 68.316 1.00 97.62 686 THR A N 1
ATOM 4951 C CA . THR A 1 686 ? -39.433 -5.174 67.839 1.00 97.62 686 THR A CA 1
ATOM 4952 C C . THR A 1 686 ? -39.952 -4.210 66.777 1.00 97.62 686 THR A C 1
ATOM 4954 O O . THR A 1 686 ? -40.617 -4.632 65.824 1.00 97.62 686 THR A O 1
ATOM 4957 N N . ILE A 1 687 ? -39.669 -2.919 66.936 1.00 98.00 687 ILE A N 1
ATOM 4958 C CA . ILE A 1 687 ? -40.146 -1.826 66.077 1.00 98.00 687 ILE A CA 1
ATOM 4959 C C . ILE A 1 687 ? -38.934 -1.058 65.544 1.00 98.00 687 ILE A C 1
ATOM 4961 O O . ILE A 1 687 ? -38.018 -0.795 66.308 1.00 98.00 687 ILE A O 1
ATOM 4965 N N . ARG A 1 688 ? -38.933 -0.687 64.257 1.00 98.06 688 ARG A N 1
ATOM 4966 C CA . ARG A 1 688 ? -37.825 0.005 63.575 1.00 98.06 688 ARG A CA 1
ATOM 4967 C C . ARG A 1 688 ? -38.238 1.378 63.056 1.00 98.06 688 ARG A C 1
ATOM 4969 O O . ARG A 1 688 ? -39.297 1.475 62.430 1.00 98.06 688 ARG A O 1
ATOM 4976 N N . LEU A 1 689 ? -37.354 2.365 63.197 1.00 97.50 689 LEU A N 1
ATOM 4977 C CA . LEU A 1 689 ? -37.369 3.630 62.455 1.00 97.50 689 LEU A CA 1
ATOM 4978 C C . LEU A 1 689 ? -36.277 3.607 61.377 1.00 97.50 689 LEU A C 1
ATOM 4980 O O . LEU A 1 689 ? -35.116 3.368 61.686 1.00 97.50 689 LEU A O 1
ATOM 4984 N N . THR A 1 690 ? -36.644 3.842 60.116 1.00 95.69 690 THR A N 1
ATOM 4985 C CA . THR A 1 690 ? -35.713 4.006 58.981 1.00 95.69 690 THR A CA 1
ATOM 4986 C C . THR A 1 690 ? -35.756 5.445 58.476 1.00 95.69 690 THR A C 1
ATOM 4988 O O . THR A 1 690 ? -36.840 6.018 58.385 1.00 95.69 690 THR A O 1
ATOM 4991 N N . VAL A 1 691 ? -34.600 6.017 58.143 1.00 93.06 691 VAL A N 1
ATOM 4992 C CA . VAL A 1 691 ? -34.450 7.414 57.715 1.00 93.06 691 VAL A CA 1
ATOM 4993 C C . VAL A 1 691 ? -33.586 7.488 56.465 1.00 93.06 691 VAL A C 1
ATOM 4995 O O . VAL A 1 691 ? -32.574 6.791 56.377 1.00 93.06 691 VAL A O 1
ATOM 4998 N N . VAL A 1 692 ? -33.986 8.341 55.522 1.00 88.50 692 VAL A N 1
ATOM 4999 C CA . VAL A 1 692 ? -33.250 8.635 54.284 1.00 88.50 692 VAL A CA 1
ATOM 5000 C C . VAL A 1 692 ? -32.968 10.136 54.222 1.00 88.50 692 VAL A C 1
ATOM 5002 O O . VAL A 1 692 ? -33.882 10.917 54.489 1.00 88.50 692 VAL A O 1
ATOM 5005 N N . ASP A 1 693 ? -31.741 10.547 53.901 1.00 84.56 693 ASP A N 1
ATOM 5006 C CA . ASP A 1 693 ? -31.382 11.957 53.660 1.00 84.56 693 ASP A CA 1
ATOM 5007 C C . ASP A 1 693 ? -31.646 12.401 52.202 1.00 84.56 693 ASP A C 1
ATOM 5009 O O . ASP A 1 693 ? -32.005 11.578 51.359 1.00 84.56 693 ASP A O 1
ATOM 5013 N N . ASN A 1 694 ? -31.509 13.697 51.901 1.00 77.38 694 ASN A N 1
ATOM 5014 C CA . ASN A 1 694 ? -31.750 14.254 50.557 1.00 77.38 694 ASN A CA 1
ATOM 5015 C C . ASN A 1 694 ? -30.735 13.769 49.511 1.00 77.38 694 ASN A C 1
ATOM 5017 O O . ASN A 1 694 ? -31.066 13.676 48.335 1.00 77.38 694 ASN A O 1
ATOM 5021 N N . ALA A 1 695 ? -29.535 13.365 49.929 1.00 72.56 695 ALA A N 1
ATOM 5022 C CA . ALA A 1 695 ? -28.569 12.731 49.037 1.00 72.56 695 ALA A CA 1
ATOM 5023 C C . ALA A 1 695 ? -28.970 11.281 48.685 1.00 72.56 695 ALA A C 1
ATOM 5025 O O . ALA A 1 695 ? -28.548 10.732 47.661 1.00 72.56 695 ALA A O 1
ATOM 5026 N N . GLY A 1 696 ? -29.818 10.653 49.507 1.00 74.88 696 GLY A N 1
ATOM 5027 C CA . GLY A 1 696 ? -30.316 9.286 49.367 1.00 74.88 696 GLY A CA 1
ATOM 5028 C C . GLY A 1 696 ? -29.626 8.262 50.278 1.00 74.88 696 GLY A C 1
ATOM 5029 O O . GLY A 1 696 ? -29.852 7.059 50.118 1.00 74.88 696 GLY A O 1
ATOM 5030 N N . ASN A 1 697 ? -28.789 8.685 51.229 1.00 80.19 697 ASN A N 1
ATOM 5031 C CA . ASN A 1 697 ? -28.173 7.790 52.207 1.00 80.19 697 ASN A CA 1
ATOM 5032 C C . ASN A 1 697 ? -29.219 7.322 53.238 1.00 80.19 697 ASN A C 1
ATOM 5034 O O . ASN A 1 697 ? -30.057 8.099 53.689 1.00 80.19 697 ASN A O 1
ATOM 5038 N N . THR A 1 698 ? -29.180 6.041 53.629 1.00 88.25 698 THR A N 1
ATOM 5039 C CA . THR A 1 698 ? -30.195 5.408 54.501 1.00 88.25 698 THR A CA 1
ATOM 5040 C C . THR A 1 698 ? -29.584 4.845 55.788 1.00 88.25 698 THR A C 1
ATOM 5042 O O . THR A 1 698 ? -28.562 4.161 55.731 1.00 88.25 698 THR A O 1
ATOM 5045 N N . ALA A 1 699 ? -30.249 5.041 56.931 1.00 92.12 699 ALA A N 1
ATOM 5046 C CA . ALA A 1 699 ? -29.908 4.422 58.219 1.00 92.12 699 ALA A CA 1
ATOM 5047 C C . ALA A 1 699 ? -31.164 4.041 59.028 1.00 92.12 699 ALA A C 1
ATOM 5049 O O . ALA A 1 699 ? -32.272 4.474 58.708 1.00 92.12 699 ALA A O 1
ATOM 5050 N N . PHE A 1 700 ? -31.017 3.203 60.061 1.00 95.69 700 PHE A N 1
ATOM 5051 C CA . PHE A 1 700 ? -32.136 2.764 60.904 1.00 95.69 700 PHE A CA 1
ATOM 5052 C C . PHE A 1 700 ? -31.716 2.434 62.343 1.00 95.69 700 PHE A C 1
ATOM 5054 O O . PHE A 1 700 ? -30.544 2.156 62.589 1.00 95.69 700 PHE A O 1
ATOM 5061 N N . ASP A 1 701 ? -32.694 2.395 63.253 1.00 97.56 701 ASP A N 1
ATOM 5062 C CA . ASP A 1 701 ? -32.563 1.882 64.628 1.00 97.56 701 ASP A CA 1
ATOM 5063 C C . ASP A 1 701 ? -33.856 1.179 65.101 1.00 97.56 701 ASP A C 1
ATOM 5065 O O . ASP A 1 701 ? -34.915 1.342 64.482 1.00 97.56 701 ASP A O 1
ATOM 5069 N N . GLU A 1 702 ? -33.779 0.369 66.165 1.00 97.94 702 GLU A N 1
ATOM 5070 C CA . GLU A 1 702 ? -34.878 -0.465 66.678 1.00 97.94 702 GLU A CA 1
ATOM 5071 C C . GLU A 1 702 ? -35.126 -0.319 68.190 1.00 97.94 702 GLU A C 1
ATOM 5073 O O . GLU A 1 702 ? -34.192 -0.187 68.971 1.00 97.94 702 GLU A O 1
ATOM 5078 N N . MET A 1 703 ? -36.393 -0.444 68.608 1.00 96.69 703 MET A N 1
ATOM 5079 C CA . MET A 1 703 ? -36.817 -0.498 70.016 1.00 96.69 703 MET A CA 1
ATOM 5080 C C . MET A 1 703 ? -37.615 -1.772 70.344 1.00 96.69 703 MET A C 1
ATOM 5082 O O . MET A 1 703 ? -38.300 -2.341 69.483 1.00 96.69 703 MET A O 1
ATOM 5086 N N . SER A 1 704 ? -37.585 -2.180 71.615 1.00 97.06 704 SER A N 1
ATOM 5087 C CA . SER A 1 704 ? -38.384 -3.271 72.183 1.00 97.06 704 SER A CA 1
ATOM 5088 C C . SER A 1 704 ? -39.626 -2.751 72.916 1.00 97.06 704 SER A C 1
ATOM 5090 O O . SER A 1 704 ? -39.559 -1.816 73.719 1.00 97.06 704 SER A O 1
ATOM 5092 N N . LEU A 1 705 ? -40.775 -3.385 72.670 1.00 97.62 705 LEU A N 1
ATOM 5093 C CA . LEU A 1 705 ? -42.045 -3.102 73.341 1.00 97.62 705 LEU A CA 1
ATOM 5094 C C . LEU A 1 705 ? -42.638 -4.383 73.940 1.00 97.62 705 LEU A C 1
ATOM 5096 O O . LEU A 1 705 ? -42.925 -5.325 73.206 1.00 97.62 705 LEU A O 1
ATOM 5100 N N . ILE A 1 706 ? -42.905 -4.396 75.246 1.00 97.56 706 ILE A N 1
ATOM 5101 C CA . ILE A 1 706 ? -43.760 -5.393 75.906 1.00 97.56 706 ILE A CA 1
ATOM 5102 C C . ILE A 1 706 ? -45.140 -4.766 76.118 1.00 97.56 706 ILE A C 1
ATOM 5104 O O . ILE A 1 706 ? -45.306 -3.872 76.947 1.00 97.56 706 ILE A O 1
ATOM 5108 N N . TRP A 1 707 ? -46.127 -5.229 75.353 1.00 97.62 707 TRP A N 1
ATOM 5109 C CA . TRP A 1 707 ? -47.527 -4.852 75.527 1.00 97.62 707 TRP A CA 1
ATOM 5110 C C . TRP A 1 707 ? -48.228 -5.924 76.353 1.00 97.62 707 TRP A C 1
ATOM 5112 O O . TRP A 1 707 ? -48.234 -7.079 75.937 1.00 97.62 707 TRP A O 1
ATOM 5122 N N . ASP A 1 708 ? -48.793 -5.579 77.503 1.00 97.44 708 ASP A N 1
ATOM 5123 C CA . ASP A 1 708 ? -49.418 -6.555 78.400 1.00 97.44 708 ASP A CA 1
ATOM 5124 C C . ASP A 1 708 ? -50.653 -5.955 79.065 1.00 97.44 708 ASP A C 1
ATOM 5126 O O . ASP A 1 708 ? -50.551 -4.996 79.822 1.00 97.44 708 ASP A O 1
ATOM 5130 N N . THR A 1 709 ? -51.829 -6.501 78.776 1.00 95.19 709 THR A N 1
ATOM 5131 C CA . THR A 1 709 ? -53.119 -6.070 79.332 1.00 95.19 709 THR A CA 1
ATOM 5132 C C . THR A 1 709 ? -53.704 -7.095 80.305 1.00 95.19 709 THR A C 1
ATOM 5134 O O . THR A 1 709 ? -54.787 -6.883 80.869 1.00 95.19 709 THR A O 1
ATOM 5137 N N . THR A 1 710 ? -53.004 -8.210 80.517 1.00 94.50 710 THR A N 1
ATOM 5138 C CA . THR A 1 710 ? -53.445 -9.298 81.381 1.00 94.50 710 THR A CA 1
ATOM 5139 C C . THR A 1 710 ? -53.144 -8.956 82.836 1.00 94.50 710 THR A C 1
ATOM 5141 O O . THR A 1 710 ? -52.078 -8.475 83.179 1.00 94.50 710 THR A O 1
ATOM 5144 N N . LYS A 1 711 ? -54.117 -9.165 83.731 1.00 94.56 711 LYS A N 1
ATOM 5145 C CA . LYS A 1 711 ? -53.916 -8.896 85.162 1.00 94.56 711 LYS A CA 1
ATOM 5146 C C . LYS A 1 711 ? -53.095 -10.014 85.816 1.00 94.56 711 LYS A C 1
ATOM 5148 O O . LYS A 1 711 ? -53.353 -11.181 85.511 1.00 94.56 711 LYS A O 1
ATOM 5153 N N . PRO A 1 712 ? -52.240 -9.688 86.801 1.00 95.12 712 PRO A N 1
ATOM 5154 C CA . PRO A 1 712 ? -51.546 -10.694 87.601 1.00 95.12 712 PRO A CA 1
ATOM 5155 C C . PRO A 1 712 ? -52.512 -11.489 88.502 1.00 95.12 712 PRO A C 1
ATOM 5157 O O . PRO A 1 712 ? -53.696 -11.165 88.599 1.00 95.12 712 PRO A O 1
ATOM 5160 N N . ALA A 1 713 ? -51.998 -12.512 89.194 1.00 93.12 713 ALA A N 1
ATOM 5161 C CA . ALA A 1 713 ? -52.725 -13.293 90.202 1.00 93.12 713 ALA A CA 1
ATOM 5162 C C . ALA A 1 713 ? -51.936 -13.404 91.525 1.00 93.12 713 ALA A C 1
ATOM 5164 O O . ALA A 1 713 ? -50.721 -13.595 91.479 1.00 93.12 713 ALA A O 1
ATOM 5165 N N . SER A 1 714 ? -52.591 -13.368 92.695 1.00 94.56 714 SER A N 1
ATOM 5166 C CA . SER A 1 714 ? -51.989 -13.677 94.004 1.00 94.56 714 SER A CA 1
ATOM 5167 C C . SER A 1 714 ? -52.855 -14.551 94.917 1.00 94.56 714 SER A C 1
ATOM 5169 O O . SER A 1 714 ? -54.082 -14.597 94.826 1.00 94.56 714 SER A O 1
ATOM 5171 N N . THR A 1 715 ? -52.193 -15.261 95.833 1.00 94.06 715 THR A N 1
ATOM 5172 C CA . THR A 1 715 ? -52.810 -16.156 96.821 1.00 94.06 715 THR A CA 1
ATOM 5173 C C . THR A 1 715 ? -52.192 -15.966 98.201 1.00 94.06 715 THR A C 1
ATOM 5175 O O . THR A 1 715 ? -50.987 -15.754 98.316 1.00 94.06 715 THR A O 1
ATOM 5178 N N . VAL A 1 716 ? -53.004 -16.092 99.255 1.00 95.38 716 VAL A N 1
ATOM 5179 C CA . VAL A 1 716 ? -52.553 -16.115 100.656 1.00 95.38 716 VAL A CA 1
ATOM 5180 C C . VAL A 1 716 ? -52.466 -17.570 101.118 1.00 95.38 716 VAL A C 1
ATOM 5182 O O . VAL A 1 716 ? -53.447 -18.300 101.005 1.00 95.38 716 VAL A O 1
ATOM 5185 N N . THR A 1 717 ? -51.328 -17.998 101.664 1.00 94.56 717 THR A N 1
ATOM 5186 C CA . THR A 1 717 ? -51.117 -19.392 102.106 1.00 94.56 717 THR A CA 1
ATOM 5187 C C . THR A 1 717 ? -51.256 -19.586 103.615 1.00 94.56 717 THR A C 1
ATOM 5189 O O . THR A 1 717 ? -51.392 -20.714 104.079 1.00 94.56 717 THR A O 1
ATOM 5192 N N . THR A 1 718 ? -51.212 -18.514 104.407 1.00 94.69 718 THR A N 1
ATOM 5193 C CA . THR A 1 718 ? -51.386 -18.600 105.865 1.00 94.69 718 THR A CA 1
ATOM 5194 C C . THR A 1 718 ? -52.861 -18.816 106.235 1.00 94.69 718 THR A C 1
ATOM 5196 O O . THR A 1 718 ? -53.723 -18.030 105.834 1.00 94.69 718 THR A O 1
ATOM 5199 N N . SER A 1 719 ? -53.149 -19.864 107.016 1.00 93.56 719 SER A N 1
ATOM 5200 C CA . SER A 1 719 ? -54.487 -20.217 107.524 1.00 93.56 719 SER A CA 1
ATOM 5201 C C . SER A 1 719 ? -54.383 -21.087 108.785 1.00 93.56 719 SER A C 1
ATOM 5203 O O . SER A 1 719 ? -53.478 -21.916 108.853 1.00 93.56 719 SER A O 1
ATOM 5205 N N . GLY A 1 720 ? -55.310 -20.968 109.742 1.00 93.19 720 GLY A N 1
ATOM 5206 C CA . GLY A 1 720 ? -55.347 -21.827 110.939 1.00 93.19 720 GLY A CA 1
ATOM 5207 C C . GLY A 1 720 ? -55.785 -21.110 112.218 1.00 93.19 720 GLY A C 1
ATOM 5208 O O . GLY A 1 720 ? -56.201 -19.952 112.170 1.00 93.19 720 GLY A O 1
ATOM 5209 N N . ILE A 1 721 ? -55.694 -21.810 113.353 1.00 93.62 721 ILE A N 1
ATOM 5210 C CA . ILE A 1 721 ? -55.898 -21.262 114.705 1.00 93.62 721 ILE A CA 1
ATOM 5211 C C . ILE A 1 721 ? -54.523 -21.085 115.350 1.00 93.62 721 ILE A C 1
ATOM 5213 O O . ILE A 1 721 ? -53.708 -22.006 115.310 1.00 93.62 721 ILE A O 1
ATOM 5217 N N . TYR A 1 722 ? -54.265 -19.913 115.926 1.00 94.56 722 TYR A N 1
ATOM 5218 C CA . TYR A 1 722 ? -52.974 -19.567 116.510 1.00 94.56 722 TYR A CA 1
ATOM 5219 C C . TYR A 1 722 ? -53.136 -18.855 117.849 1.00 94.56 722 TYR A C 1
ATOM 5221 O O . TYR A 1 722 ? -54.003 -17.998 118.005 1.00 94.56 722 TYR A O 1
ATOM 5229 N N . GLY A 1 723 ? -52.237 -19.173 118.773 1.00 91.75 723 GLY A N 1
ATOM 5230 C CA . GLY A 1 723 ? -52.029 -18.462 120.025 1.00 91.75 723 GLY A CA 1
ATOM 5231 C C . GLY A 1 723 ? -50.620 -17.860 120.103 1.00 91.75 723 GLY A C 1
ATOM 5232 O O . GLY A 1 723 ? -49.811 -18.011 119.176 1.00 91.75 723 GLY A O 1
ATOM 5233 N N . PRO A 1 724 ? -50.276 -17.201 121.224 1.00 90.31 724 PRO A N 1
ATOM 5234 C CA . PRO A 1 724 ? -48.988 -16.533 121.424 1.00 90.31 724 PRO A CA 1
ATOM 5235 C C . PRO A 1 724 ? -47.753 -17.394 121.135 1.00 90.31 724 PRO A C 1
ATOM 5237 O O . PRO A 1 724 ? -46.745 -16.859 120.679 1.00 90.31 724 PRO A O 1
ATOM 5240 N N . ASN A 1 725 ? -47.842 -18.708 121.363 1.00 87.44 725 ASN A N 1
ATOM 5241 C CA . ASN A 1 725 ? -46.720 -19.644 121.241 1.00 87.44 725 ASN A CA 1
ATOM 5242 C C . ASN A 1 725 ? -46.678 -20.410 119.907 1.00 87.44 725 ASN A C 1
ATOM 5244 O O . ASN A 1 725 ? -45.697 -21.101 119.641 1.00 87.44 725 ASN A O 1
ATOM 5248 N N . THR A 1 726 ? -47.724 -20.321 119.079 1.00 91.00 726 THR A N 1
ATOM 5249 C CA . THR A 1 726 ? -47.842 -21.077 117.816 1.00 91.00 726 THR A CA 1
ATOM 5250 C C . THR A 1 726 ? -47.749 -20.192 116.569 1.00 91.00 726 THR A C 1
ATOM 5252 O O . THR A 1 726 ? -47.636 -20.708 115.458 1.00 91.00 726 THR A O 1
ATOM 5255 N N . TRP A 1 727 ? -47.750 -18.861 116.720 1.00 94.94 727 TRP A N 1
ATOM 5256 C CA . TRP A 1 727 ? -47.689 -17.915 115.601 1.00 94.94 727 TRP A CA 1
ATOM 5257 C C . TRP A 1 727 ? -46.276 -17.686 115.044 1.00 94.94 727 TRP A C 1
ATOM 5259 O O . TRP A 1 727 ? -45.351 -17.334 115.773 1.00 94.94 727 TRP A O 1
ATOM 5269 N N . GLY A 1 728 ? -46.133 -17.796 113.718 1.00 90.44 728 GLY A N 1
ATOM 5270 C CA . GLY A 1 728 ? -44.855 -17.683 112.997 1.00 90.44 728 GLY A CA 1
ATOM 5271 C C . GLY A 1 728 ? -44.375 -16.258 112.673 1.00 90.44 728 GLY A C 1
ATOM 5272 O O . GLY A 1 728 ? -43.359 -16.103 112.003 1.00 90.44 728 GLY A O 1
ATOM 5273 N N . GLY A 1 729 ? -45.088 -15.211 113.105 1.00 93.62 729 GLY A N 1
ATOM 5274 C CA . GLY A 1 729 ? -44.645 -13.810 112.993 1.00 93.62 729 GLY A CA 1
ATOM 5275 C C . GLY A 1 729 ? -44.919 -13.102 111.656 1.00 93.62 729 GLY A C 1
ATOM 5276 O O . GLY A 1 729 ? -44.574 -11.929 111.503 1.00 93.62 729 GLY A O 1
ATOM 5277 N N . SER A 1 730 ? -45.543 -13.767 110.681 1.00 94.81 730 SER A N 1
ATOM 5278 C CA . SER A 1 730 ? -45.935 -13.150 109.407 1.00 94.81 730 SER A CA 1
ATOM 5279 C C . SER A 1 730 ? -47.071 -13.907 108.725 1.00 94.81 730 SER A C 1
ATOM 5281 O O . SER A 1 730 ? -47.305 -15.084 108.997 1.00 94.81 730 SER A O 1
ATOM 5283 N N . VAL A 1 731 ? -47.756 -13.222 107.811 1.00 96.25 731 VAL A N 1
ATOM 5284 C CA . VAL A 1 731 ? -48.589 -13.856 106.785 1.00 96.25 731 VAL A CA 1
ATOM 5285 C C . VAL A 1 731 ? -47.776 -13.988 105.498 1.00 96.25 731 VAL A C 1
ATOM 5287 O O . VAL A 1 731 ? -46.940 -13.134 105.204 1.00 96.25 731 VAL A O 1
ATOM 5290 N N . ALA A 1 732 ? -48.016 -15.041 104.728 1.00 96.12 732 ALA A N 1
ATOM 5291 C CA . ALA A 1 732 ? -47.275 -15.344 103.510 1.00 96.12 732 ALA A CA 1
ATOM 5292 C C . ALA A 1 732 ? -48.209 -15.738 102.362 1.00 96.12 732 ALA A C 1
ATOM 5294 O O . ALA A 1 732 ? -49.367 -16.116 102.584 1.00 96.12 732 ALA A O 1
ATOM 5295 N N . GLY A 1 733 ? -47.679 -15.671 101.144 1.00 95.81 733 GLY A N 1
ATOM 5296 C CA . GLY A 1 733 ? -48.374 -16.090 99.939 1.00 95.81 733 GLY A CA 1
ATOM 5297 C C . GLY A 1 733 ? -47.501 -16.057 98.687 1.00 95.81 733 GLY A C 1
ATOM 5298 O O . GLY A 1 733 ? -46.275 -15.940 98.766 1.00 95.81 733 GLY A O 1
ATOM 5299 N N . SER A 1 734 ? -48.142 -16.173 97.524 1.00 94.94 734 SER A N 1
ATOM 5300 C CA . SER A 1 734 ? -47.474 -16.132 96.217 1.00 94.94 734 SER A CA 1
ATOM 5301 C C . SER A 1 734 ? -48.194 -15.224 95.220 1.00 94.94 734 SER A C 1
ATOM 5303 O O . SER A 1 734 ? -49.378 -14.934 95.404 1.00 94.94 734 SER A O 1
ATOM 5305 N N . ALA A 1 735 ? -47.487 -14.751 94.193 1.00 95.94 735 ALA A N 1
ATOM 5306 C CA . ALA A 1 735 ? -48.062 -14.046 93.052 1.00 95.94 735 ALA A CA 1
ATOM 5307 C C . ALA A 1 735 ? -47.377 -14.442 91.735 1.00 95.94 735 ALA A C 1
ATOM 5309 O O . ALA A 1 735 ? -46.209 -14.832 91.716 1.00 95.94 735 ALA A O 1
ATOM 5310 N N . SER A 1 736 ? -48.104 -14.338 90.628 1.00 94.56 736 SER A N 1
ATOM 5311 C CA . SER A 1 736 ? -47.631 -14.729 89.300 1.00 94.56 736 SER A CA 1
ATOM 5312 C C . SER A 1 736 ? -48.218 -13.845 88.211 1.00 94.56 736 SER A C 1
ATOM 5314 O O . SER A 1 736 ? -49.393 -13.483 88.276 1.00 94.56 736 SER A O 1
ATOM 5316 N N . ASP A 1 737 ? -47.404 -13.568 87.200 1.00 95.81 737 ASP A N 1
ATOM 5317 C CA . ASP A 1 737 ? -47.803 -12.956 85.938 1.00 95.81 737 ASP A CA 1
ATOM 5318 C C . ASP A 1 737 ? -47.053 -13.645 84.788 1.00 95.81 737 ASP A C 1
ATOM 5320 O O . ASP A 1 737 ? -45.948 -14.157 84.990 1.00 95.81 737 ASP A O 1
ATOM 5324 N N . THR A 1 738 ? -47.671 -13.717 83.610 1.00 92.44 738 THR A N 1
ATOM 5325 C CA . THR A 1 738 ? -47.165 -14.506 82.479 1.00 92.44 738 THR A CA 1
ATOM 5326 C C . THR A 1 738 ? -46.330 -13.725 81.467 1.00 92.44 738 THR A C 1
ATOM 5328 O O . THR A 1 738 ? -45.694 -14.374 80.636 1.00 92.44 738 THR A O 1
ATOM 5331 N N . LEU A 1 739 ? -46.316 -12.386 81.500 1.00 94.50 739 LEU A N 1
ATOM 5332 C CA . LEU A 1 739 ? -45.658 -11.582 80.466 1.00 94.50 739 LEU A CA 1
ATOM 5333 C C . LEU A 1 739 ? -44.788 -10.461 81.040 1.00 94.50 739 LEU A C 1
ATOM 5335 O O . LEU A 1 739 ? -43.567 -10.515 80.885 1.00 94.50 739 LEU A O 1
ATOM 5339 N N . SER A 1 740 ? -45.377 -9.452 81.683 1.00 94.50 740 SER A N 1
ATOM 5340 C CA . SER A 1 740 ? -44.616 -8.315 82.209 1.00 94.50 740 SER A CA 1
ATOM 5341 C C . SER A 1 740 ? -43.952 -8.609 83.560 1.00 94.50 740 SER A C 1
ATOM 5343 O O . SER A 1 740 ? -42.961 -7.966 83.906 1.00 94.50 740 SER A O 1
ATOM 5345 N N . GLY A 1 741 ? -44.414 -9.621 84.296 1.00 94.69 741 GLY A N 1
ATOM 5346 C CA . GLY A 1 741 ? -43.916 -9.981 85.624 1.00 94.69 741 GLY A CA 1
ATOM 5347 C C . GLY A 1 741 ? -44.476 -9.081 86.732 1.00 94.69 741 GLY A C 1
ATOM 5348 O O . GLY A 1 741 ? -45.055 -8.032 86.483 1.00 94.69 741 GLY A O 1
ATOM 5349 N N . ILE A 1 742 ? -44.308 -9.481 87.996 1.00 96.06 742 ILE A N 1
ATOM 5350 C CA . ILE A 1 742 ? -44.924 -8.784 89.140 1.00 96.06 742 ILE A CA 1
ATOM 5351 C C . ILE A 1 742 ? -44.086 -7.586 89.599 1.00 96.06 742 ILE A C 1
ATOM 5353 O O . ILE A 1 742 ? -42.941 -7.761 90.016 1.00 96.06 742 ILE A O 1
ATOM 5357 N N . ALA A 1 743 ? -44.698 -6.400 89.634 1.00 95.81 743 ALA A N 1
ATOM 5358 C CA . ALA A 1 743 ? -44.104 -5.184 90.183 1.00 95.81 743 ALA A CA 1
ATOM 5359 C C . ALA A 1 743 ? -44.243 -5.102 91.712 1.00 95.81 743 ALA A C 1
ATOM 5361 O O . ALA A 1 743 ? -43.296 -4.738 92.407 1.00 95.81 743 ALA A O 1
ATOM 5362 N N . SER A 1 744 ? -45.419 -5.419 92.269 1.00 95.12 744 SER A N 1
ATOM 5363 C CA . SER A 1 744 ? -45.661 -5.345 93.722 1.00 95.12 744 SER A CA 1
ATOM 5364 C C . SER A 1 744 ? -46.857 -6.181 94.186 1.00 95.12 744 SER A C 1
ATOM 5366 O O . SER A 1 744 ? -47.750 -6.475 93.395 1.00 95.12 744 SER A O 1
ATOM 5368 N N . VAL A 1 745 ? -46.905 -6.523 95.481 1.00 96.38 745 VAL A N 1
ATOM 5369 C CA . VAL A 1 745 ? -48.071 -7.138 96.143 1.00 96.38 745 VAL A CA 1
ATOM 5370 C C . VAL A 1 745 ? -48.450 -6.321 97.377 1.00 96.38 745 VAL A C 1
ATOM 5372 O O . VAL A 1 745 ? -47.620 -6.084 98.250 1.00 96.38 745 VAL A O 1
ATOM 5375 N N . ASN A 1 746 ? -49.704 -5.889 97.469 1.00 95.81 746 ASN A N 1
ATOM 5376 C CA . ASN A 1 746 ? -50.274 -5.210 98.630 1.00 95.81 746 ASN A CA 1
ATOM 5377 C C . ASN A 1 746 ? -51.112 -6.192 99.463 1.00 95.81 746 ASN A C 1
ATOM 5379 O O . ASN A 1 746 ? -51.903 -6.950 98.907 1.00 95.81 746 ASN A O 1
ATOM 5383 N N . VAL A 1 747 ? -50.949 -6.183 100.787 1.00 96.69 747 VAL A N 1
ATOM 5384 C CA . VAL A 1 747 ? -51.605 -7.103 101.722 1.00 96.69 747 VAL A CA 1
ATOM 5385 C C . VAL A 1 747 ? -52.378 -6.320 102.779 1.00 96.69 747 VAL A C 1
ATOM 5387 O O . VAL A 1 747 ? -51.825 -5.467 103.472 1.00 96.69 747 VAL A O 1
ATOM 5390 N N . LYS A 1 748 ? -53.662 -6.638 102.948 1.00 96.44 748 LYS A N 1
ATOM 5391 C CA . LYS A 1 748 ? -54.512 -6.136 104.033 1.00 96.44 748 LYS A CA 1
ATOM 5392 C C . LYS A 1 748 ? -54.759 -7.248 105.039 1.00 96.44 748 LYS A C 1
ATOM 5394 O O . LYS A 1 748 ? -55.345 -8.265 104.694 1.00 96.44 748 LYS A O 1
ATOM 5399 N N . ILE A 1 749 ? -54.347 -7.040 106.285 1.00 97.00 749 ILE A N 1
ATOM 5400 C CA . ILE A 1 749 ? -54.687 -7.916 107.412 1.00 97.00 749 ILE A CA 1
ATOM 5401 C C . ILE A 1 749 ? -55.762 -7.191 108.215 1.00 97.00 749 ILE A C 1
ATOM 5403 O O . ILE A 1 749 ? -55.519 -6.080 108.677 1.00 97.00 749 ILE A O 1
ATOM 5407 N N . ILE A 1 750 ? -56.943 -7.785 108.335 1.00 96.88 750 ILE A N 1
ATOM 5408 C CA . ILE A 1 750 ? -58.153 -7.169 108.883 1.00 96.88 750 ILE A CA 1
ATOM 5409 C C . ILE A 1 750 ? -58.507 -7.881 110.187 1.00 96.88 750 ILE A C 1
ATOM 5411 O O . ILE A 1 750 ? -58.652 -9.104 110.183 1.00 96.88 750 ILE A O 1
ATOM 5415 N N . ASN A 1 751 ? -58.622 -7.141 111.290 1.00 96.44 751 ASN A N 1
ATOM 5416 C CA . ASN A 1 751 ? -58.973 -7.700 112.599 1.00 96.44 751 ASN A CA 1
ATOM 5417 C C . ASN A 1 751 ? -60.487 -7.998 112.725 1.00 96.44 751 ASN A C 1
ATOM 5419 O O . ASN A 1 751 ? -61.263 -7.587 111.856 1.00 96.44 751 ASN A O 1
ATOM 5423 N N . PRO A 1 752 ? -60.941 -8.675 113.800 1.00 96.06 752 PRO A N 1
ATOM 5424 C CA . PRO A 1 752 ? -62.360 -8.985 114.016 1.00 96.06 752 PRO A CA 1
ATOM 5425 C C . PRO A 1 752 ? -63.286 -7.757 114.061 1.00 96.06 752 PRO A C 1
ATOM 5427 O O . PRO A 1 752 ? -64.479 -7.877 113.792 1.00 96.06 752 PRO A O 1
ATOM 5430 N N . SER A 1 753 ? -62.743 -6.578 114.381 1.00 94.25 753 SER A N 1
ATOM 5431 C CA . SER A 1 753 ? -63.468 -5.301 114.409 1.00 94.25 753 SER A CA 1
ATOM 5432 C C . SER A 1 753 ? -63.569 -4.620 113.036 1.00 94.25 753 SER A C 1
ATOM 5434 O O . SER A 1 753 ? -64.293 -3.636 112.901 1.00 94.25 753 SER A O 1
ATOM 5436 N N . GLY A 1 754 ? -62.873 -5.131 112.012 1.00 92.38 754 GLY A N 1
ATOM 5437 C CA . GLY A 1 754 ? -62.850 -4.580 110.652 1.00 92.38 754 GLY A CA 1
ATOM 5438 C C . GLY A 1 754 ? -61.724 -3.574 110.368 1.00 92.38 754 GLY A C 1
ATOM 5439 O O . GLY A 1 754 ? -61.658 -3.037 109.260 1.00 92.38 754 GLY A O 1
ATOM 5440 N N . ASP A 1 755 ? -60.825 -3.324 111.321 1.00 96.06 755 ASP A N 1
ATOM 5441 C CA . ASP A 1 755 ? -59.669 -2.441 111.145 1.00 96.06 755 ASP A CA 1
ATOM 5442 C C . ASP A 1 755 ? -58.544 -3.147 110.383 1.00 96.06 755 ASP A C 1
ATOM 5444 O O . ASP A 1 755 ? -58.338 -4.353 110.522 1.00 96.06 755 ASP A O 1
ATOM 5448 N N . VAL A 1 756 ? -57.767 -2.391 109.605 1.00 96.44 756 VAL A N 1
ATOM 5449 C CA . VAL A 1 756 ? -56.698 -2.914 108.744 1.00 96.44 756 VAL A CA 1
ATOM 5450 C C . VAL A 1 756 ? -55.329 -2.595 109.335 1.00 96.44 756 VAL A C 1
ATOM 5452 O O . VAL A 1 756 ? -55.067 -1.470 109.760 1.00 96.44 756 VAL A O 1
ATOM 5455 N N . PHE A 1 757 ? -54.427 -3.572 109.317 1.00 96.56 757 PHE A N 1
ATOM 5456 C CA . PHE A 1 757 ? -53.040 -3.404 109.726 1.00 96.56 757 PHE A CA 1
ATOM 5457 C C . PHE A 1 757 ? -52.279 -2.501 108.747 1.00 96.56 757 PHE A C 1
ATOM 5459 O O . PHE A 1 757 ? -52.204 -2.785 107.551 1.00 96.56 757 PHE A O 1
ATOM 5466 N N . ASN A 1 758 ? -51.686 -1.423 109.258 1.00 93.38 758 ASN A N 1
ATOM 5467 C CA . ASN A 1 758 ? -50.900 -0.466 108.468 1.00 93.38 758 ASN A CA 1
ATOM 5468 C C . ASN A 1 758 ? -49.380 -0.728 108.511 1.00 93.38 758 ASN A C 1
ATOM 5470 O O . ASN A 1 758 ? -48.602 0.122 108.086 1.00 93.38 758 ASN A O 1
ATOM 5474 N N . GLY A 1 759 ? -48.953 -1.868 109.066 1.00 92.00 759 GLY A N 1
ATOM 5475 C CA . GLY A 1 759 ? -47.543 -2.209 109.297 1.00 92.00 759 GLY A CA 1
ATOM 5476 C C . GLY A 1 759 ? -47.095 -2.021 110.746 1.00 92.00 759 GLY A C 1
ATOM 5477 O O . GLY A 1 759 ? -46.098 -2.606 111.164 1.00 92.00 759 GLY A O 1
ATOM 5478 N N . THR A 1 760 ? -47.849 -1.255 111.538 1.00 91.19 760 THR A N 1
ATOM 5479 C CA . THR A 1 760 ? -47.544 -1.006 112.955 1.00 91.19 760 THR A CA 1
ATOM 5480 C C . THR A 1 760 ? -48.730 -1.300 113.868 1.00 91.19 760 THR A C 1
ATOM 5482 O O . THR A 1 760 ? -48.564 -2.013 114.860 1.00 91.19 760 THR A O 1
ATOM 5485 N N . THR A 1 761 ? -49.925 -0.818 113.520 1.00 93.31 761 THR A N 1
ATOM 5486 C CA . THR A 1 761 ? -51.163 -0.938 114.306 1.00 93.31 761 THR A CA 1
ATOM 5487 C C . THR A 1 761 ? -52.374 -1.207 113.407 1.00 93.31 761 THR A C 1
ATOM 5489 O O . THR A 1 761 ? -52.292 -1.096 112.180 1.00 93.31 761 THR A O 1
ATOM 5492 N N . PHE A 1 762 ? -53.504 -1.573 114.016 1.00 96.12 762 PHE A N 1
ATOM 5493 C CA . PHE A 1 762 ? -54.795 -1.679 113.334 1.00 96.12 762 PHE A CA 1
ATOM 5494 C C . PHE A 1 762 ? -55.499 -0.319 113.313 1.00 96.12 762 PHE A C 1
ATOM 5496 O O . PHE A 1 762 ? -55.606 0.338 114.348 1.00 96.12 762 PHE A O 1
ATOM 5503 N N . VAL A 1 763 ? -55.946 0.109 112.128 1.00 94.38 763 VAL A N 1
ATOM 5504 C CA . VAL A 1 763 ? -56.639 1.388 111.915 1.00 94.38 763 VAL A CA 1
ATOM 5505 C C . VAL A 1 763 ? -57.884 1.230 111.029 1.00 94.38 763 VAL A C 1
ATOM 5507 O O . VAL A 1 763 ? -57.871 0.408 110.105 1.00 94.38 763 VAL A O 1
ATOM 5510 N N . PRO A 1 764 ? -58.934 2.050 111.223 1.00 93.06 764 PRO A N 1
ATOM 5511 C CA . PRO A 1 764 ? -60.100 2.033 110.347 1.00 93.06 764 PRO A CA 1
ATOM 5512 C C . PRO A 1 764 ? -59.726 2.363 108.896 1.00 93.06 764 PRO A C 1
ATOM 5514 O O . PRO A 1 764 ? -58.993 3.316 108.636 1.00 93.06 764 PRO A O 1
ATOM 5517 N N . SER A 1 765 ? -60.262 1.606 107.933 1.00 85.19 765 SER A N 1
ATOM 5518 C CA . SER A 1 765 ? -60.097 1.848 106.483 1.00 85.19 765 SER A CA 1
ATOM 5519 C C . SER A 1 765 ? -58.645 1.918 105.965 1.00 85.19 765 SER A C 1
ATOM 5521 O O . SER A 1 765 ? -58.372 2.596 104.974 1.00 85.19 765 SER A O 1
ATOM 5523 N N . GLY A 1 766 ? -57.696 1.218 106.595 1.00 87.12 766 GLY A N 1
ATOM 5524 C CA . GLY A 1 766 ? -56.295 1.217 106.160 1.00 87.12 766 GLY A CA 1
ATOM 5525 C C . GLY A 1 766 ? -56.067 0.670 104.737 1.00 87.12 766 GLY A C 1
ATOM 5526 O O . GLY A 1 766 ? -56.770 -0.221 104.248 1.00 87.12 766 GLY A O 1
ATOM 5527 N N . ALA A 1 767 ? -55.037 1.196 104.065 1.00 87.25 767 ALA A N 1
ATOM 5528 C CA . ALA A 1 767 ? -54.669 0.822 102.694 1.00 87.25 767 ALA A CA 1
ATOM 5529 C C . ALA A 1 767 ? -53.977 -0.553 102.581 1.00 87.25 767 ALA A C 1
ATOM 5531 O O . ALA A 1 767 ? -53.829 -1.058 101.472 1.00 87.25 767 ALA A O 1
ATOM 5532 N N . GLY A 1 768 ? -53.603 -1.172 103.705 1.00 90.44 768 GLY A N 1
ATOM 5533 C CA . GLY A 1 768 ? -52.731 -2.347 103.735 1.00 90.44 768 GLY A CA 1
ATOM 5534 C C . GLY A 1 768 ? -51.258 -1.971 103.611 1.00 90.44 768 GLY A C 1
ATOM 5535 O O . GLY A 1 768 ? -50.901 -0.793 103.578 1.00 90.44 768 GLY A O 1
ATOM 5536 N N . VAL A 1 769 ? -50.402 -2.981 103.538 1.00 94.44 769 VAL A N 1
ATOM 5537 C CA . VAL A 1 769 ? -48.947 -2.837 103.437 1.00 94.44 769 VAL A CA 1
ATOM 5538 C C . VAL A 1 769 ? -48.436 -3.479 102.162 1.00 94.44 769 VAL A C 1
ATOM 5540 O O . VAL A 1 769 ? -48.969 -4.489 101.711 1.00 94.44 769 VAL A O 1
ATOM 5543 N N . THR A 1 770 ? -47.388 -2.919 101.570 1.00 95.44 770 THR A N 1
ATOM 5544 C CA . THR A 1 770 ? -46.662 -3.620 100.508 1.00 95.44 770 THR A CA 1
ATOM 5545 C C . THR A 1 770 ? -45.885 -4.774 101.130 1.00 95.44 770 THR A C 1
ATOM 5547 O O . THR A 1 770 ? -45.144 -4.577 102.093 1.00 95.44 770 THR A O 1
ATOM 5550 N N . ALA A 1 771 ? -46.080 -5.978 100.604 1.00 95.25 771 ALA A N 1
ATOM 5551 C CA . ALA A 1 771 ? -45.382 -7.165 101.060 1.00 95.25 771 ALA A CA 1
ATOM 5552 C C . ALA A 1 771 ? -43.893 -7.116 100.688 1.00 95.25 771 ALA A C 1
ATOM 5554 O O . ALA A 1 771 ? -43.485 -6.461 99.728 1.00 95.25 771 ALA A O 1
ATOM 5555 N N . SER A 1 772 ? -43.079 -7.844 101.447 1.00 95.06 772 SER A N 1
ATOM 5556 C CA . SER A 1 772 ? -41.693 -8.123 101.082 1.00 95.06 772 SER A CA 1
ATOM 5557 C C . SER A 1 772 ? -41.659 -9.300 100.109 1.00 95.06 772 SER A C 1
ATOM 5559 O O . SER A 1 772 ? -42.175 -10.371 100.437 1.00 95.06 772 SER A O 1
ATOM 5561 N N . GLY A 1 773 ? -41.050 -9.101 98.938 1.00 94.44 773 GLY A N 1
ATOM 5562 C CA . GLY A 1 773 ? -41.069 -10.051 97.821 1.00 94.44 773 GLY A CA 1
ATOM 5563 C C . GLY A 1 773 ? -42.271 -9.859 96.886 1.00 94.44 773 GLY A C 1
ATOM 5564 O O . GLY A 1 773 ? -43.279 -9.265 97.262 1.00 94.44 773 GLY A O 1
ATOM 5565 N N . THR A 1 774 ? -42.148 -10.345 95.649 1.00 93.75 774 THR A N 1
ATOM 5566 C CA . THR A 1 774 ? -43.193 -10.243 94.616 1.00 93.75 774 THR A CA 1
ATOM 5567 C C . THR A 1 774 ? -43.820 -11.603 94.322 1.00 93.75 774 THR A C 1
ATOM 5569 O O . THR A 1 774 ? -44.998 -11.799 94.597 1.00 93.75 774 THR A O 1
ATOM 5572 N N . THR A 1 775 ? -43.041 -12.571 93.836 1.00 93.75 775 THR A N 1
ATOM 5573 C CA . THR A 1 775 ? -43.543 -13.911 93.477 1.00 93.75 775 THR A CA 1
ATOM 5574 C C . THR A 1 775 ? -43.791 -14.812 94.684 1.00 93.75 775 THR A C 1
ATOM 5576 O O . THR A 1 775 ? -44.810 -15.491 94.741 1.00 93.75 775 THR A O 1
ATOM 5579 N N . SER A 1 776 ? -42.899 -14.774 95.672 1.00 95.19 776 SER A N 1
ATOM 5580 C CA . SER A 1 776 ? -43.108 -15.313 97.018 1.00 95.19 776 SER A CA 1
ATOM 5581 C C . SER A 1 776 ? -43.061 -14.141 97.978 1.00 95.19 776 SER A C 1
ATOM 5583 O O . SER A 1 776 ? -42.017 -13.498 98.107 1.00 95.19 776 SER A O 1
ATOM 5585 N N . TRP A 1 777 ? -44.185 -13.834 98.613 1.00 96.50 777 TRP A N 1
ATOM 5586 C CA . TRP A 1 777 ? -44.334 -12.605 99.378 1.00 96.50 777 TRP A CA 1
ATOM 5587 C C . TRP A 1 777 ? -44.675 -12.884 100.840 1.00 96.50 777 TRP A C 1
ATOM 5589 O O . TRP A 1 777 ? -45.300 -13.888 101.185 1.00 96.50 777 TRP A O 1
ATOM 5599 N N . THR A 1 778 ? -44.257 -11.974 101.719 1.00 96.50 778 THR A N 1
ATOM 5600 C CA . THR A 1 778 ? -44.553 -12.021 103.157 1.00 96.50 778 THR A CA 1
ATOM 5601 C C . THR A 1 778 ? -44.946 -10.646 103.686 1.00 96.50 778 THR A C 1
ATOM 5603 O O . THR A 1 778 ? -44.452 -9.619 103.222 1.00 96.50 778 THR A O 1
ATOM 5606 N N . SER A 1 779 ? -45.830 -10.615 104.682 1.00 96.38 779 SER A N 1
ATOM 5607 C CA . SER A 1 779 ? -46.190 -9.414 105.436 1.00 96.38 779 SER A CA 1
ATOM 5608 C C . SER A 1 779 ? -46.056 -9.702 106.929 1.00 96.38 779 SER A C 1
ATOM 5610 O O . SER A 1 779 ? -46.787 -10.519 107.492 1.00 96.38 779 SER A O 1
ATOM 5612 N N . ALA A 1 780 ? -45.096 -9.044 107.575 1.00 95.81 780 ALA A N 1
ATOM 5613 C CA . ALA A 1 780 ? -44.792 -9.252 108.986 1.00 95.81 780 ALA A CA 1
ATOM 5614 C C . ALA A 1 780 ? -45.922 -8.740 109.893 1.00 95.81 780 ALA A C 1
ATOM 5616 O O . ALA A 1 780 ? -46.419 -7.632 109.705 1.00 95.81 780 ALA A O 1
ATOM 5617 N N . ILE A 1 781 ? -46.300 -9.538 110.894 1.00 96.00 781 ILE A N 1
ATOM 5618 C CA . ILE A 1 781 ? -47.199 -9.139 111.983 1.00 96.00 781 ILE A CA 1
ATOM 5619 C C . ILE A 1 781 ? -46.893 -9.991 113.218 1.00 96.00 781 ILE A C 1
ATOM 5621 O O . ILE A 1 781 ? -46.890 -11.220 113.167 1.00 96.00 781 ILE A O 1
ATOM 5625 N N . THR A 1 782 ? -46.595 -9.348 114.340 1.00 95.62 782 THR A N 1
ATOM 5626 C CA . THR A 1 782 ? -46.185 -10.036 115.574 1.00 95.62 782 THR A CA 1
ATOM 5627 C C . THR A 1 782 ? -47.382 -10.562 116.371 1.00 95.62 782 THR A C 1
ATOM 5629 O O . THR A 1 782 ? -48.502 -10.068 116.233 1.00 95.62 782 THR A O 1
ATOM 5632 N N . SER A 1 783 ? -47.147 -11.526 117.267 1.00 93.62 783 SER A N 1
ATOM 5633 C CA . SER A 1 783 ? -48.167 -12.022 118.206 1.00 93.62 783 SER A CA 1
ATOM 5634 C C . SER A 1 783 ? -48.727 -10.915 119.106 1.00 93.62 783 SER A C 1
ATOM 5636 O O . SER A 1 783 ? -49.921 -10.896 119.382 1.00 93.62 783 SER A O 1
ATOM 5638 N N . ALA A 1 784 ? -47.897 -9.947 119.512 1.00 92.94 784 ALA A N 1
ATOM 5639 C CA . ALA A 1 784 ? -48.340 -8.784 120.282 1.00 92.94 784 ALA A CA 1
ATOM 5640 C C . ALA A 1 784 ? -49.290 -7.877 119.478 1.00 92.94 784 ALA A C 1
ATOM 5642 O O . ALA A 1 784 ? -50.246 -7.339 120.031 1.00 92.94 784 ALA A O 1
ATOM 5643 N N . GLN A 1 785 ? -49.056 -7.731 118.170 1.00 95.00 785 GLN A N 1
ATOM 5644 C CA . GLN A 1 785 ? -49.933 -6.960 117.287 1.00 95.00 785 GLN A CA 1
ATOM 5645 C C . GLN A 1 785 ? -51.255 -7.685 117.027 1.00 95.00 785 GLN A C 1
ATOM 5647 O O . GLN A 1 785 ? -52.297 -7.038 117.067 1.00 95.00 785 GLN A O 1
ATOM 5652 N N . LEU A 1 786 ? -51.238 -9.011 116.838 1.00 95.19 786 LEU A N 1
ATOM 5653 C CA . LEU A 1 786 ? -52.468 -9.811 116.771 1.00 95.19 786 LEU A CA 1
ATOM 5654 C C . LEU A 1 786 ? -53.252 -9.743 118.087 1.00 95.19 786 LEU A C 1
ATOM 5656 O O . LEU A 1 786 ? -54.449 -9.493 118.072 1.00 95.19 786 LEU A O 1
ATOM 5660 N N . ALA A 1 787 ? -52.589 -9.839 119.240 1.00 91.94 787 ALA A N 1
ATOM 5661 C CA . ALA A 1 787 ? -53.258 -9.663 120.528 1.00 91.94 787 ALA A CA 1
ATOM 5662 C C . ALA A 1 787 ? -53.898 -8.267 120.669 1.00 91.94 787 ALA A C 1
ATOM 5664 O O . ALA A 1 787 ? -55.032 -8.152 121.133 1.00 91.94 787 ALA A O 1
ATOM 5665 N N . ALA A 1 788 ? -53.214 -7.209 120.219 1.00 92.75 788 ALA A N 1
ATOM 5666 C CA . ALA A 1 788 ? -53.745 -5.845 120.231 1.00 92.75 788 ALA A CA 1
ATOM 5667 C C . ALA A 1 788 ? -54.948 -5.644 119.288 1.00 92.75 788 ALA A C 1
ATOM 5669 O O . ALA A 1 788 ? -55.757 -4.749 119.523 1.00 92.75 788 ALA A O 1
ATOM 5670 N N . GLY A 1 789 ? -55.078 -6.457 118.234 1.00 90.31 789 GLY A N 1
ATOM 5671 C CA . GLY A 1 789 ? -56.220 -6.424 117.317 1.00 90.31 789 GLY A CA 1
ATOM 5672 C C . GLY A 1 789 ? -57.476 -7.130 117.845 1.00 90.31 789 GLY A C 1
ATOM 5673 O O . GLY A 1 789 ? -58.543 -6.966 117.255 1.00 90.31 789 GLY A O 1
ATOM 5674 N N . GLY A 1 790 ? -57.368 -7.880 118.948 1.00 93.12 790 GLY A N 1
ATOM 5675 C CA . GLY A 1 790 ? -58.471 -8.594 119.593 1.00 93.12 790 GLY A CA 1
ATOM 5676 C C . GLY A 1 790 ? -58.541 -10.093 119.272 1.00 93.12 790 GLY A C 1
ATOM 5677 O O . GLY A 1 790 ? -57.899 -10.595 118.349 1.00 93.12 790 GLY A O 1
ATOM 5678 N N . GLN A 1 791 ? -59.338 -10.808 120.070 1.00 93.94 791 GLN A N 1
ATOM 5679 C CA . GLN A 1 791 ? -59.603 -12.244 119.926 1.00 93.94 791 GLN A CA 1
ATOM 5680 C C . GLN A 1 791 ? -60.542 -12.525 118.746 1.00 93.94 791 GLN A C 1
ATOM 5682 O O . GLN A 1 791 ? -61.510 -11.791 118.546 1.00 93.94 791 GLN A O 1
ATOM 5687 N N . GLY A 1 792 ? -60.311 -13.620 118.017 1.00 94.00 792 GLY A N 1
ATOM 5688 C CA . GLY A 1 792 ? -61.215 -14.102 116.967 1.00 94.00 792 GLY A CA 1
ATOM 5689 C C . GLY A 1 792 ? -60.609 -14.130 115.563 1.00 94.00 792 GLY A C 1
ATOM 5690 O O . GLY A 1 792 ? -59.400 -14.261 115.387 1.00 94.00 792 GLY A O 1
ATOM 5691 N N . VAL A 1 793 ? -61.472 -14.072 114.544 1.00 96.38 793 VAL A N 1
ATOM 5692 C CA . VAL A 1 793 ? -61.099 -14.297 113.137 1.00 96.38 793 VAL A CA 1
ATOM 5693 C C . VAL A 1 793 ? -60.543 -13.031 112.482 1.00 96.38 793 VAL A C 1
ATOM 5695 O O . VAL A 1 793 ? -61.207 -11.998 112.446 1.00 96.38 793 VAL A O 1
ATOM 5698 N N . TYR A 1 794 ? -59.359 -13.147 111.887 1.00 96.81 794 TYR A N 1
ATOM 5699 C CA . TYR A 1 794 ? -58.733 -12.140 111.034 1.00 96.81 794 TYR A CA 1
ATOM 5700 C C . TYR A 1 794 ? -58.892 -12.522 109.565 1.00 96.81 794 TYR A C 1
ATOM 5702 O O . TYR A 1 794 ? -58.680 -13.679 109.198 1.00 96.81 794 TYR A O 1
ATOM 5710 N N . THR A 1 795 ? -59.194 -11.540 108.715 1.00 96.69 795 THR A N 1
ATOM 5711 C CA . THR A 1 795 ? -59.264 -11.708 107.254 1.00 96.69 795 THR A CA 1
ATOM 5712 C C . THR A 1 795 ? -58.012 -11.136 106.602 1.00 96.69 795 THR A C 1
ATOM 5714 O O . THR A 1 795 ? -57.634 -10.004 106.876 1.00 96.69 795 THR A O 1
ATOM 5717 N N . ILE A 1 796 ? -57.366 -11.893 105.722 1.00 96.94 796 ILE A N 1
ATOM 5718 C CA . ILE A 1 796 ? -56.152 -11.482 105.012 1.00 96.94 796 ILE A CA 1
ATOM 5719 C C . ILE A 1 796 ? -56.485 -11.380 103.529 1.00 96.94 796 ILE A C 1
ATOM 5721 O O . ILE A 1 796 ? -56.974 -12.349 102.955 1.00 96.94 796 ILE A O 1
ATOM 5725 N N . GLN A 1 797 ? -56.204 -10.235 102.912 1.00 96.19 797 GLN A N 1
ATOM 5726 C CA . GLN A 1 797 ? -56.402 -9.994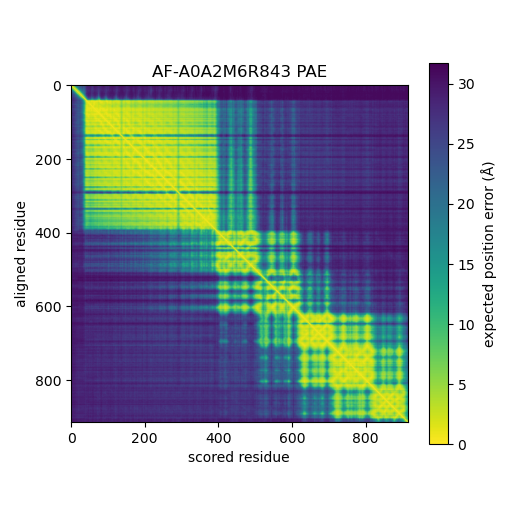 101.485 1.00 96.19 797 GLN A CA 1
ATOM 5727 C C . GLN A 1 797 ? -55.077 -9.642 100.805 1.00 96.19 797 GLN A C 1
ATOM 5729 O O . GLN A 1 797 ? -54.352 -8.799 101.326 1.00 96.19 797 GLN A O 1
ATOM 5734 N N . SER A 1 798 ? -54.770 -10.225 99.646 1.00 95.81 798 SER A N 1
ATOM 5735 C CA . SER A 1 798 ? -53.582 -9.909 98.831 1.00 95.81 798 SER A CA 1
ATOM 5736 C C . SER A 1 798 ? -53.971 -9.357 97.458 1.00 95.81 798 SER A C 1
ATOM 5738 O O . SER A 1 798 ? -54.971 -9.792 96.895 1.00 95.81 798 SER A O 1
ATOM 5740 N N . ARG A 1 799 ? -53.213 -8.389 96.926 1.00 95.62 799 ARG A N 1
ATOM 5741 C CA . ARG A 1 799 ? -53.440 -7.753 95.616 1.00 95.62 799 ARG A CA 1
ATOM 5742 C C . ARG A 1 799 ? -52.127 -7.401 94.910 1.00 95.62 799 ARG A C 1
ATOM 5744 O O . ARG A 1 799 ? -51.427 -6.488 95.341 1.00 95.62 799 ARG A O 1
ATOM 5751 N N . ALA A 1 800 ? -51.824 -8.076 93.811 1.00 96.38 800 ALA A N 1
ATOM 5752 C CA . ALA A 1 800 ? -50.666 -7.869 92.952 1.00 96.38 800 ALA A CA 1
ATOM 5753 C C . ALA A 1 800 ? -50.887 -6.821 91.842 1.00 96.38 800 ALA A C 1
ATOM 5755 O O . ALA A 1 800 ? -51.988 -6.680 91.304 1.00 96.38 800 ALA A O 1
ATOM 5756 N N . THR A 1 801 ? -49.810 -6.116 91.485 1.00 95.62 801 THR A N 1
ATOM 5757 C CA . THR A 1 801 ? -49.678 -5.246 90.300 1.00 95.62 801 THR A CA 1
ATOM 5758 C C . THR A 1 801 ? -48.480 -5.718 89.478 1.00 95.62 801 THR A C 1
ATOM 5760 O O . THR A 1 801 ? -47.440 -6.011 90.072 1.00 95.62 801 THR A O 1
ATOM 5763 N N . ASP A 1 802 ? -48.606 -5.798 88.156 1.00 96.88 802 ASP A N 1
ATOM 5764 C CA . ASP A 1 802 ? -47.524 -6.194 87.242 1.00 96.88 802 ASP A CA 1
ATOM 5765 C C . ASP A 1 802 ? -46.687 -4.996 86.737 1.00 96.88 802 ASP A C 1
ATOM 5767 O O . ASP A 1 802 ? -46.947 -3.847 87.109 1.00 96.88 802 ASP A O 1
ATOM 5771 N N . ASN A 1 803 ? -45.655 -5.254 85.924 1.00 95.44 803 ASN A N 1
ATOM 5772 C CA . ASN A 1 803 ? -44.764 -4.214 85.387 1.00 95.44 803 ASN A CA 1
ATOM 5773 C C . ASN A 1 803 ? -45.374 -3.405 84.228 1.00 95.44 803 ASN A C 1
ATOM 5775 O O . ASN A 1 803 ? -44.858 -2.333 83.914 1.00 95.44 803 ASN A O 1
ATOM 5779 N N . ALA A 1 804 ? -46.451 -3.881 83.597 1.00 95.44 804 ALA A N 1
ATOM 5780 C CA . ALA A 1 804 ? -47.205 -3.119 82.600 1.00 95.44 804 ALA A CA 1
ATOM 5781 C C . ALA A 1 804 ? -48.265 -2.196 83.226 1.00 95.44 804 ALA A C 1
ATOM 5783 O O . ALA A 1 804 ? -48.804 -1.319 82.548 1.00 95.44 804 ALA A O 1
ATOM 5784 N N . GLY A 1 805 ? -48.514 -2.347 84.529 1.00 94.31 805 GLY A N 1
ATOM 5785 C CA . GLY A 1 805 ? -49.429 -1.537 85.322 1.00 94.31 805 GLY A CA 1
ATOM 5786 C C . GLY A 1 805 ? -50.810 -2.165 85.524 1.00 94.31 805 GLY A C 1
ATOM 5787 O O . GLY A 1 805 ? -51.704 -1.489 86.042 1.00 94.31 805 GLY A O 1
ATOM 5788 N N . ASN A 1 806 ? -51.029 -3.432 85.157 1.00 95.56 806 ASN A N 1
ATOM 5789 C CA . ASN A 1 806 ? -52.292 -4.112 85.432 1.00 95.56 806 ASN A CA 1
ATOM 5790 C C . ASN A 1 806 ? -52.362 -4.526 86.902 1.00 95.56 806 ASN A C 1
ATOM 5792 O O . ASN A 1 806 ? -51.391 -4.978 87.506 1.00 95.56 806 ASN A O 1
ATOM 5796 N N . THR A 1 807 ? -53.547 -4.388 87.499 1.00 93.56 807 THR A N 1
ATOM 5797 C CA . THR A 1 807 ? -53.774 -4.768 88.897 1.00 93.56 807 THR A CA 1
ATOM 5798 C C . THR A 1 807 ? -54.924 -5.751 89.041 1.00 93.56 807 THR A C 1
ATOM 5800 O O . THR A 1 807 ? -56.007 -5.552 88.479 1.00 93.56 807 THR A O 1
ATOM 5803 N N . GLU A 1 808 ? -54.713 -6.780 89.854 1.00 92.69 808 GLU A N 1
ATOM 5804 C CA . GLU A 1 808 ? -55.684 -7.848 90.071 1.00 92.69 808 GLU A CA 1
ATOM 5805 C C . GLU A 1 808 ? -56.840 -7.482 91.024 1.00 92.69 808 GLU A C 1
ATOM 5807 O O . GLU A 1 808 ? -56.882 -6.410 91.651 1.00 92.69 808 GLU A O 1
ATOM 5812 N N . SER A 1 809 ? -57.769 -8.433 91.158 1.00 86.31 809 SER A N 1
ATOM 5813 C CA . SER A 1 809 ? -58.745 -8.514 92.251 1.00 86.31 809 SER A CA 1
ATOM 5814 C C . SER A 1 809 ? -58.152 -9.268 93.449 1.00 86.31 809 SER A C 1
ATOM 5816 O O . SER A 1 809 ? -57.325 -10.149 93.273 1.00 86.31 809 SER A O 1
ATOM 5818 N N . THR A 1 810 ? -58.573 -8.943 94.674 1.00 88.00 810 THR A N 1
ATOM 5819 C CA . THR A 1 810 ? -57.927 -9.464 95.891 1.00 88.00 810 THR A CA 1
ATOM 5820 C C . THR A 1 810 ? -58.144 -10.966 96.127 1.00 88.00 810 THR A C 1
ATOM 5822 O O . THR A 1 810 ? -59.295 -11.400 96.210 1.00 88.00 810 THR A O 1
ATOM 5825 N N . GLY A 1 811 ? -57.074 -11.729 96.376 1.00 85.56 811 GLY A N 1
ATOM 5826 C CA . GLY A 1 811 ? -57.139 -13.066 96.990 1.00 85.56 811 GLY A CA 1
ATOM 5827 C C . GLY A 1 811 ? -57.414 -12.970 98.497 1.00 85.56 811 GLY A C 1
ATOM 5828 O O . GLY A 1 811 ? -57.003 -11.991 99.109 1.00 85.56 811 GLY A O 1
ATOM 5829 N N . THR A 1 812 ? -58.132 -13.925 99.111 1.00 91.62 812 THR A N 1
ATOM 5830 C CA . THR A 1 812 ? -58.539 -13.855 100.538 1.00 91.62 812 THR A CA 1
ATOM 5831 C C . THR A 1 812 ? -58.287 -15.165 101.303 1.00 91.62 812 THR A C 1
ATOM 5833 O O . THR A 1 812 ? -58.532 -16.240 100.765 1.00 91.62 812 THR A O 1
ATOM 5836 N N . SER A 1 813 ? -57.849 -15.075 102.565 1.00 95.25 813 SER A N 1
ATOM 5837 C CA . SER A 1 813 ? -57.745 -16.179 103.543 1.00 95.25 813 SER A CA 1
ATOM 5838 C C . SER A 1 813 ? -58.103 -15.690 104.958 1.00 95.25 813 SER A C 1
ATOM 5840 O O . SER A 1 813 ? -58.257 -14.487 105.177 1.00 95.25 813 SER A O 1
ATOM 5842 N N . THR A 1 814 ? -58.228 -16.596 105.932 1.00 96.00 814 THR A N 1
ATOM 5843 C CA . THR A 1 814 ? -58.516 -16.261 107.337 1.00 96.00 814 THR A CA 1
ATOM 5844 C C . THR A 1 814 ? -57.629 -17.014 108.325 1.00 96.00 814 THR A C 1
ATOM 5846 O O . THR A 1 814 ? -57.308 -18.186 108.116 1.00 96.00 814 THR A O 1
ATOM 5849 N N . ILE A 1 815 ? -57.319 -16.374 109.453 1.00 96.25 815 ILE A N 1
ATOM 5850 C CA . ILE A 1 815 ? -56.734 -17.013 110.644 1.00 96.25 815 ILE A CA 1
ATOM 5851 C C . ILE A 1 815 ? -57.610 -16.728 111.866 1.00 96.25 815 ILE A C 1
ATOM 5853 O O . ILE A 1 815 ? -58.302 -15.716 111.894 1.00 96.25 815 ILE A O 1
ATOM 5857 N N . THR A 1 816 ? -57.574 -17.583 112.885 1.00 95.69 816 THR A N 1
ATOM 5858 C CA . THR A 1 816 ? -58.223 -17.321 114.181 1.00 95.69 816 THR A CA 1
ATOM 5859 C C . THR A 1 816 ? -57.153 -17.097 115.238 1.00 95.69 816 THR A C 1
ATOM 5861 O O . THR A 1 816 ? -56.307 -17.964 115.441 1.00 95.69 816 THR A O 1
ATOM 5864 N N . TRP A 1 817 ? -57.181 -15.937 115.890 1.00 95.81 817 TRP A N 1
ATOM 5865 C CA . TRP A 1 817 ? -56.320 -15.622 117.023 1.00 95.81 817 TRP A CA 1
ATOM 5866 C C . TRP A 1 817 ? -57.014 -15.986 118.332 1.00 95.81 817 TRP A C 1
ATOM 5868 O O . TRP A 1 817 ? -58.096 -15.465 118.624 1.00 95.81 817 TRP A O 1
ATOM 5878 N N . ASP A 1 818 ? -56.374 -16.848 119.116 1.00 93.56 818 ASP A N 1
ATOM 5879 C CA . ASP A 1 818 ? -56.845 -17.247 120.431 1.00 93.56 818 ASP A CA 1
ATOM 5880 C C . ASP A 1 818 ? -55.708 -17.283 121.462 1.00 93.56 818 ASP A C 1
ATOM 5882 O O . ASP A 1 818 ? -54.880 -18.193 121.482 1.00 93.56 818 ASP A O 1
ATOM 5886 N N . SER A 1 819 ? -55.669 -16.274 122.336 1.00 91.19 819 SER A N 1
ATOM 5887 C CA . SER A 1 819 ? -54.766 -16.227 123.487 1.00 91.19 819 SER A CA 1
ATOM 5888 C C . SER A 1 819 ? -55.421 -16.547 124.840 1.00 91.19 819 SER A C 1
ATOM 5890 O O . SER A 1 819 ? -54.803 -16.252 125.867 1.00 91.19 819 SER A O 1
ATOM 5892 N N . ILE A 1 820 ? -56.666 -17.041 124.894 1.00 89.69 820 ILE A N 1
ATOM 5893 C CA . ILE A 1 820 ? -57.294 -17.377 126.181 1.00 89.69 820 ILE A CA 1
ATOM 5894 C C . ILE A 1 820 ? -56.731 -18.707 126.662 1.00 89.69 820 ILE A C 1
ATOM 5896 O O . ILE A 1 820 ? -56.806 -19.702 125.964 1.00 89.69 820 ILE A O 1
ATOM 5900 N N . VAL A 1 821 ? -56.163 -18.734 127.867 1.00 88.88 821 VAL A N 1
ATOM 5901 C CA . VAL A 1 821 ? -55.721 -19.995 128.470 1.00 88.88 821 VAL A CA 1
ATOM 5902 C C . VAL A 1 821 ? -56.935 -20.825 128.925 1.00 88.88 821 VAL A C 1
ATOM 5904 O O . VAL A 1 821 ? -57.897 -20.238 129.433 1.00 88.88 821 VAL A O 1
ATOM 5907 N N . PRO A 1 822 ? -56.896 -22.167 128.820 1.00 89.19 822 PRO A N 1
ATOM 5908 C CA . PRO A 1 822 ? -57.988 -23.020 129.279 1.00 89.19 822 PRO A CA 1
ATOM 5909 C C . PRO A 1 822 ? -58.226 -22.863 130.782 1.00 89.19 822 PRO A C 1
ATOM 5911 O O . PRO A 1 822 ? -57.303 -22.544 131.537 1.00 89.19 822 PRO A O 1
ATOM 5914 N N . ASN A 1 823 ? -59.448 -23.112 131.262 1.00 85.88 823 ASN A N 1
ATOM 5915 C CA . ASN A 1 823 ? -59.719 -23.050 132.703 1.00 85.88 823 ASN A CA 1
ATOM 5916 C C . ASN A 1 823 ? -58.800 -24.008 133.495 1.00 85.88 823 ASN A C 1
ATOM 5918 O O . ASN A 1 823 ? -58.442 -25.086 133.018 1.00 85.88 823 ASN A O 1
ATOM 5922 N N . THR A 1 824 ? -58.387 -23.604 134.705 1.00 88.88 824 THR A N 1
ATOM 5923 C CA . THR A 1 824 ? -57.458 -24.411 135.508 1.00 88.88 824 THR A CA 1
ATOM 5924 C C . THR A 1 824 ? -58.062 -25.790 135.770 1.00 88.88 824 THR A C 1
ATOM 5926 O O . THR A 1 824 ? -59.157 -25.862 136.339 1.00 88.88 824 THR A O 1
ATOM 5929 N N . PRO A 1 825 ? -57.374 -26.886 135.404 1.00 90.62 825 PRO A N 1
ATOM 5930 C CA . PRO A 1 825 ? -57.892 -28.216 135.662 1.00 90.62 825 PRO A CA 1
ATOM 5931 C C . PRO A 1 825 ? -57.975 -28.470 137.172 1.00 90.62 825 PRO A C 1
ATOM 5933 O O . PRO A 1 825 ? -57.087 -28.089 137.936 1.00 90.62 825 PRO A O 1
ATOM 5936 N N . VAL A 1 826 ? -59.040 -29.131 137.613 1.00 90.50 826 VAL A N 1
ATOM 5937 C CA . VAL A 1 826 ? -59.275 -29.486 139.020 1.00 90.50 826 VAL A CA 1
ATOM 5938 C C . VAL A 1 826 ? -59.200 -30.993 139.159 1.00 90.50 826 VAL A C 1
ATOM 5940 O O . VAL A 1 826 ? -59.761 -31.705 138.330 1.00 90.50 826 VAL A O 1
ATOM 5943 N N . ILE A 1 827 ? -58.517 -31.480 140.193 1.00 89.81 827 ILE A N 1
ATOM 5944 C CA . ILE A 1 827 ? -58.567 -32.882 140.620 1.00 89.81 827 ILE A CA 1
ATOM 5945 C C . ILE A 1 827 ? -59.696 -33.008 141.654 1.00 89.81 827 ILE A C 1
ATOM 5947 O O . ILE A 1 827 ? -59.717 -32.258 142.629 1.00 89.81 827 ILE A O 1
ATOM 5951 N N . ASN A 1 828 ? -60.638 -33.932 141.452 1.00 86.81 828 ASN A N 1
ATOM 5952 C CA . ASN A 1 828 ? -61.652 -34.259 142.460 1.00 86.81 828 ASN A CA 1
ATOM 5953 C C . ASN A 1 828 ? -61.011 -34.975 143.665 1.00 86.81 828 ASN A C 1
ATOM 5955 O O . ASN A 1 828 ? -59.824 -35.291 143.663 1.00 86.81 828 ASN A O 1
ATOM 5959 N N . SER A 1 829 ? -61.792 -35.277 144.707 1.00 77.94 829 SER A N 1
ATOM 5960 C CA . SER A 1 829 ? -61.280 -35.992 145.882 1.00 77.94 829 SER A CA 1
ATOM 5961 C C . SER A 1 829 ? -60.605 -37.315 145.502 1.00 77.94 829 SER A C 1
ATOM 5963 O O . SER A 1 829 ? -61.233 -38.191 144.905 1.00 77.94 829 SER A O 1
ATOM 5965 N N . VAL A 1 830 ? -59.349 -37.462 145.909 1.00 83.12 830 VAL A N 1
ATOM 5966 C CA . VAL A 1 830 ? -58.578 -38.709 145.841 1.00 83.12 830 VAL A CA 1
ATOM 5967 C C . VAL A 1 830 ? -58.523 -39.344 147.232 1.00 83.12 830 VAL A C 1
ATOM 5969 O O . VAL A 1 830 ? -58.583 -38.656 148.250 1.00 83.12 830 VAL A O 1
ATOM 5972 N N . THR A 1 831 ? -58.414 -40.665 147.292 1.00 82.38 831 THR A N 1
ATOM 5973 C CA . THR A 1 831 ? -58.316 -41.428 148.541 1.00 82.38 831 THR A CA 1
ATOM 5974 C C . THR A 1 831 ? -56.874 -41.415 149.053 1.00 82.38 831 THR A C 1
ATOM 5976 O O . THR A 1 831 ? -55.958 -41.734 148.291 1.00 82.38 831 THR A O 1
ATOM 5979 N N . SER A 1 832 ? -56.674 -41.051 150.330 1.00 82.94 832 SER A N 1
ATOM 5980 C CA . SER A 1 832 ? -55.373 -41.067 151.019 1.00 82.94 832 SER A CA 1
ATOM 5981 C C . SER A 1 832 ? -55.529 -41.150 152.560 1.00 82.94 832 SER A C 1
ATOM 5983 O O . SER A 1 832 ? -56.331 -40.387 153.102 1.00 82.94 832 SER A O 1
ATOM 5985 N N . PRO A 1 833 ? -54.748 -41.985 153.284 1.00 83.69 833 PRO A N 1
ATOM 5986 C CA . PRO A 1 833 ? -53.804 -42.954 152.730 1.00 83.69 833 PRO A CA 1
ATOM 5987 C C . PRO A 1 833 ? -54.531 -44.076 151.970 1.00 83.69 833 PRO A C 1
ATOM 5989 O O . PRO A 1 833 ? -55.666 -44.423 152.298 1.00 83.69 833 PRO A O 1
ATOM 5992 N N . VAL A 1 834 ? -53.901 -44.607 150.922 1.00 83.44 834 VAL A N 1
ATOM 5993 C CA . VAL A 1 834 ? -54.434 -45.702 150.093 1.00 83.44 834 VAL A CA 1
ATOM 5994 C C . VAL A 1 834 ? -53.459 -46.874 150.088 1.00 83.44 834 VAL A C 1
ATOM 5996 O O . VAL A 1 834 ? -52.253 -46.675 150.066 1.00 83.44 834 VAL A O 1
ATOM 5999 N N . ASN A 1 835 ? -53.968 -48.102 150.091 1.00 83.62 835 ASN A N 1
ATOM 6000 C CA . ASN A 1 835 ? -53.163 -49.317 149.967 1.00 83.62 835 ASN A CA 1
ATOM 6001 C C . ASN A 1 835 ? -53.405 -49.944 148.578 1.00 83.62 835 ASN A C 1
ATOM 6003 O O . ASN A 1 835 ? -54.132 -50.927 148.430 1.00 83.62 835 ASN A O 1
ATOM 6007 N N . SER A 1 836 ? -52.923 -49.266 147.529 1.00 82.25 836 SER A N 1
ATOM 6008 C CA . SER A 1 836 ? -53.014 -49.707 146.129 1.00 82.25 836 SER A CA 1
ATOM 6009 C C . SER A 1 836 ? -51.946 -49.032 145.259 1.00 82.25 836 SER A C 1
ATOM 6011 O O . SER A 1 836 ? -51.619 -47.866 145.472 1.00 82.25 836 SER A O 1
ATOM 6013 N N . ALA A 1 837 ? -51.445 -49.736 144.237 1.00 84.38 837 ALA A N 1
ATOM 6014 C CA . ALA A 1 837 ? -50.409 -49.248 143.314 1.00 84.38 837 ALA A CA 1
ATOM 6015 C C . ALA A 1 837 ? -50.930 -48.300 142.209 1.00 84.38 837 ALA A C 1
ATOM 6017 O O . ALA A 1 837 ? -50.164 -47.829 141.370 1.00 84.38 837 ALA A O 1
ATOM 6018 N N . SER A 1 838 ? -52.234 -48.022 142.155 1.00 85.69 838 SER A N 1
ATOM 6019 C CA . SER A 1 838 ? -52.812 -47.070 141.198 1.00 85.69 838 SER A CA 1
ATOM 6020 C C . SER A 1 838 ? -54.115 -46.481 141.722 1.00 85.69 838 SER A C 1
ATOM 6022 O O . SER A 1 838 ? -54.759 -47.050 142.603 1.00 85.69 838 SER A O 1
ATOM 6024 N N . GLN A 1 839 ? -54.509 -45.338 141.169 1.00 88.81 839 GLN A N 1
ATOM 6025 C CA . GLN A 1 839 ? -55.782 -44.705 141.475 1.00 88.81 839 GLN A CA 1
ATOM 6026 C C . GLN A 1 839 ? -56.330 -43.984 140.243 1.00 88.81 839 GLN A C 1
ATOM 6028 O O . GLN A 1 839 ? -55.597 -43.300 139.530 1.00 88.81 839 GLN A O 1
ATOM 6033 N N . THR A 1 840 ? -57.632 -44.115 139.993 1.00 89.88 840 THR A N 1
ATOM 6034 C CA . THR A 1 840 ? -58.303 -43.301 138.976 1.00 89.88 840 THR A CA 1
ATOM 6035 C C . THR A 1 840 ? -58.456 -41.878 139.488 1.00 89.88 840 THR A C 1
ATOM 6037 O O . THR A 1 840 ? -59.138 -41.640 140.483 1.00 89.88 840 THR A O 1
ATOM 6040 N N . VAL A 1 841 ? -57.844 -40.933 138.782 1.00 91.50 841 VAL A N 1
ATOM 6041 C CA . VAL A 1 841 ? -57.957 -39.504 139.049 1.00 91.50 841 VAL A CA 1
ATOM 6042 C C . VAL A 1 841 ? -59.024 -38.939 138.130 1.00 91.50 841 VAL A C 1
ATOM 6044 O O . VAL A 1 841 ? -58.886 -38.932 136.906 1.00 91.50 841 VAL A O 1
ATOM 6047 N N . THR A 1 842 ? -60.114 -38.481 138.734 1.00 91.94 842 THR A N 1
ATOM 6048 C CA . THR A 1 842 ? -61.177 -37.771 138.021 1.00 91.94 842 THR A CA 1
ATOM 6049 C C . THR A 1 842 ? -61.097 -36.286 138.322 1.00 91.94 842 THR A C 1
ATOM 6051 O O . THR A 1 842 ? -60.587 -35.885 139.370 1.00 91.94 842 THR A O 1
ATOM 6054 N N . GLY A 1 843 ? -61.605 -35.468 137.412 1.00 92.44 843 GLY A N 1
ATOM 6055 C CA . GLY A 1 843 ? -61.580 -34.027 137.575 1.00 92.44 843 GLY A CA 1
ATOM 6056 C C . GLY A 1 843 ? -62.260 -33.281 136.440 1.00 92.44 843 GLY A C 1
ATOM 6057 O O . GLY A 1 843 ? -62.871 -33.887 135.558 1.00 92.44 843 GLY A O 1
ATOM 6058 N N . THR A 1 844 ? -62.141 -31.957 136.461 1.00 91.69 844 THR A N 1
ATOM 6059 C CA . THR A 1 844 ? -62.705 -31.066 135.440 1.00 91.69 844 THR A CA 1
ATOM 6060 C C . THR A 1 844 ? -61.611 -30.274 134.739 1.00 91.69 844 THR A C 1
ATOM 6062 O O . THR A 1 844 ? -60.660 -29.853 135.391 1.00 91.69 844 THR A O 1
ATOM 6065 N N . ALA A 1 845 ? -61.754 -30.043 133.437 1.00 91.19 845 ALA A N 1
ATOM 6066 C CA . ALA A 1 845 ? -60.920 -29.144 132.632 1.00 91.19 845 ALA A CA 1
ATOM 6067 C C . ALA A 1 845 ? -61.724 -28.669 131.409 1.00 91.19 845 ALA A C 1
ATOM 6069 O O . ALA A 1 845 ? -62.819 -29.179 131.164 1.00 91.19 845 ALA A O 1
ATOM 6070 N N . GLU A 1 846 ? -61.226 -27.699 130.645 1.00 90.88 846 GLU A N 1
ATOM 6071 C CA . GLU A 1 846 ? -61.979 -27.111 129.536 1.00 90.88 846 GLU A CA 1
ATOM 6072 C C . GLU A 1 846 ? -62.331 -28.176 128.494 1.00 90.88 846 GLU A C 1
ATOM 6074 O O . GLU A 1 846 ? -61.489 -28.987 128.110 1.00 90.88 846 GLU A O 1
ATOM 6079 N N . SER A 1 847 ? -63.581 -28.197 128.032 1.00 91.00 847 SER A N 1
ATOM 6080 C CA . SER A 1 847 ? -64.029 -29.210 127.077 1.00 91.00 847 SER A CA 1
ATOM 6081 C C . SER A 1 847 ? -63.233 -29.127 125.774 1.00 91.00 847 SER A C 1
ATOM 6083 O O . SER A 1 847 ? -63.154 -28.071 125.160 1.00 91.00 847 SER A O 1
ATOM 6085 N N . GLY A 1 848 ? -62.689 -30.256 125.322 1.00 86.81 848 GLY A N 1
ATOM 6086 C CA . GLY A 1 848 ? -61.830 -30.329 124.138 1.00 86.81 848 GLY A CA 1
ATOM 6087 C C . GLY A 1 848 ? -60.353 -30.043 124.417 1.00 86.81 848 GLY A C 1
ATOM 6088 O O . GLY A 1 848 ? -59.529 -30.317 123.547 1.00 86.81 848 GLY A O 1
ATOM 6089 N N . SER A 1 849 ? -59.996 -29.574 125.621 1.00 92.62 849 SER A N 1
ATOM 6090 C CA . SER A 1 849 ? -58.594 -29.437 126.020 1.00 92.62 849 SER A CA 1
ATOM 6091 C C . SER A 1 849 ? -57.942 -30.803 126.254 1.00 92.62 849 SER A C 1
ATOM 6093 O O . SER A 1 849 ? -58.563 -31.763 126.731 1.00 92.62 849 SER A O 1
ATOM 6095 N N . THR A 1 850 ? -56.659 -30.890 125.920 1.00 92.62 850 THR A N 1
ATOM 6096 C CA . THR A 1 850 ? -55.820 -32.046 126.247 1.00 92.62 850 THR A CA 1
ATOM 6097 C C . THR A 1 850 ? -55.361 -31.927 127.695 1.00 92.62 850 THR A C 1
ATOM 6099 O O . THR A 1 850 ? -54.758 -30.924 128.065 1.00 92.62 850 THR A O 1
ATOM 6102 N N . VAL A 1 851 ? -55.635 -32.945 128.509 1.00 93.50 851 VAL A N 1
ATOM 6103 C CA . VAL A 1 851 ? -55.329 -33.018 129.941 1.00 93.50 851 VAL A CA 1
ATOM 6104 C C . VAL A 1 851 ? -54.157 -33.968 130.174 1.00 93.50 851 VAL A C 1
ATOM 6106 O O . VAL A 1 851 ? -54.240 -35.146 129.844 1.00 93.50 851 VAL A O 1
ATOM 6109 N N . ASN A 1 852 ? -53.089 -33.486 130.803 1.00 92.75 852 ASN A N 1
ATOM 6110 C CA . ASN A 1 852 ? -51.885 -34.248 131.134 1.00 92.75 852 ASN A CA 1
ATOM 6111 C C . ASN A 1 852 ? -51.690 -34.298 132.656 1.00 92.75 852 ASN A C 1
ATOM 6113 O O . ASN A 1 852 ? -51.623 -33.252 133.284 1.00 92.75 852 ASN A O 1
ATOM 6117 N N . ILE A 1 853 ? -51.567 -35.482 133.258 1.00 93.25 853 ILE A N 1
ATOM 6118 C CA . ILE A 1 853 ? -51.311 -35.691 134.692 1.00 93.25 853 ILE A CA 1
ATOM 6119 C C . ILE A 1 853 ? -49.872 -36.166 134.911 1.00 93.25 853 ILE A C 1
ATOM 6121 O O . ILE A 1 853 ? -49.411 -37.102 134.261 1.00 93.25 853 ILE A O 1
ATOM 6125 N N . THR A 1 854 ? -49.167 -35.562 135.865 1.00 91.25 854 THR A N 1
ATOM 6126 C CA . THR A 1 854 ? -47.790 -35.904 136.263 1.00 91.25 854 THR A CA 1
ATOM 6127 C C . THR A 1 854 ? -47.688 -36.075 137.783 1.00 91.25 854 THR A C 1
ATOM 6129 O O . THR A 1 854 ? -48.617 -35.716 138.500 1.00 91.25 854 THR A O 1
ATOM 6132 N N . GLY A 1 855 ? -46.586 -36.646 138.289 1.00 86.00 855 GLY A N 1
ATOM 6133 C CA . GLY A 1 855 ? -46.325 -36.788 139.734 1.00 86.00 855 GLY A CA 1
ATOM 6134 C C . GLY A 1 855 ? -46.693 -38.139 140.365 1.00 86.00 855 GLY A C 1
ATOM 6135 O O . GLY A 1 855 ? -46.468 -38.334 141.561 1.00 86.00 855 GLY A O 1
ATOM 6136 N N . GLY A 1 856 ? -47.236 -39.067 139.568 1.00 87.25 856 GLY A N 1
ATOM 6137 C CA . GLY A 1 856 ? -47.270 -40.501 139.875 1.00 87.25 856 GLY A CA 1
ATOM 6138 C C . GLY A 1 856 ? -46.004 -41.209 139.375 1.00 87.25 856 GLY A C 1
ATOM 6139 O O . GLY A 1 856 ? -45.041 -40.558 138.970 1.00 87.25 856 GLY A O 1
ATOM 6140 N N . SER A 1 857 ? -46.009 -42.543 139.338 1.00 88.62 857 SER A N 1
ATOM 6141 C CA . SER A 1 857 ? -44.863 -43.328 138.842 1.00 88.62 857 SER A CA 1
ATOM 6142 C C . SER A 1 857 ? -44.596 -43.122 137.337 1.00 88.62 857 SER A C 1
ATOM 6144 O O . SER A 1 857 ? -43.461 -43.285 136.891 1.00 88.62 857 SER A O 1
ATOM 6146 N N . ALA A 1 858 ? -45.611 -42.720 136.564 1.00 86.81 858 ALA A N 1
ATOM 6147 C CA . ALA A 1 858 ? -45.498 -42.324 135.159 1.00 86.81 858 ALA A CA 1
ATOM 6148 C C . ALA A 1 858 ? -46.525 -41.220 134.823 1.00 86.81 858 ALA A C 1
ATOM 6150 O O . ALA A 1 858 ? -47.586 -41.177 135.455 1.00 86.81 858 ALA A O 1
ATOM 6151 N N . PRO A 1 859 ? -46.244 -40.330 133.849 1.00 88.50 859 PRO A N 1
ATOM 6152 C CA . PRO A 1 859 ? -47.224 -39.359 133.379 1.00 88.50 859 PRO A CA 1
ATOM 6153 C C . PRO A 1 859 ? -48.364 -40.051 132.620 1.00 88.50 859 PRO A C 1
ATOM 6155 O O . PRO A 1 859 ? -48.160 -41.065 131.953 1.00 88.50 859 PRO A O 1
ATOM 6158 N N . ALA A 1 860 ? -49.557 -39.475 132.689 1.00 91.31 860 ALA A N 1
ATOM 6159 C CA . ALA A 1 860 ? -50.750 -39.948 131.999 1.00 91.31 860 ALA A CA 1
ATOM 6160 C C . ALA A 1 860 ? -51.414 -38.787 131.250 1.00 91.31 860 ALA A C 1
ATOM 6162 O O . ALA A 1 860 ? -51.229 -37.631 131.615 1.00 91.31 860 ALA A O 1
ATOM 6163 N N . SER A 1 861 ? -52.187 -39.065 130.204 1.00 91.69 861 SER A N 1
ATOM 6164 C CA . SER A 1 861 ? -52.910 -38.026 129.465 1.00 91.69 861 SER A CA 1
ATOM 6165 C C . SER A 1 861 ? -54.277 -38.504 128.992 1.00 91.69 861 SER A C 1
ATOM 6167 O O . SER A 1 861 ? -54.547 -39.704 128.926 1.00 91.69 861 SER A O 1
ATOM 6169 N N . GLY A 1 862 ? -55.147 -37.551 128.686 1.00 90.69 862 GLY A N 1
ATOM 6170 C CA . GLY A 1 862 ? -56.475 -37.759 128.132 1.00 90.69 862 GLY A CA 1
ATOM 6171 C C . GLY A 1 862 ? -57.049 -36.444 127.613 1.00 90.69 862 GLY A C 1
ATOM 6172 O O . GLY A 1 862 ? -56.366 -35.427 127.576 1.00 90.69 862 GLY A O 1
ATOM 6173 N N . THR A 1 863 ? -58.318 -36.441 127.227 1.00 89.88 863 THR A N 1
ATOM 6174 C CA . THR A 1 863 ? -59.022 -35.229 126.782 1.00 89.88 863 THR A CA 1
ATOM 6175 C C . THR A 1 863 ? -60.194 -34.975 127.710 1.00 89.88 863 THR A C 1
ATOM 6177 O O . THR A 1 863 ? -60.919 -35.908 128.069 1.00 89.88 863 THR A O 1
ATOM 6180 N N . ALA A 1 864 ? -60.410 -33.718 128.082 1.00 90.31 864 ALA A N 1
ATOM 6181 C CA . ALA A 1 864 ? -61.605 -33.353 128.821 1.00 90.31 864 ALA A CA 1
ATOM 6182 C C . ALA A 1 864 ? -62.820 -33.390 127.888 1.00 90.31 864 ALA A C 1
ATOM 6184 O O . ALA A 1 864 ? -62.960 -32.572 126.980 1.00 90.31 864 ALA A O 1
ATOM 6185 N N . THR A 1 865 ? -63.707 -34.358 128.106 1.00 89.88 865 THR A N 1
ATOM 6186 C CA . THR A 1 865 ? -64.913 -34.550 127.294 1.00 89.88 865 THR A CA 1
ATOM 6187 C C . THR A 1 865 ? -66.114 -34.037 128.074 1.00 89.88 865 THR A C 1
ATOM 6189 O O . THR A 1 865 ? -66.385 -34.501 129.181 1.00 89.88 865 THR A O 1
ATOM 6192 N N . GLY A 1 866 ? -66.819 -33.041 127.531 1.00 88.38 866 GLY A N 1
ATOM 6193 C CA . GLY A 1 866 ? -67.936 -32.407 128.238 1.00 88.38 866 GLY A CA 1
ATOM 6194 C C . GLY A 1 866 ? -67.512 -31.757 129.561 1.00 88.38 866 GLY A C 1
ATOM 6195 O O . GLY A 1 866 ? -68.274 -31.769 130.524 1.00 88.38 866 GLY A O 1
ATOM 6196 N N . GLY A 1 867 ? -66.275 -31.253 129.625 1.00 88.81 867 GLY A N 1
ATOM 6197 C CA . GLY A 1 867 ? -65.715 -30.570 130.795 1.00 88.81 867 GLY A CA 1
ATOM 6198 C C . GLY A 1 867 ? -65.125 -31.478 131.882 1.00 88.81 867 GLY A C 1
ATOM 6199 O O . GLY A 1 867 ? -64.594 -30.971 132.867 1.00 88.81 867 GLY A O 1
ATOM 6200 N N . ASN A 1 868 ? -65.195 -32.805 131.725 1.00 91.38 868 ASN A N 1
ATOM 6201 C CA . ASN A 1 868 ? -64.702 -33.772 132.711 1.00 91.38 868 ASN A CA 1
ATOM 6202 C C . ASN A 1 868 ? -63.583 -34.643 132.129 1.00 91.38 868 ASN A C 1
ATOM 6204 O O . ASN A 1 868 ? -63.603 -34.984 130.946 1.00 91.38 868 ASN A O 1
ATOM 6208 N N . TYR A 1 869 ? -62.644 -35.060 132.975 1.00 92.25 869 TYR A N 1
ATOM 6209 C CA . TYR A 1 869 ? -61.651 -36.084 132.659 1.00 92.25 869 TYR A CA 1
ATOM 6210 C C . TYR A 1 869 ? -61.642 -37.183 133.730 1.00 92.25 869 TYR A C 1
ATOM 6212 O O . TYR A 1 869 ? -61.955 -36.957 134.899 1.00 92.25 869 TYR A O 1
ATOM 6220 N N . SER A 1 870 ? -61.279 -38.395 133.319 1.00 93.00 870 SER A N 1
ATOM 6221 C CA . SER A 1 870 ? -61.092 -39.555 134.191 1.00 93.00 870 SER A CA 1
ATOM 6222 C C . SER A 1 870 ? -59.903 -40.343 133.667 1.00 93.00 870 SER A C 1
ATOM 6224 O O . SER A 1 870 ? -59.992 -40.964 132.610 1.00 93.00 870 SER A O 1
ATOM 6226 N N . ILE A 1 871 ? -58.784 -40.282 134.380 1.00 92.12 871 ILE A N 1
ATOM 6227 C CA . ILE A 1 871 ? -57.497 -40.815 133.933 1.00 92.12 871 ILE A CA 1
ATOM 6228 C C . ILE A 1 871 ? -56.965 -41.746 135.024 1.00 92.12 871 ILE A C 1
ATOM 6230 O O . ILE A 1 871 ? -56.867 -41.364 136.188 1.00 92.12 871 ILE A O 1
ATOM 6234 N N . LEU A 1 872 ? -56.635 -42.987 134.663 1.00 92.31 872 LEU A N 1
ATOM 6235 C CA . LEU A 1 872 ? -55.994 -43.926 135.583 1.00 92.31 872 LEU A CA 1
ATOM 6236 C C . LEU A 1 872 ? -54.528 -43.525 135.777 1.00 92.31 872 LEU A C 1
ATOM 6238 O O . LEU A 1 872 ? -53.783 -43.438 134.803 1.00 92.31 872 LEU A O 1
ATOM 6242 N N . VAL A 1 873 ? -54.121 -43.290 137.025 1.00 92.19 873 VAL A N 1
ATOM 6243 C CA . VAL A 1 873 ? -52.759 -42.867 137.370 1.00 92.19 873 VAL A CA 1
ATOM 6244 C C . VAL A 1 873 ? -52.079 -43.946 138.204 1.00 92.19 873 VAL A C 1
ATOM 6246 O O . VAL A 1 873 ? -52.582 -44.359 139.250 1.00 92.19 873 VAL A O 1
ATOM 6249 N N . SER A 1 874 ? -50.911 -44.394 137.751 1.00 91.31 874 SER A N 1
ATOM 6250 C CA . SER A 1 874 ? -50.054 -45.319 138.499 1.00 91.31 874 SER A CA 1
ATOM 6251 C C . SER A 1 874 ? -49.321 -44.586 139.625 1.00 91.31 874 SER A C 1
ATOM 6253 O O . SER A 1 874 ? -48.731 -43.527 139.395 1.00 91.31 874 SER A O 1
ATOM 6255 N N . LEU A 1 875 ? -49.328 -45.152 140.833 1.00 90.62 875 LEU A N 1
ATOM 6256 C CA . LEU A 1 875 ? -48.739 -44.568 142.041 1.00 90.62 875 LEU A CA 1
ATOM 6257 C C . LEU A 1 875 ? -47.493 -45.350 142.476 1.00 90.62 875 LEU A C 1
ATOM 6259 O O . LEU A 1 875 ? -47.421 -46.569 142.340 1.00 90.62 875 LEU A O 1
ATOM 6263 N N . THR A 1 876 ? -46.519 -44.642 143.035 1.00 86.44 876 THR A N 1
ATOM 6264 C CA . THR A 1 876 ? -45.351 -45.239 143.691 1.00 86.44 876 THR A CA 1
ATOM 6265 C C . THR A 1 876 ? -45.758 -45.747 145.078 1.00 86.44 876 THR A C 1
ATOM 6267 O O . THR A 1 876 ? -46.341 -44.983 145.850 1.00 86.44 876 THR A O 1
ATOM 6270 N N . GLN A 1 877 ? -45.476 -47.019 145.386 1.00 85.56 877 GLN A N 1
ATOM 6271 C CA . GLN A 1 877 ? -45.776 -47.626 146.694 1.00 85.56 877 GLN A CA 1
ATOM 6272 C C . GLN A 1 877 ? -44.843 -47.108 147.797 1.00 85.56 877 GLN A C 1
ATOM 6274 O O . GLN A 1 877 ? -43.752 -46.624 147.497 1.00 85.56 877 GLN A O 1
ATOM 6279 N N . ASP A 1 878 ? -45.302 -47.177 149.052 1.00 80.38 878 ASP A N 1
ATOM 6280 C CA . ASP A 1 878 ? -44.587 -46.719 150.258 1.00 80.38 878 ASP A CA 1
ATOM 6281 C C . ASP A 1 878 ? -44.040 -45.287 150.163 1.00 80.38 878 ASP A C 1
ATOM 6283 O O . ASP A 1 878 ? -43.014 -44.931 150.747 1.00 80.38 878 ASP A O 1
ATOM 6287 N N . ALA A 1 879 ? -44.728 -44.448 149.387 1.00 83.75 879 ALA A N 1
ATOM 6288 C CA . ALA A 1 879 ? -44.290 -43.108 149.056 1.00 83.75 879 ALA A CA 1
ATOM 6289 C C . ALA A 1 879 ? -45.454 -42.118 148.992 1.00 83.75 879 ALA A C 1
ATOM 6291 O O . ALA A 1 879 ? -46.630 -42.454 148.809 1.00 83.75 879 ALA A O 1
ATOM 6292 N N . THR A 1 880 ? -45.082 -40.849 149.096 1.00 87.50 880 THR A N 1
ATOM 6293 C CA . THR A 1 880 ? -45.961 -39.715 148.841 1.00 87.50 880 THR A CA 1
ATOM 6294 C C . THR A 1 880 ? -45.950 -39.399 147.344 1.00 87.50 880 THR A C 1
ATOM 6296 O O . THR A 1 880 ? -44.906 -39.064 146.789 1.00 87.50 880 THR A O 1
ATOM 6299 N N . ASN A 1 881 ? -47.110 -39.474 146.691 1.00 89.00 881 ASN A N 1
ATOM 6300 C CA . ASN A 1 881 ? -47.307 -39.127 145.283 1.00 89.00 881 ASN A CA 1
ATOM 6301 C C . ASN A 1 881 ? -47.963 -37.745 145.188 1.00 89.00 881 ASN A C 1
ATOM 6303 O O . ASN A 1 881 ? -49.010 -37.518 145.792 1.00 89.00 881 ASN A O 1
ATOM 6307 N N . ASN A 1 882 ? -47.360 -36.828 144.433 1.00 92.38 882 ASN A N 1
ATOM 6308 C CA . ASN A 1 882 ? -47.765 -35.423 144.349 1.00 92.38 882 ASN A CA 1
ATOM 6309 C C . ASN A 1 882 ? -48.270 -35.117 142.939 1.00 92.38 882 ASN A C 1
ATOM 6311 O O . ASN A 1 882 ? -47.503 -34.680 142.084 1.00 92.38 882 ASN A O 1
ATOM 6315 N N . LEU A 1 883 ? -49.554 -35.370 142.692 1.00 91.69 883 LEU A N 1
ATOM 6316 C CA . LEU A 1 883 ? -50.133 -35.300 141.354 1.00 91.69 883 LEU A CA 1
ATOM 6317 C C . LEU A 1 883 ? -50.415 -33.857 140.917 1.00 91.69 883 LEU A C 1
ATOM 6319 O O . LEU A 1 883 ? -50.980 -33.087 141.687 1.00 91.69 883 LEU A O 1
ATOM 6323 N N . SER A 1 884 ? -50.085 -33.508 139.671 1.00 91.31 884 SER A N 1
ATOM 6324 C CA . SER A 1 884 ? -50.393 -32.214 139.036 1.00 91.31 884 SER A CA 1
ATOM 6325 C C . SER A 1 884 ? -50.953 -32.421 137.629 1.00 91.31 884 SER A C 1
ATOM 6327 O O . SER A 1 884 ? -50.483 -33.302 136.908 1.00 91.31 884 SER A O 1
ATOM 6329 N N . VAL A 1 885 ? -51.957 -31.632 137.240 1.00 92.75 885 VAL A N 1
ATOM 6330 C CA . VAL A 1 885 ? -52.697 -31.777 135.978 1.00 92.75 885 VAL A CA 1
ATOM 6331 C C . VAL A 1 885 ? -52.561 -30.521 135.124 1.00 92.75 885 VAL A C 1
ATOM 6333 O O . VAL A 1 885 ? -52.820 -29.442 135.627 1.00 92.75 885 VAL A O 1
ATOM 6336 N N . THR A 1 886 ? -52.229 -30.630 133.839 1.00 92.31 886 THR A N 1
ATOM 6337 C CA . THR A 1 886 ? -52.155 -29.512 132.881 1.00 92.31 886 THR A CA 1
ATOM 6338 C C . THR A 1 886 ? -53.178 -29.684 131.761 1.00 92.31 886 THR A C 1
ATOM 6340 O O . THR A 1 886 ? -53.176 -30.719 131.103 1.00 92.31 886 THR A O 1
ATOM 6343 N N . ALA A 1 887 ? -54.016 -28.679 131.510 1.00 93.25 887 ALA A N 1
ATOM 6344 C CA . ALA A 1 887 ? -54.934 -28.608 130.373 1.00 93.25 887 ALA A CA 1
ATOM 6345 C C . ALA A 1 887 ? -54.336 -27.726 129.261 1.00 93.25 887 ALA A C 1
ATOM 6347 O O . ALA A 1 887 ? -53.757 -26.690 129.572 1.00 93.25 887 ALA A O 1
ATOM 6348 N N . THR A 1 888 ? -54.439 -28.121 127.985 1.00 91.62 888 THR A N 1
ATOM 6349 C CA . THR A 1 888 ? -53.982 -27.349 126.802 1.00 91.62 888 THR A CA 1
ATOM 6350 C C . THR A 1 888 ? -55.082 -27.258 125.739 1.00 91.62 888 THR A C 1
ATOM 6352 O O . THR A 1 888 ? -55.650 -28.292 125.384 1.00 91.62 888 THR A O 1
ATOM 6355 N N . ASP A 1 889 ? -55.385 -26.059 125.235 1.00 91.00 889 ASP A N 1
ATOM 6356 C CA . ASP A 1 889 ? -56.428 -25.808 124.225 1.00 91.00 889 ASP A CA 1
ATOM 6357 C C . ASP A 1 889 ? -55.957 -26.023 122.764 1.00 91.00 889 ASP A C 1
ATOM 6359 O O . ASP A 1 889 ? -54.817 -26.418 122.504 1.00 91.00 889 ASP A O 1
ATOM 6363 N N . GLY A 1 890 ? -56.844 -25.764 121.791 1.00 85.69 890 GLY A N 1
ATOM 6364 C CA . GLY A 1 890 ? -56.575 -25.925 120.353 1.00 85.69 890 GLY A CA 1
ATOM 6365 C C . GLY A 1 890 ? -55.662 -24.862 119.723 1.00 85.69 890 GLY A C 1
ATOM 6366 O O . GLY A 1 890 ? -55.186 -25.066 118.606 1.00 85.69 890 GLY A O 1
ATOM 6367 N N . ALA A 1 891 ? -55.396 -23.755 120.419 1.00 88.56 891 ALA A N 1
ATOM 6368 C CA . ALA A 1 891 ? -54.443 -22.721 120.014 1.00 88.56 891 ALA A CA 1
ATOM 6369 C C . ALA A 1 891 ? -53.043 -22.940 120.623 1.00 88.56 891 ALA A C 1
ATOM 6371 O O . ALA A 1 891 ? -52.067 -22.297 120.212 1.00 88.56 891 ALA A O 1
ATOM 6372 N N . GLY A 1 892 ? -52.933 -23.893 121.557 1.00 88.00 892 GLY A N 1
ATOM 6373 C CA . GLY A 1 892 ? -51.715 -24.271 122.266 1.00 88.00 892 GLY A CA 1
ATOM 6374 C C . GLY A 1 892 ? -51.520 -23.545 123.601 1.00 88.00 892 GLY A C 1
ATOM 6375 O O . GLY A 1 892 ? -50.422 -23.612 124.162 1.00 88.00 892 GLY A O 1
ATOM 6376 N N . ASN A 1 893 ? -52.535 -22.848 124.122 1.00 89.81 893 ASN A N 1
ATOM 6377 C CA . ASN A 1 893 ? -52.483 -22.213 125.441 1.00 89.81 893 ASN A CA 1
ATOM 6378 C C . ASN A 1 893 ? -52.717 -23.262 126.539 1.00 89.81 893 ASN A C 1
ATOM 6380 O O . ASN A 1 893 ? -53.485 -24.200 126.337 1.00 89.81 893 ASN A O 1
ATOM 6384 N N . ASN A 1 894 ? -52.082 -23.132 127.713 1.00 91.69 894 ASN A N 1
ATOM 6385 C CA . ASN A 1 894 ? -52.177 -24.140 128.779 1.00 91.69 894 ASN A CA 1
ATOM 6386 C C . ASN A 1 894 ? -52.312 -23.569 130.204 1.00 91.69 894 ASN A C 1
ATOM 6388 O O . ASN A 1 894 ? -51.888 -22.447 130.478 1.00 91.69 894 ASN A O 1
ATOM 6392 N N . THR A 1 895 ? -52.899 -24.358 131.113 1.00 91.19 895 THR A N 1
ATOM 6393 C CA . THR A 1 895 ? -52.988 -24.089 132.564 1.00 91.19 895 THR A CA 1
ATOM 6394 C C . THR A 1 895 ? -52.781 -25.356 133.389 1.00 91.19 895 THR A C 1
ATOM 6396 O O . THR A 1 895 ? -53.128 -26.450 132.952 1.00 91.19 895 THR A O 1
ATOM 6399 N N . THR A 1 896 ? -52.236 -25.221 134.602 1.00 89.69 896 THR A N 1
ATOM 6400 C CA . THR A 1 896 ? -51.871 -26.354 135.475 1.00 89.69 896 THR A CA 1
ATOM 6401 C C . THR A 1 896 ? -52.542 -26.256 136.850 1.00 89.69 896 THR A C 1
ATOM 6403 O O . THR A 1 896 ? -52.632 -25.171 137.421 1.00 89.69 896 THR A O 1
ATOM 6406 N N . SER A 1 897 ? -53.005 -27.388 137.386 1.00 87.00 897 SER A N 1
ATOM 6407 C CA . SER A 1 897 ? -53.662 -27.539 138.687 1.00 87.00 897 SER A CA 1
ATOM 6408 C C . SER A 1 897 ? -52.693 -27.367 139.856 1.00 87.00 897 SER A C 1
ATOM 6410 O O . SER A 1 897 ? -51.480 -27.556 139.726 1.00 87.00 897 SER A O 1
ATOM 6412 N N . SER A 1 898 ? -53.242 -27.132 141.052 1.00 83.31 898 SER A N 1
ATOM 6413 C CA . SER A 1 898 ? -52.506 -27.354 142.300 1.00 83.31 898 SER A CA 1
ATOM 6414 C C . SER A 1 898 ? -52.117 -28.828 142.462 1.00 83.31 898 SER A C 1
ATOM 6416 O O . SER A 1 898 ? -52.778 -29.718 141.920 1.00 83.31 898 SER A O 1
ATOM 6418 N N . ILE A 1 899 ? -51.054 -29.076 143.231 1.00 86.50 899 ILE A N 1
ATOM 6419 C CA . ILE A 1 899 ? -50.584 -30.428 143.541 1.00 86.50 899 ILE A CA 1
ATOM 6420 C C . ILE A 1 899 ? -51.547 -31.098 144.525 1.00 86.50 899 ILE A C 1
ATOM 6422 O O . ILE A 1 899 ? -51.859 -30.526 145.569 1.00 86.50 899 ILE A O 1
ATOM 6426 N N . GLN A 1 900 ? -51.963 -32.326 144.222 1.00 87.75 900 GLN A N 1
ATOM 6427 C CA . GLN A 1 900 ? -52.727 -33.177 145.123 1.00 87.75 900 GLN A CA 1
ATOM 6428 C C . GLN A 1 900 ? -51.855 -34.322 145.641 1.00 87.75 900 GLN A C 1
ATOM 6430 O O . GLN A 1 900 ? -51.328 -35.121 144.869 1.00 87.75 900 GLN A O 1
ATOM 6435 N N . THR A 1 901 ? -51.730 -34.415 146.963 1.00 87.31 901 THR A N 1
ATOM 6436 C CA . THR A 1 901 ? -50.897 -35.426 147.617 1.00 87.31 901 THR A CA 1
ATOM 6437 C C . THR A 1 901 ? -51.696 -36.680 147.967 1.00 87.31 901 THR A C 1
ATOM 6439 O O . THR A 1 901 ? -52.780 -36.587 148.545 1.00 87.31 901 THR A O 1
ATOM 6442 N N . ILE A 1 902 ? -51.134 -37.847 147.651 1.00 85.25 902 ILE A N 1
ATOM 6443 C CA . ILE A 1 902 ? -51.637 -39.174 148.017 1.00 85.25 902 ILE A CA 1
ATOM 6444 C C . ILE A 1 902 ? -50.512 -39.932 148.721 1.00 85.25 902 ILE A C 1
ATOM 6446 O O . ILE A 1 902 ? -49.421 -40.068 148.170 1.00 85.25 902 ILE A O 1
ATOM 6450 N N . ILE A 1 903 ? -50.774 -40.440 149.924 1.00 83.31 903 ILE A N 1
ATOM 6451 C CA . ILE A 1 903 ? -49.831 -41.274 150.677 1.00 83.31 903 ILE A CA 1
ATOM 6452 C C . ILE A 1 903 ? -50.218 -42.737 150.477 1.00 83.31 903 ILE A C 1
ATOM 6454 O O . ILE A 1 903 ? -51.374 -43.108 150.689 1.00 83.31 903 ILE A O 1
ATOM 6458 N N . VAL A 1 904 ? -49.254 -43.565 150.087 1.00 82.00 904 VAL A N 1
ATOM 6459 C CA . VAL A 1 904 ? -49.425 -45.020 150.007 1.00 82.00 904 VAL A CA 1
ATOM 6460 C C . VAL A 1 904 ? -48.705 -45.660 151.198 1.00 82.00 904 VAL A C 1
ATOM 6462 O O . VAL A 1 904 ? -47.531 -45.359 151.403 1.00 82.00 904 VAL A O 1
ATOM 6465 N N . THR A 1 905 ? -49.393 -46.476 152.009 1.00 75.25 905 THR A N 1
ATOM 6466 C CA . THR A 1 905 ? -48.824 -47.108 153.225 1.00 75.25 905 THR A CA 1
ATOM 6467 C C . THR A 1 905 ? -48.892 -48.636 153.199 1.00 75.25 905 THR A C 1
ATOM 6469 O O . THR A 1 905 ? -49.907 -49.187 152.774 1.00 75.25 905 THR A O 1
ATOM 6472 N N . ASP A 1 906 ? -47.827 -49.238 153.738 1.00 66.81 906 ASP A N 1
ATOM 6473 C CA . ASP A 1 906 ? -47.441 -50.657 153.818 1.00 66.81 906 ASP A CA 1
ATOM 6474 C C . ASP A 1 906 ? -48.582 -51.695 153.947 1.00 66.81 906 ASP A C 1
ATOM 6476 O O . ASP A 1 906 ? -49.466 -51.586 154.803 1.00 66.81 906 ASP A O 1
ATOM 6480 N N . ASN A 1 907 ? -48.521 -52.728 153.095 1.00 61.91 907 ASN A N 1
ATOM 6481 C CA . ASN A 1 907 ? -49.432 -53.879 153.026 1.00 61.91 907 ASN A CA 1
ATOM 6482 C C . ASN A 1 907 ? -48.796 -55.195 153.510 1.00 61.91 907 ASN A C 1
ATOM 6484 O O . ASN A 1 907 ? -49.410 -56.259 153.373 1.00 61.91 907 ASN A O 1
ATOM 6488 N N . ASP A 1 908 ? -47.570 -55.168 154.023 1.00 61.66 908 ASP A N 1
ATOM 6489 C CA . ASP A 1 908 ? -46.887 -56.386 154.431 1.00 61.66 908 ASP A CA 1
ATOM 6490 C C . ASP A 1 908 ? -47.457 -56.900 155.767 1.00 61.66 908 ASP A C 1
ATOM 6492 O O . ASP A 1 908 ? -47.523 -56.207 156.785 1.00 61.66 908 ASP A O 1
ATOM 6496 N N . ALA A 1 909 ? -47.931 -58.151 155.773 1.00 60.38 909 ALA A N 1
ATOM 6497 C CA . ALA A 1 909 ? -48.516 -58.774 156.959 1.00 60.38 909 ALA A CA 1
ATOM 6498 C C . ALA A 1 909 ? -47.441 -59.074 158.035 1.00 60.38 909 ALA A C 1
ATOM 6500 O O . ALA A 1 909 ? -46.346 -59.525 157.693 1.00 60.38 909 ALA A O 1
ATOM 6501 N N . PRO A 1 910 ? -47.734 -58.906 159.343 1.00 62.38 910 PRO A N 1
ATOM 6502 C CA . PRO A 1 910 ? -46.754 -59.128 160.410 1.00 62.38 910 PRO A CA 1
ATOM 6503 C C . PRO A 1 910 ? -46.343 -60.607 160.553 1.00 62.38 910 PRO A C 1
ATOM 6505 O O . PRO A 1 910 ? -47.164 -61.512 160.404 1.00 62.38 910 PRO A O 1
ATOM 6508 N N . THR A 1 911 ? -45.079 -60.867 160.908 1.00 62.19 911 THR A N 1
ATOM 6509 C CA . THR A 1 911 ? -44.523 -62.227 161.078 1.00 62.19 911 THR A CA 1
ATOM 6510 C C . THR A 1 911 ? -44.800 -62.834 162.467 1.00 62.19 911 THR A C 1
ATOM 6512 O O . THR A 1 911 ? -44.737 -62.132 163.476 1.00 62.19 911 THR A O 1
ATOM 6515 N N . THR A 1 912 ? -45.073 -64.145 162.537 1.00 54.12 912 THR A N 1
ATOM 6516 C CA . THR A 1 912 ? -45.501 -64.901 163.740 1.00 54.12 912 THR A CA 1
ATOM 6517 C C . THR A 1 912 ? -44.412 -65.022 164.836 1.00 54.12 912 THR A C 1
ATOM 6519 O O . THR A 1 912 ? -43.252 -65.228 164.481 1.00 54.12 912 THR A O 1
ATOM 6522 N N . PRO A 1 913 ? -44.735 -64.967 166.153 1.00 62.38 913 PRO A N 1
ATOM 6523 C CA . PRO A 1 913 ? -43.736 -65.024 167.238 1.00 62.38 913 PRO A CA 1
ATOM 6524 C C . PRO A 1 913 ? -43.195 -66.444 167.518 1.00 62.38 913 PRO A C 1
ATOM 6526 O O . PRO A 1 913 ? -43.949 -67.410 167.399 1.00 62.38 913 PRO A O 1
ATOM 6529 N N . THR A 1 914 ? -41.940 -66.559 167.981 1.00 51.25 914 THR A N 1
ATOM 6530 C CA . THR A 1 914 ? -41.322 -67.788 168.544 1.00 51.25 914 THR A CA 1
ATOM 6531 C C . THR A 1 914 ? -40.861 -67.596 169.973 1.00 51.25 914 THR A C 1
ATOM 6533 O O . THR A 1 914 ? -40.246 -66.533 170.223 1.00 51.25 914 THR A O 1
#

Radius of gyration: 79.65 Å; Cα contacts (8 Å, |Δi|>4): 2710; chains: 1; bounding box: 124×102×246 Å

Sequence (914 aa):
MQLTIKNRKYTHWIQKTATWLAIIGLVIPLNLFPQSALAVSGTQYVATTGNDTTGNGTSGNPYLTIQKAIDVASSGDTISIAAGTYVESPNVTKPLTVTGAGQSQTTIAPTANSDGVTINSSTVTMQDLKIQTSNALATPNIAVKINASDGVTLTNDTIATTGDKAMGVWVGGSSNGISPSSNLTITKSTITIAGVATGIYAAESTPAHSGWTIGGSAINANTITASVGNPIEFYDVTGSQVSYNTLNATTESSLIWSSELSNISNLTVSGNTFNGSGGSELAILNDFPTNTAPATTVTTVNLNSNIFNTWGSRAVRIGGSVSGVTLSTNQFLKSPVGEAVKNENTSATITATQNWWGSTSGPNHSTNLTGTGNSVTDFVTFRPWCNSSACTSNDSTAPTATLTYSKDGGTTYTSSVAAKDADTLRIKATFNENVEDTTGVSVAIDNSVLSTMGMTIVSGTVYTYDLNVPVGNIATATVSLSSVYDTSGNALASAPANNTFTIDNTNPGLATLIIEDLNSDSADDDMASSKLVRLSWNASSESGSGISHYLLRVRQTSSNGTIVSGLDDLDIGNVTSYTLTSGQGDLITSDGFYVFGLRAVDNAGNMSASYAYSDGITIDTSVPTVNAGSDKTTNAIFTQDATVNGAVAGVASYQWSKQTGPGTITFGSSTAEDTTISANQDGTYTIRLTVVDNAGNTAFDEMSLIWDTTKPASTVTTSGIYGPNTWGGSVAGSASDTLSGIASVNVKIINPSGDVFNGTTFVPSGAGVTASGTTSWTSAITSAQLAAGGQGVYTIQSRATDNAGNTESTGTSTITWDSIVPNTPVINSVTSPVNSASQTVTGTAESGSTVNITGGSAPASGTATGGNYSILVSLTQDATNNLSVTATDGAGNNTTSSIQTIIVTDNDAPTTPT

Nearest PDB structures (foldseek):
  2yrl-assembly1_A  TM=7.820E-01  e=4.686E-03  Homo sapiens
  6xi1-assembly1_AAA  TM=2.287E-01  e=3.488E-09  Aeromonas hydrophila subsp. hydrophila ATCC 7966
  6jcq-assembly1_R  TM=7.361E-01  e=3.322E-02  Homo sapiens
  5fr2-assembly1_B  TM=4.523E-01  e=3.216E-01  Bos taurus
  1hh4-assembly1_D  TM=4.928E-01  e=1.278E+00  Homo sapiens

Secondary structure (DSSP, 8-state):
------------------------------------------EEEE-TT--TTT--SBTTB-BSSHHHHHHHPPTT-EEEE-SEEE----EE-SSEEEEES-TTTEEE-PPTTS-SEEE-SSSEEEES-EEEEE--SSS--EEEEE-S-SS-EEES-EEEEESTT-EEEEE--GGGT-PPPB--EEES-EEEEEEEEEEEEE---SSPEE--EEE-SGGG--EEEEEEEEEEEEESEESEEEES-EEE-SSS-SEEEEESSS-EEEEEEES-EE---SSEEEEEEES-S---SS---EEEEEEES-EE---SSEEEEE-TTEEEEEEES-EE---SSSEEEEE--TTS-EE--S-B-SSTT-B-BTTBTT--BS-B-SSEE--S-BSSTT---B--PPP-EEEEEEETT--EESS-EEE-TT-EEEEEEEESS-EE-SS--EEEEETTTEEEEEPEEEETTEEEEEEEPPSS-EEEEEEEE---EETTS-B-SSPPB--EEEE--PPPPPPPEEEEETT-SS---EE-TTPPEEEEEPPPP-SSS-EEEEEEEEEEE-TTS-EEEEEEEEEEES-SEEEEPTTSTTSS-SSEEEEEEEEEEETT--B-SSPEEP--EEE--PPPEEE----EEESS-EEE--EEE--TT-EEEEEEEEEE-SS-EEES-TTSSSEEEEESSSEEEEEEEEEEETT--EEEEEEEEEE-----EEEE---EEE-TTT--SEEEEEEE-SSS-EEEEEEEEE-TTS-EE-SSSEETT---EEPB-SSEEEEE--HHHHHHH-SEEEEEEEEEEETTS-B-PPEEEEEEE--PPPPPPEE-PPPSSB-SSEEEEEEE--TT-EEEEESSSS-EEEE-BTTEEEEEEE--TTSEEEEEEEEE-TTS-EEEPPPEEEEB---PPPPPP-

Solvent-accessible surface area (backbone atoms only — not comparable to full-atom values): 46320 Å² total; per-residue (Å²): 136,88,86,88,87,90,86,86,88,90,81,92,82,90,83,88,86,85,84,88,82,84,92,78,91,79,93,74,91,86,79,86,75,86,81,76,74,86,71,80,61,52,69,30,22,26,26,84,85,35,31,77,86,80,32,78,21,40,89,92,37,17,13,38,42,67,49,60,39,56,71,73,50,57,76,56,14,34,40,42,33,46,59,40,76,42,77,43,58,39,66,42,70,50,27,29,36,40,35,35,67,26,41,92,40,12,34,38,35,20,61,75,66,33,46,17,38,38,34,57,25,37,49,24,36,40,30,19,29,18,29,42,26,40,38,90,52,94,61,68,29,29,20,33,32,34,38,53,23,36,42,32,33,43,34,42,26,33,32,32,28,34,24,49,54,18,23,28,33,35,35,40,7,38,80,75,78,24,52,47,33,30,40,38,33,39,22,44,24,39,31,42,32,47,36,49,23,33,21,35,36,34,39,40,6,64,63,45,20,33,48,31,32,38,21,71,36,78,91,22,28,24,41,28,30,6,68,23,30,21,17,29,39,34,27,5,62,17,50,25,36,47,16,22,29,39,33,37,22,54,54,26,29,24,32,39,42,24,12,43,61,16,70,25,36,51,39,34,41,33,47,26,39,34,68,23,14,43,25,27,35,32,33,44,37,43,35,67,95,56,84,64,76,67,90,35,34,34,38,41,34,44,39,29,48,28,37,35,55,35,30,38,47,17,40,32,36,39,25,60,59,47,43,65,42,39,33,31,55,27,28,39,55,59,56,100,44,56,32,44,38,41,52,55,16,88,89,52,68,32,44,36,28,42,25,15,24,52,29,63,59,26,40,23,40,94,94,32,89,74,21,74,14,46,31,45,44,72,50,57,42,51,64,39,35,13,59,38,78,84,53,85,50,64,72,82,73,46,35,48,48,44,39,37,38,22,54,72,81,54,70,77,36,76,55,68,49,45,35,27,46,92,38,39,42,33,43,34,44,38,40,85,48,56,49,48,74,88,82,54,63,22,42,32,45,54,81,92,82,50,71,78,38,73,39,47,79,78,48,64,37,33,36,37,40,79,40,74,38,62,83,64,74,36,92,65,35,41,55,41,74,53,97,47,26,25,77,47,66,33,51,51,69,56,84,45,59,52,36,44,35,27,32,30,69,65,57,28,38,81,38,59,51,43,79,46,72,82,82,63,99,57,103,66,70,50,36,30,78,85,66,56,48,34,40,35,42,53,82,52,54,62,93,70,68,41,78,48,29,32,34,43,24,42,38,33,32,46,102,83,71,47,80,75,50,71,50,78,72,42,82,68,45,77,63,61,59,52,73,50,55,91,84,69,73,87,79,78,81,67,70,49,38,37,36,44,31,41,32,41,28,26,49,36,68,34,49,24,95,56,67,28,62,42,99,52,41,37,40,41,66,63,55,39,47,52,42,45,38,82,65,48,60,28,60,67,73,46,76,45,62,43,50,76,46,69,39,82,72,34,77,64,47,40,40,54,46,78,76,50,51,84,52,57,77,48,59,71,43,43,59,41,78,53,31,34,46,41,68,79,43,65,41,58,31,36,36,34,37,37,39,29,26,51,29,63,32,67,34,59,27,65,28,47,37,38,36,33,76,71,57,25,46,39,45,56,69,52,68,52,64,28,14,78,89,63,58,86,43,52,46,39,32,39,33,52,47,95,78,66,33,62,63,41,28,38,36,32,44,25,33,62,84,65,24,14,31,58,77,81,52,71,35,79,83,43,90,28,31,76,32,53,52,40,51,61,24,35,42,73,50,45,57,69,52,49,58,75,48,46,75,41,55,29,44,36,34,32,35,26,28,26,52,27,67,29,62,38,75,68,23,72,35,48,36,32,40,41,78,72,55,36,54,63,23,44,77,51,95,76,76,58,76,31,84,60,59,53,49,75,48,40,30,37,28,40,60,73,15,42,34,38,39,36,47,41,71,50,71,41,71,52,58,10,59,91,31,33,36,76,44,73,38,42,39,49,70,75,31,79,27,51,32,33,35,34,24,29,37,90,30,69,32,59,27,62,29,75,73,47,79,31,41,26,54,83,83,79,80,86,82,85,89,132